Protein 3VHX (pdb70)

CATH classification: 3.40.50.300

B-factor: mean 55.8, std 19.76, range [16.66, 143.52]

Foldseek 3Di:
DEAEEEEAEAWPLCLVLLVCCQAVVARDDDDQDPAKDWDWGADPNYTYTYIGGGHYPVRLVVSVVRLARHQAYEYGGAQVCPPCLLVRLVSVVVNCPDPSNVNHAYEYEQEPPVDPPGDDQVVSCVSSVVPPDDSHHYDYFYYYSNNCPRSVVRVVVVVVPD/DDPDDDFWDDPAFPPDPDFAEEAAEAPPDDDDPDPDDDDDPNYDYDNDDDFVRLVVGFKYWHWDWDQDPVRWIKIKIFIFTWIATPVRGIDTDTDDMDIDTDDDPD/DEAEEEEAEAWPLCQVLLVCCQVPVARDDDDQDPAWDWDFGADPNYTYTYIGGGHYPVRLVVSVVVLAPHAAYEYGGAQVDPVCLLVRLVSVVVNCPDPSNVNYAYEYEQEPPVDPPGDDQVRSCVSSVPVPDDSHHYDYFYYYSNNGPRSVVRVVVSVVPD/DDPDDDWWDDDADDPDPDFEEEAAEAPPDDDDPDPDDDDGPNYDYDNDDDFVRLVPGFKYWYWDWDQDPVRWIKIKIFIFTWIATPVRTIDTDTDDMDIDTDDDPD/DEAEEEEAEAWPLCQVLLVCCQAVVARDDDDQDPAWDWDWGDDPRYTYTYIGGGHYPVRLVVSVVRLAPHAAYEYGGAQVCPVCLLVRLVSVVVNCPDPSNVRHAYEYEQEPPVDPPGDDQVRSCVSSPVVPDDVHHYDYFYYYSNNGPRSVVRVVVSVVVD/DDWWDPPAFPPDPDFAEEAAEAPPDDDDPDPDDDDDPNYDYDNDDDFVRLVVGFKYWHWDWDQDPVRWIKIKIWIFTWIATPVRGIDTDTDDMDIDTDDDPD/DEAEEEEAEAWPLCLVLLVCCQAVVARDDDDQDPAWDWDWHADPRYTYTYIGGGHYPVRLVVSVVRLAPHQEYEYGGAQVPPVCLLVRLVSVVVNCPDPSNVNHAYEYEQEPPVDPPGDDQVSSCVSSVPVVDDSHHYDYFYYYSNNGGRSSVRVVVVVVPD/DAEEAQEAPPDDDDPDPDDDDDPNYDYDNDDDFVSLVVGFKYWDWDWDQDPVRWIKIKIFMFTWDADPVRGIDTDTDDMDIDTDDDPD

Solvent-accessible surface area: 49009 Å² total; per-residue (Å²): 137,118,5,42,1,2,0,0,0,13,37,72,2,14,11,20,21,0,0,3,40,13,66,37,56,53,15,12,97,54,100,97,24,25,0,0,3,0,1,29,6,96,58,116,135,6,96,0,29,3,2,0,2,1,4,46,94,118,4,25,65,12,5,100,15,4,14,54,47,12,86,0,0,2,0,1,5,26,0,35,37,100,144,64,12,70,64,5,64,68,19,0,33,158,2,8,109,47,175,88,1,111,139,2,16,0,0,0,0,0,3,54,37,93,71,116,117,10,1,126,34,118,60,0,30,88,87,0,2,0,60,153,35,213,129,41,72,53,92,13,14,52,2,10,4,69,68,17,95,6,0,84,97,0,1,43,34,0,39,88,42,96,119,120,157,29,73,104,7,29,110,81,162,155,43,72,207,49,110,59,49,104,24,1,13,0,83,14,100,80,36,122,157,22,174,18,12,4,42,63,138,34,72,134,39,47,86,25,67,49,0,63,40,147,6,1,42,95,7,43,47,0,1,0,10,5,31,76,133,18,133,77,43,58,65,33,7,56,0,2,16,0,13,5,1,100,11,99,15,61,2,10,0,2,50,18,58,25,22,1,19,5,60,35,59,55,33,148,116,114,2,42,0,2,0,0,0,10,32,72,2,14,10,17,20,0,0,3,40,11,70,38,52,58,14,10,88,56,98,92,22,41,0,0,2,0,0,30,5,97,60,124,138,5,97,0,32,1,3,1,2,2,3,65,95,156,10,13,58,12,0,88,16,7,3,54,48,11,56,0,0,1,0,1,6,24,0,38,38,101,146,64,11,66,63,4,78,103,24,0,38,107,0,6,115,45,183,92,1,141,140,3,17,0,0,0,0,0,3,50,42,92,70,118,114,10,1,131,37,119,62,0,33,97,89,0,22,0,56,222,38,205,131,41,66,58,89,15,12,53,3,11,5,68,64,13,96,7,0,84,100,0,0,45,30,0,33,87,50,117,125,117,159,28,68,101,4,33,120,85,190,137,38,89,153,43,107,56,54,104,28,0,17,0,88,13,101,80,37,118,147,22,171,16,13,5,39,64,133,33,70,131,42,59,85,24,69,49,1,65,37,142,8,1,41,107,8,8,28,0,1,0,10,7,29,74,135,23,130,76,51,59,58,33,6,56,0,2,18,0,3,4,4,111,11,97,14,60,1,9,0,2,52,16,49,25,24,0,19,4,55,36,61,70,13,124,117,119,2,47,0,1,1,0,0,12,31,74,2,14,11,16,20,0,1,2,41,10,62,32,54,68,60,32,127,58,109,95,23,26,0,0,5,0,1,30,6,93,58,123,139,5,98,0,31,2,2,1,1,2,3,51,94,116,6,12,49,12,0,100,24,4,5,54,48,10,64,0,0,1,0,1,4,29,0,38,37,104,145,65,11,73,60,3,62,104,23,0,29,95,0,7,115,44,188,92,0,145,137,2,19,0,0,0,0,0,2,50,41,94,72,114,110,11,0,136,32,127,59,0,39,90,89,0,4,0,59,165,34,208,130,42,62,53,90,16,12,54,2,11,4,84,67,14,101,6,0,86,101,0,0,45,29,0,34,86,54,114,110,99,11,42,84,131,168,188,33,95,170,62,111,58,56,104,24,0,16,2,82,14,99,93,39,120,154,24,171,14,13,7,38,62,80,32,77,139,44,45,82,26,68,53,2,63,40,144,7,2,44,96,9,40,52,0,2,0,10,8,45,77,140,20,130,79,49,57,70,35,8,58,0,3,18,0,15,5,1,104,10,98,20,64,1,8,2,1,60,15,62,29,20,0,18,7,56,39,52,66,13,120,145,126,14,42,0,2,2,0,0,11,36,71,2,16,12,18,20,0,0,34,41,14,64,64,46,102,61,59,141,57,145,94,26,23,0,1,12,0,1,32,10,90,61,124,134,5,100,0,30,5,2,1,2,2,4,47,98,104,4,14,48,11,0,102,24,5,4,54,48,11,79,0,1,2,0,1,5,22,0,38,35,100,144,60,14,69,63,3,69,104,27,0,29,100,0,8,117,42,185,86,1,148,123,4,6,0,0,0,0,0,2,54,40,90,68,119,115,8,1,118,36,116,54,0,30,87,94,0,3,0,68,149,37,219,128,43,69,54,91,13,14,48,2,10,5,85,68,20,91,6,1,84,95,0,2,47,38,1,36,96,26,197,114,100,25,1,12,1,83,14,100,96,41,121,148,26,166,17,13,4,37,61,79,33,75,134,48,48,76,29,65,55,5,62,43,144,9,2,47,98,5,84,50,2,2,0,11,8,46,80,133,21,132,80,48,51,66,40,6,53,0,3,19,0,34,18,108,144,34,195,20,63,1,12,13,1,102,16,57,26,16,1,18,5,56,41,54,66,11,128

Secondary structure (DSSP, 8-state):
-EEEEEEE-STTSSHHHHHHHHHHS--------SEEEEEEEEETTEEEEEEEE--STTTGGGGGGG-TT-SEEEEEEETT--TTHHHHHHHHHHHHTSGGGSS-EEEEEEE-TTSTTPPPHHHHHHHTT-SS--SS-EEEEE-BTTTTBTHHHHHHHHHHT-/---PPPSS--S----SSS--EEEE--TT----S-SEEE--TTEEEESS--HHHHHH-SEEEEEEEEE-TTS-EEEEEEEEEEEE-TTS-EEEEEEEEEEEEEE---/-EEEEEEE-STTSSHHHHHHHHHHS--------SEEEEEEEEETTEEEEEEEE--STTTGGGGGGG-TT--EEEEEEETT--TTHHHHHHHHHHHHTSGGGSS-EEEEEEE-TTSTTPPPHHHHHHHTT-TT--SS-EEEEE-BTTTTBTHHHHHHHHHHT-/--SPPPSS--S---SSSS--EEEE--TT----S-SEEE--TTEEEESS--HHHHHH-SEEEEEEEEE-TTS-EEEEEEEEEEEE-TTS-EEEEEEEEEEEEEE---/-EEEEEEEESTTSSHHHHHHHHHHS--------SEEEEEEEEETTEEEEEEEE--STTTGGGGGGGTTT--EEEEEEETT--TTHHHHHHHHHHHHTSGGGTT-EEEEEEE-TTSTTPPPHHHHHHHTT-TT--SS-EEEEE--TTT-TTHHHHHHHHHHT-/--SB--S----SSS--EEEE--TT----S-SEEE--TTEEEESS--HHHHHH-SEEEEEEEEE-TTS-EEEEEEEEEEEEBTTS-EEEEEEEEEEEEEE---/-EEEEEEE-STTS-HHHHHHHHHHS--------SEEEEEEEEETTEEEEEEEE--STTTGGGGGGG-TT-SEEEEEEETT--TTHHHHHHHHHHHHTSGGGSS-EEEEEEE-TTSTTPPPHHHHHHHTT-TT--SS-EEEEEEBTTTTBTHHHHHHHHHH--/--EEEE--TT-----SSEEE--TTEEEESS--HHHHHH-SEEEEEEEEE-TTS-EEEEEEEEEEEE-TTS-EEEEEEEEEEEEEE---

Organism: Mus musculus (NCBI:txid10090)

GO terms:
  GO:0051549 positive regulation of keratinocyte migration (P, IMP)
  GO:0120183 positive regulation of focal adhesion disassembly (P, IMP)
  GO:2000009 negative regulation of protein localization to cell surface (P, IDA)
  GO:0031901 early endosome membrane (C, EXP)
  GO:0005886 plasma membrane (C, EXP)
  GO:0036010 protein localization to endosome (P, IMP)
  GO:0060998 regulation of dendritic spine development (P, IMP)
  GO:0005737 cytoplasm (C, IDA)
  GO:0005886 plasma membrane (C, IDA)
  GO:0005525 GTP binding (F, TAS)
  GO:0005768 endosome (C, TAS)
  GO:0015031 protein transport (P, TAS)
  GO:0001889 liver development (P, IMP)
  GO:0033028 myeloid cell apoptotic process (P, IMP)
  GO:0097284 hepatocyte apoptotic process (P, IMP)
  GO:0090162 establishment of epithelial cell polarity (P, IMP)
 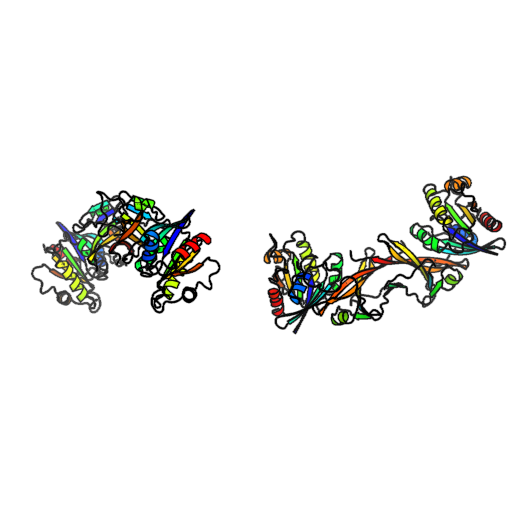 GO:0005515 protein binding (F, IPI)
  GO:0010975 regulation of neuron projection development (P, IMP)
  GO:0034394 protein localization to cell surface (P, IDA)
  GO:0005768 endosome (C, IDA)

InterPro domains:
  IPR005225 Small GTP-binding domain [TIGR00231] (12-139)
  IPR006689 Small GTPase superfamily, ARF/SAR type [PF00025] (2-172)
  IPR006689 Small GTPase superfamily, ARF/SAR type [PR00328] (15-38)
  IPR006689 Small GTPase superfamily, ARF/SAR type [PR00328] (43-67)
  IPR006689 Small GTPase superfamily, ARF/SAR type [PR00328] (70-95)
  IPR006689 Small GTPase superfamily, ARF/SAR type [PR00328] (115-136)
  IPR006689 Small GTPase superfamily, ARF/SAR type [SM00178] (1-174)
  IPR024156 Small GTPase superfamily, ARF type [PTHR11711] (3-170)
  IPR027417 P-loop containing nucleoside triphosphate hydrolase [G3DSA:3.40.50.300] (3-175)
  IPR027417 P-loop containing nucleoside triphosphate hydrolase [SSF52540] (10-172)
  IPR041838 ADP-ribosylation factor 6 [cd04149] (5-172)

Radius of gyration: 60.27 Å; Cα contacts (8 Å, |Δi|>4): 2278; chains: 8; bounding box: 71×175×121 Å

Structure (mmCIF, N/CA/C/O backbone):
data_3VHX
#
_entry.id   3VHX
#
_cell.length_a   45.743
_cell.length_b   174.573
_cell.length_c   76.814
_cell.angle_alpha   90.000
_cell.angle_beta   98.740
_cell.angle_gamma   90.000
#
_symmetry.space_group_name_H-M   'P 1 21 1'
#
loop_
_entity.id
_entity.type
_entity.pdbx_description
1 polymer 'ADP-ribosylation factor 6'
2 polymer 'Kinesin-like protein KIF23'
3 non-polymer "GUANOSINE-5'-TRIPHOSPHATE"
4 non-polymer 'MAGNESIUM ION'
5 non-polymer GLYCEROL
6 water water
#
loop_
_atom_site.group_PDB
_atom_site.id
_atom_site.type_symbol
_atom_site.label_atom_id
_atom_site.label_alt_id
_atom_site.label_comp_id
_atom_site.label_asym_id
_atom_site.label_entity_id
_atom_site.label_seq_id
_atom_site.pdbx_PDB_ins_code
_atom_site.Cartn_x
_atom_site.Cartn_y
_atom_site.Cartn_z
_atom_site.occupancy
_atom_site.B_iso_or_equiv
_atom_site.auth_seq_id
_atom_site.auth_comp_id
_atom_site.auth_asym_id
_atom_site.auth_atom_id
_atom_site.pdbx_PDB_model_num
ATOM 1 N N . MET A 1 1 ? -35.809 -32.500 -1.498 1.00 88.12 12 MET A N 1
ATOM 2 C CA . MET A 1 1 ? -35.133 -31.689 -0.443 1.00 86.17 12 MET A CA 1
ATOM 3 C C . MET A 1 1 ? -34.420 -30.455 -1.007 1.00 80.69 12 MET A C 1
ATOM 4 O O . MET A 1 1 ? -34.565 -30.107 -2.186 1.00 78.79 12 MET A O 1
ATOM 9 N N . GLU A 1 2 ? -33.660 -29.794 -0.139 1.00 78.40 13 GLU A N 1
ATOM 10 C CA . GLU A 1 2 ? -32.904 -28.606 -0.494 1.00 73.55 13 GLU A CA 1
ATOM 11 C C . GLU A 1 2 ? -31.484 -28.752 -0.013 1.00 70.41 13 GLU A C 1
ATOM 12 O O . GLU A 1 2 ? -31.217 -29.385 1.010 1.00 72.37 13 GLU A O 1
ATOM 18 N N . MET A 1 3 ? -30.564 -28.139 -0.734 1.00 65.77 14 MET A N 1
ATOM 19 C CA . MET A 1 3 ? -29.182 -28.240 -0.354 1.00 62.91 14 MET A CA 1
ATOM 20 C C . MET A 1 3 ? -28.454 -26.931 -0.562 1.00 59.20 14 MET A C 1
ATOM 21 O O . MET A 1 3 ? -28.606 -26.278 -1.592 1.00 57.20 14 MET A O 1
ATOM 26 N N . ARG A 1 4 ? -27.676 -26.547 0.442 1.00 58.41 15 ARG A N 1
ATOM 27 C CA . ARG A 1 4 ? -26.918 -25.315 0.383 1.00 55.35 15 ARG A CA 1
ATOM 28 C C . ARG A 1 4 ? -25.471 -25.621 0.031 1.00 52.64 15 ARG A C 1
ATOM 29 O O . ARG A 1 4 ? -24.783 -26.366 0.738 1.00 53.27 15 ARG A O 1
ATOM 37 N N . ILE A 1 5 ? -25.027 -25.038 -1.078 1.00 49.53 16 ILE A N 1
ATOM 38 C CA . ILE A 1 5 ? -23.705 -25.307 -1.623 1.00 47.19 16 ILE A CA 1
ATOM 39 C C . ILE A 1 5 ? -22.882 -24.044 -1.756 1.00 44.88 16 ILE A C 1
ATOM 40 O O . ILE A 1 5 ? -23.377 -23.016 -2.200 1.00 44.15 16 ILE A O 1
ATOM 45 N N . LEU A 1 6 ? -21.623 -24.136 -1.348 1.00 43.99 17 LEU A N 1
ATOM 46 C CA . LEU A 1 6 ? -20.667 -23.064 -1.560 1.00 42.20 17 LEU A CA 1
ATOM 47 C C . LEU A 1 6 ? -19.705 -23.467 -2.667 1.00 40.65 17 LEU A C 1
ATOM 48 O O . LEU A 1 6 ? -19.116 -24.545 -2.620 1.00 41.27 17 LEU A O 1
ATOM 53 N N . MET A 1 7 ? -19.562 -22.607 -3.667 1.00 39.20 18 MET A N 1
ATOM 54 C CA . MET A 1 7 ? -18.640 -22.868 -4.772 1.00 38.29 18 MET A CA 1
ATOM 55 C C . MET A 1 7 ? -17.428 -21.936 -4.765 1.00 37.97 18 MET A C 1
ATOM 56 O O . MET A 1 7 ? -17.543 -20.730 -5.005 1.00 37.58 18 MET A O 1
ATOM 61 N N . LEU A 1 8 ? -16.264 -22.516 -4.497 1.00 38.33 19 LEU A N 1
ATOM 62 C CA . LEU A 1 8 ? -15.040 -21.752 -4.354 1.00 38.67 19 LEU A CA 1
ATOM 63 C C . LEU A 1 8 ? -13.960 -22.303 -5.265 1.00 39.04 19 LEU A C 1
ATOM 64 O O . LEU A 1 8 ? -14.124 -23.362 -5.861 1.00 38.98 19 LEU A O 1
ATOM 69 N N . GLY A 1 9 ? -12.860 -21.566 -5.368 1.00 40.05 20 GLY A N 1
ATOM 70 C CA . GLY A 1 9 ? -11.747 -21.904 -6.244 1.00 40.94 20 GLY A CA 1
ATOM 71 C C . GLY A 1 9 ? -11.032 -20.627 -6.627 1.00 42.16 20 GLY A C 1
ATOM 72 O O . GLY A 1 9 ? -11.594 -19.535 -6.499 1.00 41.86 20 GLY A O 1
ATOM 73 N N . LEU A 1 10 ? -9.790 -20.748 -7.087 1.00 43.90 21 LEU A N 1
ATOM 74 C CA . LEU A 1 10 ? -9.031 -19.577 -7.518 1.00 45.62 21 LEU A CA 1
ATOM 75 C C . LEU A 1 10 ? -9.784 -18.837 -8.615 1.00 45.23 21 LEU A C 1
ATOM 76 O O . LEU A 1 10 ? -10.668 -19.400 -9.264 1.00 44.08 21 LEU A O 1
ATOM 81 N N . ASP A 1 11 ? -9.442 -17.568 -8.808 1.00 46.85 22 ASP A N 1
ATOM 82 C CA . ASP A 1 11 ? -9.970 -16.796 -9.920 1.00 47.17 22 ASP A CA 1
ATOM 83 C C . ASP A 1 11 ? -9.716 -17.526 -11.239 1.00 47.66 22 ASP A C 1
ATOM 84 O O . ASP A 1 11 ? -8.665 -18.152 -11.421 1.00 49.15 22 ASP A O 1
ATOM 89 N N . ALA A 1 12 ? -10.697 -17.452 -12.139 1.00 46.81 23 ALA A N 1
ATOM 90 C CA . ALA A 1 12 ? -10.600 -17.992 -13.504 1.00 47.47 23 ALA A CA 1
ATOM 91 C C . ALA A 1 12 ? -10.632 -19.520 -13.573 1.00 46.47 23 ALA A C 1
ATOM 92 O O . ALA A 1 12 ? -10.223 -20.113 -14.573 1.00 47.58 23 ALA A O 1
ATOM 94 N N . ALA A 1 13 ? -11.129 -20.149 -12.509 1.00 44.67 24 ALA A N 1
ATOM 95 C CA . ALA A 1 13 ? -11.289 -21.601 -12.481 1.00 43.81 24 ALA A CA 1
ATOM 96 C C . ALA A 1 13 ? -12.485 -22.045 -13.324 1.00 42.93 24 ALA A C 1
ATOM 97 O O . ALA A 1 13 ? -12.486 -23.138 -13.890 1.00 43.33 24 ALA A O 1
ATOM 99 N N . GLY A 1 14 ? -13.504 -21.197 -13.401 1.00 42.11 25 GLY A N 1
ATOM 100 C CA . GLY A 1 14 ? -14.703 -21.510 -14.177 1.00 41.67 25 GLY A CA 1
ATOM 101 C C . GLY A 1 14 ? -15.975 -21.627 -13.352 1.00 40.09 25 GLY A C 1
ATOM 102 O O . GLY A 1 14 ? -16.974 -22.197 -13.816 1.00 39.87 25 GLY A O 1
ATOM 103 N N . LYS A 1 15 ? -15.939 -21.070 -12.139 1.00 39.01 26 LYS A N 1
ATOM 104 C CA . LYS A 1 15 ? -17.078 -21.099 -11.217 1.00 37.96 26 LYS A CA 1
ATOM 105 C C . LYS A 1 15 ? -18.341 -20.443 -11.795 1.00 38.10 26 LYS A C 1
ATOM 106 O O . LYS A 1 15 ? -19.419 -21.045 -11.781 1.00 37.84 26 LYS A O 1
ATOM 112 N N . THR A 1 16 ? -18.206 -19.224 -12.309 1.00 38.69 27 THR A N 1
ATOM 113 C CA . THR A 1 16 ? -19.367 -18.507 -12.826 1.00 39.57 27 THR A CA 1
ATOM 114 C C . THR A 1 16 ? -19.897 -19.153 -14.109 1.00 40.73 27 THR A C 1
ATOM 115 O O . THR A 1 16 ? -21.118 -19.195 -14.334 1.00 40.87 27 THR A O 1
ATOM 119 N N . THR A 1 17 ? -18.984 -19.659 -14.940 1.00 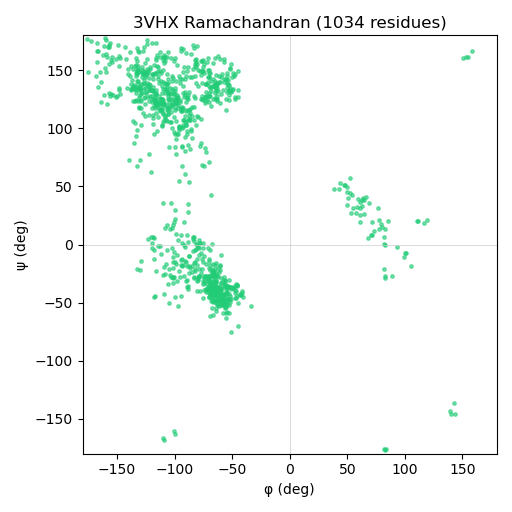41.61 28 THR A N 1
ATOM 120 C CA . THR A 1 17 ? -19.380 -20.414 -16.120 1.00 43.09 28 THR A CA 1
ATOM 121 C C . THR A 1 17 ? -20.214 -21.627 -15.706 1.00 42.74 28 THR A C 1
ATOM 122 O O . THR A 1 17 ? -21.262 -21.887 -16.296 1.00 43.82 28 THR A O 1
ATOM 126 N N . ILE A 1 18 ? -19.761 -22.347 -14.680 1.00 41.72 29 ILE A N 1
ATOM 127 C CA . ILE A 1 18 ? -20.481 -23.519 -14.193 1.00 41.68 29 ILE A CA 1
ATOM 128 C C . ILE A 1 18 ? -21.868 -23.130 -13.703 1.00 41.85 29 ILE A C 1
ATOM 129 O O . ILE A 1 18 ? -22.874 -23.691 -14.145 1.00 43.11 29 ILE A O 1
ATOM 134 N N . LEU A 1 19 ? -21.917 -22.150 -12.809 1.00 41.10 30 LEU A N 1
ATOM 135 C CA . LEU A 1 19 ? -23.175 -21.728 -12.203 1.00 41.47 30 LEU A CA 1
ATOM 136 C C . LEU A 1 19 ? -24.241 -21.339 -13.231 1.00 42.78 30 LEU A C 1
ATOM 137 O O . LEU A 1 19 ? -25.406 -21.717 -13.094 1.00 43.93 30 LEU A O 1
ATOM 142 N N . TYR A 1 20 ? -23.839 -20.589 -14.256 1.00 43.05 31 TYR A N 1
ATOM 143 C CA . TYR A 1 20 ? -24.783 -20.112 -15.256 1.00 44.35 31 TYR A CA 1
ATOM 144 C C . TYR A 1 20 ? -25.056 -21.118 -16.373 1.00 45.62 31 TYR A C 1
ATOM 145 O O . TYR A 1 20 ? -26.113 -21.067 -17.005 1.00 47.49 31 TYR A O 1
ATOM 154 N N . LYS A 1 21 ? -24.123 -22.035 -16.608 1.00 44.93 32 LYS A N 1
ATOM 155 C CA . LYS A 1 21 ? -24.381 -23.135 -17.538 1.00 46.50 32 LYS A CA 1
ATOM 156 C C . LYS A 1 21 ? -25.428 -24.072 -16.945 1.00 46.98 32 LYS A C 1
ATOM 157 O O . LYS A 1 21 ? -26.335 -24.514 -17.642 1.00 48.82 32 LYS A O 1
ATOM 163 N N . LEU A 1 22 ? -25.295 -24.353 -15.651 1.00 45.65 33 LEU A N 1
ATOM 164 C CA . LEU A 1 22 ? -26.240 -25.200 -14.925 1.00 46.68 33 LEU A CA 1
ATOM 165 C C . LEU A 1 22 ? -27.650 -24.614 -14.821 1.00 48.38 33 LEU A C 1
ATOM 166 O O . LEU A 1 22 ? -28.636 -25.356 -14.789 1.00 50.67 33 LEU A O 1
ATOM 171 N N . LYS A 1 23 ? -27.741 -23.289 -14.756 1.00 47.75 34 LYS A N 1
ATOM 172 C CA . LYS A 1 23 ? -28.990 -22.627 -14.413 1.00 49.03 34 LYS A CA 1
ATOM 173 C C . LYS A 1 23 ? -29.711 -22.063 -15.634 1.00 51.06 34 LYS A C 1
ATOM 174 O O . LYS A 1 23 ? -30.935 -21.951 -15.638 1.00 53.04 34 LYS A O 1
ATOM 180 N N . LEU A 1 24 ? -28.951 -21.707 -16.662 1.00 50.99 35 LEU A N 1
ATOM 181 C CA . LEU A 1 24 ? -29.521 -21.090 -17.855 1.00 53.58 35 LEU A CA 1
ATOM 182 C C . LEU A 1 24 ? -29.264 -21.903 -19.122 1.00 55.45 35 LEU A C 1
ATOM 183 O O . LEU A 1 24 ? -29.725 -21.536 -20.199 1.00 58.04 35 LEU A O 1
ATOM 188 N N . GLY A 1 25 ? -28.527 -23.003 -18.989 1.00 54.85 36 GLY A N 1
ATOM 189 C CA . GLY A 1 25 ? -28.163 -23.850 -20.120 1.00 56.90 36 GLY A CA 1
ATOM 190 C C . GLY A 1 25 ? -27.469 -23.089 -21.224 1.00 58.18 36 GLY A C 1
ATOM 191 O O . GLY A 1 25 ? -27.605 -23.429 -22.394 1.00 60.85 36 GLY A O 1
ATOM 192 N N . GLN A 1 26 ? -26.730 -22.050 -20.852 1.00 56.92 37 GLN A N 1
ATOM 193 C CA . GLN A 1 26 ? -26.062 -21.202 -21.828 1.00 58.70 37 GLN A CA 1
ATOM 194 C C . GLN A 1 26 ? -24.616 -20.963 -21.443 1.00 56.85 37 GLN A C 1
ATOM 195 O O . GLN A 1 26 ? -24.297 -20.800 -20.260 1.00 54.69 37 GLN A O 1
ATOM 201 N N . SER A 1 27 ? -23.744 -20.956 -22.447 1.00 58.47 38 SER A N 1
ATOM 202 C CA . SER A 1 27 ? -22.344 -20.608 -22.243 1.00 57.48 38 SER A CA 1
ATOM 203 C C . SER A 1 27 ? -22.187 -19.107 -22.406 1.00 58.08 38 SER A C 1
ATOM 204 O O . SER A 1 27 ? -22.041 -18.596 -23.515 1.00 60.98 38 SER A O 1
ATOM 207 N N . VAL A 1 28 ? -22.236 -18.409 -21.281 1.00 55.93 39 VAL A N 1
ATOM 208 C CA . VAL A 1 28 ? -22.249 -16.954 -21.267 1.00 56.47 39 VAL A CA 1
ATOM 209 C C . VAL A 1 28 ? -20.857 -16.377 -21.010 1.00 55.84 39 VAL A C 1
ATOM 210 O O . VAL A 1 28 ? -19.993 -17.036 -20.419 1.00 54.07 39 VAL A O 1
ATOM 214 N N . THR A 1 29 ? -20.647 -15.149 -21.476 1.00 57.56 40 THR A N 1
ATOM 215 C CA . THR A 1 29 ? -19.396 -14.438 -21.256 1.00 57.52 40 THR A CA 1
ATOM 216 C C . THR A 1 29 ? -19.372 -13.930 -19.824 1.00 54.96 40 THR A C 1
ATOM 217 O O . THR A 1 29 ? -20.315 -13.270 -19.376 1.00 54.94 40 THR A O 1
ATOM 221 N N . THR A 1 30 ? -18.296 -14.238 -19.107 1.00 53.04 41 THR A N 1
ATOM 222 C CA . THR A 1 30 ? -18.196 -13.869 -17.701 1.00 50.64 41 THR A CA 1
ATOM 223 C C . THR A 1 30 ? -17.167 -12.778 -17.422 1.00 51.94 41 THR A C 1
ATOM 224 O O . THR A 1 30 ? -16.157 -12.650 -18.133 1.00 53.96 41 THR A O 1
ATOM 228 N N . ILE A 1 31 ? -17.448 -11.996 -16.377 1.00 50.92 42 ILE A N 1
ATOM 229 C CA . ILE A 1 31 ? -16.536 -10.980 -15.852 1.00 51.81 42 ILE A CA 1
ATOM 230 C C . ILE A 1 31 ? -15.962 -11.517 -14.549 1.00 49.37 42 ILE A C 1
ATOM 231 O O . ILE A 1 31 ? -16.678 -12.177 -13.802 1.00 47.33 42 ILE A O 1
ATOM 236 N N . PRO A 1 32 ? -14.666 -11.258 -14.274 1.00 50.13 43 PRO A N 1
ATOM 237 C CA . PRO A 1 32 ? -14.140 -11.690 -12.983 1.00 48.36 43 PRO A CA 1
ATOM 238 C C . PRO A 1 32 ? -15.075 -11.217 -11.887 1.00 46.92 43 PRO A C 1
ATOM 239 O O . PRO A 1 32 ? -15.517 -10.069 -11.911 1.00 48.28 43 PRO A O 1
ATOM 243 N N . THR A 1 33 ? -15.403 -12.114 -10.965 1.00 44.49 44 THR A N 1
ATOM 244 C CA . THR A 1 33 ? -16.427 -11.842 -9.971 1.00 43.26 44 THR A CA 1
ATOM 245 C C . THR A 1 33 ? -15.828 -11.157 -8.751 1.00 44.00 44 THR A C 1
ATOM 246 O O . THR A 1 33 ? -15.091 -11.776 -7.979 1.00 43.71 44 THR A O 1
ATOM 250 N N . VAL A 1 34 ? -16.129 -9.870 -8.598 1.00 45.34 45 VAL A N 1
ATOM 251 C CA . VAL A 1 34 ? -15.728 -9.135 -7.403 1.00 46.44 45 VAL A CA 1
ATOM 252 C C . VAL A 1 34 ? -16.972 -8.957 -6.529 1.00 45.88 45 VAL A C 1
ATOM 253 O O . VAL A 1 34 ? -17.651 -7.928 -6.573 1.00 47.32 45 VAL A O 1
ATOM 257 N N . GLY A 1 35 ? -17.250 -9.986 -5.739 1.00 44.11 46 GLY A N 1
ATOM 258 C CA . GLY A 1 35 ? -18.524 -10.149 -5.060 1.00 43.66 46 GLY A CA 1
ATOM 259 C C . GLY A 1 35 ? -18.909 -11.617 -5.117 1.00 41.88 46 GLY A C 1
ATOM 260 O O . GLY A 1 35 ? -18.043 -12.494 -5.068 1.00 41.22 46 GLY A O 1
ATOM 261 N N . PHE A 1 36 ? -20.203 -11.900 -5.227 1.00 41.48 47 PHE A N 1
ATOM 262 C CA . PHE A 1 36 ? -20.660 -13.287 -5.317 1.00 40.06 47 PHE A CA 1
ATOM 263 C C . PHE A 1 36 ? -21.994 -13.381 -6.037 1.00 40.13 47 PHE A C 1
ATOM 264 O O . PHE A 1 36 ? -22.708 -12.385 -6.148 1.00 41.33 47 PHE A O 1
ATOM 272 N N . ASN A 1 37 ? -22.314 -14.582 -6.518 1.00 39.25 48 ASN A N 1
ATOM 273 C CA . ASN A 1 37 ? -23.577 -14.864 -7.200 1.00 39.63 48 ASN A CA 1
ATOM 274 C C . ASN A 1 37 ? -24.347 -15.997 -6.517 1.00 39.66 48 ASN A C 1
ATOM 275 O O . ASN A 1 37 ? -23.745 -16.904 -5.951 1.00 38.81 48 ASN A O 1
ATOM 280 N N . VAL A 1 38 ? -25.676 -15.928 -6.563 1.00 41.12 49 VAL A N 1
ATOM 281 C CA . VAL A 1 38 ? -26.538 -16.951 -5.963 1.00 42.22 49 VAL A CA 1
ATOM 282 C C . VAL A 1 38 ? -27.580 -17.397 -6.975 1.00 43.34 49 VAL A C 1
ATOM 283 O O . VAL A 1 38 ? -28.324 -16.578 -7.515 1.00 44.83 49 VAL A O 1
ATOM 287 N N . GLU A 1 39 ? -27.639 -18.693 -7.235 1.00 43.32 50 GLU A N 1
ATOM 288 C CA . GLU A 1 39 ? -28.718 -19.237 -8.043 1.00 44.94 50 GLU A CA 1
ATOM 289 C C . GLU A 1 39 ? -29.273 -20.479 -7.356 1.00 46.14 50 GLU A C 1
ATOM 290 O O . GLU A 1 39 ? -28.578 -21.130 -6.573 1.00 45.41 50 GLU A O 1
ATOM 296 N N . THR A 1 40 ? -30.532 -20.790 -7.630 1.00 48.32 51 THR A N 1
ATOM 297 C CA . THR A 1 40 ? -31.096 -22.040 -7.165 1.00 50.08 51 THR A CA 1
ATOM 298 C C . THR A 1 40 ? -31.312 -22.945 -8.369 1.00 50.81 51 THR A C 1
ATOM 299 O O . THR A 1 40 ? -32.067 -22.603 -9.279 1.00 52.19 51 THR A O 1
ATOM 303 N N . VAL A 1 41 ? -30.630 -24.088 -8.376 1.00 50.34 52 VAL A N 1
ATOM 304 C CA . VAL A 1 41 ? -30.672 -25.026 -9.499 1.00 51.23 52 VAL A CA 1
ATOM 305 C C . VAL A 1 41 ? -31.366 -26.325 -9.096 1.00 53.98 52 VAL A C 1
ATOM 306 O O . VAL A 1 41 ? -30.965 -26.970 -8.127 1.00 53.96 52 VAL A O 1
ATOM 310 N N . THR A 1 42 ? -32.402 -26.704 -9.847 1.00 56.93 53 THR A N 1
ATOM 311 C CA . THR A 1 42 ? -33.186 -27.909 -9.551 1.00 60.30 53 THR A CA 1
ATOM 312 C C . THR A 1 42 ? -32.830 -29.051 -10.493 1.00 61.07 53 THR A C 1
ATOM 313 O O . THR A 1 42 ? -33.007 -28.934 -11.705 1.00 61.62 53 THR A O 1
ATOM 317 N N . TYR A 1 43 ? -32.328 -30.147 -9.924 1.00 61.75 54 TYR A N 1
ATOM 318 C CA . TYR A 1 43 ? -31.947 -31.334 -10.698 1.00 63.18 54 TYR A CA 1
ATOM 319 C C . TYR A 1 43 ? -32.150 -32.625 -9.901 1.00 66.05 54 TYR A C 1
ATOM 320 O O . TYR A 1 43 ? -31.726 -32.719 -8.744 1.00 65.70 54 TYR A O 1
ATOM 329 N N . LYS A 1 44 ? -32.782 -33.619 -10.531 1.00 69.51 55 LYS A N 1
ATOM 330 C CA . LYS A 1 44 ? -33.136 -34.886 -9.868 1.00 73.01 55 LYS A CA 1
ATOM 331 C C . LYS A 1 44 ? -33.911 -34.618 -8.573 1.00 74.82 55 LYS A C 1
ATOM 332 O O . LYS A 1 44 ? -33.637 -35.229 -7.537 1.00 75.95 55 LYS A O 1
ATOM 338 N N . ASN A 1 45 ? -34.870 -33.693 -8.649 1.00 75.52 56 ASN A N 1
ATOM 339 C CA . ASN A 1 45 ? -35.643 -33.217 -7.491 1.00 77.19 56 ASN A CA 1
ATOM 340 C C . ASN A 1 45 ? -34.828 -32.717 -6.289 1.00 74.56 56 ASN A C 1
ATOM 341 O O . ASN A 1 45 ? -35.295 -32.773 -5.148 1.00 76.91 56 ASN A O 1
ATOM 346 N N . VAL A 1 46 ? -33.618 -32.231 -6.545 1.00 70.03 57 VAL A N 1
ATOM 347 C CA . VAL A 1 46 ? -32.854 -31.554 -5.508 1.00 67.53 57 VAL A CA 1
ATOM 348 C C . VAL A 1 46 ? -32.758 -30.069 -5.833 1.00 64.64 57 VAL A C 1
ATOM 349 O O . VAL A 1 46 ? -32.485 -29.680 -6.974 1.00 62.76 57 VAL A O 1
ATOM 353 N N . LYS A 1 47 ? -33.011 -29.255 -4.813 1.00 64.67 58 LYS A N 1
ATOM 354 C CA . LYS A 1 47 ? -32.983 -27.812 -4.925 1.00 62.38 58 LYS A CA 1
ATOM 355 C C . LYS A 1 47 ? -31.622 -27.328 -4.429 1.00 58.60 58 LYS A C 1
ATOM 356 O O . LYS A 1 47 ? -31.418 -27.151 -3.224 1.00 58.98 58 LYS A O 1
ATOM 362 N N . PHE A 1 48 ? -30.690 -27.138 -5.361 1.00 55.18 59 PHE A N 1
ATOM 363 C CA . PHE A 1 48 ? -29.327 -26.734 -5.024 1.00 51.92 59 PHE A CA 1
ATOM 364 C C . PHE A 1 48 ? -29.207 -25.225 -4.917 1.00 50.26 59 PHE A C 1
ATOM 365 O O . PHE A 1 48 ? -29.343 -24.510 -5.910 1.00 49.31 59 PHE A O 1
ATOM 373 N N . ASN A 1 49 ? -28.951 -24.745 -3.705 1.00 50.31 60 ASN A N 1
ATOM 374 C CA . ASN A 1 49 ? -28.733 -23.327 -3.468 1.00 48.98 60 ASN A CA 1
ATOM 375 C C . ASN A 1 49 ? -27.238 -23.038 -3.470 1.00 46.41 60 ASN A C 1
ATOM 376 O O . ASN A 1 49 ? -26.547 -23.239 -2.467 1.00 46.51 60 ASN A O 1
ATOM 381 N N . VAL A 1 50 ? -26.763 -22.558 -4.616 1.00 44.51 61 VAL A N 1
ATOM 382 C CA . VAL A 1 50 ? -25.341 -22.461 -4.932 1.00 42.34 61 VAL A CA 1
ATOM 383 C C . VAL A 1 50 ? -24.829 -21.034 -4.776 1.00 41.31 61 VAL A C 1
ATOM 384 O O . VAL A 1 50 ? -25.456 -20.090 -5.244 1.00 41.56 61 VAL A O 1
ATOM 388 N N . TRP A 1 51 ? -23.685 -20.893 -4.114 1.00 40.68 62 TRP A N 1
ATOM 389 C CA . TRP A 1 51 ? -23.072 -19.591 -3.886 1.00 40.21 62 TRP A CA 1
ATOM 390 C C . TRP A 1 51 ? -21.701 -19.538 -4.537 1.00 39.10 62 TRP A C 1
ATOM 391 O O . TRP A 1 51 ? -20.763 -20.197 -4.091 1.00 39.21 62 TRP A O 1
ATOM 402 N N . ASP A 1 52 ? -21.610 -18.759 -5.612 1.00 38.70 63 ASP A N 1
ATOM 403 C CA . ASP A 1 52 ? -20.379 -18.576 -6.374 1.00 38.12 63 ASP A CA 1
ATOM 404 C C . ASP A 1 52 ? -19.670 -17.328 -5.878 1.00 38.89 63 ASP A C 1
ATOM 405 O O . ASP A 1 52 ? -20.056 -16.215 -6.228 1.00 39.59 63 ASP A O 1
ATOM 410 N N . VAL A 1 53 ? -18.638 -17.514 -5.059 1.00 39.46 64 VAL A N 1
ATOM 411 C CA . VAL A 1 53 ? -17.910 -16.388 -4.469 1.00 40.46 64 VAL A CA 1
ATOM 412 C C . VAL A 1 53 ? -16.615 -16.140 -5.230 1.00 40.99 64 VAL A C 1
ATOM 413 O O . VAL A 1 53 ? -15.841 -17.069 -5.466 1.00 40.92 64 VAL A O 1
ATOM 417 N N . GLY A 1 54 ? -16.392 -14.885 -5.613 1.00 42.06 65 GLY A N 1
ATOM 418 C CA . GLY A 1 54 ? -15.190 -14.491 -6.336 1.00 43.40 65 GLY A CA 1
ATOM 419 C C . GLY A 1 54 ? -13.909 -15.080 -5.772 1.00 44.36 65 GLY A C 1
ATOM 420 O O . GLY A 1 54 ? -13.796 -15.312 -4.568 1.00 44.85 65 GLY A O 1
ATOM 421 N N . GLY A 1 55 ? -12.940 -15.307 -6.650 1.00 45.30 66 GLY A N 1
ATOM 422 C CA . GLY A 1 55 ? -11.705 -15.991 -6.289 1.00 46.83 66 GLY A CA 1
ATOM 423 C C . GLY A 1 55 ? -10.443 -15.158 -6.371 1.00 49.62 66 GLY A C 1
ATOM 424 O O . GLY A 1 55 ? -9.359 -15.658 -6.071 1.00 50.96 66 GLY A O 1
ATOM 425 N N . LEU A 1 56 ? -10.569 -13.897 -6.780 1.00 51.15 67 LEU A N 1
ATOM 426 C CA . LEU A 1 56 ? -9.436 -12.979 -6.737 1.00 54.54 67 LEU A CA 1
ATOM 427 C C . LEU A 1 56 ? -8.881 -12.946 -5.321 1.00 55.93 67 LEU A C 1
ATOM 428 O O . LEU A 1 56 ? -9.635 -12.939 -4.352 1.00 55.02 67 LEU A O 1
ATOM 433 N N . ASP A 1 57 ? -7.555 -12.943 -5.224 1.00 58.81 68 ASP A N 1
ATOM 434 C CA . ASP A 1 57 ? -6.828 -13.100 -3.955 1.00 60.75 68 ASP A CA 1
ATOM 435 C C . ASP A 1 57 ? -7.313 -12.226 -2.792 1.00 61.52 68 ASP A C 1
ATOM 436 O O . ASP A 1 57 ? -7.309 -12.664 -1.639 1.00 61.72 68 ASP A O 1
ATOM 441 N N . LYS A 1 58 ? -7.734 -11.000 -3.095 1.00 62.27 69 LYS A N 1
ATOM 442 C CA . LYS A 1 58 ? -8.184 -10.080 -2.050 1.00 63.61 69 LYS A CA 1
ATOM 443 C C . LYS A 1 58 ? -9.634 -10.307 -1.600 1.00 60.79 69 LYS A C 1
ATOM 444 O O . LYS A 1 58 ? -10.127 -9.614 -0.713 1.00 62.11 69 LYS A O 1
ATOM 450 N N . ILE A 1 59 ? -10.297 -11.292 -2.198 1.00 57.38 70 ILE A N 1
ATOM 451 C CA . ILE A 1 59 ? -11.643 -11.695 -1.801 1.00 54.80 70 ILE A CA 1
ATOM 452 C C . ILE A 1 59 ? -11.611 -12.968 -0.946 1.00 53.77 70 ILE A C 1
ATOM 453 O O . ILE A 1 59 ? -12.555 -13.262 -0.210 1.00 53.23 70 ILE A O 1
ATOM 458 N N . ARG A 1 60 ? -10.519 -13.716 -1.036 1.00 53.79 71 ARG A N 1
ATOM 459 C CA . ARG A 1 60 ? -10.443 -15.020 -0.386 1.00 52.99 71 ARG A CA 1
ATOM 460 C C . ARG A 1 60 ? -10.517 -14.983 1.139 1.00 54.25 71 ARG A C 1
ATOM 461 O O . ARG A 1 60 ? -11.140 -15.855 1.734 1.00 53.81 71 ARG A O 1
ATOM 469 N N . PRO A 1 61 ? -9.889 -13.979 1.782 1.00 56.45 72 PRO A N 1
ATOM 470 C CA . PRO A 1 61 ? -10.033 -13.861 3.235 1.00 58.07 72 PRO A CA 1
ATOM 471 C C . PRO A 1 61 ? -11.486 -13.672 3.686 1.00 56.80 72 PRO A C 1
ATOM 472 O O . PRO A 1 61 ? -11.767 -13.723 4.887 1.00 58.65 72 PRO A O 1
ATOM 476 N N . LEU A 1 62 ? -12.390 -13.456 2.730 1.00 53.95 73 LEU A N 1
ATOM 477 C CA . LEU A 1 62 ? -13.803 -13.239 3.027 1.00 52.95 73 LEU A CA 1
ATOM 478 C C . LEU A 1 62 ? -14.640 -14.490 2.785 1.00 50.74 73 LEU A C 1
ATOM 479 O O . LEU A 1 62 ? -15.810 -14.549 3.166 1.00 50.64 73 LEU A O 1
ATOM 484 N N . TRP A 1 63 ? -14.039 -15.489 2.149 1.00 49.31 74 TRP A N 1
ATOM 485 C CA . TRP A 1 63 ? -14.700 -16.770 1.923 1.00 47.56 74 TRP A CA 1
ATOM 486 C C . TRP A 1 63 ? -15.341 -17.339 3.185 1.00 48.83 74 TRP A C 1
ATOM 487 O O . TRP A 1 63 ? -16.434 -17.908 3.123 1.00 47.95 74 TRP A O 1
ATOM 498 N N . ARG A 1 64 ? -14.670 -17.159 4.325 1.00 51.19 75 ARG A N 1
ATOM 499 C CA . ARG A 1 64 ? -15.116 -17.754 5.584 1.00 53.17 75 ARG A CA 1
ATOM 500 C C . ARG A 1 64 ? -16.487 -17.272 6.049 1.00 53.46 75 ARG A C 1
ATOM 501 O O . ARG A 1 64 ? -17.163 -17.945 6.837 1.00 54.90 75 ARG A O 1
ATOM 509 N N . HIS A 1 65 ? -16.905 -16.120 5.539 1.00 52.27 76 HIS A N 1
ATOM 510 C CA . HIS A 1 65 ? -18.176 -15.539 5.942 1.00 52.87 76 HIS A CA 1
ATOM 511 C C . HIS A 1 65 ? -19.379 -16.176 5.245 1.00 50.91 76 HIS A C 1
ATOM 512 O O . HIS A 1 65 ? -20.528 -15.828 5.531 1.00 51.82 76 HIS A O 1
ATOM 519 N N . TYR A 1 66 ? -19.104 -17.121 4.348 1.00 48.65 77 TYR A N 1
ATOM 520 C CA . TYR A 1 66 ? -20.150 -17.868 3.641 1.00 47.23 77 TYR A CA 1
ATOM 521 C C . TYR A 1 66 ? -20.065 -19.368 3.941 1.00 47.44 77 TYR A C 1
ATOM 522 O O . TYR A 1 66 ? -20.787 -20.171 3.354 1.00 46.86 77 TYR A O 1
ATOM 531 N N . TYR A 1 67 ? -19.182 -19.731 4.868 1.00 48.76 78 TYR A N 1
ATOM 532 C CA . TYR A 1 67 ? -19.051 -21.111 5.322 1.00 49.60 78 TYR A CA 1
ATOM 533 C C . TYR A 1 67 ? -20.311 -21.641 6.013 1.00 51.66 78 TYR A C 1
ATOM 534 O O . TYR A 1 67 ? -20.764 -22.736 5.707 1.00 51.68 78 TYR A O 1
ATOM 543 N N . THR A 1 68 ? -20.863 -20.861 6.939 1.00 53.96 79 THR A N 1
ATOM 544 C CA . THR A 1 68 ? -21.905 -21.338 7.854 1.00 57.16 79 THR A CA 1
ATOM 545 C C . THR A 1 68 ? -23.166 -21.814 7.151 1.00 56.51 79 THR A C 1
ATOM 546 O O . THR A 1 68 ? -23.805 -21.061 6.417 1.00 55.15 79 THR A O 1
ATOM 550 N N . GLY A 1 69 ? -23.514 -23.076 7.390 1.00 58.14 80 GLY A N 1
ATOM 551 C CA . GLY A 1 69 ? -24.705 -23.682 6.799 1.00 58.24 80 GLY A CA 1
ATOM 552 C C . GLY A 1 69 ? -24.481 -24.422 5.488 1.00 55.32 80 GLY A C 1
ATOM 553 O O . GLY A 1 69 ? -25.425 -24.992 4.935 1.00 55.77 80 GLY A O 1
ATOM 554 N N . THR A 1 70 ? -23.243 -24.406 4.991 1.00 52.68 81 THR A N 1
ATOM 555 C CA . THR A 1 70 ? -22.862 -25.133 3.783 1.00 50.16 81 THR A CA 1
ATOM 556 C C . THR A 1 70 ? -22.986 -26.637 4.005 1.00 52.16 81 THR A C 1
ATOM 557 O O . THR A 1 70 ? -22.489 -27.176 4.993 1.00 54.39 81 THR A O 1
ATOM 561 N N . GLN A 1 71 ? -23.661 -27.309 3.081 1.00 51.79 82 GLN A N 1
ATOM 562 C CA . GLN A 1 71 ? -23.789 -28.762 3.127 1.00 53.67 82 GLN A CA 1
ATOM 563 C C . GLN A 1 71 ? -22.891 -29.390 2.072 1.00 51.61 82 GLN A C 1
ATOM 564 O O . GLN A 1 71 ? -22.343 -30.466 2.276 1.00 52.94 82 GLN A O 1
ATOM 570 N N . GLY A 1 72 ? -22.745 -28.700 0.947 1.00 49.01 83 GLY A N 1
ATOM 571 C CA . GLY A 1 72 ? -21.865 -29.140 -0.126 1.00 47.42 83 GLY A CA 1
ATOM 572 C C . GLY A 1 72 ? -20.860 -28.078 -0.525 1.00 45.22 83 GLY A C 1
ATOM 573 O O . GLY A 1 72 ? -21.224 -26.932 -0.810 1.00 43.60 83 GLY A O 1
ATOM 574 N N . LEU A 1 73 ? -19.586 -28.461 -0.529 1.00 45.36 84 LEU A N 1
ATOM 575 C CA . LEU A 1 73 ? -18.526 -27.605 -1.046 1.00 43.82 84 LEU A CA 1
ATOM 576 C C . LEU A 1 73 ? -18.174 -28.031 -2.462 1.00 42.80 84 LEU A C 1
ATOM 577 O O . LEU A 1 73 ? -17.797 -29.181 -2.695 1.00 43.72 84 LEU A O 1
ATOM 582 N N . ILE A 1 74 ? -18.307 -27.106 -3.405 1.00 41.35 85 ILE A N 1
ATOM 583 C CA . ILE A 1 74 ? -17.805 -27.332 -4.752 1.00 40.69 85 ILE A CA 1
ATOM 584 C C . ILE A 1 74 ? -16.544 -26.505 -4.931 1.00 40.32 85 ILE A C 1
ATOM 585 O O . ILE A 1 74 ? -16.583 -25.276 -4.841 1.00 39.41 85 ILE A O 1
ATOM 590 N N . PHE A 1 75 ? -15.425 -27.189 -5.160 1.00 41.38 86 PHE A N 1
ATOM 591 C CA . PHE A 1 75 ? -14.159 -26.511 -5.420 1.00 41.59 86 PHE A CA 1
ATOM 592 C C . PHE A 1 75 ? -13.753 -26.709 -6.878 1.00 41.47 86 PHE A C 1
ATOM 593 O O . PHE A 1 75 ? -13.597 -27.836 -7.339 1.00 42.76 86 PHE A O 1
ATOM 601 N N . VAL A 1 76 ? -13.581 -25.609 -7.597 1.00 40.90 87 VAL A N 1
ATOM 602 C CA . VAL A 1 76 ? -13.380 -25.656 -9.043 1.00 41.27 87 VAL A CA 1
ATOM 603 C C . VAL A 1 76 ? -11.935 -25.325 -9.403 1.00 42.75 87 VAL A C 1
ATOM 604 O O . VAL A 1 76 ? -11.363 -24.364 -8.894 1.00 42.89 87 VAL A O 1
ATOM 608 N N . VAL A 1 77 ? -11.348 -26.130 -10.283 1.00 44.26 88 VAL A N 1
ATOM 609 C CA . VAL A 1 77 ? -9.917 -26.044 -10.563 1.00 46.32 88 VAL A CA 1
ATOM 610 C C . VAL A 1 77 ? -9.661 -25.927 -12.055 1.00 47.48 88 VAL A C 1
ATOM 611 O O . VAL A 1 77 ? -10.190 -26.713 -12.845 1.00 47.77 88 VAL A O 1
ATOM 615 N N . ASP A 1 78 ? -8.844 -24.949 -12.435 1.00 48.73 89 ASP A N 1
ATOM 616 C CA . ASP A 1 78 ? -8.364 -24.868 -13.801 1.00 50.77 89 ASP A CA 1
ATOM 617 C C . ASP A 1 78 ? -7.265 -25.904 -13.968 1.00 53.16 89 ASP A C 1
ATOM 618 O O . ASP A 1 78 ? -6.158 -25.734 -13.448 1.00 54.88 89 ASP A O 1
ATOM 623 N N . CYS A 1 79 ? -7.570 -26.971 -14.698 1.00 53.83 90 CYS A N 1
ATOM 624 C CA . CYS A 1 79 ? -6.628 -28.085 -14.851 1.00 56.37 90 CYS A CA 1
ATOM 625 C C . CYS A 1 79 ? -5.466 -27.800 -15.799 1.00 59.52 90 CYS A C 1
ATOM 626 O O . CYS A 1 79 ? -4.475 -28.534 -15.804 1.00 62.02 90 CYS A O 1
ATOM 629 N N . ALA A 1 80 ? -5.586 -26.742 -16.599 1.00 59.91 91 ALA A N 1
ATOM 630 C CA . ALA A 1 80 ? -4.488 -26.328 -17.474 1.00 63.33 91 ALA A CA 1
ATOM 631 C C . ALA A 1 80 ? -3.511 -25.376 -16.762 1.00 64.45 91 ALA A C 1
ATOM 632 O O . ALA A 1 80 ? -2.427 -25.081 -17.281 1.00 67.78 91 ALA A O 1
ATOM 634 N N . ASP A 1 81 ? -3.902 -24.914 -15.574 1.00 61.98 92 ASP A N 1
ATOM 635 C CA . ASP A 1 81 ? -3.116 -23.952 -14.805 1.00 62.95 92 ASP A CA 1
ATOM 636 C C . ASP A 1 81 ? -2.148 -24.661 -13.851 1.00 64.32 92 ASP A C 1
ATOM 637 O O . ASP A 1 81 ? -2.412 -24.793 -12.652 1.00 62.64 92 ASP A O 1
ATOM 642 N N . ARG A 1 82 ? -1.021 -25.109 -14.396 1.00 67.76 93 ARG A N 1
ATOM 643 C CA . ARG A 1 82 ? -0.040 -25.855 -13.614 1.00 69.78 93 ARG A CA 1
ATOM 644 C C . ARG A 1 82 ? 0.695 -24.993 -12.590 1.00 71.22 93 ARG A C 1
ATOM 645 O O . ARG A 1 82 ? 1.048 -25.478 -11.513 1.00 71.62 93 ARG A O 1
ATOM 653 N N . ASP A 1 83 ? 0.908 -23.720 -12.921 1.00 72.32 94 ASP A N 1
ATOM 654 C CA . ASP A 1 83 ? 1.617 -22.805 -12.030 1.00 74.27 94 ASP A CA 1
ATOM 655 C C . ASP A 1 83 ? 0.940 -22.689 -10.670 1.00 71.40 94 ASP A C 1
ATOM 656 O O . ASP A 1 83 ? 1.607 -22.721 -9.642 1.00 73.14 94 ASP A O 1
ATOM 661 N N . ARG A 1 84 ? -0.385 -22.579 -10.672 1.00 67.54 95 ARG A N 1
ATOM 662 C CA . ARG A 1 84 ? -1.133 -22.229 -9.467 1.00 65.14 95 ARG A CA 1
ATOM 663 C C . ARG A 1 84 ? -1.849 -23.406 -8.800 1.00 62.90 95 ARG A C 1
ATOM 664 O O . ARG A 1 84 ? -2.690 -23.203 -7.923 1.00 60.79 95 ARG A O 1
ATOM 672 N N . ILE A 1 85 ? -1.507 -24.628 -9.201 1.00 63.91 96 ILE A N 1
ATOM 673 C CA . ILE A 1 85 ? -2.171 -25.822 -8.663 1.00 62.45 96 ILE A CA 1
ATOM 674 C C . ILE A 1 85 ? -1.849 -26.096 -7.188 1.00 63.58 96 ILE A C 1
ATOM 675 O O . ILE A 1 85 ? -2.714 -26.544 -6.434 1.00 61.84 96 ILE A O 1
ATOM 680 N N . ASP A 1 86 ? -0.612 -25.821 -6.786 1.00 67.04 97 ASP A N 1
ATOM 681 C CA . ASP A 1 86 ? -0.212 -25.967 -5.393 1.00 68.81 97 ASP A CA 1
ATOM 682 C C . ASP A 1 86 ? -0.926 -24.919 -4.520 1.00 67.03 97 ASP A C 1
ATOM 683 O O . ASP A 1 86 ? -1.422 -25.230 -3.432 1.00 66.52 97 ASP A O 1
ATOM 688 N N . GLU A 1 87 ? -0.986 -23.684 -5.018 1.00 66.33 98 GLU A N 1
ATOM 689 C CA . GLU A 1 87 ? -1.740 -22.615 -4.379 1.00 64.50 98 GLU A CA 1
ATOM 690 C C . GLU A 1 87 ? -3.185 -23.051 -4.176 1.00 60.86 98 GLU A C 1
ATOM 691 O O . GLU A 1 87 ? -3.775 -22.785 -3.129 1.00 60.37 98 GLU A O 1
ATOM 697 N N . ALA A 1 88 ? -3.738 -23.725 -5.182 1.00 58.72 99 ALA A N 1
ATOM 698 C CA . ALA A 1 88 ? -5.118 -24.190 -5.145 1.00 55.75 99 ALA A CA 1
ATOM 699 C C . ALA A 1 88 ? -5.356 -25.246 -4.061 1.00 56.16 99 ALA A C 1
ATOM 700 O O . ALA A 1 88 ? -6.408 -25.245 -3.411 1.00 54.70 99 ALA A O 1
ATOM 702 N N . ARG A 1 89 ? -4.383 -26.136 -3.865 1.00 58.43 100 ARG A N 1
ATOM 703 C CA . ARG A 1 89 ? -4.437 -27.110 -2.776 1.00 59.64 100 ARG A CA 1
ATOM 704 C C . ARG A 1 89 ? -4.452 -26.394 -1.418 1.00 60.54 100 ARG A C 1
ATOM 705 O O . ARG A 1 89 ? -5.191 -26.786 -0.508 1.00 60.23 100 ARG A O 1
ATOM 713 N N . GLN A 1 90 ? -3.641 -25.343 -1.297 1.00 61.88 101 GLN A N 1
ATOM 714 C CA . GLN A 1 90 ? -3.500 -24.609 -0.042 1.00 63.46 101 GLN A CA 1
ATOM 715 C C . GLN A 1 90 ? -4.811 -23.931 0.357 1.00 61.09 101 GLN A C 1
ATOM 716 O O . GLN A 1 90 ? -5.189 -23.919 1.537 1.00 62.02 101 GLN A O 1
ATOM 722 N N . GLU A 1 91 ? -5.508 -23.381 -0.632 1.00 58.20 102 GLU A N 1
ATOM 723 C CA . GLU A 1 91 ? -6.797 -22.769 -0.382 1.00 56.03 102 GLU A CA 1
ATOM 724 C C . GLU A 1 91 ? -7.820 -23.827 0.029 1.00 55.00 102 GLU A C 1
ATOM 725 O O . GLU A 1 91 ? -8.504 -23.665 1.037 1.00 55.39 102 GLU A O 1
ATOM 731 N N . LEU A 1 92 ? -7.901 -24.915 -0.737 1.00 54.22 103 LEU A N 1
ATOM 732 C CA . LEU A 1 92 ? -8.838 -26.010 -0.460 1.00 53.57 103 LEU A CA 1
ATOM 733 C C . LEU A 1 92 ? -8.715 -26.550 0.961 1.00 56.05 103 LEU A C 1
ATOM 734 O O . LEU A 1 92 ? -9.723 -26.741 1.649 1.00 56.06 103 LEU A O 1
ATOM 739 N N . HIS A 1 93 ? -7.483 -26.802 1.393 1.00 58.58 104 HIS A N 1
ATOM 740 C CA . HIS A 1 93 ? -7.248 -27.308 2.741 1.00 61.45 104 HIS A CA 1
ATOM 741 C C . HIS A 1 93 ? -7.590 -26.277 3.811 1.00 62.36 104 HIS A C 1
ATOM 742 O O . HIS A 1 93 ? -8.074 -26.640 4.882 1.00 63.91 104 HIS A O 1
ATOM 749 N N . ARG A 1 94 ? -7.369 -24.996 3.506 1.00 61.79 105 ARG A N 1
ATOM 750 C CA . ARG A 1 94 ? -7.764 -23.907 4.409 1.00 62.93 105 ARG A CA 1
ATOM 751 C C . ARG A 1 94 ? -9.276 -23.903 4.627 1.00 60.93 105 ARG A C 1
ATOM 752 O O . ARG A 1 94 ? -9.747 -23.682 5.743 1.00 62.57 105 ARG A O 1
ATOM 760 N N . ILE A 1 95 ? -10.021 -24.174 3.558 1.00 57.78 106 ILE A N 1
ATOM 761 C CA . ILE A 1 95 ? -11.477 -24.243 3.619 1.00 56.22 106 ILE A CA 1
ATOM 762 C C . ILE A 1 95 ? -11.976 -25.432 4.451 1.00 58.25 106 ILE A C 1
ATOM 763 O O . ILE A 1 95 ? -12.750 -25.252 5.395 1.00 59.51 106 ILE A O 1
ATOM 768 N N . ILE A 1 96 ? -11.521 -26.639 4.110 1.00 58.91 107 ILE A N 1
ATOM 769 C CA . ILE A 1 96 ? -12.087 -27.864 4.694 1.00 60.76 107 ILE A CA 1
ATOM 770 C C . ILE A 1 96 ? -11.666 -28.141 6.145 1.00 64.70 107 ILE A C 1
ATOM 771 O O . ILE A 1 96 ? -12.230 -29.017 6.811 1.00 66.71 107 ILE A O 1
ATOM 776 N N . ASN A 1 97 ? -10.693 -27.375 6.633 1.00 66.21 108 ASN A N 1
ATOM 777 C CA . ASN A 1 97 ? -10.250 -27.482 8.019 1.00 70.34 108 ASN A CA 1
ATOM 778 C C . ASN A 1 97 ? -10.993 -26.557 8.994 1.00 71.60 108 ASN A C 1
ATOM 779 O O . ASN A 1 97 ? -10.903 -26.741 10.207 1.00 75.38 108 ASN A O 1
ATOM 784 N N . ASP A 1 98 ? -11.721 -25.569 8.472 1.00 68.99 109 ASP A N 1
ATOM 785 C CA . ASP A 1 98 ? -12.490 -24.648 9.319 1.00 70.24 109 ASP A CA 1
ATOM 786 C C . ASP A 1 98 ? -13.653 -25.377 9.991 1.00 71.92 109 ASP A C 1
ATOM 787 O O . ASP A 1 98 ? -14.304 -26.222 9.370 1.00 70.48 109 ASP A O 1
ATOM 792 N N . ARG A 1 99 ? -13.906 -25.037 11.255 1.00 75.37 110 ARG A N 1
ATOM 793 C CA . ARG A 1 99 ? -14.965 -25.658 12.063 1.00 78.12 110 ARG A CA 1
ATOM 794 C C . ARG A 1 99 ? -16.341 -25.717 11.375 1.00 75.70 110 ARG A C 1
ATOM 795 O O . ARG A 1 99 ? -17.073 -26.698 11.528 1.00 76.98 110 ARG A O 1
ATOM 803 N N . GLU A 1 100 ? -16.681 -24.667 10.626 1.00 72.56 111 GLU A N 1
ATOM 804 C CA . GLU A 1 100 ? -18.000 -24.540 10.006 1.00 70.74 111 GLU A CA 1
ATOM 805 C C . GLU A 1 100 ? -18.130 -25.433 8.777 1.00 67.87 111 GLU A C 1
ATOM 806 O O . GLU A 1 100 ? -19.239 -25.764 8.353 1.00 67.33 111 GLU A O 1
ATOM 812 N N . MET A 1 101 ? -16.988 -25.814 8.215 1.00 66.37 112 MET A N 1
ATOM 813 C CA . MET A 1 101 ? -16.935 -26.607 6.996 1.00 63.59 112 MET A CA 1
ATOM 814 C C . MET A 1 101 ? -16.437 -28.024 7.265 1.00 65.83 112 MET A C 1
ATOM 815 O O . MET A 1 101 ? -15.725 -28.596 6.442 1.00 64.55 112 MET A O 1
ATOM 820 N N . ARG A 1 102 ? -16.807 -28.589 8.410 1.00 69.52 113 ARG A N 1
ATOM 821 C CA . ARG A 1 102 ? -16.305 -29.910 8.795 1.00 72.46 113 ARG A CA 1
ATOM 822 C C . ARG A 1 102 ? -17.220 -31.033 8.337 1.00 72.52 113 ARG A C 1
ATOM 823 O O . ARG A 1 102 ? -16.778 -32.169 8.145 1.00 73.41 113 ARG A O 1
ATOM 831 N N . ASP A 1 103 ? -18.500 -30.710 8.194 1.00 71.74 114 ASP A N 1
ATOM 832 C CA . ASP A 1 103 ? -19.502 -31.703 7.840 1.00 72.58 114 ASP A CA 1
ATOM 833 C C . ASP A 1 103 ? -19.841 -31.673 6.354 1.00 68.45 114 ASP A C 1
ATOM 834 O O . ASP A 1 103 ? -20.412 -32.625 5.828 1.00 69.10 114 ASP A O 1
ATOM 839 N N . ALA A 1 104 ? -19.476 -30.584 5.681 1.00 64.52 115 ALA A N 1
ATOM 840 C CA . ALA A 1 104 ? -19.714 -30.447 4.243 1.00 60.68 115 ALA A CA 1
ATOM 841 C C . ALA A 1 104 ? -18.934 -31.486 3.455 1.00 59.82 115 ALA A C 1
ATOM 842 O O . ALA A 1 104 ? -17.739 -31.687 3.689 1.00 60.31 115 ALA A O 1
ATOM 844 N N . ILE A 1 105 ? -19.611 -32.154 2.528 1.00 58.84 116 ILE A N 1
ATOM 845 C CA . ILE A 1 105 ? -18.916 -33.057 1.620 1.00 57.91 116 ILE A CA 1
ATOM 846 C C . ILE A 1 105 ? -18.302 -32.245 0.478 1.00 54.23 116 ILE A C 1
ATOM 847 O O . ILE A 1 105 ? -18.747 -31.133 0.181 1.00 52.22 116 ILE A O 1
ATOM 852 N N . ILE A 1 106 ? -17.275 -32.804 -0.148 1.00 53.66 117 ILE A N 1
ATOM 853 C CA . ILE A 1 106 ? -16.429 -32.046 -1.060 1.00 50.81 117 ILE A CA 1
ATOM 854 C C . ILE A 1 106 ? -16.524 -32.591 -2.478 1.00 49.89 117 ILE A C 1
ATOM 855 O O . ILE A 1 106 ? -16.316 -33.782 -2.713 1.00 51.71 117 ILE A O 1
ATOM 860 N N . LEU A 1 107 ? -16.851 -31.711 -3.417 1.00 47.49 118 LEU A N 1
ATOM 861 C CA . LEU A 1 107 ? -16.798 -32.034 -4.835 1.00 46.52 118 LEU A CA 1
ATOM 862 C C . LEU A 1 107 ? -15.771 -31.155 -5.529 1.00 45.04 118 LEU A C 1
ATOM 863 O O . LEU A 1 107 ? -15.852 -29.917 -5.491 1.00 43.54 118 LEU A O 1
ATOM 868 N N . ILE A 1 108 ? -14.799 -31.800 -6.158 1.00 45.62 119 ILE A N 1
ATOM 869 C CA . ILE A 1 108 ? -13.835 -31.084 -6.965 1.00 44.63 119 ILE A CA 1
ATOM 870 C C . ILE A 1 108 ? -14.248 -31.157 -8.428 1.00 44.29 119 ILE A C 1
ATOM 871 O O . ILE A 1 108 ? -14.456 -32.247 -8.976 1.00 45.50 119 ILE A O 1
ATOM 876 N N . PHE A 1 109 ? -14.392 -29.994 -9.055 1.00 42.85 120 PHE A N 1
ATOM 877 C CA . PHE A 1 109 ? -14.525 -29.955 -10.494 1.00 42.93 120 PHE A CA 1
ATOM 878 C C . PHE A 1 109 ? -13.141 -29.772 -11.071 1.00 43.79 120 PHE A C 1
ATOM 879 O O . PHE A 1 109 ? -12.547 -28.695 -10.951 1.00 43.67 120 PHE A O 1
ATOM 887 N N . ALA A 1 110 ? -12.618 -30.844 -11.658 1.00 45.29 121 ALA A N 1
ATOM 888 C CA . ALA A 1 110 ? -11.409 -30.771 -12.458 1.00 46.60 121 ALA A CA 1
ATOM 889 C C . ALA A 1 110 ? -11.803 -30.192 -13.814 1.00 46.54 121 ALA A C 1
ATOM 890 O O . ALA A 1 110 ? -12.077 -30.927 -14.770 1.00 47.74 121 ALA A O 1
ATOM 892 N N . ASN A 1 111 ? -11.847 -28.864 -13.876 1.00 45.37 122 ASN A N 1
ATOM 893 C CA . ASN A 1 111 ? -12.429 -28.152 -15.011 1.00 45.26 122 ASN A CA 1
ATOM 894 C C . ASN A 1 111 ? -11.430 -27.837 -16.126 1.00 47.23 122 ASN A C 1
ATOM 895 O O . ASN A 1 111 ? -10.213 -27.908 -15.928 1.00 48.33 122 ASN A O 1
ATOM 900 N N . LYS A 1 112 ? -11.967 -27.476 -17.291 1.00 48.04 123 LYS A N 1
ATOM 901 C CA . LYS A 1 112 ? -11.186 -27.162 -18.493 1.00 50.63 123 LYS A CA 1
ATOM 902 C C . LYS A 1 112 ? -10.450 -28.394 -19.045 1.00 53.12 123 LYS A C 1
ATOM 903 O O . LYS A 1 112 ? -9.296 -28.307 -19.477 1.00 55.49 123 LYS A O 1
ATOM 909 N N . GLN A 1 113 ? -11.133 -29.538 -19.039 1.00 53.16 124 GLN A N 1
ATOM 910 C CA . GLN A 1 113 ? -10.573 -30.790 -19.563 1.00 55.48 124 GLN A CA 1
ATOM 911 C C . GLN A 1 113 ? -10.441 -30.766 -21.081 1.00 58.42 124 GLN A C 1
ATOM 912 O O . GLN A 1 113 ? -9.684 -31.544 -21.658 1.00 61.21 124 GLN A O 1
ATOM 918 N N . ASP A 1 114 ? -11.192 -29.872 -21.716 1.00 58.32 125 ASP A N 1
ATOM 919 C CA . ASP A 1 114 ? -11.109 -29.649 -23.155 1.00 61.40 125 ASP A CA 1
ATOM 920 C C . ASP A 1 114 ? -9.767 -29.041 -23.569 1.00 63.77 125 ASP A C 1
ATOM 921 O O . ASP A 1 114 ? -9.339 -29.204 -24.714 1.00 67.26 125 ASP A O 1
ATOM 926 N N . LEU A 1 115 ? -9.109 -28.349 -22.638 1.00 62.44 126 LEU A N 1
ATOM 927 C CA . LEU A 1 115 ? -7.884 -27.609 -22.945 1.00 65.10 126 LEU A CA 1
ATOM 928 C C . LEU A 1 115 ? -6.679 -28.508 -23.211 1.00 68.49 126 LEU A C 1
ATOM 929 O O . LEU A 1 115 ? -6.490 -29.518 -22.526 1.00 67.86 126 LEU A O 1
ATOM 934 N N . PRO A 1 116 ? -5.855 -28.133 -24.211 1.00 72.52 127 PRO A N 1
ATOM 935 C CA . PRO A 1 116 ? -4.600 -28.813 -24.501 1.00 76.12 127 PRO A CA 1
ATOM 936 C C . PRO A 1 116 ? -3.826 -29.094 -23.221 1.00 74.90 127 PRO A C 1
ATOM 937 O O . PRO A 1 116 ? -3.693 -28.203 -22.364 1.00 73.00 127 PRO A O 1
ATOM 941 N N . ASP A 1 117 ? -3.347 -30.332 -23.097 1.00 76.16 128 ASP A N 1
ATOM 942 C CA . ASP A 1 117 ? -2.495 -30.760 -21.981 1.00 75.69 128 ASP A CA 1
ATOM 943 C C . ASP A 1 117 ? -3.016 -30.354 -20.594 1.00 70.86 128 ASP A C 1
ATOM 944 O O . ASP A 1 117 ? -2.286 -29.771 -19.792 1.00 70.63 128 ASP A O 1
ATOM 949 N N . ALA A 1 118 ? -4.282 -30.660 -20.326 1.00 67.10 129 ALA A N 1
ATOM 950 C CA . ALA A 1 118 ? -4.850 -30.440 -19.005 1.00 63.04 129 ALA A CA 1
ATOM 951 C C . ALA A 1 118 ? -4.535 -31.637 -18.122 1.00 62.95 129 ALA A C 1
ATOM 952 O O . ALA A 1 118 ? -4.508 -32.777 -18.596 1.00 64.72 129 ALA A O 1
ATOM 954 N N . MET A 1 119 ? -4.282 -31.370 -16.843 1.00 61.13 130 MET A N 1
ATOM 955 C CA . MET A 1 119 ? -4.073 -32.424 -15.853 1.00 61.12 130 MET A CA 1
ATOM 956 C C . MET A 1 119 ? -5.338 -33.261 -15.672 1.00 58.99 130 MET A C 1
ATOM 957 O O . MET A 1 119 ? -6.446 -32.722 -15.622 1.00 56.29 130 MET A O 1
ATOM 962 N N . LYS A 1 120 ? -5.161 -34.576 -15.562 1.00 60.35 131 LYS A N 1
ATOM 963 C CA . LYS A 1 120 ? -6.282 -35.507 -15.456 1.00 59.09 131 LYS A CA 1
ATOM 964 C C . LYS A 1 120 ? -6.810 -35.615 -14.026 1.00 57.03 131 LYS A C 1
ATOM 965 O O . LYS A 1 120 ? -6.091 -35.294 -13.080 1.00 56.91 131 LYS A O 1
ATOM 971 N N . PRO A 1 121 ? -8.073 -36.065 -13.868 1.00 55.67 132 PRO A N 1
ATOM 972 C CA . PRO A 1 121 ? -8.739 -36.133 -12.564 1.00 54.06 132 PRO A CA 1
ATOM 973 C C . PRO A 1 121 ? -7.912 -36.762 -11.449 1.00 55.73 132 PRO A C 1
ATOM 974 O O . PRO A 1 121 ? -7.920 -36.247 -10.327 1.00 54.64 132 PRO A O 1
ATOM 978 N N . HIS A 1 122 ? -7.205 -37.851 -11.745 1.00 58.57 133 HIS A N 1
ATOM 979 C CA . HIS A 1 122 ? -6.373 -38.491 -10.737 1.00 60.61 133 HIS A CA 1
ATOM 980 C C . HIS A 1 122 ? -5.170 -37.639 -10.338 1.00 61.26 133 HIS A C 1
ATOM 981 O O . HIS A 1 122 ? -4.820 -37.579 -9.158 1.00 61.74 133 HIS A O 1
ATOM 988 N N . GLU A 1 123 ? -4.544 -36.982 -11.312 1.00 61.76 134 GLU A N 1
ATOM 989 C CA . GLU A 1 123 ? -3.426 -36.087 -11.023 1.00 62.99 134 GLU A CA 1
ATOM 990 C C . GLU A 1 123 ? -3.888 -34.914 -10.149 1.00 60.54 134 GLU A C 1
ATOM 991 O O . GLU A 1 123 ? -3.187 -34.497 -9.225 1.00 61.34 134 GLU A O 1
ATOM 997 N N . ILE A 1 124 ? -5.073 -34.391 -10.448 1.00 58.06 135 ILE A N 1
ATOM 998 C CA . ILE A 1 124 ? -5.673 -33.345 -9.641 1.00 56.04 135 ILE A CA 1
ATOM 999 C C . ILE A 1 124 ? -5.839 -33.847 -8.207 1.00 57.00 135 ILE A C 1
ATOM 1000 O O . ILE A 1 124 ? -5.375 -33.203 -7.258 1.00 57.26 135 ILE A O 1
ATOM 1005 N N . GLN A 1 125 ? -6.472 -35.012 -8.065 1.00 58.04 136 GLN A N 1
ATOM 1006 C CA . GLN A 1 125 ? -6.628 -35.671 -6.769 1.00 59.49 136 GLN A CA 1
ATOM 1007 C C . GLN A 1 125 ? -5.308 -35.705 -6.004 1.00 62.35 136 GLN A C 1
ATOM 1008 O O . GLN A 1 125 ? -5.270 -35.406 -4.810 1.00 62.76 136 GLN A O 1
ATOM 1014 N N . GLU A 1 126 ? -4.235 -36.075 -6.702 1.00 64.96 137 GLU A N 1
ATOM 1015 C CA . GLU A 1 126 ? -2.905 -36.134 -6.113 1.00 68.32 137 GLU A CA 1
ATOM 1016 C C . GLU A 1 126 ? -2.439 -34.749 -5.691 1.00 67.41 137 GLU A C 1
ATOM 1017 O O . GLU A 1 126 ? -2.147 -34.524 -4.516 1.00 68.58 137 GLU A O 1
ATOM 1023 N N . LYS A 1 127 ? -2.401 -33.822 -6.645 1.00 65.77 138 LYS A N 1
ATOM 1024 C CA . LYS A 1 127 ? -1.823 -32.499 -6.417 1.00 65.69 138 LYS A CA 1
ATOM 1025 C C . LYS A 1 127 ? -2.655 -31.610 -5.493 1.00 63.37 138 LYS A C 1
ATOM 1026 O O . LYS A 1 127 ? -2.159 -30.594 -5.001 1.00 63.83 138 LYS A O 1
ATOM 1032 N N . LEU A 1 128 ? -3.908 -32.000 -5.253 1.00 61.39 139 LEU A N 1
ATOM 1033 C CA . LEU A 1 128 ? -4.755 -31.323 -4.269 1.00 59.60 139 LEU A CA 1
ATOM 1034 C C . LEU A 1 128 ? -4.691 -32.001 -2.905 1.00 61.80 139 LEU A C 1
ATOM 1035 O O . LEU A 1 128 ? -5.366 -31.571 -1.969 1.00 61.19 139 LEU A O 1
ATOM 1040 N N . GLY A 1 129 ? -3.884 -33.055 -2.803 1.00 64.90 140 GLY A N 1
ATOM 1041 C CA . GLY A 1 129 ? -3.658 -33.755 -1.538 1.00 68.13 140 GLY A CA 1
ATOM 1042 C C . GLY A 1 129 ? -4.894 -34.377 -0.914 1.00 67.82 140 GLY A C 1
ATOM 1043 O O . GLY A 1 129 ? -5.044 -34.386 0.312 1.00 69.10 140 GLY A O 1
ATOM 1044 N N . LEU A 1 130 ? -5.772 -34.905 -1.766 1.00 66.55 141 LEU A N 1
ATOM 1045 C CA . LEU A 1 130 ? -7.026 -35.517 -1.330 1.00 66.61 141 LEU A CA 1
ATOM 1046 C C . LEU A 1 130 ? -6.888 -37.000 -1.020 1.00 70.35 141 LEU A C 1
ATOM 1047 O O . LEU A 1 130 ? -7.614 -37.524 -0.175 1.00 71.43 141 LEU A O 1
ATOM 1052 N N . THR A 1 131 ? -5.963 -37.664 -1.718 1.00 72.90 142 THR A N 1
ATOM 1053 C CA . THR A 1 131 ? -5.758 -39.114 -1.606 1.00 77.11 142 THR A CA 1
ATOM 1054 C C . THR A 1 131 ? -5.745 -39.575 -0.155 1.00 80.72 142 THR A C 1
ATOM 1055 O O . THR A 1 131 ? -6.455 -40.516 0.209 1.00 82.56 142 THR A O 1
ATOM 1059 N N . ARG A 1 132 ? -4.944 -38.890 0.659 1.00 82.58 143 ARG A N 1
ATOM 1060 C CA . ARG A 1 132 ? -4.759 -39.225 2.073 1.00 86.84 143 ARG A CA 1
ATOM 1061 C C . ARG A 1 132 ? -6.037 -39.111 2.921 1.00 86.40 143 ARG A C 1
ATOM 1062 O O . ARG A 1 132 ? -6.299 -39.976 3.764 1.00 89.74 143 ARG A O 1
ATOM 1070 N N . ILE A 1 133 ? -6.819 -38.054 2.686 1.00 82.79 144 ILE A N 1
ATOM 1071 C CA . ILE A 1 133 ? -8.055 -37.777 3.438 1.00 82.31 144 ILE A CA 1
ATOM 1072 C C . ILE A 1 133 ? -9.053 -38.952 3.424 1.00 83.87 144 ILE A C 1
ATOM 1073 O O . ILE A 1 133 ? -9.572 -39.330 2.369 1.00 82.11 144 ILE A O 1
ATOM 1078 N N . ARG A 1 134 ? -9.310 -39.519 4.604 1.00 87.70 145 ARG A N 1
ATOM 1079 C CA . ARG A 1 134 ? -10.250 -40.641 4.754 1.00 90.22 145 ARG A CA 1
ATOM 1080 C C . ARG A 1 134 ? -11.460 -40.328 5.649 1.00 90.56 145 ARG A C 1
ATOM 1081 O O . ARG A 1 134 ? -12.432 -41.088 5.672 1.00 92.12 145 ARG A O 1
ATOM 1089 N N . ASP A 1 135 ? -11.394 -39.217 6.380 1.00 89.51 146 ASP A N 1
ATOM 1090 C CA . ASP A 1 135 ? -12.474 -38.811 7.285 1.00 90.14 146 ASP A CA 1
ATOM 1091 C C . ASP A 1 135 ? -13.525 -37.881 6.644 1.00 85.69 146 ASP A C 1
ATOM 1092 O O . ASP A 1 135 ? -14.489 -37.479 7.301 1.00 86.36 146 ASP A O 1
ATOM 1097 N N . ARG A 1 136 ? -13.335 -37.545 5.367 1.00 81.33 147 ARG A N 1
ATOM 1098 C CA . ARG A 1 136 ? -14.254 -36.660 4.644 1.00 76.86 147 ARG A CA 1
ATOM 1099 C C . ARG A 1 136 ? -14.725 -37.321 3.357 1.00 74.85 147 ARG A C 1
ATOM 1100 O O . ARG A 1 136 ? -13.984 -38.086 2.742 1.00 75.53 147 ARG A O 1
ATOM 1108 N N . ASN A 1 137 ? -15.957 -37.019 2.954 1.00 72.52 148 ASN A N 1
ATOM 1109 C CA . ASN A 1 137 ? -16.556 -37.598 1.754 1.00 70.76 148 ASN A CA 1
ATOM 1110 C C . ASN A 1 137 ? -16.277 -36.710 0.537 1.00 66.04 148 ASN A C 1
ATOM 1111 O O . ASN A 1 137 ? -16.801 -35.594 0.444 1.00 63.51 148 ASN A O 1
ATOM 1116 N N . TRP A 1 138 ? -15.441 -37.195 -0.383 1.00 64.78 149 TRP A N 1
ATOM 1117 C CA . TRP A 1 138 ? -15.000 -36.386 -1.530 1.00 60.78 149 TRP A CA 1
ATOM 1118 C C . TRP A 1 138 ? -14.952 -37.132 -2.861 1.00 60.37 149 TRP A C 1
ATOM 1119 O O . TRP A 1 138 ? -15.001 -38.359 -2.896 1.00 62.97 149 TRP A O 1
ATOM 1130 N N . TYR A 1 139 ? -14.841 -36.371 -3.950 1.00 57.46 150 TYR A N 1
ATOM 1131 C CA . TYR A 1 139 ? -14.799 -36.916 -5.308 1.00 57.07 150 TYR A CA 1
ATOM 1132 C C . TYR A 1 139 ? -14.279 -35.864 -6.279 1.00 54.49 150 TYR A C 1
ATOM 1133 O O . TYR A 1 139 ? -14.630 -34.686 -6.173 1.00 52.46 150 TYR A O 1
ATOM 1142 N N . VAL A 1 140 ? -13.441 -36.299 -7.220 1.00 54.91 151 VAL A N 1
ATOM 1143 C CA . VAL A 1 140 ? -12.942 -35.434 -8.287 1.00 52.96 151 VAL A CA 1
ATOM 1144 C C . VAL A 1 140 ? -13.717 -35.742 -9.566 1.00 53.04 151 VAL A C 1
ATOM 1145 O O . VAL A 1 140 ? -13.699 -36.874 -10.054 1.00 55.27 151 VAL A O 1
ATOM 1149 N N . GLN A 1 141 ? -14.396 -34.728 -10.099 1.00 51.00 152 GLN A N 1
ATOM 1150 C CA . GLN A 1 141 ? -15.238 -34.880 -11.288 1.00 50.91 152 GLN A CA 1
ATOM 1151 C C . GLN A 1 141 ? -14.655 -34.112 -12.475 1.00 50.12 152 GLN A C 1
ATOM 1152 O O . GLN A 1 141 ? -14.574 -32.887 -12.443 1.00 48.67 152 GLN A O 1
ATOM 1158 N N . PRO A 1 142 ? -14.234 -34.834 -13.524 1.00 51.79 153 PRO A N 1
ATOM 1159 C CA . PRO A 1 142 ? -13.748 -34.156 -14.726 1.00 51.71 153 PRO A CA 1
ATOM 1160 C C . PRO A 1 142 ? -14.861 -33.342 -15.366 1.00 50.44 153 PRO A C 1
ATOM 1161 O O . PRO A 1 142 ? -16.005 -33.805 -15.443 1.00 50.82 153 PRO A O 1
ATOM 1165 N N . SER A 1 143 ? -14.542 -32.137 -15.814 1.00 49.31 154 SER A N 1
ATOM 1166 C CA . SER A 1 143 ? -15.567 -31.313 -16.443 1.00 48.58 154 SER A CA 1
ATOM 1167 C C . SER A 1 143 ? -15.044 -30.388 -17.526 1.00 49.27 154 SER A C 1
ATOM 1168 O O . SER A 1 143 ? -13.845 -30.128 -17.627 1.00 49.69 154 SER A O 1
ATOM 1171 N N . CYS A 1 144 ? -15.976 -29.922 -18.349 1.00 49.80 155 CYS A N 1
ATOM 1172 C CA . CYS A 1 144 ? -15.748 -28.822 -19.258 1.00 50.56 155 CYS A CA 1
ATOM 1173 C C . CYS A 1 144 ? -16.961 -27.917 -19.132 1.00 49.50 155 CYS A C 1
ATOM 1174 O O . CYS A 1 144 ? -18.037 -28.239 -19.643 1.00 50.56 155 CYS A O 1
ATOM 1177 N N . ALA A 1 145 ? -16.788 -26.796 -18.437 1.00 47.87 156 ALA A N 1
ATOM 1178 C CA . ALA A 1 145 ? -17.906 -25.903 -18.122 1.00 47.01 156 ALA A CA 1
ATOM 1179 C C . ALA A 1 145 ? -18.545 -25.238 -19.351 1.00 48.77 156 ALA A C 1
ATOM 1180 O O . ALA A 1 145 ? -19.703 -24.821 -19.302 1.00 48.82 156 ALA A O 1
ATOM 1182 N N . THR A 1 146 ? -17.802 -25.136 -20.445 1.00 50.79 157 THR A N 1
ATOM 1183 C CA . THR A 1 146 ? -18.315 -24.443 -21.619 1.00 53.27 157 THR A CA 1
ATOM 1184 C C . THR A 1 146 ? -19.197 -25.346 -22.480 1.00 55.31 157 THR A C 1
ATOM 1185 O O . THR A 1 146 ? -20.096 -24.864 -23.170 1.00 56.87 157 THR A O 1
ATOM 1189 N N . SER A 1 147 ? -18.949 -26.652 -22.434 1.00 55.76 158 SER A N 1
ATOM 1190 C CA . SER A 1 147 ? -19.796 -27.611 -23.146 1.00 57.79 158 SER A CA 1
ATOM 1191 C C . SER A 1 147 ? -20.868 -28.217 -22.232 1.00 56.71 158 SER A C 1
ATOM 1192 O O . SER A 1 147 ? -21.900 -28.692 -22.711 1.00 58.49 158 SER A O 1
ATOM 1195 N N . GLY A 1 148 ? -20.617 -28.193 -20.921 1.00 54.11 159 GLY A N 1
ATOM 1196 C CA . GLY A 1 148 ? -21.532 -28.773 -19.938 1.00 53.40 159 GLY A CA 1
ATOM 1197 C C . GLY A 1 148 ? -21.123 -30.156 -19.451 1.00 53.96 159 GLY A C 1
ATOM 1198 O O . GLY A 1 148 ? -21.737 -30.690 -18.523 1.00 53.42 159 GLY A O 1
ATOM 1199 N N . ASP A 1 149 ? -20.091 -30.732 -20.078 1.00 55.29 160 ASP A N 1
ATOM 1200 C CA . ASP A 1 149 ? -19.591 -32.065 -19.725 1.00 56.24 160 ASP A CA 1
ATOM 1201 C C . ASP A 1 149 ? -19.246 -32.182 -18.248 1.00 53.94 160 ASP A C 1
ATOM 1202 O O . ASP A 1 149 ? -18.620 -31.294 -17.682 1.00 51.74 160 ASP A O 1
ATOM 1207 N N . GLY A 1 150 ? -19.674 -33.281 -17.632 1.00 54.84 161 GLY A N 1
ATOM 1208 C CA . GLY A 1 150 ? -19.307 -33.599 -16.255 1.00 53.47 161 GLY A CA 1
ATOM 1209 C C . GLY A 1 150 ? -20.153 -32.908 -15.211 1.00 51.73 161 GLY A C 1
ATOM 1210 O O . GLY A 1 150 ? -20.319 -33.423 -14.100 1.00 51.86 161 GLY A O 1
ATOM 1211 N N . LEU A 1 151 ? -20.694 -31.747 -15.571 1.00 50.48 162 LEU A N 1
ATOM 1212 C CA . LEU A 1 151 ? -21.423 -30.904 -14.628 1.00 48.88 162 LEU A CA 1
ATOM 1213 C C . LEU A 1 151 ? -22.549 -31.649 -13.921 1.00 49.98 162 LEU A C 1
ATOM 1214 O O . LEU A 1 151 ? -22.546 -31.745 -12.696 1.00 49.65 162 LEU A O 1
ATOM 1219 N N . TYR A 1 152 ? -23.485 -32.200 -14.687 1.00 51.83 163 TYR A N 1
ATOM 1220 C CA . TYR A 1 152 ? -24.607 -32.925 -14.097 1.00 53.60 163 TYR A CA 1
ATOM 1221 C C . TYR A 1 152 ? -24.198 -34.249 -13.437 1.00 54.97 163 TYR A C 1
ATOM 1222 O O . TYR A 1 152 ? -24.906 -34.757 -12.561 1.00 56.41 163 TYR A O 1
ATOM 1231 N N . GLU A 1 153 ? -23.053 -34.792 -13.848 1.00 54.81 164 GLU A N 1
ATOM 1232 C CA . GLU A 1 153 ? -22.492 -35.973 -13.206 1.00 56.10 164 GLU A CA 1
ATOM 1233 C C . GLU A 1 153 ? -22.030 -35.585 -11.805 1.00 54.48 164 GLU A C 1
ATOM 1234 O O . GLU A 1 153 ? -22.137 -36.371 -10.859 1.00 55.80 164 GLU A O 1
ATOM 1240 N N . GLY A 1 154 ? -21.526 -34.357 -11.689 1.00 51.87 165 GLY A N 1
ATOM 1241 C CA . GLY A 1 154 ? -21.121 -33.789 -10.409 1.00 50.60 165 GLY A CA 1
ATOM 1242 C C . GLY A 1 154 ? -22.297 -33.557 -9.481 1.00 51.19 165 GLY A C 1
ATOM 1243 O O . GLY A 1 154 ? -22.256 -33.946 -8.310 1.00 52.19 165 GLY A O 1
ATOM 1244 N N . LEU A 1 155 ? -23.349 -32.928 -10.006 1.00 50.98 166 LEU A N 1
ATOM 1245 C CA . LEU A 1 155 ? -24.585 -32.746 -9.257 1.00 52.03 166 LEU A CA 1
ATOM 1246 C C . LEU A 1 155 ? -25.214 -34.073 -8.839 1.00 55.20 166 LEU A C 1
ATOM 1247 O O . LEU A 1 155 ? -25.885 -34.144 -7.812 1.00 56.51 166 LEU A O 1
ATOM 1252 N N . THR A 1 156 ? -24.979 -35.120 -9.628 1.00 56.94 167 THR A N 1
ATOM 1253 C CA . THR A 1 156 ? -25.484 -36.452 -9.305 1.00 60.73 167 THR A CA 1
ATOM 1254 C C . THR A 1 156 ? -24.716 -37.062 -8.138 1.00 61.52 167 THR A C 1
ATOM 1255 O O . THR A 1 156 ? -25.319 -37.687 -7.258 1.00 64.27 167 THR A O 1
ATOM 1259 N N . TRP A 1 157 ? -23.394 -36.879 -8.128 1.00 59.71 168 TRP A N 1
ATOM 1260 C CA . TRP A 1 157 ? -22.579 -37.377 -7.023 1.00 60.61 168 TRP A CA 1
ATOM 1261 C C . TRP A 1 157 ? -23.036 -36.772 -5.706 1.00 60.92 168 TRP A C 1
ATOM 1262 O O . TRP A 1 157 ? -23.166 -37.485 -4.705 1.00 63.47 168 TRP A O 1
ATOM 1273 N N . LEU A 1 158 ? -23.276 -35.462 -5.716 1.00 58.72 169 LEU A N 1
ATOM 1274 C CA . LEU A 1 158 ? -23.832 -34.789 -4.556 1.00 59.39 169 LEU A CA 1
ATOM 1275 C C . LEU A 1 158 ? -25.146 -35.470 -4.134 1.00 63.32 169 LEU A C 1
ATOM 1276 O O . LEU A 1 158 ? -25.222 -36.050 -3.042 1.00 65.84 169 LEU A O 1
ATOM 1281 N N . THR A 1 159 ? -26.155 -35.447 -5.006 1.00 64.54 170 THR A N 1
ATOM 1282 C CA . THR A 1 159 ? -27.437 -36.125 -4.737 1.00 68.94 170 THR A CA 1
ATOM 1283 C C . THR A 1 159 ? -27.273 -37.417 -3.920 1.00 72.82 170 THR A C 1
ATOM 1284 O O . THR A 1 159 ? -27.904 -37.584 -2.872 1.00 75.55 170 THR A O 1
ATOM 1288 N N . SER A 1 160 ? -26.403 -38.302 -4.403 1.00 73.68 171 SER A N 1
ATOM 1289 C CA . SER A 1 160 ? -26.160 -39.602 -3.785 1.00 77.93 171 SER A CA 1
ATOM 1290 C C . SER A 1 160 ? -25.521 -39.518 -2.395 1.00 79.03 171 SER A C 1
ATOM 1291 O O . SER A 1 160 ? -25.787 -40.367 -1.546 1.00 82.99 171 SER A O 1
ATOM 1294 N N . ASN A 1 161 ? -24.691 -38.499 -2.160 1.00 76.35 172 ASN A N 1
ATOM 1295 C CA . ASN A 1 161 ? -23.871 -38.456 -0.945 1.00 77.80 172 ASN A CA 1
ATOM 1296 C C . ASN A 1 161 ? -24.330 -37.527 0.187 1.00 78.64 172 ASN A C 1
ATOM 1297 O O . ASN A 1 161 ? -23.489 -36.951 0.887 1.00 77.44 172 ASN A O 1
ATOM 1302 N N . TYR A 1 162 ? -25.646 -37.398 0.391 1.00 81.55 173 TYR A N 1
ATOM 1303 C CA . TYR A 1 162 ? -26.157 -36.553 1.481 1.00 83.45 173 TYR A CA 1
ATOM 1304 C C . TYR A 1 162 ? -27.214 -37.215 2.355 1.00 88.58 173 TYR A C 1
ATOM 1305 O O . TYR A 1 162 ? -27.068 -37.273 3.582 1.00 91.10 173 TYR A O 1
ATOM 1314 N N . ASP B 2 8 ? -18.954 -16.675 -24.783 1.00 106.85 695 ASP B N 1
ATOM 1315 C CA . ASP B 2 8 ? -18.704 -16.984 -26.228 1.00 113.73 695 ASP B CA 1
ATOM 1316 C C . ASP B 2 8 ? -20.008 -17.085 -27.037 1.00 113.68 695 ASP B C 1
ATOM 1317 O O . ASP B 2 8 ? -20.340 -18.147 -27.586 1.00 115.27 695 ASP B O 1
ATOM 1322 N N . GLN B 2 9 ? -20.733 -15.964 -27.107 1.00 112.30 696 GLN B N 1
ATOM 1323 C CA . GLN B 2 9 ? -22.026 -15.890 -27.798 1.00 112.28 696 GLN B CA 1
ATOM 1324 C C . GLN B 2 9 ? -22.608 -14.462 -27.822 1.00 111.96 696 GLN B C 1
ATOM 1325 O O . GLN B 2 9 ? -22.022 -13.523 -27.270 1.00 111.19 696 GLN B O 1
ATOM 1331 N N . ASN B 2 10 ? -23.756 -14.318 -28.486 1.00 112.87 697 ASN B N 1
ATOM 1332 C CA . ASN B 2 10 ? -24.559 -13.094 -28.468 1.00 112.46 697 ASN B CA 1
ATOM 1333 C C . ASN B 2 10 ? -25.737 -13.219 -27.493 1.00 105.92 697 ASN B C 1
ATOM 1334 O O . ASN B 2 10 ? -26.805 -12.605 -27.690 1.00 106.48 697 ASN B O 1
ATOM 1339 N N . ALA B 2 11 ? -25.528 -14.019 -26.439 1.00 100.29 698 ALA B N 1
ATOM 1340 C CA . ALA B 2 11 ? -26.582 -14.341 -25.479 1.00 94.76 698 ALA B CA 1
ATOM 1341 C C . ALA B 2 11 ? -27.019 -13.119 -24.663 1.00 92.25 698 ALA B C 1
ATOM 1342 O O . ALA B 2 11 ? -26.257 -12.163 -24.524 1.00 93.25 698 ALA B O 1
ATOM 1344 N N . PRO B 2 12 ? -28.256 -13.140 -24.130 1.00 89.53 699 PRO B N 1
ATOM 1345 C CA . PRO B 2 12 ? -28.738 -12.030 -23.312 1.00 87.72 699 PRO B CA 1
ATOM 1346 C C . PRO B 2 12 ? -27.892 -11.836 -22.058 1.00 83.70 699 PRO B C 1
ATOM 1347 O O . PRO B 2 12 ? -27.399 -12.818 -21.496 1.00 80.95 699 PRO B O 1
ATOM 1351 N N . PRO B 2 13 ? -27.717 -10.574 -21.624 1.00 83.99 700 PRO B N 1
ATOM 1352 C CA . PRO B 2 13 ? -27.007 -10.262 -20.381 1.00 80.35 700 PRO B CA 1
ATOM 1353 C C . PRO B 2 13 ? -27.676 -10.917 -19.180 1.00 75.93 700 PRO B C 1
ATOM 1354 O O . PRO B 2 13 ? -28.895 -11.055 -19.161 1.00 75.79 700 PRO B O 1
ATOM 1358 N N . ILE B 2 14 ? -26.879 -11.312 -18.190 1.00 73.25 701 ILE B N 1
ATOM 1359 C CA . ILE B 2 14 ? -27.389 -12.009 -17.008 1.00 70.00 701 ILE B CA 1
ATOM 1360 C C . ILE B 2 14 ? -28.197 -11.062 -16.143 1.00 69.20 701 ILE B C 1
ATOM 1361 O O . ILE B 2 14 ? -29.202 -11.455 -15.542 1.00 67.88 701 ILE B O 1
ATOM 1366 N N . ARG B 2 15 ? -27.738 -9.813 -16.099 1.00 71.08 702 ARG B N 1
ATOM 1367 C CA . ARG B 2 15 ? -28.250 -8.795 -15.193 1.00 71.04 702 ARG B CA 1
ATOM 1368 C C . ARG B 2 15 ? -27.726 -7.421 -15.609 1.00 74.60 702 ARG B C 1
ATOM 1369 O O . ARG B 2 15 ? -26.875 -7.317 -16.498 1.00 77.10 702 ARG B O 1
ATOM 1377 N N . LEU B 2 16 ? -28.226 -6.375 -14.953 1.00 75.83 703 LEU B N 1
ATOM 1378 C CA . LEU B 2 16 ? -27.674 -5.024 -15.095 1.00 79.54 703 LEU B CA 1
ATOM 1379 C C . LEU B 2 16 ? -26.288 -4.931 -14.446 1.00 78.36 703 LEU B C 1
ATOM 1380 O O . LEU B 2 16 ? -25.994 -5.641 -13.478 1.00 74.56 703 LEU B O 1
ATOM 1385 N N . ARG B 2 17 ? -25.440 -4.053 -14.980 1.00 82.77 704 ARG B N 1
ATOM 1386 C CA . ARG B 2 17 ? -24.068 -3.901 -14.473 1.00 82.96 704 ARG B CA 1
ATOM 1387 C C . ARG B 2 17 ? -23.792 -2.502 -13.913 1.00 84.68 704 ARG B C 1
ATOM 1388 O O . ARG B 2 17 ? -23.205 -2.371 -12.838 1.00 81.80 704 ARG B O 1
ATOM 1396 N N . HIS B 2 18 ? -24.219 -1.475 -14.657 1.00 90.09 705 HIS B N 1
ATOM 1397 C CA . HIS B 2 18 ? -23.969 -0.064 -14.332 1.00 93.30 705 HIS B CA 1
ATOM 1398 C C . HIS B 2 18 ? -24.228 0.247 -12.853 1.00 89.69 705 HIS B C 1
ATOM 1399 O O . HIS B 2 18 ? -23.279 0.489 -12.105 1.00 88.43 705 HIS B O 1
ATOM 1406 N N . ARG B 2 19 ? -25.497 0.227 -12.436 1.00 88.93 706 ARG B N 1
ATOM 1407 C CA . ARG B 2 19 ? -25.882 0.519 -11.037 1.00 86.09 706 ARG B CA 1
ATOM 1408 C C . ARG B 2 19 ? -27.263 -0.044 -10.701 1.00 85.02 706 ARG B C 1
ATOM 1409 O O . ARG B 2 19 ? -28.041 -0.384 -11.600 1.00 87.49 706 ARG B O 1
ATOM 1417 N N . ARG B 2 20 ? -27.577 -0.140 -9.414 0.00 20.00 707 ARG B N 1
ATOM 1418 C CA . ARG B 2 20 ? -28.844 -0.736 -9.008 0.00 20.00 707 ARG B CA 1
ATOM 1419 C C . ARG B 2 20 ? -29.629 0.120 -8.020 0.00 20.00 707 ARG B C 1
ATOM 1420 O O . ARG B 2 20 ? -29.733 -0.215 -6.840 0.00 20.00 707 ARG B O 1
ATOM 1428 N N . SER B 2 21 ? -30.191 1.219 -8.512 0.00 20.00 708 SER B N 1
ATOM 1429 C CA . SER B 2 21 ? -31.097 2.033 -7.715 0.00 20.00 708 SER B CA 1
ATOM 1430 C C . SER B 2 21 ? -32.351 2.359 -8.519 0.00 20.00 708 SER B C 1
ATOM 1431 O O . SER B 2 21 ? -32.592 3.512 -8.875 0.00 20.00 708 SER B O 1
ATOM 1434 N N . ARG B 2 22 ? -33.147 1.332 -8.798 0.00 20.00 709 ARG B N 1
ATOM 1435 C CA . ARG B 2 22 ? -34.404 1.500 -9.520 0.00 20.00 709 ARG B CA 1
ATOM 1436 C C . ARG B 2 22 ? -35.395 2.341 -8.724 0.00 20.00 709 ARG B C 1
ATOM 1437 O O . ARG B 2 22 ? -36.109 3.176 -9.278 0.00 20.00 709 ARG B O 1
ATOM 1445 N N . SER B 2 23 ? -35.432 2.100 -7.418 0.00 20.00 710 SER B N 1
ATOM 1446 C CA . SER B 2 23 ? -36.403 2.738 -6.528 0.00 20.00 710 SER B CA 1
ATOM 1447 C C . SER B 2 23 ? -35.810 3.781 -5.577 0.00 20.00 710 SER B C 1
ATOM 1448 O O . SER B 2 23 ? -34.606 3.795 -5.319 0.00 20.00 710 SER B O 1
ATOM 1451 N N . ALA B 2 24 ? -36.677 4.647 -5.056 0.00 20.00 711 ALA B N 1
ATOM 1452 C CA . ALA B 2 24 ? -36.302 5.637 -4.048 0.00 20.00 711 ALA B CA 1
ATOM 1453 C C . ALA B 2 24 ? -36.021 4.984 -2.694 0.00 20.00 711 ALA B C 1
ATOM 1454 O O . ALA B 2 24 ? -36.592 3.943 -2.369 0.00 20.00 711 ALA B O 1
ATOM 1456 N N . GLY B 2 25 ? -35.138 5.597 -1.909 0.00 20.00 712 GLY B N 1
ATOM 1457 C CA . GLY B 2 25 ? -34.752 5.050 -0.619 0.00 20.00 712 GLY B CA 1
ATOM 1458 C C . GLY B 2 25 ? -33.681 4.004 -0.835 0.00 20.00 712 GLY B C 1
ATOM 1459 O O . GLY B 2 25 ? -33.254 3.797 -1.971 0.00 20.00 712 GLY B O 1
ATOM 1460 N N . ASP B 2 26 ? -33.235 3.332 0.224 1.00 76.91 713 ASP B N 1
ATOM 1461 C CA . ASP B 2 26 ? -32.229 2.286 0.009 1.00 71.63 713 ASP B CA 1
ATOM 1462 C C . ASP B 2 26 ? -32.178 1.278 1.152 1.00 68.69 713 ASP B C 1
ATOM 1463 O O . ASP B 2 26 ? -31.913 1.638 2.307 1.00 68.79 713 ASP B O 1
ATOM 1468 N N . ARG B 2 27 ? -32.422 0.015 0.805 1.00 66.38 714 ARG B N 1
ATOM 1469 C CA . ARG B 2 27 ? -32.528 -1.066 1.775 1.00 64.42 714 ARG B CA 1
ATOM 1470 C C . ARG B 2 27 ? -31.293 -1.965 1.731 1.00 59.17 714 ARG B C 1
ATOM 1471 O O . ARG B 2 27 ? -30.818 -2.341 0.658 1.00 57.25 714 ARG B O 1
ATOM 1479 N N . TRP B 2 28 ? -30.783 -2.309 2.910 1.00 57.02 715 TRP B N 1
ATOM 1480 C CA . TRP B 2 28 ? -29.490 -2.979 3.031 1.00 52.64 715 TRP B CA 1
ATOM 1481 C C . TRP B 2 28 ? -29.589 -4.355 3.669 1.00 51.82 715 TRP B C 1
ATOM 1482 O O . TRP B 2 28 ? -30.428 -4.588 4.543 1.00 54.10 715 TRP B O 1
ATOM 1493 N N . VAL B 2 29 ? -28.719 -5.258 3.229 1.00 48.83 716 VAL B N 1
ATOM 1494 C CA . VAL B 2 29 ? -28.436 -6.470 3.983 1.00 47.96 716 VAL B CA 1
ATOM 1495 C C . VAL B 2 29 ? -27.220 -6.157 4.850 1.00 46.47 716 VAL B C 1
ATOM 1496 O O . VAL B 2 29 ? -26.153 -5.812 4.340 1.00 44.49 716 VAL B O 1
ATOM 1500 N N . ASP B 2 30 ? -27.399 -6.231 6.162 1.00 47.79 717 ASP B N 1
ATOM 1501 C CA . ASP B 2 30 ? -26.306 -6.007 7.093 1.00 47.23 717 ASP B CA 1
ATOM 1502 C C . ASP B 2 30 ? -25.787 -7.366 7.537 1.00 47.54 717 ASP B C 1
ATOM 1503 O O . ASP B 2 30 ? -26.331 -7.978 8.453 1.00 50.22 717 ASP B O 1
ATOM 1508 N N . HIS B 2 31 ? -24.747 -7.837 6.860 1.00 45.82 718 HIS B N 1
ATOM 1509 C CA . HIS B 2 31 ? -24.172 -9.149 7.115 1.00 46.67 718 HIS B CA 1
ATOM 1510 C C . HIS B 2 31 ? -23.089 -9.015 8.176 1.00 47.84 718 HIS B C 1
ATOM 1511 O O . HIS B 2 31 ? -21.945 -8.640 7.891 1.00 46.72 718 HIS B O 1
ATOM 1518 N N . LYS B 2 32 ? -23.491 -9.315 9.407 1.00 50.69 719 LYS B N 1
ATOM 1519 C CA . LYS B 2 32 ? -22.653 -9.191 10.586 1.00 52.71 719 LYS B CA 1
ATOM 1520 C C . LYS B 2 32 ? -22.417 -10.581 11.191 1.00 55.93 719 LYS B C 1
ATOM 1521 O O . LYS B 2 32 ? -23.265 -11.089 11.930 1.00 58.80 719 LYS B O 1
ATOM 1527 N N . PRO B 2 33 ? -21.266 -11.202 10.869 1.00 56.21 720 PRO B N 1
ATOM 1528 C CA . PRO B 2 33 ? -20.832 -12.507 11.388 1.00 60.02 720 PRO B CA 1
ATOM 1529 C C . PRO B 2 33 ? -20.885 -12.628 12.919 1.00 64.35 720 PRO B C 1
ATOM 1530 O O . PRO B 2 33 ? -20.810 -11.624 13.631 1.00 64.18 720 PRO B O 1
ATOM 1534 N N . ALA B 2 34 ? -21.000 -13.856 13.417 1.00 68.99 721 ALA B N 1
ATOM 1535 C CA . ALA B 2 34 ? -21.039 -14.099 14.858 1.00 74.32 721 ALA B CA 1
ATOM 1536 C C . ALA B 2 34 ? -19.722 -13.673 15.502 1.00 75.76 721 ALA B C 1
ATOM 1537 O O . ALA B 2 34 ? -19.710 -13.094 16.592 1.00 77.57 721 ALA B O 1
ATOM 1539 N N . SER B 2 35 ? -18.623 -13.945 14.797 1.00 75.41 722 SER B N 1
ATOM 1540 C CA . SER B 2 35 ? -17.271 -13.602 15.244 1.00 77.16 722 SER B CA 1
ATOM 1541 C C . SER B 2 35 ? -17.026 -12.098 15.370 1.00 74.07 722 SER B C 1
ATOM 1542 O O . SER B 2 35 ? -16.160 -11.681 16.145 1.00 76.19 722 SER B O 1
ATOM 1545 N N . ASN B 2 36 ? -17.770 -11.294 14.609 1.00 69.77 723 ASN B N 1
ATOM 1546 C CA . ASN B 2 36 ? -17.708 -9.834 14.730 1.00 67.34 723 ASN B CA 1
ATOM 1547 C C . ASN B 2 36 ? -17.927 -9.354 16.174 1.00 69.92 723 ASN B C 1
ATOM 1548 O O . ASN B 2 36 ? -18.887 -9.748 16.837 1.00 72.35 723 ASN B O 1
ATOM 1553 N N . MET B 2 37 ? -17.022 -8.516 16.663 1.00 69.95 724 MET B N 1
ATOM 1554 C CA . MET B 2 37 ? -17.244 -7.848 17.942 1.00 72.15 724 MET B CA 1
ATOM 1555 C C . MET B 2 37 ? -17.213 -6.332 17.802 1.00 68.88 724 MET B C 1
ATOM 1556 O O . MET B 2 37 ? -16.545 -5.794 16.916 1.00 65.94 724 MET B O 1
ATOM 1561 N N . GLN B 2 38 ? -17.949 -5.653 18.676 1.00 69.83 725 GLN B N 1
ATOM 1562 C CA . GLN B 2 38 ? -18.044 -4.203 18.626 1.00 67.65 725 GLN B CA 1
ATOM 1563 C C . GLN B 2 38 ? -16.741 -3.550 19.096 1.00 67.73 725 GLN B C 1
ATOM 1564 O O . GLN B 2 38 ? -16.276 -3.816 20.201 1.00 71.23 725 GLN B O 1
ATOM 1570 N N . THR B 2 39 ? -16.154 -2.710 18.245 1.00 64.24 726 THR B N 1
ATOM 1571 C CA . THR B 2 39 ? -14.925 -1.993 18.597 1.00 64.42 726 THR B CA 1
ATOM 1572 C C . THR B 2 39 ? -15.253 -0.849 19.548 1.00 64.99 726 THR B C 1
ATOM 1573 O O . THR B 2 39 ? -16.352 -0.294 19.498 1.00 63.98 726 THR B O 1
ATOM 1577 N N . GLU B 2 40 ? -14.311 -0.509 20.422 1.00 66.78 727 GLU B N 1
ATOM 1578 C CA . GLU B 2 40 ? -14.485 0.632 21.315 1.00 67.75 727 GLU B CA 1
ATOM 1579 C C . GLU B 2 40 ? -13.997 1.915 20.631 1.00 64.77 727 GLU B C 1
ATOM 1580 O O . GLU B 2 40 ? -13.164 2.646 21.171 1.00 66.43 727 GLU B O 1
ATOM 1586 N N . THR B 2 41 ? -14.534 2.174 19.440 1.00 60.73 728 THR B N 1
ATOM 1587 C CA . THR B 2 41 ? -14.125 3.305 18.605 1.00 58.03 728 THR B CA 1
ATOM 1588 C C . THR B 2 41 ? -15.201 4.387 18.539 1.00 57.11 728 THR B C 1
ATOM 1589 O O . THR B 2 41 ? -16.363 4.144 18.865 1.00 57.35 728 THR B O 1
ATOM 1593 N N . VAL B 2 42 ? -14.801 5.581 18.110 1.00 56.34 729 VAL B N 1
ATOM 1594 C CA . VAL B 2 42 ? -15.735 6.677 17.873 1.00 55.93 729 VAL B CA 1
ATOM 1595 C C . VAL B 2 42 ? -16.505 6.439 16.576 1.00 53.60 729 VAL B C 1
ATOM 1596 O O . VAL B 2 42 ? -17.726 6.601 16.532 1.00 53.74 729 VAL B O 1
ATOM 1600 N N . MET B 2 43 ? -15.782 6.054 15.528 1.00 51.81 730 MET B N 1
ATOM 1601 C CA . MET B 2 43 ? -16.403 5.647 14.275 1.00 49.93 730 MET B CA 1
ATOM 1602 C C . MET B 2 43 ? -17.230 4.393 14.510 1.00 49.64 730 MET B C 1
ATOM 1603 O O . MET B 2 43 ? -16.726 3.400 15.032 1.00 49.94 730 MET B O 1
ATOM 1608 N N . GLN B 2 44 ? -18.503 4.451 14.138 1.00 50.00 731 GLN B N 1
ATOM 1609 C CA . GLN B 2 44 ? -19.397 3.308 14.254 1.00 50.11 731 GLN B CA 1
ATOM 1610 C C . GLN B 2 44 ? -20.269 3.216 13.010 1.00 49.46 731 GLN B C 1
ATOM 1611 O O . GLN B 2 44 ? -20.642 4.248 12.441 1.00 49.98 731 GLN B O 1
ATOM 1617 N N . PRO B 2 45 ? -20.591 1.981 12.576 1.00 48.84 732 PRO B N 1
ATOM 1618 C CA . PRO B 2 45 ? -21.420 1.811 11.387 1.00 48.31 732 PRO B CA 1
ATOM 1619 C C . PRO B 2 45 ? -22.886 2.173 11.630 1.00 50.81 732 PRO B C 1
ATOM 1620 O O . PRO B 2 45 ? -23.467 1.823 12.657 1.00 52.35 732 PRO B O 1
ATOM 1624 N N . HIS B 2 46 ? -23.454 2.869 10.653 1.00 52.06 733 HIS B N 1
ATOM 1625 C CA . HIS B 2 46 ? -24.769 3.481 10.730 1.00 55.78 733 HIS B CA 1
ATOM 1626 C C . HIS B 2 46 ? -25.479 3.167 9.418 1.00 55.48 733 HIS B C 1
ATOM 1627 O O . HIS B 2 46 ? -25.400 3.945 8.460 1.00 55.91 733 HIS B O 1
ATOM 1634 N N . VAL B 2 47 ? -26.146 2.016 9.366 1.00 55.43 734 VAL B N 1
ATOM 1635 C CA . VAL B 2 47 ? -26.852 1.585 8.155 1.00 55.38 734 VAL B CA 1
ATOM 1636 C C . VAL B 2 47 ? -28.380 1.738 8.275 1.00 58.90 734 VAL B C 1
ATOM 1637 O O . VAL B 2 47 ? -28.976 1.266 9.252 1.00 60.62 734 VAL B O 1
ATOM 1641 N N . PRO B 2 48 ? -29.015 2.389 7.271 1.00 60.56 735 PRO B N 1
ATOM 1642 C CA . PRO B 2 48 ? -30.464 2.616 7.290 1.00 64.68 735 PRO B CA 1
ATOM 1643 C C . PRO B 2 48 ? -31.251 1.452 6.664 1.00 64.43 735 PRO B C 1
ATOM 1644 O O . PRO B 2 48 ? -30.727 0.747 5.794 1.00 61.15 735 PRO B O 1
ATOM 1648 N N . HIS B 2 49 ? -32.496 1.266 7.108 1.00 68.17 736 HIS B N 1
ATOM 1649 C CA . HIS B 2 49 ? -33.364 0.168 6.641 1.00 68.77 736 HIS B CA 1
ATOM 1650 C C . HIS B 2 49 ? -32.584 -1.126 6.445 1.00 64.18 736 HIS B C 1
ATOM 1651 O O . HIS B 2 49 ? -32.709 -1.777 5.400 1.00 62.87 736 HIS B O 1
ATOM 1658 N N . ALA B 2 50 ? -31.773 -1.484 7.440 1.00 62.05 737 ALA B N 1
ATOM 1659 C CA . ALA B 2 50 ? -30.949 -2.693 7.365 1.00 58.36 737 ALA B CA 1
ATOM 1660 C C . ALA B 2 50 ? -31.664 -3.911 7.931 1.00 60.17 737 ALA B C 1
ATOM 1661 O O . ALA B 2 50 ? -32.237 -3.857 9.021 1.00 63.65 737 ALA B O 1
ATOM 1663 N N . ILE B 2 51 ? -31.644 -4.997 7.164 1.00 58.26 738 ILE B N 1
ATOM 1664 C CA . ILE B 2 51 ? -31.948 -6.319 7.684 1.00 59.46 738 ILE B CA 1
ATOM 1665 C C . ILE B 2 51 ? -30.625 -6.878 8.199 1.00 56.95 738 ILE B C 1
ATOM 1666 O O . ILE B 2 51 ? -29.634 -6.912 7.468 1.00 53.56 738 ILE B O 1
ATOM 1671 N N . THR B 2 52 ? -30.595 -7.283 9.464 1.00 59.22 739 THR B N 1
ATOM 1672 C CA . THR B 2 52 ? -29.354 -7.767 10.056 1.00 57.63 739 THR B CA 1
ATOM 1673 C C . THR B 2 52 ? -29.313 -9.286 10.041 1.00 58.44 739 THR B C 1
ATOM 1674 O O . THR B 2 52 ? -30.241 -9.952 10.507 1.00 61.89 739 THR B O 1
ATOM 1678 N N . VAL B 2 53 ? -28.231 -9.821 9.483 1.00 55.52 740 VAL B N 1
ATOM 1679 C CA . VAL B 2 53 ? -28.030 -11.263 9.409 1.00 56.64 740 VAL B CA 1
ATOM 1680 C C . VAL B 2 53 ? -26.625 -11.638 9.871 1.00 56.14 740 VAL B C 1
ATOM 1681 O O . VAL B 2 53 ? -25.683 -10.876 9.684 1.00 53.40 740 VAL B O 1
ATOM 1685 N N . SER B 2 54 ? -26.504 -12.809 10.489 1.00 59.52 741 SER B N 1
ATOM 1686 C CA . SER B 2 54 ? -25.209 -13.373 10.855 1.00 60.32 741 SER B CA 1
ATOM 1687 C C . SER B 2 54 ? -24.708 -14.303 9.749 1.00 59.20 741 SER B C 1
ATOM 1688 O O . SER B 2 54 ? -23.516 -14.614 9.675 1.00 59.22 741 SER B O 1
ATOM 1691 N N . VAL B 2 55 ? -25.639 -14.736 8.898 1.00 58.78 742 VAL B N 1
ATOM 1692 C CA . VAL B 2 55 ? -25.363 -15.641 7.787 1.00 57.94 742 VAL B CA 1
ATOM 1693 C C . VAL B 2 55 ? -25.969 -15.054 6.518 1.00 54.72 742 VAL B C 1
ATOM 1694 O O . VAL B 2 55 ? -27.096 -14.567 6.541 1.00 54.88 742 VAL B O 1
ATOM 1698 N N . ALA B 2 56 ? -25.226 -15.080 5.416 1.00 52.60 743 ALA B N 1
ATOM 1699 C CA . ALA B 2 56 ? -25.772 -14.592 4.143 1.00 50.36 743 ALA B CA 1
ATOM 1700 C C . ALA B 2 56 ? -26.952 -15.470 3.711 1.00 51.95 743 ALA B C 1
ATOM 1701 O O . ALA B 2 56 ? -26.962 -16.685 3.941 1.00 54.27 743 ALA B O 1
ATOM 1703 N N . ASN B 2 57 ? -27.931 -14.841 3.069 1.00 51.12 744 ASN B N 1
ATOM 1704 C CA . ASN B 2 57 ? -29.261 -15.409 2.918 1.00 53.42 744 ASN B CA 1
ATOM 1705 C C . ASN B 2 57 ? -29.995 -14.817 1.710 1.00 52.16 744 ASN B C 1
ATOM 1706 O O . ASN B 2 57 ? -30.094 -13.594 1.584 1.00 50.84 744 ASN B O 1
ATOM 1711 N N . GLU B 2 58 ? -30.516 -15.678 0.834 1.00 53.13 745 GLU B N 1
ATOM 1712 C CA . GLU B 2 58 ? -31.057 -15.229 -0.466 1.00 52.13 745 GLU B CA 1
ATOM 1713 C C . GLU B 2 58 ? -32.331 -14.388 -0.359 1.00 53.61 745 GLU B C 1
ATOM 1714 O O . GLU B 2 58 ? -32.505 -13.408 -1.085 1.00 52.57 745 GLU B O 1
ATOM 1720 N N . LYS B 2 59 ? -33.220 -14.786 0.542 1.00 56.76 746 LYS B N 1
ATOM 1721 C CA . LYS B 2 59 ? -34.449 -14.044 0.797 1.00 59.51 746 LYS B CA 1
ATOM 1722 C C . LYS B 2 59 ? -34.140 -12.614 1.250 1.00 57.97 746 LYS B C 1
ATOM 1723 O O . LYS B 2 59 ? -34.883 -11.684 0.935 1.00 59.16 746 LYS B O 1
ATOM 1729 N N . ALA B 2 60 ? -33.034 -12.450 1.975 1.00 55.73 747 ALA B N 1
ATOM 1730 C CA . ALA B 2 60 ? -32.587 -11.136 2.414 1.00 54.40 747 ALA B CA 1
ATOM 1731 C C . ALA B 2 60 ? -32.145 -10.280 1.234 1.00 51.88 747 ALA B C 1
ATOM 1732 O O . ALA B 2 60 ? -32.542 -9.124 1.123 1.00 52.75 747 ALA B O 1
ATOM 1734 N N . LEU B 2 61 ? -31.333 -10.855 0.350 1.00 49.69 748 LEU B N 1
ATOM 1735 C CA . LEU B 2 61 ? -30.854 -10.155 -0.841 1.00 47.82 748 LEU B CA 1
ATOM 1736 C C . LEU B 2 61 ? -32.008 -9.804 -1.772 1.00 49.91 748 LEU B C 1
ATOM 1737 O O . LEU B 2 61 ? -31.961 -8.800 -2.479 1.00 49.95 748 LEU B O 1
ATOM 1742 N N . ALA B 2 62 ? -33.037 -10.646 -1.765 1.00 52.29 749 ALA B N 1
ATOM 1743 C CA . ALA B 2 62 ? -34.218 -10.461 -2.599 1.00 55.01 749 ALA B CA 1
ATOM 1744 C C . ALA B 2 62 ? -34.935 -9.159 -2.274 1.00 57.51 749 ALA B C 1
ATOM 1745 O O . ALA B 2 62 ? -35.392 -8.456 -3.173 1.00 59.32 749 ALA B O 1
ATOM 1747 N N . LYS B 2 63 ? -35.016 -8.834 -0.987 1.00 58.53 750 LYS B N 1
ATOM 1748 C CA . LYS B 2 63 ? -35.743 -7.647 -0.519 1.00 61.55 750 LYS B CA 1
ATOM 1749 C C . LYS B 2 63 ? -34.924 -6.354 -0.593 1.00 59.93 750 LYS B C 1
ATOM 1750 O O . LYS B 2 63 ? -35.484 -5.260 -0.504 1.00 62.85 750 LYS B O 1
ATOM 1756 N N . CYS B 2 64 ? -33.607 -6.481 -0.746 1.00 55.96 751 CYS B N 1
ATOM 1757 C CA . CYS B 2 64 ? -32.705 -5.338 -0.603 1.00 54.57 751 CYS B CA 1
ATOM 1758 C C . CYS B 2 64 ? -31.996 -4.884 -1.884 1.00 53.39 751 CYS B C 1
ATOM 1759 O O . CYS B 2 64 ? -31.906 -5.628 -2.858 1.00 52.85 751 CYS B O 1
ATOM 1762 N N . GLU B 2 65 ? -31.497 -3.650 -1.860 1.00 53.61 752 GLU B N 1
ATOM 1763 C CA . GLU B 2 65 ? -30.831 -3.040 -3.011 1.00 53.49 752 GLU B CA 1
ATOM 1764 C C . GLU B 2 65 ? -29.315 -2.933 -2.812 1.00 50.37 752 GLU B C 1
ATOM 1765 O O . GLU B 2 65 ? -28.571 -2.735 -3.772 1.00 50.07 752 GLU B O 1
ATOM 1771 N N . LYS B 2 66 ? -28.873 -3.057 -1.559 1.00 48.67 753 LYS B N 1
ATOM 1772 C CA . LYS B 2 66 ? -27.468 -2.888 -1.176 1.00 46.35 753 LYS B CA 1
ATOM 1773 C C . LYS B 2 66 ? -27.029 -3.950 -0.162 1.00 44.05 753 LYS B C 1
ATOM 1774 O O . LYS B 2 66 ? -27.839 -4.472 0.604 1.00 44.43 753 LYS B O 1
ATOM 1780 N N . TYR B 2 67 ? -25.737 -4.254 -0.158 1.00 42.28 754 TYR B N 1
ATOM 1781 C CA . TYR B 2 67 ? -25.178 -5.298 0.701 1.00 40.75 754 TYR B CA 1
ATOM 1782 C C . TYR B 2 67 ? -23.901 -4.821 1.382 1.00 40.41 754 TYR B C 1
ATOM 1783 O O . TYR B 2 67 ? -23.024 -4.223 0.744 1.00 40.31 754 TYR B O 1
ATOM 1792 N N . MET B 2 68 ? -23.797 -5.117 2.675 1.00 40.64 755 MET B N 1
ATOM 1793 C CA . MET B 2 68 ? -22.600 -4.821 3.440 1.00 40.73 755 MET B CA 1
ATOM 1794 C C . MET B 2 68 ? -22.142 -6.046 4.217 1.00 41.03 755 MET B C 1
ATOM 1795 O O . MET B 2 68 ? -22.949 -6.714 4.864 1.00 41.75 755 MET B O 1
ATOM 1800 N N . LEU B 2 69 ? -20.844 -6.332 4.154 1.00 41.17 756 LEU B N 1
ATOM 1801 C CA . LEU B 2 69 ? -20.237 -7.340 5.018 1.00 42.44 756 LEU B CA 1
ATOM 1802 C C . LEU B 2 69 ? -19.204 -6.704 5.960 1.00 43.63 756 LEU B C 1
ATOM 1803 O O . LEU B 2 69 ? -18.331 -5.944 5.516 1.00 43.47 756 LEU B O 1
ATOM 1808 N N . THR B 2 70 ? -19.313 -7.016 7.253 1.00 45.29 757 THR B N 1
ATOM 1809 C CA . THR B 2 70 ? -18.344 -6.559 8.253 1.00 46.92 757 THR B CA 1
ATOM 1810 C C . THR B 2 70 ? -17.304 -7.634 8.533 1.00 49.50 757 THR B C 1
ATOM 1811 O O . THR B 2 70 ? -17.620 -8.717 9.035 1.00 51.15 757 THR B O 1
ATOM 1815 N N . HIS B 2 71 ? -16.057 -7.313 8.230 1.00 50.77 758 HIS B N 1
ATOM 1816 C CA . HIS B 2 71 ? -14.971 -8.258 8.378 1.00 54.34 758 HIS B CA 1
ATOM 1817 C C . HIS B 2 71 ? -13.884 -7.677 9.280 1.00 56.66 758 HIS B C 1
ATOM 1818 O O . HIS B 2 71 ? -13.542 -6.498 9.168 1.00 55.62 758 HIS B O 1
ATOM 1825 N N . GLN B 2 72 ? -13.360 -8.508 10.182 1.00 60.43 759 GLN B N 1
ATOM 1826 C CA . GLN B 2 72 ? -12.314 -8.089 11.118 1.00 63.51 759 GLN B CA 1
ATOM 1827 C C . GLN B 2 72 ? -11.096 -9.007 11.102 1.00 68.35 759 GLN B C 1
ATOM 1828 O O . GLN B 2 72 ? -11.232 -10.229 11.040 1.00 70.42 759 GLN B O 1
ATOM 1834 N N . GLU B 2 73 ? -9.913 -8.395 11.147 1.00 70.89 760 GLU B N 1
ATOM 1835 C CA . GLU B 2 73 ? -8.643 -9.108 11.271 1.00 76.68 760 GLU B CA 1
ATOM 1836 C C . GLU B 2 73 ? -7.818 -8.432 12.344 1.00 79.53 760 GLU B C 1
ATOM 1837 O O . GLU B 2 73 ? -8.157 -7.329 12.789 1.00 77.16 760 GLU B O 1
ATOM 1843 N N . LEU B 2 74 ? -6.730 -9.087 12.750 1.00 85.38 761 LEU B N 1
ATOM 1844 C CA . LEU B 2 74 ? -5.734 -8.453 13.610 1.00 89.02 761 LEU B CA 1
ATOM 1845 C C . LEU B 2 74 ? -4.615 -7.881 12.738 1.00 90.91 761 LEU B C 1
ATOM 1846 O O . LEU B 2 74 ? -4.014 -8.601 11.930 1.00 93.90 761 LEU B O 1
ATOM 1851 N N . ALA B 2 75 ? -4.355 -6.583 12.896 1.00 89.75 762 ALA B N 1
ATOM 1852 C CA . ALA B 2 75 ? -3.347 -5.882 12.099 1.00 91.94 762 ALA B CA 1
ATOM 1853 C C . ALA B 2 75 ? -1.935 -6.112 12.635 1.00 99.04 762 ALA B C 1
ATOM 1854 O O . ALA B 2 75 ? -1.761 -6.673 13.723 1.00 102.23 762 ALA B O 1
ATOM 1856 N N . SER B 2 76 ? -0.936 -5.669 11.869 1.00 102.34 763 SER B N 1
ATOM 1857 C CA . SER B 2 76 ? 0.486 -5.853 12.216 1.00 109.92 763 SER B CA 1
ATOM 1858 C C . SER B 2 76 ? 0.845 -5.398 13.629 1.00 111.97 763 SER B C 1
ATOM 1859 O O . SER B 2 76 ? 1.654 -6.039 14.304 1.00 118.05 763 SER B O 1
ATOM 1862 N N . ASP B 2 77 ? 0.240 -4.293 14.067 1.00 107.43 764 ASP B N 1
ATOM 1863 C CA . ASP B 2 77 ? 0.498 -3.731 15.400 1.00 109.07 764 ASP B CA 1
ATOM 1864 C C . ASP B 2 77 ? -0.323 -4.408 16.508 1.00 107.82 764 ASP B C 1
ATOM 1865 O O . ASP B 2 77 ? -0.301 -3.973 17.668 1.00 108.78 764 ASP B O 1
ATOM 1870 N N . GLY B 2 78 ? -1.031 -5.478 16.136 1.00 106.07 765 GLY B N 1
ATOM 1871 C CA . GLY B 2 78 ? -1.865 -6.242 17.062 1.00 105.34 765 GLY B CA 1
ATOM 1872 C C . GLY B 2 78 ? -3.190 -5.566 17.364 1.00 98.90 765 GLY B C 1
ATOM 1873 O O . GLY B 2 78 ? -3.888 -5.953 18.303 1.00 99.19 765 GLY B O 1
ATOM 1874 N N . GLU B 2 79 ? -3.527 -4.550 16.570 1.00 93.84 766 GLU B N 1
ATOM 1875 C CA . GLU B 2 79 ? -4.766 -3.794 16.735 1.00 87.89 766 GLU B CA 1
ATOM 1876 C C . GLU B 2 79 ? -5.846 -4.397 15.852 1.00 83.44 766 GLU B C 1
ATOM 1877 O O . GLU B 2 79 ? -5.545 -4.939 14.784 1.00 83.70 766 GLU B O 1
ATOM 1883 N N . ILE B 2 80 ? -7.099 -4.310 16.299 1.00 79.70 767 ILE B N 1
ATOM 1884 C CA . ILE B 2 80 ? -8.243 -4.734 15.482 1.00 75.26 767 ILE B CA 1
ATOM 1885 C C . ILE B 2 80 ? -8.418 -3.794 14.287 1.00 70.97 767 ILE B C 1
ATOM 1886 O O . ILE B 2 80 ? -8.392 -2.566 14.442 1.00 69.89 767 ILE B O 1
ATOM 1891 N N . GLU B 2 81 ? -8.579 -4.376 13.102 1.00 68.68 768 GLU B N 1
ATOM 1892 C CA . GLU B 2 81 ? -8.867 -3.609 11.897 1.00 64.82 768 GLU B CA 1
ATOM 1893 C C . GLU B 2 81 ? -10.223 -4.040 11.351 1.00 60.61 768 GLU B C 1
ATOM 1894 O O . GLU B 2 81 ? -10.454 -5.228 11.097 1.00 61.03 768 GLU B O 1
ATOM 1900 N N . THR B 2 82 ? -11.120 -3.075 11.180 1.00 56.61 769 THR B N 1
ATOM 1901 C CA . THR B 2 82 ? -12.466 -3.374 10.706 1.00 52.78 769 THR B CA 1
ATOM 1902 C C . THR B 2 82 ? -12.641 -2.923 9.265 1.00 50.68 769 THR B C 1
ATOM 1903 O O . THR B 2 82 ? -12.270 -1.800 8.910 1.00 50.71 769 THR B O 1
ATOM 1907 N N . LYS B 2 83 ? -13.188 -3.821 8.443 1.00 49.07 770 LYS B N 1
ATOM 1908 C CA . LYS B 2 83 ? -13.419 -3.562 7.027 1.00 47.38 770 LYS B CA 1
ATOM 1909 C C . LYS B 2 83 ? -14.889 -3.742 6.659 1.00 44.93 770 LYS B C 1
ATOM 1910 O O . LYS B 2 83 ? -15.496 -4.779 6.937 1.00 44.72 770 LYS B O 1
ATOM 1916 N N . LEU B 2 84 ? -15.453 -2.712 6.039 1.00 43.62 771 LEU B N 1
ATOM 1917 C CA . LEU B 2 84 ? -16.832 -2.730 5.598 1.00 41.75 771 LEU B CA 1
ATOM 1918 C C . LEU B 2 84 ? -16.867 -2.878 4.088 1.00 41.65 771 LEU B C 1
ATOM 1919 O O . LEU B 2 84 ? -16.543 -1.948 3.348 1.00 42.51 771 LEU B O 1
ATOM 1924 N N . ILE B 2 85 ? -17.239 -4.070 3.639 1.00 41.25 772 ILE B N 1
ATOM 1925 C CA . ILE B 2 85 ? -17.295 -4.377 2.216 1.00 41.37 772 ILE B CA 1
ATOM 1926 C C . ILE B 2 85 ? -18.718 -4.128 1.724 1.00 40.21 772 ILE B C 1
ATOM 1927 O O . ILE B 2 85 ? -19.659 -4.798 2.158 1.00 39.62 772 ILE B O 1
ATOM 1932 N N . LYS B 2 86 ? -18.867 -3.147 0.838 1.00 40.76 773 LYS B N 1
ATOM 1933 C CA . LYS B 2 86 ? -20.185 -2.682 0.392 1.00 40.72 773 LYS B CA 1
ATOM 1934 C C . LYS B 2 86 ? -20.399 -2.976 -1.091 1.00 41.66 773 LYS B C 1
ATOM 1935 O O . LYS B 2 86 ? -19.433 -2.998 -1.866 1.00 43.09 773 LYS B O 1
ATOM 1941 N N . GLY B 2 87 ? -21.654 -3.204 -1.485 1.00 41.32 774 GLY B N 1
ATOM 1942 C CA . GLY B 2 87 ? -21.964 -3.533 -2.877 1.00 42.22 774 GLY B CA 1
ATOM 1943 C C . GLY B 2 87 ? -23.427 -3.481 -3.270 1.00 42.68 774 GLY B C 1
ATOM 1944 O O . GLY B 2 87 ? -24.306 -3.418 -2.409 1.00 42.24 774 GLY B O 1
ATOM 1945 N N . ASP B 2 88 ? -23.686 -3.498 -4.577 1.00 44.23 775 ASP B N 1
ATOM 1946 C CA . ASP B 2 88 ? -25.054 -3.498 -5.098 1.00 45.49 775 ASP B CA 1
ATOM 1947 C C . ASP B 2 88 ? -25.578 -4.920 -5.286 1.00 44.42 775 ASP B C 1
ATOM 1948 O O . ASP B 2 88 ? -24.823 -5.834 -5.641 1.00 43.36 775 ASP B O 1
ATOM 1953 N N . ILE B 2 89 ? -26.876 -5.087 -5.046 1.00 44.94 776 ILE B N 1
ATOM 1954 C CA . ILE B 2 89 ? -27.553 -6.352 -5.267 1.00 44.88 776 ILE B CA 1
ATOM 1955 C C . ILE B 2 89 ? -28.390 -6.252 -6.535 1.00 47.54 776 ILE B C 1
ATOM 1956 O O . ILE B 2 89 ? -29.321 -5.444 -6.607 1.00 49.78 776 ILE B O 1
ATOM 1961 N N . TYR B 2 90 ? -28.052 -7.075 -7.526 1.00 47.98 777 TYR B N 1
ATOM 1962 C CA . TYR B 2 90 ? -28.799 -7.142 -8.774 1.00 50.52 777 TYR B CA 1
ATOM 1963 C C . TYR B 2 90 ? -29.520 -8.470 -8.888 1.00 50.43 777 TYR B C 1
ATOM 1964 O O . TYR B 2 90 ? -28.973 -9.516 -8.528 1.00 48.75 777 TYR B O 1
ATOM 1973 N N . LYS B 2 91 ? -30.739 -8.421 -9.415 1.00 52.94 778 LYS B N 1
ATOM 1974 C CA . LYS B 2 91 ? -31.513 -9.621 -9.723 1.00 53.71 778 LYS B CA 1
ATOM 1975 C C . LYS B 2 91 ? -31.083 -10.190 -11.073 1.00 54.52 778 LYS B C 1
ATOM 1976 O O . LYS B 2 91 ? -30.746 -9.431 -11.981 1.00 56.46 778 LYS B O 1
ATOM 1982 N N . THR B 2 92 ? -31.098 -11.516 -11.204 1.00 53.79 779 THR B N 1
ATOM 1983 C CA . THR B 2 92 ? -30.674 -12.176 -12.447 1.00 54.88 779 THR B CA 1
ATOM 1984 C C . THR B 2 92 ? -31.825 -12.815 -13.219 1.00 57.02 779 THR B C 1
ATOM 1985 O O . THR B 2 92 ? -32.889 -13.079 -12.650 1.00 57.36 779 THR B O 1
ATOM 1989 N N . ARG B 2 93 ? -31.584 -13.075 -14.512 1.00 58.75 780 ARG B N 1
ATOM 1990 C CA . ARG B 2 93 ? -32.526 -13.794 -15.386 1.00 60.78 780 ARG B CA 1
ATOM 1991 C C . ARG B 2 93 ? -32.957 -15.130 -14.789 1.00 59.70 780 ARG B C 1
ATOM 1992 O O . ARG B 2 93 ? -34.111 -15.534 -14.934 1.00 61.66 780 ARG B O 1
ATOM 2000 N N . GLY B 2 94 ? -32.024 -15.806 -14.120 1.00 57.25 781 GLY B N 1
ATOM 2001 C CA . GLY B 2 94 ? -32.312 -17.068 -13.442 1.00 56.56 781 GLY B CA 1
ATOM 2002 C C . GLY B 2 94 ? -33.164 -16.926 -12.190 1.00 55.82 781 GLY B C 1
ATOM 2003 O O . GLY B 2 94 ? -33.525 -17.920 -11.566 1.00 56.26 781 GLY B O 1
ATOM 2004 N N . GLY B 2 95 ? -33.486 -15.691 -11.820 1.00 55.40 782 GLY B N 1
ATOM 2005 C CA . GLY B 2 95 ? -34.301 -15.431 -10.642 1.00 55.41 782 GLY B CA 1
ATOM 2006 C C . GLY B 2 95 ? -33.488 -15.505 -9.371 1.00 52.96 782 GLY B C 1
ATOM 2007 O O . GLY B 2 95 ? -34.045 -15.602 -8.284 1.00 53.54 782 GLY B O 1
ATOM 2008 N N . GLY B 2 96 ? -32.166 -15.476 -9.517 1.00 50.99 783 GLY B N 1
ATOM 2009 C CA . GLY B 2 96 ? -31.253 -15.445 -8.384 1.00 48.87 783 GLY B CA 1
ATOM 2010 C C . GLY B 2 96 ? -30.752 -14.038 -8.126 1.00 47.59 783 GLY B C 1
ATOM 2011 O O . GLY B 2 96 ? -31.338 -13.062 -8.599 1.00 48.58 783 GLY B O 1
ATOM 2012 N N . GLN B 2 97 ? -29.667 -13.931 -7.365 1.00 45.88 784 GLN B N 1
ATOM 2013 C CA . GLN B 2 97 ? -29.101 -12.631 -7.029 1.00 44.62 784 GLN B CA 1
ATOM 2014 C C . GLN B 2 97 ? -27.619 -12.578 -7.337 1.00 43.89 784 GLN B C 1
ATOM 2015 O O . GLN B 2 97 ? -26.927 -13.599 -7.330 1.00 44.14 784 GLN B O 1
ATOM 2021 N N . SER B 2 98 ? -27.138 -11.375 -7.609 1.00 43.85 785 SER B N 1
ATOM 2022 C CA . SER B 2 98 ? -25.711 -11.126 -7.706 1.00 43.50 785 SER B CA 1
ATOM 2023 C C . SER B 2 98 ? -25.359 -9.895 -6.890 1.00 42.63 785 SER B C 1
ATOM 2024 O O . SER B 2 98 ? -26.113 -8.919 -6.871 1.00 42.88 785 SER B O 1
ATOM 2027 N N . VAL B 2 99 ? -24.219 -9.967 -6.205 1.00 41.88 786 VAL B N 1
ATOM 2028 C CA . VAL B 2 99 ? -23.699 -8.866 -5.411 1.00 41.18 786 VAL B CA 1
ATOM 2029 C C . VAL B 2 99 ? -22.365 -8.417 -5.997 1.00 42.57 786 VAL B C 1
ATOM 2030 O O . VAL B 2 99 ? -21.436 -9.225 -6.142 1.00 43.40 786 VAL B O 1
ATOM 2034 N N . GLN B 2 100 ? -22.287 -7.133 -6.346 1.00 43.48 787 GLN B N 1
ATOM 2035 C CA . GLN B 2 100 ? -21.051 -6.525 -6.838 1.00 45.24 787 GLN B CA 1
ATOM 2036 C C . GLN B 2 100 ? -20.497 -5.514 -5.851 1.00 44.70 787 GLN B C 1
ATOM 2037 O O . GLN B 2 100 ? -21.123 -4.490 -5.575 1.00 44.53 787 GLN B O 1
ATOM 2043 N N . PHE B 2 101 ? -19.307 -5.807 -5.339 1.00 44.84 788 PHE B N 1
ATOM 2044 C CA . PHE B 2 101 ? -18.644 -4.939 -4.383 1.00 44.45 788 PHE B CA 1
ATOM 2045 C C . PHE B 2 101 ? -18.250 -3.619 -5.045 1.00 47.10 788 PHE B C 1
ATOM 2046 O O . PHE B 2 101 ? -17.583 -3.614 -6.084 1.00 49.88 788 PHE B O 1
ATOM 2054 N N . THR B 2 102 ? -18.683 -2.507 -4.456 1.00 46.81 789 THR B N 1
ATOM 2055 C CA . THR B 2 102 ? -18.405 -1.184 -5.018 1.00 49.83 789 THR B CA 1
ATOM 2056 C C . THR B 2 102 ? -17.195 -0.534 -4.364 1.00 51.13 789 THR B C 1
ATOM 2057 O O . THR B 2 102 ? -16.280 -0.089 -5.060 1.00 54.36 789 THR B O 1
ATOM 2061 N N . ASP B 2 103 ? -17.202 -0.462 -3.032 1.00 49.21 790 ASP B N 1
ATOM 2062 C CA . ASP B 2 103 ? -16.045 0.036 -2.290 1.00 50.35 790 ASP B CA 1
ATOM 2063 C C . ASP B 2 103 ? -15.874 -0.600 -0.907 1.00 47.83 790 ASP B C 1
ATOM 2064 O O . ASP B 2 103 ? -16.732 -1.352 -0.445 1.00 45.34 790 ASP B O 1
ATOM 2069 N N . ILE B 2 104 ? -14.738 -0.303 -0.276 1.00 49.20 791 ILE B N 1
ATOM 2070 C CA . ILE B 2 104 ? -14.376 -0.852 1.028 1.00 47.94 791 ILE B CA 1
ATOM 2071 C C . ILE B 2 104 ? -13.926 0.250 1.989 1.00 48.68 791 ILE B C 1
ATOM 2072 O O . ILE B 2 104 ? -12.933 0.944 1.741 1.00 51.22 791 ILE B O 1
ATOM 2077 N N . GLU B 2 105 ? -14.669 0.405 3.081 1.00 46.80 792 GLU B N 1
ATOM 2078 C CA . GLU B 2 105 ? -14.250 1.276 4.165 1.00 47.48 792 GLU B CA 1
ATOM 2079 C C . GLU B 2 105 ? -13.375 0.489 5.130 1.00 48.09 792 GLU B C 1
ATOM 2080 O O . GLU B 2 105 ? -13.726 -0.616 5.531 1.00 47.00 792 GLU B O 1
ATOM 2086 N N . THR B 2 106 ? -12.229 1.055 5.491 1.00 50.61 793 THR B N 1
ATOM 2087 C CA . THR B 2 106 ? -11.333 0.421 6.453 1.00 52.10 793 THR B CA 1
ATOM 2088 C C . THR B 2 106 ? -11.164 1.326 7.664 1.00 52.60 793 THR B C 1
ATOM 2089 O O . THR B 2 106 ? -10.915 2.521 7.512 1.00 53.75 793 THR B O 1
ATOM 2093 N N . LEU B 2 107 ? -11.306 0.749 8.856 1.00 52.35 794 LEU B N 1
ATOM 2094 C CA . LEU B 2 107 ? -11.151 1.483 10.112 1.00 53.23 794 LEU B CA 1
ATOM 2095 C C . LEU B 2 107 ? -10.061 0.864 10.993 1.00 55.84 794 LEU B C 1
ATOM 2096 O O . LEU B 2 107 ? -10.219 -0.244 11.521 1.00 56.03 794 LEU B O 1
ATOM 2101 N N . LYS B 2 108 ? -8.963 1.595 11.154 1.00 58.52 795 LYS B N 1
ATOM 2102 C CA . LYS B 2 108 ? -7.819 1.122 11.929 1.00 62.02 795 LYS B CA 1
ATOM 2103 C C . LYS B 2 108 ? -7.438 2.108 13.029 1.00 63.49 795 LYS B C 1
ATOM 2104 O O . LYS B 2 108 ? -7.561 3.323 12.853 1.00 63.15 795 LYS B O 1
ATOM 2110 N N . GLN B 2 109 ? -6.970 1.572 14.155 1.00 65.71 796 GLN B N 1
ATOM 2111 C CA . GLN B 2 109 ? -6.455 2.380 15.260 1.00 67.92 796 GLN B CA 1
ATOM 2112 C C . GLN B 2 109 ? -4.934 2.347 15.372 1.00 72.48 796 GLN B C 1
ATOM 2113 O O . GLN B 2 109 ? -4.277 1.494 14.777 1.00 74.63 796 GLN B O 1
ATOM 2119 N N . GLU B 2 110 ? -4.383 3.279 16.145 1.00 74.78 797 GLU B N 1
ATOM 2120 C CA . GLU B 2 110 ? -2.945 3.323 16.438 1.00 79.88 797 GLU B CA 1
ATOM 2121 C C . GLU B 2 110 ? -2.636 4.428 17.430 1.00 81.31 797 GLU B C 1
ATOM 2122 O O . GLU B 2 110 ? -3.310 5.448 17.438 1.00 78.81 797 GLU B O 1
ATOM 2128 N N . SER B 2 111 ? -1.619 4.224 18.261 1.00 85.89 798 SER B N 1
ATOM 2129 C CA . SER B 2 111 ? -1.116 5.296 19.113 1.00 88.48 798 SER B CA 1
ATOM 2130 C C . SER B 2 111 ? -0.304 6.280 18.254 1.00 90.39 798 SER B C 1
ATOM 2131 O O . SER B 2 111 ? 0.327 5.861 17.283 1.00 92.12 798 SER B O 1
ATOM 2134 N N . PRO B 2 112 ? -0.329 7.559 18.616 1.00 90.56 799 PRO B N 1
ATOM 2135 C CA . PRO B 2 112 ? 0.406 8.585 17.870 1.00 93.11 799 PRO B CA 1
ATOM 2136 C C . PRO B 2 112 ? 1.915 8.422 18.019 1.00 99.58 799 PRO B C 1
ATOM 2137 O O . PRO B 2 112 ? 2.627 9.411 18.197 1.00 102.63 799 PRO B O 1
ATOM 2141 N N . ASN B 2 113 ? 2.391 7.184 17.947 1.00 30.00 800 ASN B N 1
ATOM 2142 C CA . ASN B 2 113 ? 3.816 6.902 18.075 1.00 30.00 800 ASN B CA 1
ATOM 2143 C C . ASN B 2 113 ? 4.468 6.607 16.728 1.00 30.00 800 ASN B C 1
ATOM 2144 O O . ASN B 2 113 ? 5.605 7.007 16.477 1.00 30.00 800 ASN B O 1
ATOM 2149 N N . MET C 1 1 ? -6.515 44.557 26.950 1.00 73.16 12 MET C N 1
ATOM 2150 C CA . MET C 1 1 ? -7.155 43.801 25.836 1.00 71.13 12 MET C CA 1
ATOM 2151 C C . MET C 1 1 ? -6.830 42.307 25.916 1.00 66.04 12 MET C C 1
ATOM 2152 O O . MET C 1 1 ? -6.286 41.838 26.914 1.00 65.05 12 MET C O 1
ATOM 2157 N N . GLU C 1 2 ? -7.175 41.570 24.864 1.00 63.16 13 GLU C N 1
ATOM 2158 C CA . GLU C 1 2 ? -6.923 40.132 24.783 1.00 58.42 13 GLU C CA 1
ATOM 2159 C C . GLU C 1 2 ? -6.279 39.785 23.457 1.00 54.70 13 GLU C C 1
ATOM 2160 O O . GLU C 1 2 ? -6.687 40.281 22.409 1.00 55.90 13 GLU C O 1
ATOM 2166 N N . MET C 1 3 ? -5.285 38.912 23.502 1.00 50.22 14 MET C N 1
ATOM 2167 C CA . MET C 1 3 ? -4.596 38.503 22.295 1.00 46.76 14 MET C CA 1
ATOM 2168 C C . MET C 1 3 ? -4.427 36.992 22.226 1.00 43.27 14 MET C C 1
ATOM 2169 O O . MET C 1 3 ? -4.016 36.362 23.206 1.00 42.12 14 MET C O 1
ATOM 2174 N N . ARG C 1 4 ? -4.755 36.421 21.069 1.00 41.56 15 ARG C N 1
ATOM 2175 C CA . ARG C 1 4 ? -4.607 34.995 20.858 1.00 38.55 15 ARG C CA 1
ATOM 2176 C C . ARG C 1 4 ? -3.311 34.702 20.128 1.00 36.19 15 ARG C C 1
ATOM 2177 O O . ARG C 1 4 ? -3.042 35.237 19.052 1.00 36.53 15 ARG C O 1
ATOM 2185 N N . ILE C 1 5 ? -2.518 33.832 20.734 1.00 33.67 16 ILE C N 1
ATOM 2186 C CA . ILE C 1 5 ? -1.190 33.561 20.272 1.00 31.58 16 ILE C CA 1
ATOM 2187 C C . ILE C 1 5 ? -1.077 32.100 19.948 1.00 30.04 16 ILE C C 1
ATOM 2188 O O . ILE C 1 5 ? -1.504 31.257 20.726 1.00 29.95 16 ILE C O 1
ATOM 2193 N N . LEU C 1 6 ? -0.502 31.813 18.788 1.00 29.24 17 LEU C N 1
ATOM 2194 C CA . LEU C 1 6 ? -0.217 30.460 18.385 1.00 27.85 17 LEU C CA 1
ATOM 2195 C C . LEU C 1 6 ? 1.292 30.303 18.411 1.00 26.73 17 LEU C C 1
ATOM 2196 O O . LEU C 1 6 ? 2.005 31.079 17.801 1.00 26.99 17 LEU C O 1
ATOM 2201 N N . MET C 1 7 ? 1.778 29.307 19.134 1.00 25.95 18 MET C N 1
ATOM 2202 C CA . MET C 1 7 ? 3.215 29.130 19.290 1.00 25.73 18 MET C CA 1
ATOM 2203 C C . MET C 1 7 ? 3.671 27.829 18.638 1.00 25.65 18 MET C C 1
ATOM 2204 O O . MET C 1 7 ? 3.366 26.737 19.117 1.00 25.73 18 MET C O 1
ATOM 2209 N N . LEU C 1 8 ? 4.405 27.954 17.536 1.00 26.26 19 LEU C N 1
ATOM 2210 C CA . LEU C 1 8 ? 4.912 26.793 16.817 1.00 26.37 19 LEU C CA 1
ATOM 2211 C C . LEU C 1 8 ? 6.427 26.865 16.676 1.00 26.62 19 LEU C C 1
ATOM 2212 O O . LEU C 1 8 ? 7.059 27.833 17.098 1.00 26.21 19 LEU C O 1
ATOM 2217 N N . GLY C 1 9 ? 6.998 25.812 16.104 1.00 27.65 20 GLY C N 1
ATOM 2218 C CA . GLY C 1 9 ? 8.437 25.619 16.018 1.00 27.76 20 GLY C CA 1
ATOM 2219 C C . GLY C 1 9 ? 8.681 24.131 16.024 1.00 28.51 20 GLY C C 1
ATOM 2220 O O . GLY C 1 9 ? 7.816 23.360 16.441 1.00 28.35 20 GLY C O 1
ATOM 2221 N N . LEU C 1 10 ? 9.855 23.715 15.567 1.00 29.78 21 LEU C N 1
ATOM 2222 C CA . LEU C 1 10 ? 10.193 22.292 15.540 1.00 30.97 21 LEU C CA 1
ATOM 2223 C C . LEU C 1 10 ? 10.199 21.733 16.943 1.00 30.14 21 LEU C C 1
ATOM 2224 O O . LEU C 1 10 ? 10.267 22.484 17.913 1.00 28.91 21 LEU C O 1
ATOM 2229 N N . ASP C 1 11 ? 10.122 20.413 17.057 1.00 31.39 22 ASP C N 1
ATOM 2230 C CA . ASP C 1 11 ? 10.255 19.773 18.364 1.00 31.65 22 ASP C CA 1
ATOM 2231 C C . ASP C 1 11 ? 11.560 20.192 19.033 1.00 31.64 22 ASP C C 1
ATOM 2232 O O . ASP C 1 11 ? 12.586 20.339 18.371 1.00 32.78 22 ASP C O 1
ATOM 2237 N N . ALA C 1 12 ? 11.495 20.392 20.347 1.00 30.81 23 ALA C N 1
ATOM 2238 C CA . ALA C 1 12 ? 12.656 20.699 21.188 1.00 31.18 23 ALA C CA 1
ATOM 2239 C C . ALA C 1 12 ? 13.203 22.114 21.013 1.00 30.26 23 ALA C C 1
ATOM 2240 O O . ALA C 1 12 ? 14.282 22.428 21.511 1.00 31.29 23 ALA C O 1
ATOM 2242 N N . ALA C 1 13 ? 12.448 22.973 20.330 1.00 28.87 24 ALA C N 1
ATOM 2243 C CA . ALA C 1 13 ? 12.810 24.387 20.194 1.00 28.09 24 ALA C CA 1
ATOM 2244 C C . ALA C 1 13 ? 12.679 25.115 21.530 1.00 27.43 24 ALA C C 1
ATOM 2245 O O . ALA C 1 13 ? 13.428 26.052 21.805 1.00 27.76 24 ALA C O 1
ATOM 2247 N N . GLY C 1 14 ? 11.723 24.684 22.351 1.00 26.90 25 GLY C N 1
ATOM 2248 C CA . GLY C 1 14 ? 11.597 25.204 23.710 1.00 27.31 25 GLY C CA 1
ATOM 2249 C C . GLY C 1 14 ? 10.284 25.888 24.000 1.00 26.39 25 GLY C C 1
ATOM 2250 O O . GLY C 1 14 ? 10.184 26.680 24.946 1.00 26.77 25 GLY C O 1
ATOM 2251 N N . LYS C 1 15 ? 9.279 25.560 23.191 1.00 25.48 26 LYS C N 1
ATOM 2252 C CA . LYS C 1 15 ? 7.962 26.186 23.267 1.00 24.63 26 LYS C CA 1
ATOM 2253 C C . LYS C 1 15 ? 7.253 25.955 24.593 1.00 25.33 26 LYS C C 1
ATOM 2254 O O . LYS C 1 15 ? 6.699 26.894 25.157 1.00 25.97 26 LYS C O 1
ATOM 2260 N N . THR C 1 16 ? 7.249 24.723 25.087 1.00 25.76 27 THR C N 1
ATOM 2261 C CA . THR C 1 16 ? 6.583 24.455 26.353 1.00 26.81 27 THR C CA 1
ATOM 2262 C C . THR C 1 16 ? 7.341 25.116 27.503 1.00 28.31 27 THR C C 1
ATOM 2263 O O . THR C 1 16 ? 6.708 25.643 28.428 1.00 29.67 27 THR C O 1
ATOM 2267 N N . THR C 1 17 ? 8.677 25.098 27.450 1.00 28.42 28 THR C N 1
ATOM 2268 C CA . THR C 1 17 ? 9.479 25.762 28.476 1.00 29.60 28 THR C CA 1
ATOM 2269 C C . THR C 1 17 ? 9.045 27.223 28.566 1.00 29.67 28 THR C C 1
ATOM 2270 O O . THR C 1 17 ? 8.750 27.735 29.658 1.00 31.44 28 THR C O 1
ATOM 2274 N N . ILE C 1 18 ? 8.977 27.878 27.412 1.00 28.16 29 ILE C N 1
ATOM 2275 C CA . ILE C 1 18 ? 8.569 29.275 27.347 1.00 28.09 29 ILE C CA 1
ATOM 2276 C C . ILE C 1 18 ? 7.215 29.469 28.019 1.00 28.42 29 ILE C C 1
ATOM 2277 O O . ILE C 1 18 ? 7.067 30.320 28.898 1.00 30.12 29 ILE C O 1
ATOM 2282 N N . LEU C 1 19 ? 6.243 28.655 27.618 1.00 27.36 30 LEU C N 1
ATOM 2283 C CA . LEU C 1 19 ? 4.866 28.790 28.095 1.00 27.63 30 LEU C CA 1
ATOM 2284 C C . LEU C 1 19 ? 4.775 28.736 29.613 1.00 29.80 30 LEU C C 1
ATOM 2285 O O . LEU C 1 19 ? 4.061 29.519 30.221 1.00 31.16 30 LEU C O 1
ATOM 2290 N N . TYR C 1 20 ? 5.513 27.816 30.223 1.00 30.55 31 TYR C N 1
ATOM 2291 C CA . TYR C 1 20 ? 5.427 27.627 31.658 1.00 32.80 31 TYR C CA 1
ATOM 2292 C C . TYR C 1 20 ? 6.377 28.537 32.417 1.00 34.14 31 TYR C C 1
ATOM 2293 O O . TYR C 1 20 ? 6.133 28.850 33.581 1.00 36.83 31 TYR C O 1
ATOM 2302 N N . LYS C 1 21 ? 7.455 28.969 31.776 1.00 32.72 32 LYS C N 1
ATOM 2303 C CA . LYS C 1 21 ? 8.287 29.975 32.403 1.00 34.16 32 LYS C CA 1
ATOM 2304 C C . LYS C 1 21 ? 7.474 31.256 32.518 1.00 34.69 32 LYS C C 1
ATOM 2305 O O . LYS C 1 21 ? 7.478 31.909 33.561 1.00 37.15 32 LYS C O 1
ATOM 2311 N N . LEU C 1 22 ? 6.750 31.585 31.449 1.00 32.61 33 LEU C N 1
ATOM 2312 C CA . LEU C 1 22 ? 5.931 32.796 31.412 1.00 33.26 33 LEU C CA 1
ATOM 2313 C C . LEU C 1 22 ? 4.751 32.749 32.360 1.00 35.43 33 LEU C C 1
ATOM 2314 O O . LEU C 1 22 ? 4.405 33.766 32.961 1.00 38.12 33 LEU C O 1
ATOM 2319 N N . LYS C 1 23 ? 4.135 31.576 32.487 1.00 35.03 34 LYS C N 1
ATOM 2320 C CA . LYS C 1 23 ? 2.929 31.419 33.290 1.00 37.17 34 LYS C CA 1
ATOM 2321 C C . LYS C 1 23 ? 3.213 31.093 34.752 1.00 40.55 34 LYS C C 1
ATOM 2322 O O . LYS C 1 23 ? 2.487 31.530 35.648 1.00 43.19 34 LYS C O 1
ATOM 2328 N N . LEU C 1 24 ? 4.266 30.319 34.989 1.00 40.85 35 LEU C N 1
ATOM 2329 C CA . LEU C 1 24 ? 4.567 29.842 36.329 1.00 44.52 35 LEU C CA 1
ATOM 2330 C C . LEU C 1 24 ? 5.838 30.439 36.925 1.00 47.06 35 LEU C C 1
ATOM 2331 O O . LEU C 1 24 ? 6.129 30.226 38.103 1.00 50.43 35 LEU C O 1
ATOM 2336 N N . GLY C 1 25 ? 6.599 31.173 36.117 1.00 46.20 36 GLY C N 1
ATOM 2337 C CA . GLY C 1 25 ? 7.905 31.659 36.541 1.00 48.81 36 GLY C CA 1
ATOM 2338 C C . GLY C 1 25 ? 8.731 30.530 37.111 1.00 50.76 36 GLY C C 1
ATOM 2339 O O . GLY C 1 25 ? 9.415 30.697 38.125 1.00 54.32 36 GLY C O 1
ATOM 2340 N N . GLN C 1 26 ? 8.635 29.368 36.472 1.00 49.28 37 GLN C N 1
ATOM 2341 C CA . GLN C 1 26 ? 9.401 28.196 36.869 1.00 51.26 37 GLN C CA 1
ATOM 2342 C C . GLN C 1 26 ? 9.984 27.485 35.658 1.00 48.54 37 GLN C C 1
ATOM 2343 O O . GLN C 1 26 ? 9.325 27.324 34.628 1.00 45.89 37 GLN C O 1
ATOM 2349 N N . SER C 1 27 ? 11.243 27.090 35.786 1.00 50.01 38 SER C N 1
ATOM 2350 C CA . SER C 1 27 ? 11.869 26.223 34.809 1.00 48.63 38 SER C CA 1
ATOM 2351 C C . SER C 1 27 ? 11.528 24.794 35.189 1.00 49.55 38 SER C C 1
ATOM 2352 O O . SER C 1 27 ? 12.131 24.208 36.095 1.00 52.48 38 SER C O 1
ATOM 2355 N N . VAL C 1 28 ? 10.532 24.252 34.502 1.00 47.31 39 VAL C N 1
ATOM 2356 C CA . VAL C 1 28 ? 10.056 22.910 34.793 1.00 48.10 39 VAL C CA 1
ATOM 2357 C C . VAL C 1 28 ? 10.620 21.917 33.790 1.00 46.69 39 VAL C C 1
ATOM 2358 O O . VAL C 1 28 ? 11.033 22.300 32.697 1.00 44.59 39 VAL C O 1
ATOM 2362 N N . THR C 1 29 ? 10.644 20.651 34.190 1.00 48.33 40 THR C N 1
ATOM 2363 C CA . THR C 1 29 ? 10.963 19.535 33.311 1.00 47.60 40 THR C CA 1
ATOM 2364 C C . THR C 1 29 ? 9.826 19.347 32.308 1.00 44.69 40 THR C C 1
ATOM 2365 O O . THR C 1 29 ? 8.654 19.237 32.692 1.00 44.99 40 THR C O 1
ATOM 2369 N N . THR C 1 30 ? 10.165 19.306 31.026 1.00 42.03 41 THR C N 1
ATOM 2370 C CA . THR C 1 30 ? 9.150 19.101 30.001 1.00 39.41 41 THR C CA 1
ATOM 2371 C C . THR C 1 30 ? 9.257 17.720 29.359 1.00 40.20 41 THR C C 1
ATOM 2372 O O . THR C 1 30 ? 10.309 17.085 29.396 1.00 41.92 41 THR C O 1
ATOM 2376 N N . ILE C 1 31 ? 8.142 17.258 28.799 1.00 39.27 42 ILE C N 1
ATOM 2377 C CA . ILE C 1 31 ? 8.103 16.071 27.948 1.00 39.69 42 ILE C CA 1
ATOM 2378 C C . ILE C 1 31 ? 7.770 16.553 26.529 1.00 36.68 42 ILE C C 1
ATOM 2379 O O . ILE C 1 31 ? 7.078 17.557 26.369 1.00 34.68 42 ILE C O 1
ATOM 2384 N N . PRO C 1 32 ? 8.290 15.871 25.489 1.00 36.61 43 PRO C N 1
ATOM 2385 C CA . PRO C 1 32 ? 7.893 16.276 24.148 1.00 34.27 43 PRO C CA 1
ATOM 2386 C C . PRO C 1 32 ? 6.372 16.319 24.061 1.00 33.03 43 PRO C C 1
ATOM 2387 O O . PRO C 1 32 ? 5.702 15.433 24.589 1.00 34.85 43 PRO C O 1
ATOM 2391 N N . THR C 1 33 ? 5.822 17.350 23.432 1.00 30.23 44 THR C N 1
ATOM 2392 C CA . THR C 1 33 ? 4.378 17.520 23.444 1.00 29.34 44 THR C CA 1
ATOM 2393 C C . THR C 1 33 ? 3.669 16.781 22.314 1.00 29.80 44 THR C C 1
ATOM 2394 O O . THR C 1 33 ? 3.729 17.168 21.142 1.00 28.84 44 THR C O 1
ATOM 2398 N N . VAL C 1 34 ? 2.994 15.703 22.687 1.00 31.34 45 VAL C N 1
ATOM 2399 C CA . VAL C 1 34 ? 2.177 14.961 21.742 1.00 32.26 45 VAL C CA 1
ATOM 2400 C C . VAL C 1 34 ? 0.721 15.398 21.937 1.00 31.77 45 VAL C C 1
ATOM 2401 O O . VAL C 1 34 ? -0.081 14.704 22.564 1.00 33.50 45 VAL C O 1
ATOM 2405 N N . GLY C 1 35 ? 0.413 16.576 21.395 1.00 29.91 46 GLY C N 1
ATOM 2406 C CA . GLY C 1 35 ? -0.832 17.294 21.650 1.00 29.30 46 GLY C CA 1
ATOM 2407 C C . GLY C 1 35 ? -0.523 18.774 21.706 1.00 27.63 46 GLY C C 1
ATOM 2408 O O . GLY C 1 35 ? 0.245 19.276 20.900 1.00 26.67 46 GLY C O 1
ATOM 2409 N N . PHE C 1 36 ? -1.092 19.478 22.677 1.00 27.85 47 PHE C N 1
ATOM 2410 C CA . PHE C 1 36 ? -0.887 20.919 22.810 1.00 26.94 47 PHE C CA 1
ATOM 2411 C C . PHE C 1 36 ? -1.260 21.401 24.203 1.00 27.65 47 PHE C C 1
ATOM 2412 O O . PHE C 1 36 ? -1.973 20.706 24.931 1.00 29.71 47 PHE C O 1
ATOM 2420 N N . ASN C 1 37 ? -0.798 22.595 24.565 1.00 27.03 48 ASN C N 1
ATOM 2421 C CA . ASN C 1 37 ? -1.138 23.196 25.854 1.00 28.27 48 ASN C CA 1
ATOM 2422 C C . ASN C 1 37 ? -1.740 24.588 25.688 1.00 28.33 48 ASN C C 1
ATOM 2423 O O . ASN C 1 37 ? -1.516 25.247 24.669 1.00 27.68 48 ASN C O 1
ATOM 2428 N N . VAL C 1 38 ? -2.508 25.027 26.682 1.00 29.75 49 VAL C N 1
ATOM 2429 C CA . VAL C 1 38 ? -3.090 26.369 26.679 1.00 30.46 49 VAL C CA 1
ATOM 2430 C C . VAL C 1 38 ? -2.886 27.006 28.029 1.00 31.71 49 VAL C C 1
ATOM 2431 O O . VAL C 1 38 ? -3.291 26.455 29.045 1.00 33.14 49 VAL C O 1
ATOM 2435 N N . GLU C 1 39 ? -2.265 28.171 28.037 1.00 31.67 50 GLU C N 1
ATOM 2436 C CA . GLU C 1 39 ? -2.223 28.987 29.233 1.00 33.92 50 GLU C CA 1
ATOM 2437 C C . GLU C 1 39 ? -2.562 30.414 28.843 1.00 34.84 50 GLU C C 1
ATOM 2438 O O . GLU C 1 39 ? -2.224 30.865 27.743 1.00 33.45 50 GLU C O 1
ATOM 2444 N N . THR C 1 40 ? -3.250 31.111 29.738 1.00 37.54 51 THR C N 1
ATOM 2445 C CA . THR C 1 40 ? -3.485 32.519 29.568 1.00 39.13 51 THR C CA 1
ATOM 2446 C C . THR C 1 40 ? -2.452 33.229 30.427 1.00 40.57 51 THR C C 1
ATOM 2447 O O . THR C 1 40 ? -2.371 32.986 31.632 1.00 42.60 51 THR C O 1
ATOM 2451 N N . VAL C 1 41 ? -1.645 34.082 29.801 1.00 40.11 52 VAL C N 1
ATOM 2452 C CA . VAL C 1 41 ? -0.611 34.837 30.506 1.00 41.42 52 VAL C CA 1
ATOM 2453 C C . VAL C 1 41 ? -0.895 36.330 30.429 1.00 43.97 52 VAL C C 1
ATOM 2454 O O . VAL C 1 41 ? -1.017 36.890 29.339 1.00 43.00 52 VAL C O 1
ATOM 2458 N N . THR C 1 42 ? -1.004 36.963 31.596 1.00 47.81 53 THR C N 1
ATOM 2459 C CA . THR C 1 42 ? -1.266 38.398 31.684 1.00 51.30 53 THR C CA 1
ATOM 2460 C C . THR C 1 42 ? 0.007 39.194 31.956 1.00 52.38 53 THR C C 1
ATOM 2461 O O . THR C 1 42 ? 0.686 38.947 32.950 1.00 53.27 53 THR C O 1
ATOM 2465 N N . TYR C 1 43 ? 0.318 40.134 31.059 1.00 52.72 54 TYR C N 1
ATOM 2466 C CA . TYR C 1 43 ? 1.485 41.018 31.191 1.00 54.37 54 TYR C CA 1
ATOM 2467 C C . TYR C 1 43 ? 1.224 42.400 30.571 1.00 57.11 54 TYR C C 1
ATOM 2468 O O . TYR C 1 43 ? 0.702 42.495 29.454 1.00 56.13 54 TYR C O 1
ATOM 2477 N N . LYS C 1 44 ? 1.599 43.455 31.300 1.00 61.14 55 LYS C N 1
ATOM 2478 C CA . LYS C 1 44 ? 1.346 44.849 30.902 1.00 64.70 55 LYS C CA 1
ATOM 2479 C C . LYS C 1 44 ? -0.120 45.058 30.514 1.00 66.34 55 LYS C C 1
ATOM 2480 O O . LYS C 1 44 ? -0.419 45.689 29.490 1.00 67.04 55 LYS C O 1
ATOM 2486 N N . ASN C 1 45 ? -1.023 44.514 31.330 1.00 67.39 56 ASN C N 1
ATOM 2487 C CA . ASN C 1 45 ? -2.471 44.614 31.101 1.00 69.18 56 ASN C CA 1
ATOM 2488 C C . ASN C 1 45 ? -2.982 43.992 29.779 1.00 65.67 56 ASN C C 1
ATOM 2489 O O . ASN C 1 45 ? -4.081 44.317 29.306 1.00 67.67 56 ASN C O 1
ATOM 2494 N N . VAL C 1 46 ? -2.184 43.108 29.186 1.00 60.73 57 VAL C N 1
ATOM 2495 C CA . VAL C 1 46 ? -2.659 42.277 28.085 1.00 57.07 57 VAL C CA 1
ATOM 2496 C C . VAL C 1 46 ? -2.854 40.864 28.612 1.00 54.35 57 VAL C C 1
ATOM 2497 O O . VAL C 1 46 ? -2.056 40.363 29.402 1.00 53.52 57 VAL C O 1
ATOM 2501 N N . LYS C 1 47 ? -3.941 40.248 28.172 1.00 53.29 58 LYS C N 1
ATOM 2502 C CA . LYS C 1 47 ? -4.291 38.887 28.509 1.00 50.89 58 LYS C CA 1
ATOM 2503 C C . LYS C 1 47 ? -3.906 38.048 27.274 1.00 46.73 58 LYS C C 1
ATOM 2504 O O . LYS C 1 47 ? -4.623 38.053 26.265 1.00 46.83 58 LYS C O 1
ATOM 2510 N N . PHE C 1 48 ? -2.756 37.373 27.329 1.00 43.43 59 PHE C N 1
ATOM 2511 C CA . PHE C 1 48 ? -2.282 36.555 26.201 1.00 39.75 59 PHE C CA 1
ATOM 2512 C C . PHE C 1 48 ? -2.792 35.131 26.288 1.00 37.88 59 PHE C C 1
ATOM 2513 O O . PHE C 1 48 ? -2.431 34.412 27.205 1.00 37.35 59 PHE C O 1
ATOM 2521 N N . ASN C 1 49 ? -3.611 34.720 25.325 1.00 37.27 60 ASN C N 1
ATOM 2522 C CA . ASN C 1 49 ? -4.033 33.322 25.216 1.00 35.85 60 ASN C CA 1
ATOM 2523 C C . ASN C 1 49 ? -3.062 32.550 24.325 1.00 33.06 60 ASN C C 1
ATOM 2524 O O . ASN C 1 49 ? -3.109 32.686 23.101 1.00 33.04 60 ASN C O 1
ATOM 2529 N N . VAL C 1 50 ? -2.181 31.755 24.934 1.00 31.07 61 VAL C N 1
ATOM 2530 C CA . VAL C 1 50 ? -1.085 31.111 24.207 1.00 28.43 61 VAL C CA 1
ATOM 2531 C C . VAL C 1 50 ? -1.347 29.616 23.985 1.00 27.20 61 VAL C C 1
ATOM 2532 O O . VAL C 1 50 ? -1.547 28.856 24.944 1.00 27.88 61 VAL C O 1
ATOM 2536 N N . TRP C 1 51 ? -1.346 29.202 22.721 1.00 25.70 62 TRP C N 1
ATOM 2537 C CA . TRP C 1 51 ? -1.501 27.792 22.356 1.00 24.53 62 TRP C CA 1
ATOM 2538 C C . TRP C 1 51 ? -0.171 27.219 21.914 1.00 23.35 62 TRP C C 1
ATOM 2539 O O . TRP C 1 51 ? 0.397 27.654 20.914 1.00 23.18 62 TRP C O 1
ATOM 2550 N N . ASP C 1 52 ? 0.327 26.259 22.678 1.00 23.28 63 ASP C N 1
ATOM 2551 C CA . ASP C 1 52 ? 1.614 25.635 22.403 1.00 23.20 63 ASP C CA 1
ATOM 2552 C C . ASP C 1 52 ? 1.325 24.272 21.791 1.00 23.55 63 ASP C C 1
ATOM 2553 O O . ASP C 1 52 ? 0.908 23.356 22.491 1.00 24.48 63 ASP C O 1
ATOM 2558 N N . VAL C 1 53 ? 1.522 24.147 20.484 1.00 23.35 64 VAL C N 1
ATOM 2559 C CA . VAL C 1 53 ? 1.240 22.889 19.802 1.00 24.01 64 VAL C CA 1
ATOM 2560 C C . VAL C 1 53 ? 2.535 22.150 19.508 1.00 24.35 64 VAL C C 1
ATOM 2561 O O . VAL C 1 53 ? 3.458 22.727 18.936 1.00 23.88 64 VAL C O 1
ATOM 2565 N N . GLY C 1 54 ? 2.582 20.869 19.890 1.00 25.39 65 GLY C N 1
ATOM 2566 C CA . GLY C 1 54 ? 3.771 20.032 19.738 1.00 25.92 65 GLY C CA 1
ATOM 2567 C C . GLY C 1 54 ? 4.354 20.118 18.349 1.00 26.41 65 GLY C C 1
ATOM 2568 O O . GLY C 1 54 ? 3.614 20.246 17.383 1.00 26.48 65 GLY C O 1
ATOM 2569 N N . GLY C 1 55 ? 5.682 20.047 18.262 1.00 27.04 66 GLY C N 1
ATOM 2570 C CA . GLY C 1 55 ? 6.396 20.178 16.997 1.00 28.65 66 GLY C CA 1
ATOM 2571 C C . GLY C 1 55 ? 6.915 18.902 16.341 1.00 31.72 66 GLY C C 1
ATOM 2572 O O . GLY C 1 55 ? 7.472 18.967 15.244 1.00 32.80 66 GLY C O 1
ATOM 2573 N N . LEU C 1 56 ? 6.747 17.746 16.992 1.00 33.52 67 LEU C N 1
ATOM 2574 C CA . LEU C 1 56 ? 7.185 16.481 16.406 1.00 37.04 67 LEU C CA 1
ATOM 2575 C C . LEU C 1 56 ? 6.530 16.325 15.040 1.00 39.01 67 LEU C C 1
ATOM 2576 O O . LEU C 1 56 ? 5.376 16.720 14.854 1.00 38.42 67 LEU C O 1
ATOM 2581 N N . ASP C 1 57 ? 7.281 15.774 14.089 1.00 42.12 68 ASP C N 1
ATOM 2582 C CA . ASP C 1 57 ? 6.921 15.830 12.671 1.00 44.50 68 ASP C CA 1
ATOM 2583 C C . ASP C 1 57 ? 5.542 15.267 12.332 1.00 45.50 68 ASP C C 1
ATOM 2584 O O . ASP C 1 57 ? 4.889 15.748 11.407 1.00 45.93 68 ASP C O 1
ATOM 2589 N N . LYS C 1 58 ? 5.094 14.267 13.086 1.00 46.32 69 LYS C N 1
ATOM 2590 C CA . LYS C 1 58 ? 3.779 13.663 12.853 1.00 48.04 69 LYS C CA 1
ATOM 2591 C C . LYS C 1 58 ? 2.615 14.502 13.401 1.00 45.52 69 LYS C C 1
ATOM 2592 O O . LYS C 1 58 ? 1.454 14.103 13.293 1.00 46.75 69 LYS C O 1
ATOM 2598 N N . ILE C 1 59 ? 2.926 15.656 13.984 1.00 42.46 70 ILE C N 1
ATOM 2599 C CA . ILE C 1 59 ? 1.907 16.559 14.524 1.00 40.34 70 ILE C CA 1
ATOM 2600 C C . ILE C 1 59 ? 1.749 17.818 13.669 1.00 39.15 70 ILE C C 1
ATOM 2601 O O . ILE C 1 59 ? 0.692 18.451 13.669 1.00 38.74 70 ILE C O 1
ATOM 2606 N N . ARG C 1 60 ? 2.803 18.175 12.943 1.00 38.65 71 ARG C N 1
ATOM 2607 C CA . ARG C 1 60 ? 2.808 19.390 12.134 1.00 37.64 71 ARG C CA 1
ATOM 2608 C C . ARG C 1 60 ? 1.672 19.481 11.104 1.00 38.80 71 ARG C C 1
ATOM 2609 O O . ARG C 1 60 ? 1.154 20.574 10.858 1.00 38.44 71 ARG C O 1
ATOM 2617 N N . PRO C 1 61 ? 1.278 18.345 10.493 1.00 40.56 72 PRO C N 1
ATOM 2618 C CA . PRO C 1 61 ? 0.142 18.467 9.576 1.00 41.96 72 PRO C CA 1
ATOM 2619 C C . PRO C 1 61 ? -1.134 18.967 10.267 1.00 40.08 72 PRO C C 1
ATOM 2620 O O . PRO C 1 61 ? -2.049 19.447 9.594 1.00 41.50 72 PRO C O 1
ATOM 2624 N N . LEU C 1 62 ? -1.177 18.871 11.594 1.00 37.17 73 LEU C N 1
ATOM 2625 C CA . LEU C 1 62 ? -2.353 19.271 12.361 1.00 35.49 73 LEU C CA 1
ATOM 2626 C C . LEU C 1 62 ? -2.336 20.755 12.718 1.00 33.42 73 LEU C C 1
ATOM 2627 O O . LEU C 1 62 ? -3.377 21.330 13.040 1.00 33.40 73 LEU C O 1
ATOM 2632 N N . TRP C 1 63 ? -1.156 21.369 12.646 1.00 31.82 74 TRP C N 1
ATOM 2633 C CA . TRP C 1 63 ? -0.981 22.779 12.987 1.00 29.81 74 TRP C CA 1
ATOM 2634 C C . TRP C 1 63 ? -2.073 23.672 12.434 1.00 30.45 74 TRP C C 1
ATOM 2635 O O . TRP C 1 63 ? -2.572 24.536 13.134 1.00 29.73 74 TRP C O 1
ATOM 2646 N N . ARG C 1 64 ? -2.447 23.449 11.183 1.00 32.60 75 ARG C N 1
ATOM 2647 C CA . ARG C 1 64 ? -3.401 24.314 10.497 1.00 33.94 75 ARG C CA 1
ATOM 2648 C C . ARG C 1 64 ? -4.746 24.408 11.204 1.00 34.12 75 ARG C C 1
ATOM 2649 O O . ARG C 1 64 ? -5.396 25.439 11.158 1.00 35.21 75 ARG C O 1
ATOM 2657 N N . HIS C 1 65 ? -5.156 23.345 11.882 1.00 33.80 76 HIS C N 1
ATOM 2658 C CA . HIS C 1 65 ? -6.415 23.368 12.617 1.00 34.17 76 HIS C CA 1
ATOM 2659 C C . HIS C 1 65 ? -6.416 24.313 13.834 1.00 32.63 76 HIS C C 1
ATOM 2660 O O . HIS C 1 65 ? -7.428 24.426 14.530 1.00 33.51 76 HIS C O 1
ATOM 2667 N N . TYR C 1 66 ? -5.297 24.995 14.079 1.00 30.84 77 TYR C N 1
ATOM 2668 C CA . TYR C 1 66 ? -5.192 25.951 15.185 1.00 29.80 77 TYR C CA 1
ATOM 2669 C C . TYR C 1 66 ? -4.856 27.362 14.682 1.00 29.91 77 TYR C C 1
ATOM 2670 O O . TYR C 1 66 ? -4.627 28.284 15.472 1.00 28.89 77 TYR C O 1
ATOM 2679 N N . TYR C 1 67 ? -4.851 27.519 13.360 1.00 31.25 78 TYR C N 1
ATOM 2680 C CA . TYR C 1 67 ? -4.537 28.805 12.747 1.00 32.25 78 TYR C CA 1
ATOM 2681 C C . TYR C 1 67 ? -5.622 29.838 12.997 1.00 33.83 78 TYR C C 1
ATOM 2682 O O . TYR C 1 67 ? -5.317 30.975 13.316 1.00 33.75 78 TYR C O 1
ATOM 2691 N N . THR C 1 68 ? -6.878 29.423 12.864 1.00 35.73 79 THR C N 1
ATOM 2692 C CA . THR C 1 68 ? -8.033 30.326 12.850 1.00 38.53 79 THR C CA 1
ATOM 2693 C C . THR C 1 68 ? -8.134 31.241 14.063 1.00 38.22 79 THR C C 1
ATOM 2694 O O . THR C 1 68 ? -8.145 30.772 15.205 1.00 37.06 79 THR C O 1
ATOM 2698 N N . GLY C 1 69 ? -8.224 32.543 13.799 1.00 40.01 80 GLY C N 1
ATOM 2699 C CA . GLY C 1 69 ? -8.384 33.545 14.847 1.00 40.65 80 GLY C CA 1
ATOM 2700 C C . GLY C 1 69 ? -7.101 33.963 15.543 1.00 38.87 80 GLY C C 1
ATOM 2701 O O . GLY C 1 69 ? -7.130 34.801 16.447 1.00 39.55 80 GLY C O 1
ATOM 2702 N N . THR C 1 70 ? -5.975 33.383 15.126 1.00 37.07 81 THR C N 1
ATOM 2703 C CA . THR C 1 70 ? -4.669 33.713 15.682 1.00 35.24 81 THR C CA 1
ATOM 2704 C C . THR C 1 70 ? -4.316 35.145 15.356 1.00 36.81 81 THR C C 1
ATOM 2705 O O . THR C 1 70 ? -4.343 35.551 14.202 1.00 38.46 81 THR C O 1
ATOM 2709 N N . GLN C 1 71 ? -3.989 35.905 16.390 1.00 36.92 82 GLN C N 1
ATOM 2710 C CA . GLN C 1 71 ? -3.615 37.300 16.223 1.00 38.80 82 GLN C CA 1
ATOM 2711 C C . GLN C 1 71 ? -2.105 37.479 16.213 1.00 37.36 82 GLN C C 1
ATOM 2712 O O . GLN C 1 71 ? -1.589 38.374 15.542 1.00 39.13 82 GLN C O 1
ATOM 2718 N N . GLY C 1 72 ? -1.405 36.622 16.952 1.00 34.70 83 GLY C N 1
ATOM 2719 C CA . GLY C 1 72 ? 0.047 36.639 16.989 1.00 33.05 83 GLY C CA 1
ATOM 2720 C C . GLY C 1 72 ? 0.634 35.248 16.850 1.00 30.85 83 GLY C C 1
ATOM 2721 O O . GLY C 1 72 ? 0.233 34.306 17.540 1.00 29.47 83 GLY C O 1
ATOM 2722 N N . LEU C 1 73 ? 1.588 35.117 15.941 1.00 30.62 84 LEU C N 1
ATOM 2723 C CA . LEU C 1 73 ? 2.347 33.896 15.821 1.00 28.96 84 LEU C CA 1
ATOM 2724 C C . LEU C 1 73 ? 3.681 34.023 16.548 1.00 28.14 84 LEU C C 1
ATOM 2725 O O . LEU C 1 73 ? 4.450 34.952 16.292 1.00 29.45 84 LEU C O 1
ATOM 2730 N N . ILE C 1 74 ? 3.948 33.096 17.459 1.00 26.46 85 ILE C N 1
ATOM 2731 C CA . ILE C 1 74 ? 5.273 32.986 18.051 1.00 25.94 85 ILE C CA 1
ATOM 2732 C C . ILE C 1 74 ? 5.972 31.749 17.468 1.00 25.27 85 ILE C C 1
ATOM 2733 O O . ILE C 1 74 ? 5.526 30.616 17.670 1.00 24.68 85 ILE C O 1
ATOM 2738 N N . PHE C 1 75 ? 7.057 31.963 16.739 1.00 25.65 86 PHE C N 1
ATOM 2739 C CA . PHE C 1 75 ? 7.802 30.847 16.207 1.00 25.55 86 PHE C CA 1
ATOM 2740 C C . PHE C 1 75 ? 9.127 30.714 16.930 1.00 25.49 86 PHE C C 1
ATOM 2741 O O . PHE C 1 75 ? 9.940 31.637 16.940 1.00 26.43 86 PHE C O 1
ATOM 2749 N N . VAL C 1 76 ? 9.327 29.553 17.543 1.00 24.86 87 VAL C N 1
ATOM 2750 C CA . VAL C 1 76 ? 10.449 29.333 18.441 1.00 24.81 87 VAL C CA 1
ATOM 2751 C C . VAL C 1 76 ? 11.511 28.482 17.761 1.00 25.99 87 VAL C C 1
ATOM 2752 O O . VAL C 1 76 ? 11.202 27.429 17.207 1.00 25.93 87 VAL C O 1
ATOM 2756 N N . VAL C 1 77 ? 12.763 28.943 17.815 1.00 27.20 88 VAL C N 1
ATOM 2757 C CA . VAL C 1 77 ? 13.872 28.283 17.132 1.00 28.76 88 VAL C CA 1
ATOM 2758 C C . VAL C 1 77 ? 14.982 27.881 18.099 1.00 29.54 88 VAL C C 1
ATOM 2759 O O . VAL C 1 77 ? 15.399 28.683 18.929 1.00 29.99 88 VAL C O 1
ATOM 2763 N N . ASP C 1 78 ? 15.467 26.646 17.982 1.00 30.67 89 ASP C N 1
ATOM 2764 C CA . ASP C 1 78 ? 16.671 26.227 18.698 1.00 31.92 89 ASP C CA 1
ATOM 2765 C C . ASP C 1 78 ? 17.882 26.743 17.944 1.00 33.85 89 ASP C C 1
ATOM 2766 O O . ASP C 1 78 ? 18.187 26.259 16.865 1.00 35.64 89 ASP C O 1
ATOM 2771 N N . CYS C 1 79 ? 18.573 27.720 18.516 1.00 34.44 90 CYS C N 1
ATOM 2772 C CA . CYS C 1 79 ? 19.675 28.391 17.828 1.00 36.52 90 CYS C CA 1
ATOM 2773 C C . CYS C 1 79 ? 20.997 27.633 17.891 1.00 39.10 90 CYS C C 1
ATOM 2774 O O . CYS C 1 79 ? 21.998 28.055 17.291 1.00 41.16 90 CYS C O 1
ATOM 2777 N N . ALA C 1 80 ? 21.009 26.522 18.622 1.00 39.22 91 ALA C N 1
ATOM 2778 C CA . ALA C 1 80 ? 22.179 25.647 18.658 1.00 42.02 91 ALA C CA 1
ATOM 2779 C C . ALA C 1 80 ? 22.062 24.550 17.607 1.00 43.30 91 ALA C C 1
ATOM 2780 O O . ALA C 1 80 ? 23.052 23.912 17.249 1.00 46.22 91 ALA C O 1
ATOM 2782 N N . ASP C 1 81 ? 20.844 24.339 17.114 1.00 41.70 92 ASP C N 1
ATOM 2783 C CA . ASP C 1 81 ? 20.564 23.243 16.204 1.00 43.07 92 ASP C CA 1
ATOM 2784 C C . ASP C 1 81 ? 20.671 23.697 14.750 1.00 44.09 92 ASP C C 1
ATOM 2785 O O . ASP C 1 81 ? 19.670 24.034 14.120 1.00 42.95 92 ASP C O 1
ATOM 2790 N N . ARG C 1 82 ? 21.895 23.691 14.226 1.00 46.80 93 ARG C N 1
ATOM 2791 C CA . ARG C 1 82 ? 22.166 24.125 12.853 1.00 48.40 93 ARG C CA 1
ATOM 2792 C C . ARG C 1 82 ? 21.641 23.167 11.790 1.00 50.01 93 ARG C C 1
ATOM 2793 O O . ARG C 1 82 ? 21.187 23.606 10.731 1.00 50.82 93 ARG C O 1
ATOM 2801 N N . ASP C 1 83 ? 21.712 21.864 12.063 1.00 50.95 94 ASP C N 1
ATOM 2802 C CA . ASP C 1 83 ? 21.235 20.855 11.117 1.00 52.52 94 ASP C CA 1
ATOM 2803 C C . ASP C 1 83 ? 19.802 21.146 10.651 1.00 50.15 94 ASP C C 1
ATOM 2804 O O . ASP C 1 83 ? 19.511 21.081 9.455 1.00 52.07 94 ASP C O 1
ATOM 2809 N N . ARG C 1 84 ? 18.930 21.508 11.591 1.00 46.21 95 ARG C N 1
ATOM 2810 C CA . ARG C 1 84 ? 17.501 21.660 11.317 1.00 44.09 95 ARG C CA 1
ATOM 2811 C C . ARG C 1 84 ? 17.007 23.094 11.160 1.00 42.10 95 ARG C C 1
ATOM 2812 O O . ARG C 1 84 ? 15.804 23.332 11.205 1.00 40.15 95 ARG C O 1
ATOM 2820 N N . ILE C 1 85 ? 17.910 24.049 10.985 1.00 43.15 96 ILE C N 1
ATOM 2821 C CA . ILE C 1 85 ? 17.484 25.442 10.871 1.00 42.16 96 ILE C CA 1
ATOM 2822 C C . ILE C 1 85 ? 16.759 25.711 9.557 1.00 44.02 96 ILE C C 1
ATOM 2823 O O . ILE C 1 85 ? 15.873 26.560 9.488 1.00 42.76 96 ILE C O 1
ATOM 2828 N N . ASP C 1 86 ? 17.135 24.981 8.517 1.00 47.91 97 ASP C N 1
ATOM 2829 C CA . ASP C 1 86 ? 16.529 25.177 7.222 1.00 50.62 97 ASP C CA 1
ATOM 2830 C C . ASP C 1 86 ? 15.146 24.576 7.251 1.00 49.10 97 ASP C C 1
ATOM 2831 O O . ASP C 1 86 ? 14.200 25.140 6.701 1.00 49.24 97 ASP C O 1
ATOM 2836 N N . GLU C 1 87 ? 15.044 23.431 7.912 1.00 48.32 98 GLU C N 1
ATOM 2837 C CA . GLU C 1 87 ? 13.778 22.771 8.138 1.00 47.08 98 GLU C CA 1
ATOM 2838 C C . GLU C 1 87 ? 12.816 23.741 8.817 1.00 43.50 98 GLU C C 1
ATOM 2839 O O . GLU C 1 87 ? 11.672 23.884 8.396 1.00 43.56 98 GLU C O 1
ATOM 2845 N N . ALA C 1 88 ? 13.293 24.420 9.852 1.00 40.99 99 ALA C N 1
ATOM 2846 C CA . ALA C 1 88 ? 12.509 25.448 10.524 1.00 38.17 99 ALA C CA 1
ATOM 2847 C C . ALA C 1 88 ? 12.037 26.524 9.548 1.00 39.01 99 ALA C C 1
ATOM 2848 O O . ALA C 1 88 ? 10.863 26.893 9.560 1.00 38.10 99 ALA C O 1
ATOM 2850 N N . ARG C 1 89 ? 12.941 27.010 8.696 1.00 40.95 100 ARG C N 1
ATOM 2851 C CA . ARG C 1 89 ? 12.581 28.021 7.704 1.00 42.43 100 ARG C CA 1
ATOM 2852 C C . ARG C 1 89 ? 11.398 27.547 6.861 1.00 43.38 100 ARG C C 1
ATOM 2853 O O . ARG C 1 89 ? 10.439 28.290 6.643 1.00 43.15 100 ARG C O 1
ATOM 2861 N N . GLN C 1 90 ? 11.478 26.304 6.395 1.00 44.71 101 GLN C N 1
ATOM 2862 C CA . GLN C 1 90 ? 10.443 25.739 5.547 1.00 46.33 101 GLN C CA 1
ATOM 2863 C C . GLN C 1 90 ? 9.109 25.741 6.288 1.00 43.69 101 GLN C C 1
ATOM 2864 O O . GLN C 1 90 ? 8.083 26.150 5.737 1.00 44.59 101 GLN C O 1
ATOM 2870 N N . GLU C 1 91 ? 9.140 25.311 7.546 1.00 40.71 102 GLU C N 1
ATOM 2871 C CA . GLU C 1 91 ? 7.935 25.217 8.344 1.00 38.48 102 GLU C CA 1
ATOM 2872 C C . GLU C 1 91 ? 7.355 26.595 8.590 1.00 37.33 102 GLU C C 1
ATOM 2873 O O . GLU C 1 91 ? 6.163 26.802 8.391 1.00 37.71 102 GLU C O 1
ATOM 2879 N N . LEU C 1 92 ? 8.203 27.534 8.999 1.00 36.51 103 LEU C N 1
ATOM 2880 C CA . LEU C 1 92 ? 7.777 28.912 9.226 1.00 35.85 103 LEU C CA 1
ATOM 2881 C C . LEU C 1 92 ? 7.058 29.489 8.010 1.00 38.24 103 LEU C C 1
ATOM 2882 O O . LEU C 1 92 ? 5.938 30.003 8.120 1.00 38.12 103 LEU C O 1
ATOM 2887 N N . HIS C 1 93 ? 7.692 29.393 6.848 1.00 40.80 104 HIS C N 1
ATOM 2888 C CA . HIS C 1 93 ? 7.082 29.914 5.638 1.00 43.80 104 HIS C CA 1
ATOM 2889 C C . HIS C 1 93 ? 5.789 29.185 5.257 1.00 44.27 104 HIS C C 1
ATOM 2890 O O . HIS C 1 93 ? 4.857 29.805 4.744 1.00 45.69 104 HIS C O 1
ATOM 2897 N N . ARG C 1 94 ? 5.724 27.883 5.542 1.00 43.38 105 ARG C N 1
ATOM 2898 C CA . ARG C 1 94 ? 4.500 27.105 5.323 1.00 44.26 105 ARG C CA 1
ATOM 2899 C C . ARG C 1 94 ? 3.348 27.664 6.167 1.00 41.88 105 ARG C C 1
ATOM 2900 O O . ARG C 1 94 ? 2.205 27.732 5.715 1.00 43.06 105 ARG C O 1
ATOM 2908 N N . ILE C 1 95 ? 3.671 28.082 7.387 1.00 38.75 106 ILE C N 1
ATOM 2909 C CA . ILE C 1 95 ? 2.691 28.641 8.294 1.00 37.03 106 ILE C CA 1
ATOM 2910 C C . ILE C 1 95 ? 2.221 29.996 7.789 1.00 39.01 106 ILE C C 1
ATOM 2911 O O . ILE C 1 95 ? 1.039 30.176 7.468 1.00 40.48 106 ILE C O 1
ATOM 2916 N N . ILE C 1 96 ? 3.145 30.946 7.688 1.00 39.29 107 ILE C N 1
ATOM 2917 C CA . ILE C 1 96 ? 2.745 32.327 7.451 1.00 40.91 107 ILE C CA 1
ATOM 2918 C C . ILE C 1 96 ? 2.067 32.573 6.105 1.00 44.79 107 ILE C C 1
ATOM 2919 O O . ILE C 1 96 ? 1.385 33.583 5.934 1.00 46.50 107 ILE C O 1
ATOM 2924 N N . ASN C 1 97 ? 2.228 31.637 5.172 1.00 46.74 108 ASN C N 1
ATOM 2925 C CA . ASN C 1 97 ? 1.581 31.738 3.861 1.00 51.08 108 ASN C CA 1
ATOM 2926 C C . ASN C 1 97 ? 0.123 31.277 3.823 1.00 51.94 108 ASN C C 1
ATOM 2927 O O . ASN C 1 97 ? -0.586 31.583 2.877 1.00 55.32 108 ASN C O 1
ATOM 2932 N N . ASP C 1 98 ? -0.323 30.560 4.851 1.00 49.52 109 ASP C N 1
ATOM 2933 C CA . ASP C 1 98 ? -1.719 30.150 4.935 1.00 50.77 109 ASP C CA 1
ATOM 2934 C C . ASP C 1 98 ? -2.644 31.368 4.978 1.00 52.84 109 ASP C C 1
ATOM 2935 O O . ASP C 1 98 ? -2.337 32.367 5.635 1.00 51.65 109 ASP C O 1
ATOM 2940 N N . ARG C 1 99 ? -3.770 31.273 4.267 1.00 56.49 110 ARG C N 1
ATOM 2941 C CA . ARG C 1 99 ? -4.790 32.328 4.250 1.00 59.33 110 ARG C CA 1
ATOM 2942 C C . ARG C 1 99 ? -5.229 32.739 5.663 1.00 56.93 110 ARG C C 1
ATOM 2943 O O . ARG C 1 99 ? -5.391 33.929 5.952 1.00 57.83 110 ARG C O 1
ATOM 2951 N N . GLU C 1 100 ? -5.412 31.740 6.530 1.00 54.42 111 GLU C N 1
ATOM 2952 C CA . GLU C 1 100 ? -5.873 31.957 7.896 1.00 52.38 111 GLU C CA 1
ATOM 2953 C C . GLU C 1 100 ? -4.865 32.757 8.725 1.00 49.96 111 GLU C C 1
ATOM 2954 O O . GLU C 1 100 ? -5.259 33.425 9.678 1.00 49.50 111 GLU C O 1
ATOM 2960 N N . MET C 1 101 ? -3.580 32.673 8.366 1.00 48.72 112 MET C N 1
ATOM 2961 C CA . MET C 1 101 ? -2.497 33.341 9.111 1.00 46.53 112 MET C CA 1
ATOM 2962 C C . MET C 1 101 ? -2.040 34.634 8.425 1.00 48.90 112 MET C C 1
ATOM 2963 O O . MET C 1 101 ? -0.975 35.170 8.724 1.00 47.64 112 MET C O 1
ATOM 2968 N N . ARG C 1 102 ? -2.870 35.125 7.511 1.00 52.57 113 ARG C N 1
ATOM 2969 C CA . ARG C 1 102 ? -2.550 36.282 6.676 1.00 56.03 113 ARG C CA 1
ATOM 2970 C C . ARG C 1 102 ? -2.318 37.567 7.468 1.00 55.82 113 ARG C C 1
ATOM 2971 O O . ARG C 1 102 ? -1.463 38.365 7.103 1.00 57.23 113 ARG C O 1
ATOM 2979 N N . ASP C 1 103 ? -3.077 37.761 8.548 1.00 54.50 114 ASP C N 1
ATOM 2980 C CA . ASP C 1 103 ? -3.047 39.017 9.299 1.00 54.81 114 ASP C CA 1
ATOM 2981 C C . ASP C 1 103 ? -2.210 38.966 10.570 1.00 51.04 114 ASP C C 1
ATOM 2982 O O . ASP C 1 103 ? -2.010 39.986 11.221 1.00 51.90 114 ASP C O 1
ATOM 2987 N N . ALA C 1 104 ? -1.720 37.784 10.919 1.00 47.31 115 ALA C N 1
ATOM 2988 C CA . ALA C 1 104 ? -0.954 37.595 12.151 1.00 44.10 115 ALA C CA 1
ATOM 2989 C C . ALA C 1 104 ? 0.433 38.246 12.097 1.00 43.78 115 ALA C C 1
ATOM 2990 O O . ALA C 1 104 ? 1.176 38.050 11.135 1.00 44.88 115 ALA C O 1
ATOM 2992 N N . ILE C 1 105 ? 0.779 39.020 13.123 1.00 42.73 116 ILE C N 1
ATOM 2993 C CA . ILE C 1 105 ? 2.144 39.524 13.271 1.00 41.76 116 ILE C CA 1
ATOM 2994 C C . ILE C 1 105 ? 3.043 38.386 13.752 1.00 38.55 116 ILE C C 1
ATOM 2995 O O . ILE C 1 105 ? 2.572 37.461 14.408 1.00 36.99 116 ILE C O 1
ATOM 3000 N N . ILE C 1 106 ? 4.328 38.449 13.427 1.00 38.16 117 ILE C N 1
ATOM 3001 C CA . ILE C 1 106 ? 5.227 37.313 13.625 1.00 35.51 117 ILE C CA 1
ATOM 3002 C C . ILE C 1 106 ? 6.360 37.615 14.611 1.00 34.74 117 ILE C C 1
ATOM 3003 O O . ILE C 1 106 ? 7.163 38.518 14.388 1.00 36.24 117 ILE C O 1
ATOM 3008 N N . LEU C 1 107 ? 6.415 36.855 15.701 1.00 32.64 118 LEU C N 1
ATOM 3009 C CA . LEU C 1 107 ? 7.502 36.981 16.669 1.00 32.02 118 LEU C CA 1
ATOM 3010 C C . LEU C 1 107 ? 8.374 35.734 16.667 1.00 30.83 118 LEU C C 1
ATOM 3011 O O . LEU C 1 107 ? 7.896 34.631 16.933 1.00 29.74 118 LEU C O 1
ATOM 3016 N N . ILE C 1 108 ? 9.655 35.911 16.378 1.00 31.57 119 ILE C N 1
ATOM 3017 C CA . ILE C 1 108 ? 10.581 34.795 16.425 1.00 30.75 119 ILE C CA 1
ATOM 3018 C C . ILE C 1 108 ? 11.300 34.799 17.772 1.00 30.40 119 ILE C C 1
ATOM 3019 O O . ILE C 1 108 ? 11.855 35.810 18.183 1.00 31.71 119 ILE C O 1
ATOM 3024 N N . PHE C 1 109 ? 11.268 33.675 18.469 1.00 29.08 120 PHE C N 1
ATOM 3025 C CA . PHE C 1 109 ? 12.151 33.493 19.605 1.00 29.05 120 PHE C CA 1
ATOM 3026 C C . PHE C 1 109 ? 13.383 32.726 19.131 1.00 29.73 120 PHE C C 1
ATOM 3027 O O . PHE C 1 109 ? 13.340 31.500 18.930 1.00 29.26 120 PHE C O 1
ATOM 3035 N N . ALA C 1 110 ? 14.471 33.463 18.920 1.00 31.16 121 ALA C N 1
ATOM 3036 C CA . ALA C 1 110 ? 15.764 32.856 18.680 1.00 31.92 121 ALA C CA 1
ATOM 3037 C C . ALA C 1 110 ? 16.203 32.318 20.032 1.00 31.56 121 ALA C C 1
ATOM 3038 O O . ALA C 1 110 ? 16.949 32.963 20.769 1.00 32.85 121 ALA C O 1
ATOM 3040 N N . ASN C 1 111 ? 15.709 31.131 20.354 1.00 30.10 122 ASN C N 1
ATOM 3041 C CA . ASN C 1 111 ? 15.872 30.558 21.677 1.00 29.98 122 ASN C CA 1
ATOM 3042 C C . ASN C 1 111 ? 17.212 29.844 21.890 1.00 31.38 122 ASN C C 1
ATOM 3043 O O . ASN C 1 111 ? 17.963 29.607 20.943 1.00 32.35 122 ASN C O 1
ATOM 3048 N N . LYS C 1 112 ? 17.495 29.509 23.144 1.00 31.62 123 LYS C N 1
ATOM 3049 C CA . LYS C 1 112 ? 18.705 28.783 23.525 1.00 33.21 123 LYS C CA 1
ATOM 3050 C C . LYS C 1 112 ? 19.982 29.580 23.236 1.00 34.74 123 LYS C C 1
ATOM 3051 O O . LYS C 1 112 ? 20.994 29.033 22.812 1.00 36.47 123 LYS C O 1
ATOM 3057 N N . GLN C 1 113 ? 19.921 30.882 23.497 1.00 34.73 124 GLN C N 1
ATOM 3058 C CA . GLN C 1 113 ? 21.068 31.774 23.337 1.00 36.31 124 GLN C CA 1
ATOM 3059 C C . GLN C 1 113 ? 22.184 31.500 24.344 1.00 38.46 124 GLN C C 1
ATOM 3060 O O . GLN C 1 113 ? 23.323 31.882 24.117 1.00 40.66 124 GLN C O 1
ATOM 3066 N N . ASP C 1 114 ? 21.841 30.847 25.454 1.00 38.50 125 ASP C N 1
ATOM 3067 C CA . ASP C 1 114 ? 22.797 30.469 26.506 1.00 40.83 125 ASP C CA 1
ATOM 3068 C C . ASP C 1 114 ? 23.743 29.353 26.061 1.00 42.34 125 ASP C C 1
ATOM 3069 O O . ASP C 1 114 ? 24.879 29.274 26.538 1.00 45.48 125 ASP C O 1
ATOM 3074 N N . LEU C 1 115 ? 23.268 28.500 25.151 1.00 40.67 126 LEU C N 1
ATOM 3075 C CA . LEU C 1 115 ? 24.035 27.362 24.651 1.00 42.16 126 LEU C CA 1
ATOM 3076 C C . LEU C 1 115 ? 25.265 27.796 23.864 1.00 44.15 126 LEU C C 1
ATOM 3077 O O . LEU C 1 115 ? 25.196 28.739 23.079 1.00 43.58 126 LEU C O 1
ATOM 3082 N N . PRO C 1 116 ? 26.402 27.116 24.087 1.00 47.02 127 PRO C N 1
ATOM 3083 C CA . PRO C 1 116 ? 27.657 27.451 23.415 1.00 49.58 127 PRO C CA 1
ATOM 3084 C C . PRO C 1 116 ? 27.490 27.527 21.894 1.00 48.89 127 PRO C C 1
ATOM 3085 O O . PRO C 1 116 ? 26.832 26.665 21.304 1.00 47.84 127 PRO C O 1
ATOM 3089 N N . ASP C 1 117 ? 28.055 28.574 21.287 1.00 49.87 128 ASP C N 1
ATOM 3090 C CA . ASP C 1 117 ? 28.078 28.764 19.823 1.00 49.98 128 ASP C CA 1
ATOM 3091 C C . ASP C 1 117 ? 26.699 28.958 19.177 1.00 46.85 128 ASP C C 1
ATOM 3092 O O . ASP C 1 117 ? 26.510 28.662 17.987 1.00 47.17 128 ASP C O 1
ATOM 3097 N N . ALA C 1 118 ? 25.743 29.466 19.955 1.00 44.27 129 ALA C N 1
ATOM 3098 C CA . ALA C 1 118 ? 24.385 29.664 19.465 1.00 41.45 129 ALA C CA 1
ATOM 3099 C C . ALA C 1 118 ? 24.333 30.710 18.358 1.00 42.03 129 ALA C C 1
ATOM 3100 O O . ALA C 1 118 ? 25.027 31.722 18.412 1.00 43.55 129 ALA C O 1
ATOM 3102 N N . MET C 1 119 ? 23.512 30.445 17.347 1.00 41.60 130 MET C N 1
ATOM 3103 C CA . MET C 1 119 ? 23.291 31.390 16.258 1.00 42.74 130 MET C CA 1
ATOM 3104 C C . MET C 1 119 ? 22.640 32.660 16.795 1.00 41.90 130 MET C C 1
ATOM 3105 O O . MET C 1 119 ? 21.736 32.610 17.624 1.00 39.52 130 MET C O 1
ATOM 3110 N N . LYS C 1 120 ? 23.127 33.803 16.331 1.00 44.49 131 LYS C N 1
ATOM 3111 C CA . LYS C 1 120 ? 22.657 35.094 16.826 1.00 44.72 131 LYS C CA 1
ATOM 3112 C C . LYS C 1 120 ? 21.361 35.488 16.132 1.00 43.16 131 LYS C C 1
ATOM 3113 O O . LYS C 1 120 ? 21.048 34.959 15.068 1.00 43.34 131 LYS C O 1
ATOM 3119 N N . PRO C 1 121 ? 20.587 36.397 16.746 1.00 42.25 132 PRO C N 1
ATOM 3120 C CA . PRO C 1 121 ? 19.380 36.954 16.136 1.00 41.42 132 PRO C CA 1
ATOM 3121 C C . PRO C 1 121 ? 19.506 37.336 14.655 1.00 43.50 132 PRO C C 1
ATOM 3122 O O . PRO C 1 121 ? 18.597 37.053 13.886 1.00 42.68 132 PRO C O 1
ATOM 3126 N N . HIS C 1 122 ? 20.609 37.960 14.252 1.00 46.48 133 HIS C N 1
ATOM 3127 C CA . HIS C 1 122 ? 20.740 38.394 12.863 1.00 49.29 133 HIS C CA 1
ATOM 3128 C C . HIS C 1 122 ? 20.990 37.243 11.894 1.00 49.51 133 HIS C C 1
ATOM 3129 O O . HIS C 1 122 ? 20.575 37.301 10.731 1.00 50.69 133 HIS C O 1
ATOM 3136 N N . GLU C 1 123 ? 21.676 36.206 12.373 1.00 48.66 134 GLU C N 1
ATOM 3137 C CA . GLU C 1 123 ? 21.903 35.003 11.583 1.00 48.93 134 GLU C CA 1
ATOM 3138 C C . GLU C 1 123 ? 20.586 34.249 11.432 1.00 46.29 134 GLU C C 1
ATOM 3139 O O . GLU C 1 123 ? 20.265 33.760 10.348 1.00 47.72 134 GLU C O 1
ATOM 3145 N N . ILE C 1 124 ? 19.814 34.177 12.508 1.00 42.86 135 ILE C N 1
ATOM 3146 C CA . ILE C 1 124 ? 18.509 33.540 12.448 1.00 40.52 135 ILE C CA 1
ATOM 3147 C C . ILE C 1 124 ? 17.651 34.238 11.392 1.00 41.68 135 ILE C C 1
ATOM 3148 O O . ILE C 1 124 ? 16.966 33.584 10.597 1.00 41.82 135 ILE C O 1
ATOM 3153 N N . GLN C 1 125 ? 17.718 35.563 11.381 1.00 42.97 136 GLN C N 1
ATOM 3154 C CA . GLN C 1 125 ? 16.934 36.374 10.472 1.00 44.55 136 GLN C CA 1
ATOM 3155 C C . GLN C 1 125 ? 17.209 36.018 9.017 1.00 47.42 136 GLN C C 1
ATOM 3156 O O . GLN C 1 125 ? 16.276 35.847 8.231 1.00 47.68 136 GLN C O 1
ATOM 3162 N N . GLU C 1 126 ? 18.488 35.893 8.668 1.00 50.03 137 GLU C N 1
ATOM 3163 C CA . GLU C 1 126 ? 18.886 35.505 7.314 1.00 53.71 137 GLU C CA 1
ATOM 3164 C C . GLU C 1 126 ? 18.447 34.073 6.991 1.00 52.71 137 GLU C C 1
ATOM 3165 O O . GLU C 1 126 ? 17.849 33.821 5.944 1.00 54.40 137 GLU C O 1
ATOM 3171 N N . LYS C 1 127 ? 18.730 33.146 7.901 1.00 50.47 138 LYS C N 1
ATOM 3172 C CA . LYS C 1 127 ? 18.493 31.727 7.654 1.00 50.23 138 LYS C CA 1
ATOM 3173 C C . LYS C 1 127 ? 17.023 31.284 7.673 1.00 48.00 138 LYS C C 1
ATOM 3174 O O . LYS C 1 127 ? 16.710 30.195 7.188 1.00 48.54 138 LYS C O 1
ATOM 3180 N N . LEU C 1 128 ? 16.137 32.113 8.236 1.00 45.97 139 LEU C N 1
ATOM 3181 C CA . LEU C 1 128 ? 14.687 31.863 8.191 1.00 44.30 139 LEU C CA 1
ATOM 3182 C C . LEU C 1 128 ? 14.021 32.590 7.013 1.00 46.79 139 LEU C C 1
ATOM 3183 O O . LEU C 1 128 ? 12.790 32.611 6.900 1.00 46.16 139 LEU C O 1
ATOM 3188 N N . GLY C 1 129 ? 14.845 33.167 6.136 1.00 49.73 140 GLY C N 1
ATOM 3189 C CA . GLY C 1 129 ? 14.367 33.916 4.982 1.00 52.81 140 GLY C CA 1
ATOM 3190 C C . GLY C 1 129 ? 13.470 35.091 5.329 1.00 52.25 140 GLY C C 1
ATOM 3191 O O . GLY C 1 129 ? 12.562 35.423 4.571 1.00 53.88 140 GLY C O 1
ATOM 3192 N N . LEU C 1 130 ? 13.724 35.721 6.473 1.00 50.37 141 LEU C N 1
ATOM 3193 C CA . LEU C 1 130 ? 12.887 36.824 6.936 1.00 50.07 141 LEU C CA 1
ATOM 3194 C C . LEU C 1 130 ? 13.222 38.160 6.275 1.00 53.76 141 LEU C C 1
ATOM 3195 O O . LEU C 1 130 ? 12.337 38.996 6.072 1.00 55.04 141 LEU C O 1
ATOM 3200 N N . THR C 1 131 ? 14.491 38.352 5.929 1.00 55.96 142 THR C N 1
ATOM 3201 C CA . THR C 1 131 ? 14.972 39.639 5.428 1.00 59.85 142 THR C CA 1
ATOM 3202 C C . THR C 1 131 ? 14.192 40.130 4.207 1.00 63.67 142 THR C C 1
ATOM 3203 O O . THR C 1 131 ? 13.974 41.335 4.042 1.00 66.20 142 THR C O 1
ATOM 3207 N N . ARG C 1 132 ? 13.764 39.188 3.369 1.00 64.65 143 ARG C N 1
ATOM 3208 C CA . ARG C 1 132 ? 13.058 39.512 2.130 1.00 68.70 143 ARG C CA 1
ATOM 3209 C C . ARG C 1 132 ? 11.590 39.860 2.362 1.00 67.49 143 ARG C C 1
ATOM 3210 O O . ARG C 1 132 ? 11.004 40.616 1.582 1.00 70.90 143 ARG C O 1
ATOM 3218 N N . ILE C 1 133 ? 11.008 39.318 3.432 1.00 62.96 144 ILE C N 1
ATOM 3219 C CA . ILE C 1 133 ? 9.604 39.580 3.770 1.00 61.80 144 ILE C CA 1
ATOM 3220 C C . ILE C 1 133 ? 9.440 40.994 4.308 1.00 62.77 144 ILE C C 1
ATOM 3221 O O . ILE C 1 133 ? 10.127 41.394 5.252 1.00 61.21 144 ILE C O 1
ATOM 3226 N N . ARG C 1 134 ? 8.525 41.743 3.705 1.00 65.70 145 ARG C N 1
ATOM 3227 C CA . ARG C 1 134 ? 8.299 43.129 4.083 1.00 67.61 145 ARG C CA 1
ATOM 3228 C C . ARG C 1 134 ? 6.819 43.433 4.266 1.00 67.73 145 ARG C C 1
ATOM 3229 O O . ARG C 1 134 ? 6.457 44.395 4.942 1.00 68.37 145 ARG C O 1
ATOM 3237 N N . ASP C 1 135 ? 5.970 42.599 3.671 1.00 67.45 146 ASP C N 1
ATOM 3238 C CA . ASP C 1 135 ? 4.522 42.777 3.741 1.00 67.94 146 ASP C CA 1
ATOM 3239 C C . ASP C 1 135 ? 3.928 42.172 5.022 1.00 63.10 146 ASP C C 1
ATOM 3240 O O . ASP C 1 135 ? 2.710 42.158 5.210 1.00 63.33 146 ASP C O 1
ATOM 3245 N N . ARG C 1 136 ? 4.806 41.686 5.898 1.00 59.03 147 ARG C N 1
ATOM 3246 C CA . ARG C 1 136 ? 4.422 41.128 7.193 1.00 54.36 147 ARG C CA 1
ATOM 3247 C C . ARG C 1 136 ? 5.216 41.789 8.311 1.00 52.63 147 ARG C C 1
ATOM 3248 O O . ARG C 1 136 ? 6.364 42.181 8.111 1.00 53.67 147 ARG C O 1
ATOM 3256 N N . ASN C 1 137 ? 4.599 41.915 9.482 1.00 50.41 148 ASN C N 1
ATOM 3257 C CA . ASN C 1 137 ? 5.243 42.517 10.643 1.00 49.08 148 ASN C CA 1
ATOM 3258 C C . ASN C 1 137 ? 5.932 41.456 11.491 1.00 45.41 148 ASN C C 1
ATOM 3259 O O . ASN C 1 137 ? 5.277 40.673 12.175 1.00 42.70 148 ASN C O 1
ATOM 3264 N N . TRP C 1 138 ? 7.262 41.435 11.442 1.00 45.44 149 TRP C N 1
ATOM 3265 C CA . TRP C 1 138 ? 8.028 40.427 12.170 1.00 42.43 149 TRP C CA 1
ATOM 3266 C C . TRP C 1 138 ? 9.169 41.000 13.013 1.00 42.56 149 TRP C C 1
ATOM 3267 O O . TRP C 1 138 ? 9.568 42.162 12.858 1.00 45.17 149 TRP C O 1
ATOM 3278 N N . TYR C 1 139 ? 9.682 40.165 13.913 1.00 40.13 150 TYR C N 1
ATOM 3279 C CA . TYR C 1 139 ? 10.707 40.570 14.861 1.00 40.43 150 TYR C CA 1
ATOM 3280 C C . TYR C 1 139 ? 11.413 39.346 15.431 1.00 37.92 150 TYR C C 1
ATOM 3281 O O . TYR C 1 139 ? 10.762 38.401 15.901 1.00 35.91 150 TYR C O 1
ATOM 3290 N N . VAL C 1 140 ? 12.744 39.366 15.379 1.00 38.38 151 VAL C N 1
ATOM 3291 C CA . VAL C 1 140 ? 13.556 38.309 15.980 1.00 36.42 151 VAL C CA 1
ATOM 3292 C C . VAL C 1 140 ? 13.983 38.715 17.395 1.00 36.21 151 VAL C C 1
ATOM 3293 O O . VAL C 1 140 ? 14.682 39.710 17.595 1.00 38.38 151 VAL C O 1
ATOM 3297 N N . GLN C 1 141 ? 13.541 37.938 18.370 1.00 33.94 152 GLN C N 1
ATOM 3298 C CA . GLN C 1 141 ? 13.808 38.208 19.767 1.00 34.00 152 GLN C CA 1
ATOM 3299 C C . GLN C 1 141 ? 14.751 37.135 20.326 1.00 33.10 152 GLN C C 1
ATOM 3300 O O . GLN C 1 141 ? 14.396 35.956 20.379 1.00 31.41 152 GLN C O 1
ATOM 3306 N N . PRO C 1 142 ? 15.964 37.538 20.733 1.00 34.52 153 PRO C N 1
ATOM 3307 C CA . PRO C 1 142 ? 16.861 36.596 21.397 1.00 34.26 153 PRO C CA 1
ATOM 3308 C C . PRO C 1 142 ? 16.288 36.191 22.739 1.00 33.30 153 PRO C C 1
ATOM 3309 O O . PRO C 1 142 ? 15.686 37.015 23.419 1.00 34.37 153 PRO C O 1
ATOM 3313 N N . SER C 1 143 ? 16.446 34.930 23.112 1.00 32.06 154 SER C N 1
ATOM 3314 C CA . SER C 1 143 ? 15.863 34.470 24.354 1.00 31.73 154 SER C CA 1
ATOM 3315 C C . SER C 1 143 ? 16.540 33.237 24.921 1.00 32.35 154 SER C C 1
ATOM 3316 O O . SER C 1 143 ? 17.163 32.457 24.198 1.00 32.21 154 SER C O 1
ATOM 3319 N N . CYS C 1 144 ? 16.409 33.080 26.230 1.00 33.46 155 CYS C N 1
ATOM 3320 C CA . CYS C 1 144 ? 16.819 31.877 26.913 1.00 34.69 155 CYS C CA 1
ATOM 3321 C C . CYS C 1 144 ? 15.678 31.465 27.846 1.00 34.12 155 CYS C C 1
ATOM 3322 O O . CYS C 1 144 ? 15.517 32.006 28.943 1.00 35.56 155 CYS C O 1
ATOM 3325 N N . ALA C 1 145 ? 14.876 30.513 27.374 1.00 32.45 156 ALA C N 1
ATOM 3326 C CA . ALA C 1 145 ? 13.669 30.063 28.057 1.00 32.03 156 ALA C CA 1
ATOM 3327 C C . ALA C 1 145 ? 13.856 29.568 29.497 1.00 34.11 156 ALA C C 1
ATOM 3328 O O . ALA C 1 145 ? 12.948 29.679 30.317 1.00 34.90 156 ALA C O 1
ATOM 3330 N N . THR C 1 146 ? 15.016 28.999 29.799 1.00 35.66 157 THR C N 1
ATOM 3331 C CA . THR C 1 146 ? 15.255 28.442 31.122 1.00 37.88 157 THR C CA 1
ATOM 3332 C C . THR C 1 146 ? 15.592 29.540 32.132 1.00 40.24 157 THR C C 1
ATOM 3333 O O . THR C 1 146 ? 15.334 29.384 33.328 1.00 42.52 157 THR C O 1
ATOM 3337 N N . SER C 1 147 ? 16.160 30.649 31.653 1.00 40.04 158 SER C N 1
ATOM 3338 C CA . SER C 1 147 ? 16.434 31.799 32.512 1.00 42.35 158 SER C CA 1
ATOM 3339 C C . SER C 1 147 ? 15.315 32.853 32.453 1.00 41.97 158 SER C C 1
ATOM 3340 O O . SER C 1 147 ? 15.093 33.588 33.415 1.00 44.36 158 SER C O 1
ATOM 3343 N N . GLY C 1 148 ? 14.611 32.913 31.326 1.00 39.45 159 GLY C N 1
ATOM 3344 C CA . GLY C 1 148 ? 13.541 33.880 31.131 1.00 39.25 159 GLY C CA 1
ATOM 3345 C C . GLY C 1 148 ? 13.964 35.096 30.324 1.00 39.75 159 GLY C C 1
ATOM 3346 O O . GLY C 1 148 ? 13.114 35.900 29.926 1.00 39.73 159 GLY C O 1
ATOM 3347 N N . ASP C 1 149 ? 15.270 35.245 30.085 1.00 40.47 160 ASP C N 1
ATOM 3348 C CA . ASP C 1 149 ? 15.781 36.378 29.304 1.00 41.02 160 ASP C CA 1
ATOM 3349 C C . ASP C 1 149 ? 15.048 36.514 27.968 1.00 38.20 160 ASP C C 1
ATOM 3350 O O . ASP C 1 149 ? 14.871 35.528 27.252 1.00 35.79 160 ASP C O 1
ATOM 3355 N N . GLY C 1 150 ? 14.614 37.736 27.654 1.00 38.70 161 GLY C N 1
ATOM 3356 C CA . GLY C 1 150 ? 14.017 38.043 26.357 1.00 37.17 161 GLY C CA 1
ATOM 3357 C C . GLY C 1 150 ? 12.540 37.695 26.211 1.00 35.56 161 GLY C C 1
ATOM 3358 O O . GLY C 1 150 ? 11.843 38.240 25.355 1.00 35.00 161 GLY C O 1
ATOM 3359 N N . LEU C 1 151 ? 12.056 36.787 27.046 1.00 34.93 162 LEU C N 1
ATOM 3360 C CA . LEU C 1 151 ? 10.674 36.358 26.971 1.00 33.93 162 LEU C CA 1
ATOM 3361 C C . LEU C 1 151 ? 9.698 37.537 27.066 1.00 35.96 162 LEU C C 1
ATOM 3362 O O . LEU C 1 151 ? 8.921 37.777 26.138 1.00 35.62 162 LEU C O 1
ATOM 3367 N N . TYR C 1 152 ? 9.760 38.284 28.167 1.00 38.55 163 TYR C N 1
ATOM 3368 C CA . TYR C 1 152 ? 8.897 39.434 28.353 1.00 40.59 163 TYR C CA 1
ATOM 3369 C C . TYR C 1 152 ? 9.195 40.553 27.357 1.00 41.35 163 TYR C C 1
ATOM 3370 O O . TYR C 1 152 ? 8.306 41.321 27.002 1.00 42.63 163 TYR C O 1
ATOM 3379 N N . GLU C 1 153 ? 10.437 40.642 26.895 1.00 40.92 164 GLU C N 1
ATOM 3380 C CA . GLU C 1 153 ? 10.775 41.571 25.819 1.00 41.65 164 GLU C CA 1
ATOM 3381 C C . GLU C 1 153 ? 9.983 41.203 24.565 1.00 39.50 164 GLU C C 1
ATOM 3382 O O . GLU C 1 153 ? 9.526 42.078 23.822 1.00 40.85 164 GLU C O 1
ATOM 3388 N N . GLY C 1 154 ? 9.810 39.898 24.357 1.00 36.44 165 GLY C N 1
ATOM 3389 C CA . GLY C 1 154 ? 9.018 39.377 23.254 1.00 33.98 165 GLY C CA 1
ATOM 3390 C C . GLY C 1 154 ? 7.551 39.734 23.382 1.00 34.17 165 GLY C C 1
ATOM 3391 O O . GLY C 1 154 ? 6.924 40.138 22.406 1.00 34.91 165 GLY C O 1
ATOM 3392 N N . LEU C 1 155 ? 6.998 39.591 24.583 1.00 34.06 166 LEU C N 1
ATOM 3393 C CA . LEU C 1 155 ? 5.596 39.929 24.803 1.00 34.61 166 LEU C CA 1
ATOM 3394 C C . LEU C 1 155 ? 5.371 41.431 24.658 1.00 37.62 166 LEU C C 1
ATOM 3395 O O . LEU C 1 155 ? 4.320 41.865 24.203 1.00 38.70 166 LEU C O 1
ATOM 3400 N N . THR C 1 156 ? 6.370 42.220 25.033 1.00 39.28 167 THR C N 1
ATOM 3401 C CA . THR C 1 156 ? 6.293 43.660 24.866 1.00 42.62 167 THR C CA 1
ATOM 3402 C C . THR C 1 156 ? 6.150 44.003 23.388 1.00 42.81 167 THR C C 1
ATOM 3403 O O . THR C 1 156 ? 5.365 44.887 23.026 1.00 45.44 167 THR C O 1
ATOM 3407 N N . TRP C 1 157 ? 6.902 43.302 22.539 1.00 40.46 168 TRP C N 1
ATOM 3408 C CA . TRP C 1 157 ? 6.888 43.593 21.120 1.00 40.90 168 TRP C CA 1
ATOM 3409 C C . TRP C 1 157 ? 5.531 43.302 20.501 1.00 40.92 168 TRP C C 1
ATOM 3410 O O . TRP C 1 157 ? 5.065 44.057 19.653 1.00 42.86 168 TRP C O 1
ATOM 3421 N N . LEU C 1 158 ? 4.913 42.198 20.912 1.00 39.10 169 LEU C N 1
ATOM 3422 C CA . LEU C 1 158 ? 3.585 41.841 20.432 1.00 39.50 169 LEU C CA 1
ATOM 3423 C C . LEU C 1 158 ? 2.565 42.891 20.863 1.00 43.04 169 LEU C C 1
ATOM 3424 O O . LEU C 1 158 ? 1.724 43.304 20.069 1.00 44.82 169 LEU C O 1
ATOM 3429 N N . THR C 1 159 ? 2.657 43.323 22.119 1.00 44.95 170 THR C N 1
ATOM 3430 C CA . THR C 1 159 ? 1.801 44.381 22.661 1.00 49.33 170 THR C CA 1
ATOM 3431 C C . THR C 1 159 ? 1.864 45.663 21.824 1.00 52.78 170 THR C C 1
ATOM 3432 O O . THR C 1 159 ? 0.836 46.183 21.389 1.00 54.99 170 THR C O 1
ATOM 3436 N N . SER C 1 160 ? 3.079 46.153 21.602 1.00 53.73 171 SER C N 1
ATOM 3437 C CA . SER C 1 160 ? 3.299 47.382 20.849 1.00 57.71 171 SER C CA 1
ATOM 3438 C C . SER C 1 160 ? 2.753 47.297 19.424 1.00 58.22 171 SER C C 1
ATOM 3439 O O . SER C 1 160 ? 2.191 48.267 18.915 1.00 61.89 171 SER C O 1
ATOM 3442 N N . ASN C 1 161 ? 2.910 46.131 18.795 1.00 55.27 172 ASN C N 1
ATOM 3443 C CA . ASN C 1 161 ? 2.650 45.979 17.365 1.00 56.03 172 ASN C CA 1
ATOM 3444 C C . ASN C 1 161 ? 1.300 45.365 17.008 1.00 56.40 172 ASN C C 1
ATOM 3445 O O . ASN C 1 161 ? 1.132 44.830 15.912 1.00 56.14 172 ASN C O 1
ATOM 3450 N N . TYR C 1 162 ? 0.338 45.438 17.918 1.00 57.86 173 TYR C N 1
ATOM 3451 C CA . TYR C 1 162 ? -0.993 44.929 17.625 1.00 58.62 173 TYR C CA 1
ATOM 3452 C C . TYR C 1 162 ? -2.073 45.984 17.876 1.00 62.71 173 TYR C C 1
ATOM 3453 O O . TYR C 1 162 ? -3.005 46.129 17.080 1.00 64.84 173 TYR C O 1
ATOM 3462 N N . ASP D 2 8 ? 14.480 21.059 34.568 1.00 88.26 695 ASP D N 1
ATOM 3463 C CA . ASP D 2 8 ? 15.765 20.812 35.310 1.00 95.74 695 ASP D CA 1
ATOM 3464 C C . ASP D 2 8 ? 15.682 21.159 36.810 1.00 95.66 695 ASP D C 1
ATOM 3465 O O . ASP D 2 8 ? 16.470 21.987 37.324 1.00 98.66 695 ASP D O 1
ATOM 3470 N N . GLN D 2 9 ? 14.740 20.511 37.511 1.00 92.80 696 GLN D N 1
ATOM 3471 C CA . GLN D 2 9 ? 14.510 20.813 38.928 1.00 92.32 696 GLN D CA 1
ATOM 3472 C C . GLN D 2 9 ? 13.836 19.687 39.747 1.00 92.66 696 GLN D C 1
ATOM 3473 O O . GLN D 2 9 ? 13.426 18.654 39.205 1.00 92.41 696 GLN D O 1
ATOM 3479 N N . ASN D 2 10 ? 13.778 19.898 41.066 1.00 93.60 697 ASN D N 1
ATOM 3480 C CA . ASN D 2 10 ? 12.873 19.184 41.962 1.00 92.90 697 ASN D CA 1
ATOM 3481 C C . ASN D 2 10 ? 11.547 19.945 42.022 1.00 85.80 697 ASN D C 1
ATOM 3482 O O . ASN D 2 10 ? 10.897 19.999 43.074 1.00 85.89 697 ASN D O 1
ATOM 3487 N N . ALA D 2 11 ? 11.156 20.541 40.892 1.00 80.08 698 ALA D N 1
ATOM 3488 C CA . ALA D 2 11 ? 9.951 21.363 40.821 1.00 73.75 698 ALA D CA 1
ATOM 3489 C C . ALA D 2 11 ? 8.696 20.497 40.820 1.00 71.39 698 ALA D C 1
ATOM 3490 O O . ALA D 2 11 ? 8.761 19.311 40.496 1.00 73.41 698 ALA D O 1
ATOM 3492 N N . PRO D 2 12 ? 7.549 21.080 41.200 1.00 67.80 699 PRO D N 1
ATOM 3493 C CA . PRO D 2 12 ? 6.324 20.304 41.185 1.00 66.53 699 PRO D CA 1
ATOM 3494 C C . PRO D 2 12 ? 5.895 20.006 39.749 1.00 63.03 699 PRO D C 1
ATOM 3495 O O . PRO D 2 12 ? 6.088 20.845 38.869 1.00 59.96 699 PRO D O 1
ATOM 3499 N N . PRO D 2 13 ? 5.324 18.813 39.511 1.00 63.97 700 PRO D N 1
ATOM 3500 C CA . PRO D 2 13 ? 4.778 18.467 38.209 1.00 61.10 700 PRO D CA 1
ATOM 3501 C C . PRO D 2 13 ? 3.714 19.468 37.756 1.00 56.86 700 PRO D C 1
ATOM 3502 O O . PRO D 2 13 ? 3.121 20.151 38.582 1.00 56.35 700 PRO D O 1
ATOM 3506 N N . ILE D 2 14 ? 3.487 19.553 36.451 1.00 54.78 701 ILE D N 1
ATOM 3507 C CA . ILE D 2 14 ? 2.581 20.554 35.889 1.00 52.04 701 ILE D CA 1
ATOM 3508 C C . ILE D 2 14 ? 1.120 20.124 35.950 1.00 51.73 701 ILE D C 1
ATOM 3509 O O . ILE D 2 14 ? 0.211 20.957 36.038 1.00 49.88 701 ILE D O 1
ATOM 3514 N N . ARG D 2 15 ? 0.917 18.812 35.908 1.00 54.76 702 ARG D N 1
ATOM 3515 C CA . ARG D 2 15 ? -0.397 18.212 35.784 1.00 55.36 702 ARG D CA 1
ATOM 3516 C C . ARG D 2 15 ? -0.232 16.717 35.946 1.00 59.51 702 ARG D C 1
ATOM 3517 O O . ARG D 2 15 ? 0.898 16.230 36.041 1.00 62.12 702 ARG D O 1
ATOM 3525 N N . LEU D 2 16 ? -1.348 15.989 35.968 1.00 61.29 703 LEU D N 1
ATOM 3526 C CA . LEU D 2 16 ? -1.298 14.529 36.010 1.00 66.08 703 LEU D CA 1
ATOM 3527 C C . LEU D 2 16 ? -0.844 13.970 34.658 1.00 65.78 703 LEU D C 1
ATOM 3528 O O . LEU D 2 16 ? -0.968 14.624 33.620 1.00 61.67 703 LEU D O 1
ATOM 3533 N N . ARG D 2 17 ? -0.306 12.758 34.688 1.00 71.40 704 ARG D N 1
ATOM 3534 C CA . ARG D 2 17 ? 0.253 12.128 33.496 1.00 72.90 704 ARG D CA 1
ATOM 3535 C C . ARG D 2 17 ? -0.514 10.864 33.132 1.00 75.50 704 ARG D C 1
ATOM 3536 O O . ARG D 2 17 ? -0.831 10.645 31.965 1.00 73.47 704 ARG D O 1
ATOM 3544 N N . HIS D 2 18 ? -0.815 10.053 34.145 1.00 80.90 705 HIS D N 1
ATOM 3545 C CA . HIS D 2 18 ? -1.401 8.731 33.951 1.00 85.24 705 HIS D CA 1
ATOM 3546 C C . HIS D 2 18 ? -2.641 8.764 33.044 1.00 81.97 705 HIS D C 1
ATOM 3547 O O . HIS D 2 18 ? -2.550 8.398 31.870 1.00 80.82 705 HIS D O 1
ATOM 3554 N N . ARG D 2 19 ? -3.765 9.226 33.552 1.00 81.49 706 ARG D N 1
ATOM 3555 C CA . ARG D 2 19 ? -4.945 9.413 32.719 1.00 79.02 706 ARG D CA 1
ATOM 3556 C C . ARG D 2 19 ? -5.889 10.426 33.320 1.00 76.32 706 ARG D C 1
ATOM 3557 O O . ARG D 2 19 ? -5.731 10.853 34.464 1.00 77.84 706 ARG D O 1
ATOM 3565 N N . ARG D 2 20 ? -6.879 10.824 32.546 0.00 20.00 707 ARG D N 1
ATOM 3566 C CA . ARG D 2 20 ? -7.937 11.600 33.134 0.00 20.00 707 ARG D CA 1
ATOM 3567 C C . ARG D 2 20 ? -9.187 10.755 33.352 0.00 20.00 707 ARG D C 1
ATOM 3568 O O . ARG D 2 20 ? -9.915 10.418 32.408 0.00 20.00 707 ARG D O 1
ATOM 3576 N N . SER D 2 21 ? -9.408 10.418 34.622 0.00 20.00 708 SER D N 1
ATOM 3577 C CA . SER D 2 21 ? -10.673 9.958 35.144 0.00 20.00 708 SER D CA 1
ATOM 3578 C C . SER D 2 21 ? -10.945 10.577 36.521 0.00 20.00 708 SER D C 1
ATOM 3579 O O . SER D 2 21 ? -10.852 9.877 37.527 0.00 20.00 708 SER D O 1
ATOM 3582 N N . ARG D 2 22 ? -11.266 11.873 36.578 0.00 20.00 709 ARG D N 1
ATOM 3583 C CA . ARG D 2 22 ? -11.783 12.481 37.803 0.00 20.00 709 ARG D CA 1
ATOM 3584 C C . ARG D 2 22 ? -13.140 11.919 38.231 0.00 20.00 709 ARG D C 1
ATOM 3585 O O . ARG D 2 22 ? -13.415 11.737 39.418 0.00 20.00 709 ARG D O 1
ATOM 3593 N N . SER D 2 23 ? -13.982 11.669 37.236 0.00 20.00 710 SER D N 1
ATOM 3594 C CA . SER D 2 23 ? -15.427 11.498 37.388 0.00 20.00 710 SER D CA 1
ATOM 3595 C C . SER D 2 23 ? -16.014 10.416 36.478 0.00 20.00 710 SER D C 1
ATOM 3596 O O . SER D 2 23 ? -15.415 10.047 35.468 0.00 20.00 710 SER D O 1
ATOM 3599 N N . ALA D 2 24 ? -17.193 9.920 36.846 0.00 20.00 711 ALA D N 1
ATOM 3600 C CA . ALA D 2 24 ? -17.922 8.942 36.041 0.00 20.00 711 ALA D CA 1
ATOM 3601 C C . ALA D 2 24 ? -18.476 9.555 34.754 0.00 20.00 711 ALA D C 1
ATOM 3602 O O . ALA D 2 24 ? -18.838 10.731 34.727 0.00 20.00 711 ALA D O 1
ATOM 3604 N N . GLY D 2 25 ? -18.538 8.755 33.693 0.00 20.00 712 GLY D N 1
ATOM 3605 C CA . GLY D 2 25 ? -19.026 9.227 32.407 0.00 20.00 712 GLY D CA 1
ATOM 3606 C C . GLY D 2 25 ? -17.908 9.952 31.687 0.00 20.00 712 GLY D C 1
ATOM 3607 O O . GLY D 2 25 ? -16.788 10.001 32.195 0.00 20.00 712 GLY D O 1
ATOM 3608 N N . ASP D 2 26 ? -18.185 10.526 30.519 1.00 72.04 713 ASP D N 1
ATOM 3609 C CA . ASP D 2 26 ? -17.129 11.296 29.851 1.00 65.68 713 ASP D CA 1
ATOM 3610 C C . ASP D 2 26 ? -17.690 12.348 28.897 1.00 62.56 713 ASP D C 1
ATOM 3611 O O . ASP D 2 26 ? -18.544 12.040 28.054 1.00 63.74 713 ASP D O 1
ATOM 3616 N N . ARG D 2 27 ? -17.206 13.585 29.037 1.00 59.05 714 ARG D N 1
ATOM 3617 C CA . ARG D 2 27 ? -17.622 14.687 28.167 1.00 56.16 714 ARG D CA 1
ATOM 3618 C C . ARG D 2 27 ? -16.510 15.055 27.189 1.00 50.24 714 ARG D C 1
ATOM 3619 O O . ARG D 2 27 ? -15.333 15.101 27.548 1.00 48.13 714 ARG D O 1
ATOM 3627 N N . TRP D 2 28 ? -16.895 15.303 25.945 1.00 48.09 715 TRP D N 1
ATOM 3628 C CA . TRP D 2 28 ? -15.944 15.420 24.850 1.00 43.17 715 TRP D CA 1
ATOM 3629 C C . TRP D 2 28 ? -15.977 16.782 24.197 1.00 41.48 715 TRP D C 1
ATOM 3630 O O . TRP D 2 28 ? -17.055 17.305 23.910 1.00 43.67 715 TRP D O 1
ATOM 3641 N N . VAL D 2 29 ? -14.805 17.350 23.938 1.00 38.07 716 VAL D N 1
ATOM 3642 C CA . VAL D 2 29 ? -14.739 18.461 23.009 1.00 36.68 716 VAL D CA 1
ATOM 3643 C C . VAL D 2 29 ? -14.646 17.843 21.618 1.00 35.43 716 VAL D C 1
ATOM 3644 O O . VAL D 2 29 ? -13.708 17.100 21.319 1.00 33.83 716 VAL D O 1
ATOM 3648 N N . ASP D 2 30 ? -15.640 18.130 20.787 1.00 36.72 717 ASP D N 1
ATOM 3649 C CA . ASP D 2 30 ? -15.641 17.677 19.396 1.00 36.17 717 ASP D CA 1
ATOM 3650 C C . ASP D 2 30 ? -15.212 18.824 18.491 1.00 35.31 717 ASP D C 1
ATOM 3651 O O . ASP D 2 30 ? -16.026 19.687 18.136 1.00 37.16 717 ASP D O 1
ATOM 3656 N N . HIS D 2 31 ? -13.926 18.830 18.137 1.00 33.11 718 HIS D N 1
ATOM 3657 C CA . HIS D 2 31 ? -13.316 19.918 17.381 1.00 32.83 718 HIS D CA 1
ATOM 3658 C C . HIS D 2 31 ? -13.379 19.595 15.901 1.00 33.75 718 HIS D C 1
ATOM 3659 O O . HIS D 2 31 ? -12.587 18.806 15.384 1.00 33.27 718 HIS D O 1
ATOM 3666 N N . LYS D 2 32 ? -14.341 20.211 15.230 1.00 35.94 719 LYS D N 1
ATOM 3667 C CA . LYS D 2 32 ? -14.642 19.901 13.848 1.00 37.87 719 LYS D CA 1
ATOM 3668 C C . LYS D 2 32 ? -14.406 21.136 12.968 1.00 39.94 719 LYS D C 1
ATOM 3669 O O . LYS D 2 32 ? -15.285 21.987 12.848 1.00 42.35 719 LYS D O 1
ATOM 3675 N N . PRO D 2 33 ? -13.211 21.234 12.352 1.00 39.85 720 PRO D N 1
ATOM 3676 C CA . PRO D 2 33 ? -12.805 22.362 11.504 1.00 42.65 720 PRO D CA 1
ATOM 3677 C C . PRO D 2 33 ? -13.821 22.688 10.418 1.00 46.30 720 PRO D C 1
ATOM 3678 O O . PRO D 2 33 ? -14.543 21.804 9.974 1.00 46.45 720 PRO D O 1
ATOM 3682 N N . ALA D 2 34 ? -13.867 23.948 9.990 1.00 50.08 721 ALA D N 1
ATOM 3683 C CA . ALA D 2 34 ? -14.766 24.374 8.919 1.00 54.84 721 ALA D CA 1
ATOM 3684 C C . ALA D 2 34 ? -14.457 23.671 7.591 1.00 56.69 721 ALA D C 1
ATOM 3685 O O . ALA D 2 34 ? -15.345 23.488 6.760 1.00 59.44 721 ALA D O 1
ATOM 3687 N N . SER D 2 35 ? -13.198 23.267 7.416 1.00 56.02 722 SER D N 1
ATOM 3688 C CA . SER D 2 35 ? -12.739 22.549 6.222 1.00 58.35 722 SER D CA 1
ATOM 3689 C C . SER D 2 35 ? -13.259 21.115 6.110 1.00 57.19 722 SER D C 1
ATOM 3690 O O . SER D 2 35 ? -13.370 20.579 5.011 1.00 59.64 722 SER D O 1
ATOM 3693 N N . ASN D 2 36 ? -13.564 20.497 7.247 1.00 54.47 723 ASN D N 1
ATOM 3694 C CA . ASN D 2 36 ? -14.154 19.164 7.292 1.00 53.94 723 ASN D CA 1
ATOM 3695 C C . ASN D 2 36 ? -15.446 19.047 6.448 1.00 57.06 723 ASN D C 1
ATOM 3696 O O . ASN D 2 36 ? -16.336 19.903 6.521 1.00 59.38 723 ASN D O 1
ATOM 3701 N N . MET D 2 37 ? -15.528 18.005 5.622 1.00 58.18 724 MET D N 1
ATOM 3702 C CA . MET D 2 37 ? -16.781 17.667 4.936 1.00 60.97 724 MET D CA 1
ATOM 3703 C C . MET D 2 37 ? -17.248 16.276 5.327 1.00 58.99 724 MET D C 1
ATOM 3704 O O . MET D 2 37 ? -16.424 15.398 5.600 1.00 57.02 724 MET D O 1
ATOM 3709 N N . GLN D 2 38 ? -18.563 16.077 5.378 1.00 60.18 725 GLN D N 1
ATOM 3710 C CA . GLN D 2 38 ? -19.083 14.783 5.777 1.00 59.13 725 GLN D CA 1
ATOM 3711 C C . GLN D 2 38 ? -18.873 13.806 4.635 1.00 59.97 725 GLN D C 1
ATOM 3712 O O . GLN D 2 38 ? -19.331 14.041 3.523 1.00 63.03 725 GLN D O 1
ATOM 3718 N N . THR D 2 39 ? -18.159 12.723 4.916 1.00 57.52 726 THR D N 1
ATOM 3719 C CA . THR D 2 39 ? -17.930 11.681 3.923 1.00 58.75 726 THR D CA 1
ATOM 3720 C C . THR D 2 39 ? -19.228 10.911 3.664 1.00 60.29 726 THR D C 1
ATOM 3721 O O . THR D 2 39 ? -20.154 10.958 4.470 1.00 60.08 726 THR D O 1
ATOM 3725 N N . GLU D 2 40 ? -19.307 10.220 2.536 1.00 62.27 727 GLU D N 1
ATOM 3726 C CA . GLU D 2 40 ? -20.487 9.414 2.255 1.00 64.22 727 GLU D CA 1
ATOM 3727 C C . GLU D 2 40 ? -20.237 7.964 2.661 1.00 62.98 727 GLU D C 1
ATOM 3728 O O . GLU D 2 40 ? -20.399 7.033 1.861 1.00 65.55 727 GLU D O 1
ATOM 3734 N N . THR D 2 41 ? -19.847 7.793 3.923 1.00 59.40 728 THR D N 1
ATOM 3735 C CA . THR D 2 41 ? -19.455 6.496 4.462 1.00 58.30 728 THR D CA 1
ATOM 3736 C C . THR D 2 41 ? -20.496 5.934 5.425 1.00 58.57 728 THR D C 1
ATOM 3737 O O . THR D 2 41 ? -21.347 6.669 5.935 1.00 58.43 728 THR D O 1
ATOM 3741 N N . VAL D 2 42 ? -20.419 4.627 5.661 1.00 59.34 729 VAL D N 1
ATOM 3742 C CA . VAL D 2 42 ? -21.239 3.970 6.664 1.00 60.15 729 VAL D CA 1
ATOM 3743 C C . VAL D 2 42 ? -20.656 4.249 8.045 1.00 57.81 729 VAL D C 1
ATOM 3744 O O . VAL D 2 42 ? -21.394 4.472 9.010 1.00 58.15 729 VAL D O 1
ATOM 3748 N N . MET D 2 43 ? -19.328 4.226 8.134 1.00 55.82 730 MET D N 1
ATOM 3749 C CA . MET D 2 43 ? -18.651 4.615 9.356 1.00 53.67 730 MET D CA 1
ATOM 3750 C C . MET D 2 43 ? -18.854 6.110 9.543 1.00 51.42 730 MET D C 1
ATOM 3751 O O . MET D 2 43 ? -18.482 6.916 8.695 1.00 50.03 730 MET D O 1
ATOM 3756 N N . GLN D 2 44 ? -19.484 6.464 10.652 1.00 51.76 731 GLN D N 1
ATOM 3757 C CA . GLN D 2 44 ? -19.682 7.851 11.025 1.00 50.34 731 GLN D CA 1
ATOM 3758 C C . GLN D 2 44 ? -19.301 7.994 12.495 1.00 49.54 731 GLN D C 1
ATOM 3759 O O . GLN D 2 44 ? -19.462 7.046 13.265 1.00 51.19 731 GLN D O 1
ATOM 3765 N N . PRO D 2 45 ? -18.775 9.169 12.885 1.00 47.72 732 PRO D N 1
ATOM 3766 C CA . PRO D 2 45 ? -18.353 9.419 14.266 1.00 47.31 732 PRO D CA 1
ATOM 3767 C C . PRO D 2 45 ? -19.521 9.580 15.237 1.00 50.31 732 PRO D C 1
ATOM 3768 O O . PRO D 2 45 ? -20.513 10.234 14.915 1.00 51.86 732 PRO D O 1
ATOM 3772 N N . HIS D 2 46 ? -19.387 8.984 16.417 1.00 52.23 733 HIS D N 1
ATOM 3773 C CA . HIS D 2 46 ? -20.458 8.952 17.402 1.00 56.70 733 HIS D CA 1
ATOM 3774 C C . HIS D 2 46 ? -19.906 9.327 18.779 1.00 56.35 733 HIS D C 1
ATOM 3775 O O . HIS D 2 46 ? -19.399 8.478 19.515 1.00 57.26 733 HIS D O 1
ATOM 3782 N N . VAL D 2 47 ? -20.001 10.610 19.114 1.00 55.68 734 VAL D N 1
ATOM 3783 C CA . VAL D 2 47 ? -19.428 11.140 20.349 1.00 55.38 734 VAL D CA 1
ATOM 3784 C C . VAL D 2 47 ? -20.504 11.595 21.350 1.00 59.13 734 VAL D C 1
ATOM 3785 O O . VAL D 2 47 ? -21.367 12.416 21.008 1.00 60.65 734 VAL D O 1
ATOM 3789 N N . PRO D 2 48 ? -20.452 11.062 22.595 1.00 61.51 735 PRO D N 1
ATOM 3790 C CA . PRO D 2 48 ? -21.476 11.339 23.614 1.00 65.81 735 PRO D CA 1
ATOM 3791 C C . PRO D 2 48 ? -21.114 12.536 24.495 1.00 64.29 735 PRO D C 1
ATOM 3792 O O . PRO D 2 48 ? -19.926 12.842 24.670 1.00 60.25 735 PRO D O 1
ATOM 3796 N N . HIS D 2 49 ? -22.138 13.202 25.030 1.00 67.72 736 HIS D N 1
ATOM 3797 C CA . HIS D 2 49 ? -21.972 14.416 25.852 1.00 67.29 736 HIS D CA 1
ATOM 3798 C C . HIS D 2 49 ? -20.940 15.386 25.263 1.00 60.92 736 HIS D C 1
ATOM 3799 O O . HIS D 2 49 ? -20.065 15.889 25.971 1.00 58.95 736 HIS D O 1
ATOM 3806 N N . ALA D 2 50 ? -21.064 15.645 23.965 1.00 58.08 737 ALA D N 1
ATOM 3807 C CA . ALA D 2 50 ? -20.062 16.380 23.212 1.00 52.45 737 ALA D CA 1
ATOM 3808 C C . ALA D 2 50 ? -20.388 17.856 23.104 1.00 52.79 737 ALA D C 1
ATOM 3809 O O . ALA D 2 50 ? -21.540 18.231 22.905 1.00 56.65 737 ALA D O 1
ATOM 3811 N N . ILE D 2 51 ? -19.359 18.686 23.249 1.00 49.18 738 ILE D N 1
ATOM 3812 C CA . ILE D 2 51 ? -19.427 20.090 22.875 1.00 49.10 738 ILE D CA 1
ATOM 3813 C C . ILE D 2 51 ? -18.768 20.210 21.503 1.00 45.59 738 ILE D C 1
ATOM 3814 O O . ILE D 2 51 ? -17.575 19.934 21.368 1.00 42.06 738 ILE D O 1
ATOM 3819 N N . THR D 2 52 ? -19.540 20.600 20.489 1.00 46.99 739 THR D N 1
ATOM 3820 C CA . THR D 2 52 ? -18.993 20.763 19.149 1.00 44.65 739 THR D CA 1
ATOM 3821 C C . THR D 2 52 ? -18.500 22.178 18.928 1.00 44.44 739 THR D C 1
ATOM 3822 O O . THR D 2 52 ? -19.229 23.144 19.170 1.00 47.92 739 THR D O 1
ATOM 3826 N N . VAL D 2 53 ? -17.252 22.274 18.469 1.00 40.96 740 VAL D N 1
ATOM 3827 C CA . VAL D 2 53 ? -16.599 23.544 18.160 1.00 40.91 740 VAL D CA 1
ATOM 3828 C C . VAL D 2 53 ? -15.905 23.474 16.795 1.00 40.29 740 VAL D C 1
ATOM 3829 O O . VAL D 2 53 ? -15.451 22.402 16.380 1.00 38.04 740 VAL D O 1
ATOM 3833 N N . SER D 2 54 ? -15.836 24.610 16.103 1.00 42.85 741 SER D N 1
ATOM 3834 C CA . SER D 2 54 ? -15.088 24.716 14.855 1.00 43.34 741 SER D CA 1
ATOM 3835 C C . SER D 2 54 ? -13.670 25.244 15.106 1.00 42.30 741 SER D C 1
ATOM 3836 O O . SER D 2 54 ? -12.805 25.183 14.229 1.00 42.76 741 SER D O 1
ATOM 3839 N N . VAL D 2 55 ? -13.441 25.768 16.304 1.00 41.68 742 VAL D N 1
ATOM 3840 C CA . VAL D 2 55 ? -12.150 26.332 16.669 1.00 41.31 742 VAL D CA 1
ATOM 3841 C C . VAL D 2 55 ? -11.794 25.872 18.084 1.00 38.86 742 VAL D C 1
ATOM 3842 O O . VAL D 2 55 ? -12.645 25.903 18.975 1.00 39.75 742 VAL D O 1
ATOM 3846 N N . ALA D 2 56 ? -10.552 25.441 18.296 1.00 36.82 743 ALA D N 1
ATOM 3847 C CA . ALA D 2 56 ? -10.096 25.059 19.638 1.00 34.91 743 ALA D CA 1
ATOM 3848 C C . ALA D 2 56 ? -10.368 26.203 20.610 1.00 36.39 743 ALA D C 1
ATOM 3849 O O . ALA D 2 56 ? -10.154 27.378 20.277 1.00 38.51 743 ALA D O 1
ATOM 3851 N N . ASN D 2 57 ? -10.851 25.847 21.801 1.00 35.82 744 ASN D N 1
ATOM 3852 C CA . ASN D 2 57 ? -11.383 26.802 22.771 1.00 37.82 744 ASN D CA 1
ATOM 3853 C C . ASN D 2 57 ? -11.114 26.326 24.204 1.00 36.70 744 ASN D C 1
ATOM 3854 O O . ASN D 2 57 ? -11.414 25.180 24.539 1.00 35.58 744 ASN D O 1
ATOM 3859 N N . GLU D 2 58 ? -10.551 27.205 25.040 1.00 37.38 745 GLU D N 1
ATOM 3860 C CA . GLU D 2 58 ? -10.088 26.823 26.385 1.00 36.54 745 GLU D CA 1
ATOM 3861 C C . GLU D 2 58 ? -11.236 26.534 27.339 1.00 38.51 745 GLU D C 1
ATOM 3862 O O . GLU D 2 58 ? -11.171 25.597 28.131 1.00 37.84 745 GLU D O 1
ATOM 3868 N N . LYS D 2 59 ? -12.283 27.349 27.254 1.00 41.88 746 LYS D N 1
ATOM 3869 C CA . LYS D 2 59 ? -13.505 27.144 28.028 1.00 45.04 746 LYS D CA 1
ATOM 3870 C C . LYS D 2 59 ? -14.078 25.749 27.748 1.00 44.07 746 LYS D C 1
ATOM 3871 O O . LYS D 2 59 ? -14.481 25.045 28.668 1.00 45.46 746 LYS D O 1
ATOM 3877 N N . ALA D 2 60 ? -14.074 25.335 26.484 1.00 42.28 747 ALA D N 1
ATOM 3878 C CA . ALA D 2 60 ? -14.551 24.005 26.107 1.00 41.71 747 ALA D CA 1
ATOM 3879 C C . ALA D 2 60 ? -13.700 22.877 26.694 1.00 39.63 747 ALA D C 1
ATOM 3880 O O . ALA D 2 60 ? -14.238 21.886 27.167 1.00 40.94 747 ALA D O 1
ATOM 3882 N N . LEU D 2 61 ? -12.378 23.029 26.656 1.00 37.31 748 LEU D N 1
ATOM 3883 C CA . LEU D 2 61 ? -11.474 22.058 27.274 1.00 36.20 748 LEU D CA 1
ATOM 3884 C C . LEU D 2 61 ? -11.619 22.048 28.786 1.00 38.45 748 LEU D C 1
ATOM 3885 O O . LEU D 2 61 ? -11.472 20.999 29.425 1.00 38.99 748 LEU D O 1
ATOM 3890 N N . ALA D 2 62 ? -11.889 23.225 29.354 1.00 40.16 749 ALA D N 1
ATOM 3891 C CA . ALA D 2 62 ? -12.065 23.363 30.795 1.00 42.91 749 ALA D CA 1
ATOM 3892 C C . ALA D 2 62 ? -13.230 22.499 31.294 1.00 46.44 749 ALA D C 1
ATOM 3893 O O . ALA D 2 62 ? -13.160 21.904 32.375 1.00 48.14 749 ALA D O 1
ATOM 3895 N N . LYS D 2 63 ? -14.285 22.422 30.483 1.00 47.97 750 LYS D N 1
ATOM 3896 C CA . LYS D 2 63 ? -15.516 21.725 30.851 1.00 52.30 750 LYS D CA 1
ATOM 3897 C C . LYS D 2 63 ? -15.423 20.223 30.620 1.00 51.46 750 LYS D C 1
ATOM 3898 O O . LYS D 2 63 ? -16.192 19.461 31.202 1.00 55.40 750 LYS D O 1
ATOM 3904 N N . CYS D 2 64 ? -14.496 19.797 29.771 1.00 47.25 751 CYS D N 1
ATOM 3905 C CA . CYS D 2 64 ? -14.494 18.409 29.302 1.00 46.99 751 CYS D CA 1
ATOM 3906 C C . CYS D 2 64 ? -13.319 17.547 29.768 1.00 45.87 751 CYS D C 1
ATOM 3907 O O . CYS D 2 64 ? -12.299 18.060 30.259 1.00 44.42 751 CYS D O 1
ATOM 3910 N N . GLU D 2 65 ? -13.489 16.235 29.594 1.00 46.78 752 GLU D N 1
ATOM 3911 C CA . GLU D 2 65 ? -12.500 15.240 29.993 1.00 47.09 752 GLU D CA 1
ATOM 3912 C C . GLU D 2 65 ? -11.679 14.722 28.804 1.00 43.76 752 GLU D C 1
ATOM 3913 O O . GLU D 2 65 ? -10.529 14.306 28.964 1.00 43.26 752 GLU D O 1
ATOM 3919 N N . LYS D 2 66 ? -12.281 14.758 27.617 1.00 42.02 753 LYS D N 1
ATOM 3920 C CA . LYS D 2 66 ? -11.715 14.152 26.410 1.00 39.63 753 LYS D CA 1
ATOM 3921 C C . LYS D 2 66 ? -11.748 15.098 25.213 1.00 36.53 753 LYS D C 1
ATOM 3922 O O . LYS D 2 66 ? -12.634 15.946 25.103 1.00 36.83 753 LYS D O 1
ATOM 3928 N N . TYR D 2 67 ? -10.790 14.935 24.309 1.00 34.30 754 TYR D N 1
ATOM 3929 C CA . TYR D 2 67 ? -10.674 15.806 23.145 1.00 32.17 754 TYR D CA 1
ATOM 3930 C C . TYR D 2 67 ? -10.532 15.035 21.841 1.00 32.18 754 TYR D C 1
ATOM 3931 O O . TYR D 2 67 ? -9.745 14.083 21.739 1.00 32.75 754 TYR D O 1
ATOM 3940 N N . MET D 2 68 ? -11.286 15.462 20.836 1.00 31.98 755 MET D N 1
ATOM 3941 C CA . MET D 2 68 ? -11.195 14.848 19.523 1.00 32.21 755 MET D CA 1
ATOM 3942 C C . MET D 2 68 ? -11.059 15.880 18.416 1.00 31.55 755 MET D C 1
ATOM 3943 O O . MET D 2 68 ? -11.789 16.870 18.386 1.00 31.84 755 MET D O 1
ATOM 3948 N N . LEU D 2 69 ? -10.121 15.639 17.507 1.00 31.48 756 LEU D N 1
ATOM 3949 C CA . LEU D 2 69 ? -9.958 16.480 16.331 1.00 31.71 756 LEU D CA 1
ATOM 3950 C C . LEU D 2 69 ? -10.224 15.661 15.074 1.00 32.98 756 LEU D C 1
ATOM 3951 O O . LEU D 2 69 ? -9.637 14.595 14.885 1.00 33.70 756 LEU D O 1
ATOM 3956 N N . THR D 2 70 ? -11.122 16.152 14.227 1.00 33.80 757 THR D N 1
ATOM 3957 C CA . THR D 2 70 ? -11.403 15.501 12.949 1.00 35.40 757 THR D CA 1
ATOM 3958 C C . THR D 2 70 ? -10.525 16.127 11.883 1.00 36.81 757 THR D C 1
ATOM 3959 O O . THR D 2 70 ? -10.623 17.324 11.596 1.00 37.33 757 THR D O 1
ATOM 3963 N N . HIS D 2 71 ? -9.660 15.303 11.304 1.00 38.17 758 HIS D N 1
ATOM 3964 C CA . HIS D 2 71 ? -8.683 15.770 10.340 1.00 40.56 758 HIS D CA 1
ATOM 3965 C C . HIS D 2 71 ? -8.806 14.953 9.070 1.00 43.33 758 HIS D C 1
ATOM 3966 O O . HIS D 2 71 ? -8.904 13.732 9.128 1.00 43.17 758 HIS D O 1
ATOM 3973 N N . GLN D 2 72 ? -8.806 15.642 7.931 1.00 46.56 759 GLN D N 1
ATOM 3974 C CA . GLN D 2 72 ? -8.961 15.006 6.628 1.00 50.24 759 GLN D CA 1
ATOM 3975 C C . GLN D 2 72 ? -7.839 15.387 5.676 1.00 54.87 759 GLN D C 1
ATOM 3976 O O . GLN D 2 72 ? -7.407 16.544 5.633 1.00 56.22 759 GLN D O 1
ATOM 3982 N N . GLU D 2 73 ? -7.374 14.390 4.924 1.00 58.53 760 GLU D N 1
ATOM 3983 C CA . GLU D 2 73 ? -6.411 14.566 3.841 1.00 64.27 760 GLU D CA 1
ATOM 3984 C C . GLU D 2 73 ? -6.882 13.803 2.625 1.00 67.76 760 GLU D C 1
ATOM 3985 O O . GLU D 2 73 ? -7.700 12.883 2.734 1.00 66.05 760 GLU D O 1
ATOM 3991 N N . LEU D 2 74 ? -6.346 14.181 1.468 1.00 73.49 761 LEU D N 1
ATOM 3992 C CA . LEU D 2 74 ? -6.522 13.413 0.245 1.00 77.96 761 LEU D CA 1
ATOM 3993 C C . LEU D 2 74 ? -5.381 12.393 0.161 1.00 81.21 761 LEU D C 1
ATOM 3994 O O . LEU D 2 74 ? -4.210 12.761 0.265 1.00 83.96 761 LEU D O 1
ATOM 3999 N N . ALA D 2 75 ? -5.726 11.116 -0.001 1.00 81.75 762 ALA D N 1
ATOM 4000 C CA . ALA D 2 75 ? -4.735 10.026 -0.086 1.00 85.59 762 ALA D CA 1
ATOM 4001 C C . ALA D 2 75 ? -4.352 9.658 -1.534 1.00 92.69 762 ALA D C 1
ATOM 4002 O O . ALA D 2 75 ? -5.000 10.104 -2.486 1.00 94.29 762 ALA D O 1
ATOM 4004 N N . SER D 2 76 ? -3.307 8.836 -1.677 1.00 97.51 763 SER D N 1
ATOM 4005 C CA . SER D 2 76 ? -2.709 8.473 -2.980 1.00 105.74 763 SER D CA 1
ATOM 4006 C C . SER D 2 76 ? -3.700 8.205 -4.111 1.00 107.47 763 SER D C 1
ATOM 4007 O O . SER D 2 76 ? -3.513 8.682 -5.233 1.00 112.81 763 SER D O 1
ATOM 4010 N N . ASP D 2 77 ? -4.745 7.440 -3.802 1.00 103.53 764 ASP D N 1
ATOM 4011 C CA . ASP D 2 77 ? -5.749 7.023 -4.783 1.00 105.18 764 ASP D CA 1
ATOM 4012 C C . ASP D 2 77 ? -6.915 8.012 -4.951 1.00 101.80 764 ASP D C 1
ATOM 4013 O O . ASP D 2 77 ? -8.032 7.618 -5.307 1.00 100.72 764 ASP D O 1
ATOM 4018 N N . GLY D 2 78 ? -6.647 9.293 -4.695 1.00 100.85 765 GLY D N 1
ATOM 4019 C CA . GLY D 2 78 ? -7.654 10.353 -4.817 1.00 98.57 765 GLY D CA 1
ATOM 4020 C C . GLY D 2 78 ? -8.790 10.319 -3.798 1.00 91.63 765 GLY D C 1
ATOM 4021 O O . GLY D 2 78 ? -9.736 11.112 -3.881 1.00 90.18 765 GLY D O 1
ATOM 4022 N N . GLU D 2 79 ? -8.703 9.408 -2.832 1.00 87.97 766 GLU D N 1
ATOM 4023 C CA . GLU D 2 79 ? -9.776 9.230 -1.858 1.00 82.14 766 GLU D CA 1
ATOM 4024 C C . GLU D 2 79 ? -9.502 10.032 -0.586 1.00 77.32 766 GLU D C 1
ATOM 4025 O O . GLU D 2 79 ? -8.353 10.140 -0.138 1.00 77.63 766 GLU D O 1
ATOM 4031 N N . ILE D 2 80 ? -10.570 10.595 -0.020 1.00 73.09 767 ILE D N 1
ATOM 4032 C CA . ILE D 2 80 ? -10.512 11.280 1.266 1.00 68.21 767 ILE D CA 1
ATOM 4033 C C . ILE D 2 80 ? -10.139 10.284 2.357 1.00 65.06 767 ILE D C 1
ATOM 4034 O O . ILE D 2 80 ? -10.682 9.173 2.406 1.00 65.06 767 ILE D O 1
ATOM 4039 N N . GLU D 2 81 ? -9.193 10.680 3.205 1.00 62.69 768 GLU D N 1
ATOM 4040 C CA . GLU D 2 81 ? -8.811 9.895 4.373 1.00 59.82 768 GLU D CA 1
ATOM 4041 C C . GLU D 2 81 ? -9.111 10.675 5.655 1.00 54.87 768 GLU D C 1
ATOM 4042 O O . GLU D 2 81 ? -8.554 11.752 5.890 1.00 54.26 768 GLU D O 1
ATOM 4048 N N . THR D 2 82 ? -9.997 10.132 6.479 1.00 51.50 769 THR D N 1
ATOM 4049 C CA . THR D 2 82 ? -10.423 10.822 7.685 1.00 47.27 769 THR D CA 1
ATOM 4050 C C . THR D 2 82 ? -9.688 10.245 8.883 1.00 45.88 769 THR D C 1
ATOM 4051 O O . THR D 2 82 ? -9.641 9.026 9.055 1.00 47.29 769 THR D O 1
ATOM 4055 N N . LYS D 2 83 ? -9.092 11.127 9.685 1.00 43.50 770 LYS D N 1
ATOM 4056 C CA . LYS D 2 83 ? -8.424 10.741 10.926 1.00 42.12 770 LYS D CA 1
ATOM 4057 C C . LYS D 2 83 ? -9.074 11.425 12.115 1.00 38.77 770 LYS D C 1
ATOM 4058 O O . LYS D 2 83 ? -9.331 12.633 12.090 1.00 37.79 770 LYS D O 1
ATOM 4064 N N . LEU D 2 84 ? -9.348 10.649 13.152 1.00 37.62 771 LEU D N 1
ATOM 4065 C CA . LEU D 2 84 ? -9.858 11.202 14.386 1.00 34.94 771 LEU D CA 1
ATOM 4066 C C . LEU D 2 84 ? -8.749 11.120 15.418 1.00 34.83 771 LEU D C 1
ATOM 4067 O O . LEU D 2 84 ? -8.361 10.032 15.841 1.00 37.13 771 LEU D O 1
ATOM 4072 N N . ILE D 2 85 ? -8.210 12.271 15.796 1.00 32.94 772 ILE D N 1
ATOM 4073 C CA . ILE D 2 85 ? -7.134 12.316 16.764 1.00 32.68 772 ILE D CA 1
ATOM 4074 C C . ILE D 2 85 ? -7.741 12.541 18.137 1.00 31.20 772 ILE D C 1
ATOM 4075 O O . ILE D 2 85 ? -8.349 13.574 18.389 1.00 29.62 772 ILE D O 1
ATOM 4080 N N . LYS D 2 86 ? -7.576 11.561 19.016 1.00 32.62 773 LYS D N 1
ATOM 4081 C CA . LYS D 2 86 ? -8.210 11.583 20.330 1.00 32.64 773 LYS D CA 1
ATOM 4082 C C . LYS D 2 86 ? -7.190 11.723 21.456 1.00 33.42 773 LYS D C 1
ATOM 4083 O O . LYS D 2 86 ? -6.058 11.264 21.325 1.00 34.76 773 LYS D O 1
ATOM 4089 N N . GLY D 2 87 ? -7.595 12.355 22.559 1.00 33.09 774 GLY D N 1
ATOM 4090 C CA . GLY D 2 87 ? -6.722 12.500 23.731 1.00 34.32 774 GLY D CA 1
ATOM 4091 C C . GLY D 2 87 ? -7.400 12.961 25.012 1.00 34.61 774 GLY D C 1
ATOM 4092 O O . GLY D 2 87 ? -8.546 13.414 24.978 1.00 34.08 774 GLY D O 1
ATOM 4093 N N . ASP D 2 88 ? -6.693 12.840 26.140 1.00 36.11 775 ASP D N 1
ATOM 4094 C CA . ASP D 2 88 ? -7.201 13.292 27.445 1.00 36.95 775 ASP D CA 1
ATOM 4095 C C . ASP D 2 88 ? -6.908 14.776 27.703 1.00 34.77 775 ASP D C 1
ATOM 4096 O O . ASP D 2 88 ? -5.849 15.279 27.331 1.00 33.69 775 ASP D O 1
ATOM 4101 N N . ILE D 2 89 ? -7.838 15.462 28.361 1.00 34.83 776 ILE D N 1
ATOM 4102 C CA . ILE D 2 89 ? -7.610 16.838 28.794 1.00 33.75 776 ILE D CA 1
ATOM 4103 C C . ILE D 2 89 ? -7.195 16.865 30.265 1.00 36.27 776 ILE D C 1
ATOM 4104 O O . ILE D 2 89 ? -7.888 16.319 31.129 1.00 39.31 776 ILE D O 1
ATOM 4109 N N . TYR D 2 90 ? -6.061 17.499 30.547 1.00 35.86 777 TYR D N 1
ATOM 4110 C CA . TYR D 2 90 ? -5.608 17.684 31.922 1.00 37.89 777 TYR D CA 1
ATOM 4111 C C . TYR D 2 90 ? -5.610 19.167 32.288 1.00 36.89 777 TYR D C 1
ATOM 4112 O O . TYR D 2 90 ? -5.285 20.017 31.463 1.00 34.72 777 TYR D O 1
ATOM 4121 N N . LYS D 2 91 ? -5.987 19.473 33.525 1.00 39.30 778 LYS D N 1
ATOM 4122 C CA . LYS D 2 91 ? -5.846 20.826 34.065 1.00 39.21 778 LYS D CA 1
ATOM 4123 C C . LYS D 2 91 ? -4.439 20.967 34.595 1.00 39.31 778 LYS D C 1
ATOM 4124 O O . LYS D 2 91 ? -3.830 19.981 35.006 1.00 41.06 778 LYS D O 1
ATOM 4130 N N . THR D 2 92 ? -3.917 22.187 34.581 1.00 38.04 779 THR D N 1
ATOM 4131 C CA . THR D 2 92 ? -2.535 22.412 35.010 1.00 38.54 779 THR D CA 1
ATOM 4132 C C . THR D 2 92 ? -2.465 23.299 36.251 1.00 40.45 779 THR D C 1
ATOM 4133 O O . THR D 2 92 ? -3.416 24.030 36.549 1.00 40.95 779 THR D O 1
ATOM 4137 N N . ARG D 2 93 ? -1.339 23.243 36.964 1.00 42.06 780 ARG D N 1
ATOM 4138 C CA . ARG D 2 93 ? -1.104 24.106 38.131 1.00 43.89 780 ARG D CA 1
ATOM 4139 C C . ARG D 2 93 ? -1.332 25.576 37.786 1.00 42.57 780 ARG D C 1
ATOM 4140 O O . ARG D 2 93 ? -1.729 26.366 38.641 1.00 44.41 780 ARG D O 1
ATOM 4148 N N . GLY D 2 94 ? -1.076 25.933 36.529 1.00 40.10 781 GLY D N 1
ATOM 4149 C CA . GLY D 2 94 ? -1.243 27.302 36.061 1.00 39.38 781 G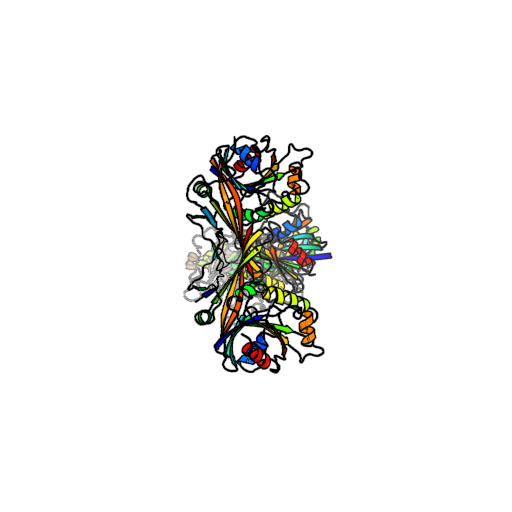LY D CA 1
ATOM 4150 C C . GLY D 2 94 ? -2.684 27.698 35.812 1.00 39.16 781 GLY D C 1
ATOM 4151 O O . GLY D 2 94 ? -2.970 28.864 35.547 1.00 39.60 781 GLY D O 1
ATOM 4152 N N . GLY D 2 95 ? -3.596 26.733 35.896 1.00 39.21 782 GLY D N 1
ATOM 4153 C CA . GLY D 2 95 ? -5.004 26.985 35.613 1.00 39.81 782 GLY D CA 1
ATOM 4154 C C . GLY D 2 95 ? -5.329 26.938 34.128 1.00 37.92 782 GLY D C 1
ATOM 4155 O O . GLY D 2 95 ? -6.397 27.369 33.707 1.00 38.80 782 GLY D O 1
ATOM 4156 N N . GLY D 2 96 ? -4.404 26.418 33.328 1.00 36.03 783 GLY D N 1
ATOM 4157 C CA . GLY D 2 96 ? -4.666 26.189 31.922 1.00 34.04 783 GLY D CA 1
ATOM 4158 C C . GLY D 2 96 ? -4.996 24.744 31.643 1.00 33.12 783 GLY D C 1
ATOM 4159 O O . GLY D 2 96 ? -5.358 23.991 32.550 1.00 34.40 783 GLY D O 1
ATOM 4160 N N . GLN D 2 97 ? -4.860 24.359 30.381 1.00 31.56 784 GLN D N 1
ATOM 4161 C CA . GLN D 2 97 ? -5.233 23.021 29.939 1.00 31.32 784 GLN D CA 1
ATOM 4162 C C . GLN D 2 97 ? -4.135 22.389 29.101 1.00 30.84 784 GLN D C 1
ATOM 4163 O O . GLN D 2 97 ? -3.404 23.078 28.393 1.00 30.80 784 GLN D O 1
ATOM 4169 N N . SER D 2 98 ? -4.033 21.070 29.193 1.00 31.69 785 SER D N 1
ATOM 4170 C CA . SER D 2 98 ? -3.138 20.288 28.354 1.00 32.22 785 SER D CA 1
ATOM 4171 C C . SER D 2 98 ? -3.931 19.159 27.731 1.00 32.36 785 SER D C 1
ATOM 4172 O O . SER D 2 98 ? -4.755 18.524 28.404 1.00 33.53 785 SER D O 1
ATOM 4175 N N . VAL D 2 99 ? -3.685 18.899 26.451 1.00 31.84 786 VAL D N 1
ATOM 4176 C CA . VAL D 2 99 ? -4.267 17.730 25.808 1.00 32.15 786 VAL D CA 1
ATOM 4177 C C . VAL D 2 99 ? -3.145 16.807 25.382 1.00 33.83 786 VAL D C 1
ATOM 4178 O O . VAL D 2 99 ? -2.228 17.232 24.692 1.00 34.32 786 VAL D O 1
ATOM 4182 N N . GLN D 2 100 ? -3.208 15.557 25.831 1.00 35.59 787 GLN D N 1
ATOM 4183 C CA . GLN D 2 100 ? -2.310 14.513 25.359 1.00 38.12 787 GLN D CA 1
ATOM 4184 C C . GLN D 2 100 ? -3.041 13.553 24.426 1.00 38.33 787 GLN D C 1
ATOM 4185 O O . GLN D 2 100 ? -4.067 12.974 24.795 1.00 38.41 787 GLN D O 1
ATOM 4191 N N . PHE D 2 101 ? -2.504 13.380 23.221 1.00 38.88 788 PHE D N 1
ATOM 4192 C CA . PHE D 2 101 ? -3.100 12.487 22.235 1.00 39.32 788 PHE D CA 1
ATOM 4193 C C . PHE D 2 101 ? -2.838 11.026 22.588 1.00 43.09 788 PHE D C 1
ATOM 4194 O O . PHE D 2 101 ? -1.693 10.617 22.761 1.00 45.95 788 PHE D O 1
ATOM 4202 N N . THR D 2 102 ? -3.917 10.252 22.691 1.00 43.73 789 THR D N 1
ATOM 4203 C CA . THR D 2 102 ? -3.855 8.865 23.153 1.00 47.72 789 THR D CA 1
ATOM 4204 C C . THR D 2 102 ? -3.883 7.878 22.005 1.00 49.79 789 THR D C 1
ATOM 4205 O O . THR D 2 102 ? -3.106 6.929 22.001 1.00 54.11 789 THR D O 1
ATOM 4209 N N . ASP D 2 103 ? -4.781 8.084 21.044 1.00 47.51 790 ASP D N 1
ATOM 4210 C CA . ASP D 2 103 ? -4.785 7.272 19.825 1.00 49.49 790 ASP D CA 1
ATOM 4211 C C . ASP D 2 103 ? -5.480 7.934 18.639 1.00 46.41 790 ASP D C 1
ATOM 4212 O O . ASP D 2 103 ? -6.143 8.965 18.785 1.00 43.15 790 ASP D O 1
ATOM 4217 N N . ILE D 2 104 ? -5.317 7.322 17.467 1.00 48.13 791 ILE D N 1
ATOM 4218 C CA . ILE D 2 104 ? -5.810 7.871 16.209 1.00 46.14 791 ILE D CA 1
ATOM 4219 C C . ILE D 2 104 ? -6.622 6.834 15.438 1.00 47.62 791 ILE D C 1
ATOM 4220 O O . ILE D 2 104 ? -6.137 5.743 15.146 1.00 51.12 791 ILE D O 1
ATOM 4225 N N . GLU D 2 105 ? -7.869 7.185 15.129 1.00 45.28 792 GLU D N 1
ATOM 4226 C CA . GLU D 2 105 ? -8.721 6.365 14.278 1.00 46.27 792 GLU D CA 1
ATOM 4227 C C . GLU D 2 105 ? -8.615 6.892 12.860 1.00 45.99 792 GLU D C 1
ATOM 4228 O O . GLU D 2 105 ? -8.882 8.065 12.614 1.00 43.65 792 GLU D O 1
ATOM 4234 N N . THR D 2 106 ? -8.216 6.020 11.937 1.00 48.99 793 THR D N 1
ATOM 4235 C CA . THR D 2 106 ? -8.126 6.345 10.513 1.00 49.65 793 THR D CA 1
ATOM 4236 C C . THR D 2 106 ? -9.240 5.620 9.767 1.00 50.40 793 THR D C 1
ATOM 4237 O O . THR D 2 106 ? -9.464 4.428 9.984 1.00 52.71 793 THR D O 1
ATOM 4241 N N . LEU D 2 107 ? -9.933 6.339 8.889 1.00 48.89 794 LEU D N 1
ATOM 4242 C CA . LEU D 2 107 ? -10.964 5.734 8.055 1.00 49.98 794 LEU D CA 1
ATOM 4243 C C . LEU D 2 107 ? -10.698 6.021 6.584 1.00 52.12 794 LEU D C 1
ATOM 4244 O O . LEU D 2 107 ? -10.818 7.159 6.131 1.00 51.15 794 LEU D O 1
ATOM 4249 N N . LYS D 2 108 ? -10.333 4.983 5.841 1.00 55.88 795 LYS D N 1
ATOM 4250 C CA . LYS D 2 108 ? -10.018 5.139 4.427 1.00 58.78 795 LYS D CA 1
ATOM 4251 C C . LYS D 2 108 ? -10.976 4.328 3.573 1.00 60.54 795 LYS D C 1
ATOM 4252 O O . LYS D 2 108 ? -11.545 3.344 4.035 1.00 60.78 795 LYS D O 1
ATOM 4258 N N . GLN D 2 109 ? -11.155 4.770 2.332 1.00 62.23 796 GLN D N 1
ATOM 4259 C CA . GLN D 2 109 ? -11.967 4.073 1.346 1.00 64.90 796 GLN D CA 1
ATOM 4260 C C . GLN D 2 109 ? -11.108 3.580 0.194 1.00 70.06 796 GLN D C 1
ATOM 4261 O O . GLN D 2 109 ? -10.062 4.160 -0.095 1.00 71.74 796 GLN D O 1
ATOM 4267 N N . GLU D 2 110 ? -11.554 2.517 -0.469 1.00 73.39 797 GLU D N 1
ATOM 4268 C CA . GLU D 2 110 ? -10.858 1.988 -1.644 1.00 79.08 797 GLU D CA 1
ATOM 4269 C C . GLU D 2 110 ? -11.755 1.035 -2.413 1.00 81.79 797 GLU D C 1
ATOM 4270 O O . GLU D 2 110 ? -12.590 0.362 -1.817 1.00 80.29 797 GLU D O 1
ATOM 4276 N N . SER D 2 111 ? -11.583 0.977 -3.732 1.00 86.41 798 SER D N 1
ATOM 4277 C CA . SER D 2 111 ? -12.283 -0.017 -4.547 1.00 90.09 798 SER D CA 1
ATOM 4278 C C . SER D 2 111 ? -11.542 -1.355 -4.470 1.00 94.37 798 SER D C 1
ATOM 4279 O O . SER D 2 111 ? -10.332 -1.377 -4.246 1.00 96.27 798 SER D O 1
ATOM 4282 N N . PRO D 2 112 ? -12.269 -2.453 -4.655 1.00 96.56 799 PRO D N 1
ATOM 4283 C CA . PRO D 2 112 ? -11.672 -3.790 -4.605 1.00 101.22 799 PRO D CA 1
ATOM 4284 C C . PRO D 2 112 ? -10.890 -4.109 -5.875 1.00 108.52 799 PRO D C 1
ATOM 4285 O O . PRO D 2 112 ? -11.304 -4.965 -6.655 1.00 113.22 799 PRO D O 1
ATOM 4289 N N . ASN D 2 113 ? -9.769 -3.422 -6.073 1.00 30.00 800 ASN D N 1
ATOM 4290 C CA . ASN D 2 113 ? -8.936 -3.639 -7.249 1.00 30.00 800 ASN D CA 1
ATOM 4291 C C . ASN D 2 113 ? -7.986 -2.474 -7.505 1.00 30.00 800 ASN D C 1
ATOM 4292 O O . ASN D 2 113 ? -6.770 -2.653 -7.570 1.00 30.00 800 ASN D O 1
ATOM 4297 N N . MET E 1 1 ? -8.145 -40.579 -63.507 1.00 72.87 12 MET E N 1
ATOM 4298 C CA . MET E 1 1 ? -7.539 -41.406 -62.420 1.00 70.56 12 MET E CA 1
ATOM 4299 C C . MET E 1 1 ? -7.960 -42.885 -62.491 1.00 65.94 12 MET E C 1
ATOM 4300 O O . MET E 1 1 ? -8.745 -43.288 -63.370 1.00 65.13 12 MET E O 1
ATOM 4305 N N . GLU E 1 2 ? -7.428 -43.689 -61.570 1.00 63.08 13 GLU E N 1
ATOM 4306 C CA . GLU E 1 2 ? -7.740 -45.113 -61.531 1.00 58.80 13 GLU E CA 1
ATOM 4307 C C . GLU E 1 2 ? -8.401 -45.478 -60.221 1.00 55.54 13 GLU E C 1
ATOM 4308 O O . GLU E 1 2 ? -8.046 -44.953 -59.165 1.00 56.70 13 GLU E O 1
ATOM 4314 N N . MET E 1 3 ? -9.364 -46.383 -60.290 1.00 51.48 14 MET E N 1
ATOM 4315 C CA . MET E 1 3 ? -10.060 -46.812 -59.105 1.00 48.31 14 MET E CA 1
ATOM 4316 C C . MET E 1 3 ? -10.187 -48.321 -59.093 1.00 45.09 14 MET E C 1
ATOM 4317 O O . MET E 1 3 ? -10.517 -48.932 -60.110 1.00 43.93 14 MET E O 1
ATOM 4322 N N . ARG E 1 4 ? -9.911 -48.920 -57.940 1.00 43.28 15 ARG E N 1
ATOM 4323 C CA . ARG E 1 4 ? -10.021 -50.357 -57.809 1.00 40.57 15 ARG E CA 1
ATOM 4324 C C . ARG E 1 4 ? -11.329 -50.730 -57.145 1.00 38.68 15 ARG E C 1
ATOM 4325 O O . ARG E 1 4 ? -11.636 -50.280 -56.037 1.00 38.87 15 ARG E O 1
ATOM 4333 N N . ILE E 1 5 ? -12.088 -51.565 -57.840 1.00 36.52 16 ILE E N 1
ATOM 4334 C CA . ILE E 1 5 ? -13.412 -51.924 -57.402 1.00 34.97 16 ILE E CA 1
ATOM 4335 C C . ILE E 1 5 ? -13.491 -53.402 -57.082 1.00 33.25 16 ILE E C 1
ATOM 4336 O O . ILE E 1 5 ? -13.041 -54.242 -57.857 1.00 32.79 16 ILE E O 1
ATOM 4341 N N . LEU E 1 6 ? -14.070 -53.716 -55.933 1.00 32.35 17 LEU E N 1
ATOM 4342 C CA . LEU E 1 6 ? -14.401 -55.087 -55.638 1.00 30.83 17 LEU E CA 1
ATOM 4343 C C . LEU E 1 6 ? -15.912 -55.210 -55.667 1.00 30.37 17 LEU E C 1
ATOM 4344 O O . LEU E 1 6 ? -16.617 -54.468 -54.993 1.00 30.89 17 LEU E O 1
ATOM 4349 N N . MET E 1 7 ? -16.402 -56.129 -56.488 1.00 29.67 18 MET E N 1
ATOM 4350 C CA . MET E 1 7 ? -17.839 -56.328 -56.646 1.00 30.01 18 MET E CA 1
ATOM 4351 C C . MET E 1 7 ? -18.294 -57.657 -56.037 1.00 29.72 18 MET E C 1
ATOM 4352 O O . MET E 1 7 ? -18.049 -58.722 -56.587 1.00 29.61 18 MET E O 1
ATOM 4357 N N . LEU E 1 8 ? -18.949 -57.587 -54.890 1.00 30.08 19 LEU E N 1
ATOM 4358 C CA . LEU E 1 8 ? -19.403 -58.791 -54.227 1.00 30.53 19 LEU E CA 1
ATOM 4359 C C . LEU E 1 8 ? -20.924 -58.818 -54.145 1.00 31.47 19 LEU E C 1
ATOM 4360 O O . LEU E 1 8 ? -21.593 -57.857 -54.520 1.00 31.84 19 LEU E O 1
ATOM 4365 N N . GLY E 1 9 ? -21.464 -59.937 -53.688 1.00 32.35 20 GLY E N 1
ATOM 4366 C CA . GLY E 1 9 ? -22.898 -60.114 -53.561 1.00 33.77 20 GLY E CA 1
ATOM 4367 C C . GLY E 1 9 ? -23.182 -61.597 -53.534 1.00 34.88 20 GLY E C 1
ATOM 4368 O O . GLY E 1 9 ? -22.309 -62.402 -53.856 1.00 34.69 20 GLY E O 1
ATOM 4369 N N . LEU E 1 10 ? -24.399 -61.971 -53.156 1.00 36.47 21 LEU E N 1
ATOM 4370 C CA . LEU E 1 10 ? -24.765 -63.369 -53.156 1.00 37.59 21 LEU E CA 1
ATOM 4371 C C . LEU E 1 10 ? -24.755 -63.878 -54.587 1.00 37.42 21 LEU E C 1
ATOM 4372 O O . LEU E 1 10 ? -24.805 -63.091 -55.532 1.00 36.62 21 LEU E O 1
ATOM 4377 N N . ASP E 1 11 ? -24.669 -65.191 -54.750 1.00 38.72 22 ASP E N 1
ATOM 4378 C CA . ASP E 1 11 ? -24.760 -65.786 -56.068 1.00 39.48 22 ASP E CA 1
ATOM 4379 C C . ASP E 1 11 ? -26.083 -65.375 -56.724 1.00 40.71 22 ASP E C 1
ATOM 4380 O O . ASP E 1 11 ? -27.115 -65.249 -56.045 1.00 42.02 22 ASP E O 1
ATOM 4385 N N . ALA E 1 12 ? -26.026 -65.138 -58.038 1.00 40.42 23 ALA E N 1
ATOM 4386 C CA . ALA E 1 12 ? -27.193 -64.777 -58.865 1.00 41.54 23 ALA E CA 1
ATOM 4387 C C . ALA E 1 12 ? -27.751 -63.355 -58.642 1.00 40.96 23 ALA E C 1
ATOM 4388 O O . ALA E 1 12 ? -28.795 -63.003 -59.194 1.00 42.36 23 ALA E O 1
ATOM 4390 N N . ALA E 1 13 ? -27.038 -62.538 -57.866 1.00 39.23 24 ALA E N 1
ATOM 4391 C CA . ALA E 1 13 ? -27.392 -61.128 -57.683 1.00 38.56 24 ALA E CA 1
ATOM 4392 C C . ALA E 1 13 ? -27.318 -60.329 -58.990 1.00 38.03 24 ALA E C 1
ATOM 4393 O O . ALA E 1 13 ? -28.026 -59.335 -59.151 1.00 38.37 24 ALA E O 1
ATOM 4395 N N . GLY E 1 14 ? -26.456 -60.768 -59.911 1.00 37.36 25 GLY E N 1
ATOM 4396 C CA . GLY E 1 14 ? -26.298 -60.113 -61.220 1.00 37.43 25 GLY E CA 1
ATOM 4397 C C . GLY E 1 14 ? -24.971 -59.396 -61.430 1.00 35.72 25 GLY E C 1
ATOM 4398 O O . GLY E 1 14 ? -24.853 -58.534 -62.308 1.00 35.89 25 GLY E O 1
ATOM 4399 N N . LYS E 1 15 ? -23.970 -59.765 -60.630 1.00 34.39 26 LYS E N 1
ATOM 4400 C CA . LYS E 1 15 ? -22.648 -59.127 -60.671 1.00 33.11 26 LYS E CA 1
ATOM 4401 C C . LYS E 1 15 ? -21.982 -59.208 -62.048 1.00 33.56 26 LYS E C 1
ATOM 4402 O O . LYS E 1 15 ? -21.558 -58.182 -62.589 1.00 33.96 26 LYS E O 1
ATOM 4408 N N . THR E 1 16 ? -21.910 -60.413 -62.615 1.00 33.83 27 THR E N 1
ATOM 4409 C CA . THR E 1 16 ? -21.299 -60.624 -63.931 1.00 34.34 27 THR E CA 1
ATOM 4410 C C . THR E 1 16 ? -22.048 -59.877 -65.052 1.00 36.10 27 THR E C 1
ATOM 4411 O O . THR E 1 16 ? -21.424 -59.312 -65.967 1.00 36.82 27 THR E O 1
ATOM 4415 N N . THR E 1 17 ? -23.378 -59.871 -64.974 1.00 36.88 28 THR E N 1
ATOM 4416 C CA . THR E 1 17 ? -24.190 -59.133 -65.922 1.00 38.54 28 THR E CA 1
ATOM 4417 C C . THR E 1 17 ? -23.811 -57.659 -65.858 1.00 38.13 28 THR E C 1
ATOM 4418 O O . THR E 1 17 ? -23.601 -57.023 -66.886 1.00 39.57 28 THR E O 1
ATOM 4422 N N . ILE E 1 18 ? -23.696 -57.115 -64.651 1.00 36.86 29 ILE E N 1
ATOM 4423 C CA . ILE E 1 18 ? -23.285 -55.715 -64.518 1.00 36.65 29 ILE E CA 1
ATOM 4424 C C . ILE E 1 18 ? -21.941 -55.503 -65.192 1.00 36.49 29 ILE E C 1
ATOM 4425 O O . ILE E 1 18 ? -21.793 -54.603 -66.014 1.00 38.22 29 ILE E O 1
ATOM 4430 N N . LEU E 1 19 ? -20.982 -56.360 -64.867 1.00 35.19 30 LEU E N 1
ATOM 4431 C CA . LEU E 1 19 ? -19.618 -56.216 -65.362 1.00 35.25 30 LEU E CA 1
ATOM 4432 C C . LEU E 1 19 ? -19.553 -56.170 -66.878 1.00 37.42 30 LEU E C 1
ATOM 4433 O O . LEU E 1 19 ? -18.907 -55.292 -67.445 1.00 38.69 30 LEU E O 1
ATOM 4438 N N . TYR E 1 20 ? -20.220 -57.111 -67.539 1.00 38.49 31 TYR E N 1
ATOM 4439 C CA . TYR E 1 20 ? -20.111 -57.182 -68.986 1.00 40.70 31 TYR E CA 1
ATOM 4440 C C . TYR E 1 20 ? -21.041 -56.204 -69.680 1.00 42.96 31 TYR E C 1
ATOM 4441 O O . TYR E 1 20 ? -20.781 -55.819 -70.820 1.00 45.51 31 TYR E O 1
ATOM 4450 N N . LYS E 1 21 ? -22.104 -55.789 -68.992 1.00 42.63 32 LYS E N 1
ATOM 4451 C CA . LYS E 1 21 ? -22.954 -54.723 -69.500 1.00 44.93 32 LYS E CA 1
ATOM 4452 C C . LYS E 1 21 ? -22.179 -53.405 -69.527 1.00 45.71 32 LYS E C 1
ATOM 4453 O O . LYS E 1 21 ? -22.194 -52.686 -70.532 1.00 48.26 32 LYS E O 1
ATOM 4459 N N . LEU E 1 22 ? -21.490 -53.102 -68.429 1.00 43.94 33 LEU E N 1
ATOM 4460 C CA . LEU E 1 22 ? -20.667 -51.897 -68.346 1.00 44.69 33 LEU E CA 1
ATOM 4461 C C . LEU E 1 22 ? -19.510 -51.880 -69.332 1.00 46.26 33 LEU E C 1
ATOM 4462 O O . LEU E 1 22 ? -19.169 -50.826 -69.878 1.00 48.49 33 LEU E O 1
ATOM 4467 N N . LYS E 1 23 ? -18.910 -53.047 -69.550 1.00 45.75 34 LYS E N 1
ATOM 4468 C CA . LYS E 1 23 ? -17.684 -53.152 -70.333 1.00 47.19 34 LYS E CA 1
ATOM 4469 C C . LYS E 1 23 ? -17.938 -53.360 -71.830 1.00 50.43 34 LYS E C 1
ATOM 4470 O O . LYS E 1 23 ? -17.208 -52.829 -72.677 1.00 52.79 34 LYS E O 1
ATOM 4476 N N . LEU E 1 24 ? -18.978 -54.124 -72.150 1.00 51.00 35 LEU E N 1
ATOM 4477 C CA . LEU E 1 24 ? -19.220 -54.544 -73.525 1.00 54.15 35 LEU E CA 1
ATOM 4478 C C . LEU E 1 24 ? -20.475 -53.928 -74.129 1.00 56.74 35 LEU E C 1
ATOM 4479 O O . LEU E 1 24 ? -20.797 -54.182 -75.289 1.00 59.86 35 LEU E O 1
ATOM 4484 N N . GLY E 1 25 ? -21.184 -53.128 -73.342 1.00 56.19 36 GLY E N 1
ATOM 4485 C CA . GLY E 1 25 ? -22.492 -52.627 -73.733 1.00 58.91 36 GLY E CA 1
ATOM 4486 C C . GLY E 1 25 ? -23.410 -53.733 -74.224 1.00 60.52 36 GLY E C 1
ATOM 4487 O O . GLY E 1 25 ? -24.214 -53.506 -75.121 1.00 63.49 36 GLY E O 1
ATOM 4488 N N . GLN E 1 26 ? -23.285 -54.929 -73.647 1.00 58.98 37 GLN E N 1
ATOM 4489 C CA . GLN E 1 26 ? -24.063 -56.096 -74.082 1.00 60.87 37 GLN E CA 1
ATOM 4490 C C . GLN E 1 26 ? -24.574 -56.915 -72.910 1.00 58.22 37 GLN E C 1
ATOM 4491 O O . GLN E 1 26 ? -23.859 -57.127 -71.940 1.00 55.70 37 GLN E O 1
ATOM 4497 N N . SER E 1 27 ? -25.819 -57.363 -73.003 1.00 59.80 38 SER E N 1
ATOM 4498 C CA . SER E 1 27 ? -26.367 -58.296 -72.033 1.00 58.66 38 SER E CA 1
ATOM 4499 C C . SER E 1 27 ? -26.043 -59.712 -72.488 1.00 59.67 38 SER E C 1
ATOM 4500 O O . SER E 1 27 ? -26.613 -60.205 -73.469 1.00 62.89 38 SER E O 1
ATOM 4503 N N . VAL E 1 28 ? -25.121 -60.357 -71.778 1.00 57.41 39 VAL E N 1
ATOM 4504 C CA . VAL E 1 28 ? -24.668 -61.702 -72.140 1.00 58.44 39 VAL E CA 1
ATOM 4505 C C . VAL E 1 28 ? -25.346 -62.776 -71.291 1.00 57.93 39 VAL E C 1
ATOM 4506 O O . VAL E 1 28 ? -25.888 -62.476 -70.219 1.00 56.45 39 VAL E O 1
ATOM 4510 N N . THR E 1 29 ? -25.324 -64.017 -71.784 1.00 59.69 40 THR E N 1
ATOM 4511 C CA . THR E 1 29 ? -25.728 -65.184 -70.996 1.00 59.29 40 THR E CA 1
ATOM 4512 C C . THR E 1 29 ? -24.605 -65.518 -70.025 1.00 56.51 40 THR E C 1
ATOM 4513 O O . THR E 1 29 ? -23.455 -65.707 -70.437 1.00 56.49 40 THR E O 1
ATOM 4517 N N . THR E 1 30 ? -24.933 -65.580 -68.737 1.00 54.36 41 THR E N 1
ATOM 4518 C CA . THR E 1 30 ? -23.923 -65.851 -67.712 1.00 51.68 41 THR E CA 1
ATOM 4519 C C . THR E 1 30 ? -24.021 -67.253 -67.130 1.00 52.23 41 THR E C 1
ATOM 4520 O O . THR E 1 30 ? -25.106 -67.817 -67.006 1.00 53.70 41 THR E O 1
ATOM 4524 N N . ILE E 1 31 ? -22.864 -67.794 -66.773 1.00 51.04 42 ILE E N 1
ATOM 4525 C CA . ILE E 1 31 ? -22.766 -69.007 -65.971 1.00 51.34 42 ILE E CA 1
ATOM 4526 C C . ILE E 1 31 ? -22.432 -68.546 -64.543 1.00 47.85 42 ILE E C 1
ATOM 4527 O O . ILE E 1 31 ? -21.740 -67.540 -64.377 1.00 45.66 42 ILE E O 1
ATOM 4532 N N . PRO E 1 32 ? -22.957 -69.241 -63.508 1.00 47.58 43 PRO E N 1
ATOM 4533 C CA . PRO E 1 32 ? -22.544 -68.898 -62.140 1.00 44.89 43 PRO E CA 1
ATOM 4534 C C . PRO E 1 32 ? -21.015 -68.905 -62.031 1.00 43.07 43 PRO E C 1
ATOM 4535 O O . PRO E 1 32 ? -20.366 -69.842 -62.502 1.00 44.55 43 PRO E O 1
ATOM 4539 N N . THR E 1 33 ? -20.443 -67.859 -61.445 1.00 39.95 44 THR E N 1
ATOM 4540 C CA . THR E 1 33 ? -18.991 -67.718 -61.423 1.00 38.31 44 THR E CA 1
ATOM 4541 C C . THR E 1 33 ? -18.311 -68.502 -60.302 1.00 38.40 44 THR E C 1
ATOM 4542 O O . THR E 1 33 ? -18.397 -68.155 -59.119 1.00 37.42 44 THR E O 1
ATOM 4546 N N . VAL E 1 34 ? -17.642 -69.574 -60.707 1.00 39.53 45 VAL E N 1
ATOM 4547 C CA . VAL E 1 34 ? -16.787 -70.351 -59.831 1.00 39.36 45 VAL E CA 1
ATOM 4548 C C . VAL E 1 34 ? -15.357 -69.876 -60.122 1.00 38.37 45 VAL E C 1
ATOM 4549 O O . VAL E 1 34 ? -14.630 -70.470 -60.932 1.00 39.66 45 VAL E O 1
ATOM 4553 N N . GLY E 1 35 ? -14.985 -68.775 -59.469 1.00 35.82 46 GLY E N 1
ATOM 4554 C CA . GLY E 1 35 ? -13.769 -68.034 -59.784 1.00 34.59 46 GLY E CA 1
ATOM 4555 C C . GLY E 1 35 ? -14.082 -66.555 -59.714 1.00 32.55 46 GLY E C 1
ATOM 4556 O O . GLY E 1 35 ? -14.866 -66.133 -58.873 1.00 31.74 46 GLY E O 1
ATOM 4557 N N . PHE E 1 36 ? -13.489 -65.766 -60.607 1.00 32.31 47 PHE E N 1
ATOM 4558 C CA . PHE E 1 36 ? -13.711 -64.321 -60.640 1.00 30.86 47 PHE E CA 1
ATOM 4559 C C . PHE E 1 36 ? -13.361 -63.777 -62.009 1.00 31.77 47 PHE E C 1
ATOM 4560 O O . PHE E 1 36 ? -12.633 -64.433 -62.757 1.00 33.45 47 PHE E O 1
ATOM 4568 N N . ASN E 1 37 ? -13.869 -62.580 -62.322 1.00 31.45 48 ASN E N 1
ATOM 4569 C CA . ASN E 1 37 ? -13.564 -61.881 -63.578 1.00 32.49 48 ASN E CA 1
ATOM 4570 C C . ASN E 1 37 ? -13.052 -60.472 -63.319 1.00 32.30 48 ASN E C 1
ATOM 4571 O O . ASN E 1 37 ? -13.428 -59.846 -62.320 1.00 31.73 48 ASN E O 1
ATOM 4576 N N . VAL E 1 38 ? -12.195 -59.980 -64.210 1.00 33.51 49 VAL E N 1
ATOM 4577 C CA . VAL E 1 38 ? -11.667 -58.623 -64.115 1.00 33.78 49 VAL E CA 1
ATOM 4578 C C . VAL E 1 38 ? -11.834 -57.943 -65.451 1.00 35.41 49 VAL E C 1
ATOM 4579 O O . VAL E 1 38 ? -11.441 -58.485 -66.480 1.00 36.66 49 VAL E O 1
ATOM 4583 N N . GLU E 1 39 ? -12.427 -56.757 -65.438 1.00 35.74 50 GLU E N 1
ATOM 4584 C CA . GLU E 1 39 ? -12.398 -55.883 -66.603 1.00 37.97 50 GLU E CA 1
ATOM 4585 C C . GLU E 1 39 ? -12.063 -54.480 -66.134 1.00 38.39 50 GLU E C 1
ATOM 4586 O O . GLU E 1 39 ? -12.309 -54.120 -64.978 1.00 37.01 50 GLU E O 1
ATOM 4592 N N . THR E 1 40 ? -11.482 -53.696 -67.029 1.00 40.61 51 THR E N 1
ATOM 4593 C CA . THR E 1 40 ? -11.250 -52.301 -66.741 1.00 41.43 51 THR E CA 1
ATOM 4594 C C . THR E 1 40 ? -12.249 -51.504 -67.560 1.00 42.88 51 THR E C 1
ATOM 4595 O O . THR E 1 40 ? -12.281 -51.610 -68.783 1.00 44.74 51 THR E O 1
ATOM 4599 N N . VAL E 1 41 ? -13.090 -50.740 -66.870 1.00 42.43 52 VAL E N 1
ATOM 4600 C CA . VAL E 1 41 ? -14.155 -49.968 -67.504 1.00 43.99 52 VAL E CA 1
ATOM 4601 C C . VAL E 1 41 ? -13.908 -48.483 -67.294 1.00 46.15 52 VAL E C 1
ATOM 4602 O O . VAL E 1 41 ? -13.865 -48.015 -66.151 1.00 45.21 52 VAL E O 1
ATOM 4606 N N . THR E 1 42 ? -13.757 -47.752 -68.398 1.00 49.31 53 THR E N 1
ATOM 4607 C CA . THR E 1 42 ? -13.512 -46.314 -68.355 1.00 52.22 53 THR E CA 1
ATOM 4608 C C . THR E 1 42 ? -14.799 -45.521 -68.602 1.00 53.80 53 THR E C 1
ATOM 4609 O O . THR E 1 42 ? -15.545 -45.817 -69.531 1.00 54.44 53 THR E O 1
ATOM 4613 N N . TYR E 1 43 ? -15.041 -44.524 -67.747 1.00 54.70 54 TYR E N 1
ATOM 4614 C CA . TYR E 1 43 ? -16.230 -43.663 -67.792 1.00 56.67 54 TYR E CA 1
ATOM 4615 C C . TYR E 1 43 ? -15.938 -42.324 -67.096 1.00 59.20 54 TYR E C 1
ATOM 4616 O O . TYR E 1 43 ? -15.438 -42.301 -65.964 1.00 58.06 54 TYR E O 1
ATOM 4625 N N . LYS E 1 44 ? -16.260 -41.219 -67.773 1.00 63.23 55 LYS E N 1
ATOM 4626 C CA . LYS E 1 44 ? -15.990 -39.859 -67.277 1.00 66.46 55 LYS E CA 1
ATOM 4627 C C . LYS E 1 44 ? -14.539 -39.718 -66.806 1.00 66.78 55 LYS E C 1
ATOM 4628 O O . LYS E 1 44 ? -14.269 -39.233 -65.697 1.00 66.99 55 LYS E O 1
ATOM 4634 N N . ASN E 1 45 ? -13.612 -40.156 -67.658 1.00 67.18 56 ASN E N 1
ATOM 4635 C CA . ASN E 1 45 ? -12.177 -40.040 -67.400 1.00 67.76 56 ASN E CA 1
ATOM 4636 C C . ASN E 1 45 ? -11.705 -40.709 -66.105 1.00 64.23 56 ASN E C 1
ATOM 4637 O O . ASN E 1 45 ? -10.700 -40.300 -65.518 1.00 65.49 56 ASN E O 1
ATOM 4642 N N . VAL E 1 46 ? -12.437 -41.734 -65.670 1.00 60.10 57 VAL E N 1
ATOM 4643 C CA . VAL E 1 46 ? -11.994 -42.592 -64.576 1.00 56.56 57 VAL E CA 1
ATOM 4644 C C . VAL E 1 46 ? -11.844 -44.014 -65.090 1.00 53.77 57 VAL E C 1
ATOM 4645 O O . VAL E 1 46 ? -12.729 -44.541 -65.771 1.00 52.77 57 VAL E O 1
ATOM 4649 N N . LYS E 1 47 ? -10.706 -44.614 -64.759 1.00 52.63 58 LYS E N 1
ATOM 4650 C CA . LYS E 1 47 ? -10.386 -45.974 -65.136 1.00 50.43 58 LYS E CA 1
ATOM 4651 C C . LYS E 1 47 ? -10.746 -46.915 -63.969 1.00 46.74 58 LYS E C 1
ATOM 4652 O O . LYS E 1 47 ? -9.984 -47.021 -63.000 1.00 46.22 58 LYS E O 1
ATOM 4658 N N . PHE E 1 48 ? -11.905 -47.579 -64.061 1.00 44.35 59 PHE E N 1
ATOM 4659 C CA . PHE E 1 48 ? -12.371 -48.506 -63.017 1.00 41.26 59 PHE E CA 1
ATOM 4660 C C . PHE E 1 48 ? -11.861 -49.923 -63.208 1.00 39.55 59 PHE E C 1
ATOM 4661 O O . PHE E 1 48 ? -12.224 -50.576 -64.180 1.00 39.78 59 PHE E O 1
ATOM 4669 N N . ASN E 1 49 ? -11.051 -50.409 -62.271 1.00 38.52 60 ASN E N 1
ATOM 4670 C CA . ASN E 1 49 ? -10.626 -51.808 -62.276 1.00 37.17 60 ASN E CA 1
ATOM 4671 C C . ASN E 1 49 ? -11.559 -52.656 -61.419 1.00 35.20 60 ASN E C 1
ATOM 4672 O O . ASN E 1 49 ? -11.483 -52.632 -60.189 1.00 34.92 60 ASN E O 1
ATOM 4677 N N . VAL E 1 50 ? -12.443 -53.401 -62.073 1.00 34.29 61 VAL E N 1
ATOM 4678 C CA . VAL E 1 50 ? -13.531 -54.086 -61.388 1.00 32.51 61 VAL E CA 1
ATOM 4679 C C . VAL E 1 50 ? -13.243 -55.570 -61.249 1.00 31.78 61 VAL E C 1
ATOM 4680 O O . VAL E 1 50 ? -12.984 -56.247 -62.248 1.00 32.92 61 VAL E O 1
ATOM 4684 N N . TRP E 1 51 ? -13.295 -56.068 -60.012 1.00 30.69 62 TRP E N 1
ATOM 4685 C CA . TRP E 1 51 ? -13.107 -57.492 -59.718 1.00 29.58 62 TRP E CA 1
ATOM 4686 C C . TRP E 1 51 ? -14.440 -58.102 -59.323 1.00 29.20 62 TRP E C 1
ATOM 4687 O O . TRP E 1 51 ? -14.981 -57.779 -58.260 1.00 29.21 62 TRP E O 1
ATOM 4698 N N . ASP E 1 52 ? -14.983 -58.954 -60.193 1.00 29.36 63 ASP E N 1
ATOM 4699 C CA . ASP E 1 52 ? -16.258 -59.623 -59.940 1.00 29.28 63 ASP E CA 1
ATOM 4700 C C . ASP E 1 52 ? -15.963 -61.019 -59.432 1.00 29.47 63 ASP E C 1
ATOM 4701 O O . ASP E 1 52 ? -15.538 -61.876 -60.200 1.00 30.23 63 ASP E O 1
ATOM 4706 N N . VAL E 1 53 ? -16.169 -61.239 -58.136 1.00 29.22 64 VAL E N 1
ATOM 4707 C CA . VAL E 1 53 ? -15.870 -62.533 -57.531 1.00 29.94 64 VAL E CA 1
ATOM 4708 C C . VAL E 1 53 ? -17.146 -63.297 -57.237 1.00 30.72 64 VAL E C 1
ATOM 4709 O O . VAL E 1 53 ? -18.076 -62.744 -56.645 1.00 30.81 64 VAL E O 1
ATOM 4713 N N . GLY E 1 54 ? -17.179 -64.568 -57.648 1.00 31.68 65 GLY E N 1
ATOM 4714 C CA . GLY E 1 54 ? -18.345 -65.431 -57.470 1.00 32.62 65 GLY E CA 1
ATOM 4715 C C . GLY E 1 54 ? -18.940 -65.409 -56.074 1.00 33.06 65 GLY E C 1
ATOM 4716 O O . GLY E 1 54 ? -18.228 -65.270 -55.083 1.00 32.98 65 GLY E O 1
ATOM 4717 N N . GLY E 1 55 ? -20.255 -65.563 -55.995 1.00 33.92 66 GLY E N 1
ATOM 4718 C CA . GLY E 1 55 ? -20.955 -65.474 -54.724 1.00 34.68 66 GLY E CA 1
ATOM 4719 C C . GLY E 1 55 ? -21.468 -66.775 -54.130 1.00 37.05 66 GLY E C 1
ATOM 4720 O O . GLY E 1 55 ? -22.009 -66.766 -53.015 1.00 37.52 66 GLY E O 1
ATOM 4721 N N . LEU E 1 56 ? -21.319 -67.887 -54.862 1.00 38.55 67 LEU E N 1
ATOM 4722 C CA . LEU E 1 56 ? -21.670 -69.210 -54.324 1.00 41.62 67 LEU E CA 1
ATOM 4723 C C . LEU E 1 56 ? -21.023 -69.366 -52.944 1.00 42.62 67 LEU E C 1
ATOM 4724 O O . LEU E 1 56 ? -19.850 -69.034 -52.754 1.00 41.38 67 LEU E O 1
ATOM 4729 N N . ASP E 1 57 ? -21.801 -69.853 -51.984 1.00 45.46 68 ASP E N 1
ATOM 4730 C CA . ASP E 1 57 ? -21.367 -69.965 -50.587 1.00 47.33 68 ASP E CA 1
ATOM 4731 C C . ASP E 1 57 ? -19.960 -70.548 -50.371 1.00 47.91 68 ASP E C 1
ATOM 4732 O O . ASP E 1 57 ? -19.249 -70.130 -49.451 1.00 47.91 68 ASP E O 1
ATOM 4737 N N . LYS E 1 58 ? -19.551 -71.499 -51.206 1.00 48.85 69 LYS E N 1
ATOM 4738 C CA . LYS E 1 58 ? -18.217 -72.085 -51.049 1.00 49.88 69 LYS E CA 1
ATOM 4739 C C . LYS E 1 58 ? -17.088 -71.210 -51.601 1.00 47.08 69 LYS E C 1
ATOM 4740 O O . LYS E 1 58 ? -15.922 -71.605 -51.580 1.00 48.21 69 LYS E O 1
ATOM 4746 N N . ILE E 1 59 ? -17.429 -70.017 -52.072 1.00 44.06 70 ILE E N 1
ATOM 4747 C CA . ILE E 1 59 ? -16.434 -69.078 -52.573 1.00 41.36 70 ILE E CA 1
ATOM 4748 C C . ILE E 1 59 ? -16.292 -67.885 -51.638 1.00 39.60 70 ILE E C 1
ATOM 4749 O O . ILE E 1 59 ? -15.241 -67.256 -51.577 1.00 38.77 70 ILE E O 1
ATOM 4754 N N . ARG E 1 60 ? -17.353 -67.589 -50.901 1.00 39.20 71 ARG E N 1
ATOM 4755 C CA . ARG E 1 60 ? -17.368 -66.455 -49.979 1.00 38.09 71 ARG E CA 1
ATOM 4756 C C . ARG E 1 60 ? -16.236 -66.408 -48.940 1.00 38.21 71 ARG E C 1
ATOM 4757 O O . ARG E 1 60 ? -15.762 -65.320 -48.613 1.00 37.58 71 ARG E O 1
ATOM 4765 N N . PRO E 1 61 ? -15.805 -67.570 -48.408 1.00 39.43 72 PRO E N 1
ATOM 4766 C CA . PRO E 1 61 ? -14.638 -67.536 -47.527 1.00 40.08 72 PRO E CA 1
ATOM 4767 C C . PRO E 1 61 ? -13.369 -67.018 -48.208 1.00 38.19 72 PRO E C 1
ATOM 4768 O O . PRO E 1 61 ? -12.437 -66.616 -47.524 1.00 38.57 72 PRO E O 1
ATOM 4772 N N . LEU E 1 62 ? -13.346 -67.023 -49.539 1.00 36.29 73 LEU E N 1
ATOM 4773 C CA . LEU E 1 62 ? -12.169 -66.595 -50.283 1.00 35.18 73 LEU E CA 1
ATOM 4774 C C . LEU E 1 62 ? -12.161 -65.098 -50.596 1.00 33.74 73 LEU E C 1
ATOM 4775 O O . LEU E 1 62 ? -11.109 -64.533 -50.893 1.00 33.64 73 LEU E O 1
ATOM 4780 N N . TRP E 1 63 ? -13.334 -64.468 -50.521 1.00 33.29 74 TRP E N 1
ATOM 4781 C CA . TRP E 1 63 ? -13.496 -63.031 -50.762 1.00 32.05 74 TRP E CA 1
ATOM 4782 C C . TRP E 1 63 ? -12.402 -62.159 -50.157 1.00 32.40 74 TRP E C 1
ATOM 4783 O O . TRP E 1 63 ? -11.962 -61.205 -50.794 1.00 31.60 74 TRP E O 1
ATOM 4794 N N . ARG E 1 64 ? -11.965 -62.491 -48.942 1.00 33.89 75 ARG E N 1
ATOM 4795 C CA . ARG E 1 64 ? -10.992 -61.673 -48.216 1.00 35.01 75 ARG E CA 1
ATOM 4796 C C . ARG E 1 64 ? -9.667 -61.540 -48.945 1.00 34.68 75 ARG E C 1
ATOM 4797 O O . ARG E 1 64 ? -8.909 -60.588 -48.710 1.00 35.35 75 ARG E O 1
ATOM 4805 N N . HIS E 1 65 ? -9.399 -62.486 -49.840 1.00 34.01 76 HIS E N 1
ATOM 4806 C CA . HIS E 1 65 ? -8.152 -62.501 -50.592 1.00 33.87 76 HIS E CA 1
ATOM 4807 C C . HIS E 1 65 ? -8.148 -61.513 -51.754 1.00 32.43 76 HIS E C 1
ATOM 4808 O O . HIS E 1 65 ? -7.161 -61.401 -52.479 1.00 32.89 76 HIS E O 1
ATOM 4815 N N . TYR E 1 66 ? -9.243 -60.774 -51.898 1.00 31.19 77 TYR E N 1
ATOM 4816 C CA . TYR E 1 66 ? -9.362 -59.729 -52.918 1.00 30.17 77 TYR E CA 1
ATOM 4817 C C . TYR E 1 66 ? -9.691 -58.375 -52.294 1.00 30.33 77 TYR E C 1
ATOM 4818 O O . TYR E 1 66 ? -9.896 -57.393 -53.007 1.00 29.84 77 TYR E O 1
ATOM 4827 N N . TYR E 1 67 ? -9.725 -58.331 -50.961 1.00 31.43 78 TYR E N 1
ATOM 4828 C CA . TYR E 1 67 ? -9.993 -57.095 -50.235 1.00 32.55 78 TYR E CA 1
ATOM 4829 C C . TYR E 1 67 ? -8.910 -56.037 -50.464 1.00 33.69 78 TYR E C 1
ATOM 4830 O O . TYR E 1 67 ? -9.218 -54.891 -50.801 1.00 33.75 78 TYR E O 1
ATOM 4839 N N . THR E 1 68 ? -7.651 -56.440 -50.290 1.00 34.86 79 THR E N 1
ATOM 4840 C CA . THR E 1 68 ? -6.505 -55.532 -50.276 1.00 36.63 79 THR E CA 1
ATOM 4841 C C . THR E 1 68 ? -6.439 -54.599 -51.469 1.00 36.24 79 THR E C 1
ATOM 4842 O O . THR E 1 68 ? -6.568 -55.033 -52.610 1.00 35.32 79 THR E O 1
ATOM 4846 N N . GLY E 1 69 ? -6.243 -53.314 -51.181 1.00 37.73 80 GLY E N 1
ATOM 4847 C CA . GLY E 1 69 ? -6.112 -52.275 -52.203 1.00 37.89 80 GLY E CA 1
ATOM 4848 C C . GLY E 1 69 ? -7.420 -51.731 -52.747 1.00 36.82 80 GLY E C 1
ATOM 4849 O O . GLY E 1 69 ? -7.414 -50.859 -53.608 1.00 37.68 80 GLY E O 1
ATOM 4850 N N . THR E 1 70 ? -8.544 -52.244 -52.251 1.00 35.45 81 THR E N 1
ATOM 4851 C CA . THR E 1 70 ? -9.860 -51.871 -52.763 1.00 34.43 81 THR E CA 1
ATOM 4852 C C . THR E 1 70 ? -10.246 -50.458 -52.342 1.00 36.15 81 THR E C 1
ATOM 4853 O O . THR E 1 70 ? -10.201 -50.120 -51.164 1.00 37.67 81 THR E O 1
ATOM 4857 N N . GLN E 1 71 ? -10.621 -49.637 -53.318 1.00 36.44 82 GLN E N 1
ATOM 4858 C CA . GLN E 1 71 ? -11.009 -48.250 -53.057 1.00 38.28 82 GLN E CA 1
ATOM 4859 C C . GLN E 1 71 ? -12.532 -48.073 -53.125 1.00 37.94 82 GLN E C 1
ATOM 4860 O O . GLN E 1 71 ? -13.101 -47.183 -52.485 1.00 39.45 82 GLN E O 1
ATOM 4866 N N . GLY E 1 72 ? -13.188 -48.936 -53.895 1.00 36.35 83 GLY E N 1
ATOM 4867 C CA . GLY E 1 72 ? -14.640 -48.896 -54.028 1.00 36.36 83 GLY E CA 1
ATOM 4868 C C . GLY E 1 72 ? -1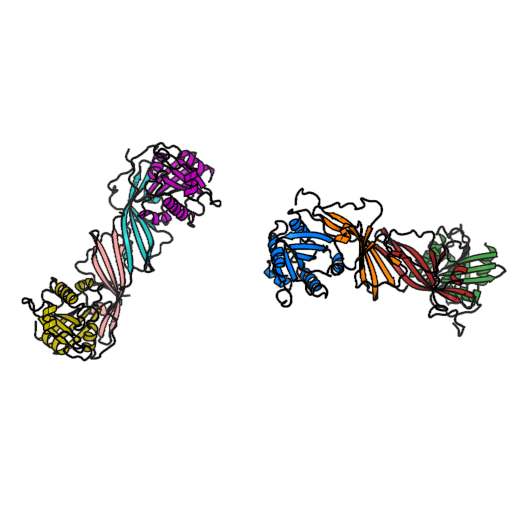5.258 -50.272 -53.915 1.00 34.73 83 GLY E C 1
ATOM 4869 O O . GLY E 1 72 ? -14.906 -51.192 -54.654 1.00 33.60 83 GLY E O 1
ATOM 4870 N N . LEU E 1 73 ? -16.181 -50.413 -52.979 1.00 35.42 84 LEU E N 1
ATOM 4871 C CA . LEU E 1 73 ? -16.928 -51.646 -52.843 1.00 34.96 84 LEU E CA 1
ATOM 4872 C C . LEU E 1 73 ? -18.293 -51.517 -53.502 1.00 35.36 84 LEU E C 1
ATOM 4873 O O . LEU E 1 73 ? -19.076 -50.634 -53.155 1.00 37.20 84 LEU E O 1
ATOM 4878 N N . ILE E 1 74 ? -18.565 -52.389 -54.466 1.00 34.50 85 ILE E N 1
ATOM 4879 C CA . ILE E 1 74 ? -19.894 -52.486 -55.047 1.00 34.90 85 ILE E CA 1
ATOM 4880 C C . ILE E 1 74 ? -20.505 -53.761 -54.505 1.00 34.77 85 ILE E C 1
ATOM 4881 O O . ILE E 1 74 ? -19.972 -54.849 -54.737 1.00 34.27 85 ILE E O 1
ATOM 4886 N N . PHE E 1 75 ? -21.606 -53.635 -53.771 1.00 35.87 86 PHE E N 1
ATOM 4887 C CA . PHE E 1 75 ? -22.302 -54.810 -53.266 1.00 35.81 86 PHE E CA 1
ATOM 4888 C C . PHE E 1 75 ? -23.654 -54.920 -53.949 1.00 36.43 86 PHE E C 1
ATOM 4889 O O . PHE E 1 75 ? -24.460 -53.996 -53.892 1.00 37.86 86 PHE E O 1
ATOM 4897 N N . VAL E 1 76 ? -23.879 -56.056 -54.606 1.00 35.86 87 VAL E N 1
ATOM 4898 C CA . VAL E 1 76 ? -25.001 -56.238 -55.534 1.00 36.48 87 VAL E CA 1
ATOM 4899 C C . VAL E 1 76 ? -26.051 -57.166 -54.938 1.00 37.46 87 VAL E C 1
ATOM 4900 O O . VAL E 1 76 ? -25.734 -58.250 -54.464 1.00 37.18 87 VAL E O 1
ATOM 4904 N N . VAL E 1 77 ? -27.303 -56.720 -54.983 1.00 39.29 88 VAL E N 1
ATOM 4905 C CA . VAL E 1 77 ? -28.425 -57.383 -54.322 1.00 40.99 88 VAL E CA 1
ATOM 4906 C C . VAL E 1 77 ? -29.547 -57.695 -55.314 1.00 42.30 88 VAL E C 1
ATOM 4907 O O . VAL E 1 77 ? -29.976 -56.818 -56.072 1.00 42.95 88 VAL E O 1
ATOM 4911 N N . ASP E 1 78 ? -30.019 -58.941 -55.305 1.00 43.07 89 ASP E N 1
ATOM 4912 C CA . ASP E 1 78 ? -31.226 -59.308 -56.039 1.00 45.07 89 ASP E CA 1
ATOM 4913 C C . ASP E 1 78 ? -32.439 -58.900 -55.193 1.00 47.67 89 ASP E C 1
ATOM 4914 O O . ASP E 1 78 ? -32.708 -59.490 -54.145 1.00 48.93 89 ASP E O 1
ATOM 4919 N N . CYS E 1 79 ? -33.162 -57.887 -55.664 1.00 48.96 90 CYS E N 1
ATOM 4920 C CA . CYS E 1 79 ? -34.272 -57.287 -54.916 1.00 51.77 90 CYS E CA 1
ATOM 4921 C C . CYS E 1 79 ? -35.595 -58.057 -54.984 1.00 54.77 90 CYS E C 1
ATOM 4922 O O . CYS E 1 79 ? -36.594 -57.637 -54.400 1.00 57.34 90 CYS E O 1
ATOM 4925 N N . ALA E 1 80 ? -35.603 -59.171 -55.705 1.00 54.97 91 ALA E N 1
ATOM 4926 C CA . ALA E 1 80 ? -36.777 -60.033 -55.762 1.00 58.27 91 ALA E CA 1
ATOM 4927 C C . ALA E 1 80 ? -36.574 -61.236 -54.853 1.00 59.02 91 ALA E C 1
ATOM 4928 O O . ALA E 1 80 ? -37.530 -61.950 -54.526 1.00 62.29 91 ALA E O 1
ATOM 4930 N N . ASP E 1 81 ? -35.325 -61.455 -54.449 1.00 56.65 92 ASP E N 1
ATOM 4931 C CA . ASP E 1 81 ? -34.997 -62.540 -53.538 1.00 57.45 92 ASP E CA 1
ATOM 4932 C C . ASP E 1 81 ? -35.122 -62.068 -52.093 1.00 58.50 92 ASP E C 1
ATOM 4933 O O . ASP E 1 81 ? -34.141 -61.647 -51.470 1.00 56.71 92 ASP E O 1
ATOM 4938 N N . ARG E 1 82 ? -36.341 -62.152 -51.571 1.00 61.83 93 ARG E N 1
ATOM 4939 C CA . ARG E 1 82 ? -36.633 -61.748 -50.204 1.00 63.55 93 ARG E CA 1
ATOM 4940 C C . ARG E 1 82 ? -36.129 -62.770 -49.194 1.00 64.30 93 ARG E C 1
ATOM 4941 O O . ARG E 1 82 ? -35.805 -62.417 -48.056 1.00 64.87 93 ARG E O 1
ATOM 4949 N N . ASP E 1 83 ? -36.054 -64.031 -49.616 1.00 64.61 94 ASP E N 1
ATOM 4950 C CA . ASP E 1 83 ? -35.613 -65.105 -48.730 1.00 65.70 94 ASP E CA 1
ATOM 4951 C C . ASP E 1 83 ? -34.175 -64.892 -48.259 1.00 62.59 94 ASP E C 1
ATOM 4952 O O . ASP E 1 83 ? -33.860 -65.139 -47.092 1.00 64.13 94 ASP E O 1
ATOM 4957 N N . ARG E 1 84 ? -33.321 -64.399 -49.151 1.00 58.45 95 ARG E N 1
ATOM 4958 C CA . ARG E 1 84 ? -31.892 -64.291 -48.853 1.00 55.48 95 ARG E CA 1
ATOM 4959 C C . ARG E 1 84 ? -31.390 -62.873 -48.587 1.00 53.63 95 ARG E C 1
ATOM 4960 O O . ARG E 1 84 ? -30.188 -62.636 -48.624 1.00 51.17 95 ARG E O 1
ATOM 4968 N N . ILE E 1 85 ? -32.287 -61.930 -48.315 1.00 55.13 96 ILE E N 1
ATOM 4969 C CA . ILE E 1 85 ? -31.851 -60.551 -48.067 1.00 53.86 96 ILE E CA 1
ATOM 4970 C C . ILE E 1 85 ? -31.139 -60.360 -46.727 1.00 54.60 96 ILE E C 1
ATOM 4971 O O . ILE E 1 85 ? -30.162 -59.625 -46.650 1.00 52.92 96 ILE E O 1
ATOM 4976 N N . ASP E 1 86 ? -31.620 -61.022 -45.682 1.00 57.78 97 ASP E N 1
ATOM 4977 C CA . ASP E 1 86 ? -30.968 -60.958 -44.377 1.00 59.30 97 ASP E CA 1
ATOM 4978 C C . ASP E 1 86 ? -29.574 -61.602 -44.424 1.00 56.87 97 ASP E C 1
ATOM 4979 O O . ASP E 1 86 ? -28.665 -61.179 -43.706 1.00 56.53 97 ASP E O 1
ATOM 4984 N N . GLU E 1 87 ? -29.425 -62.614 -45.281 1.00 55.40 98 GLU E N 1
ATOM 4985 C CA . GLU E 1 87 ? -28.145 -63.258 -45.555 1.00 53.15 98 GLU E CA 1
ATOM 4986 C C . GLU E 1 87 ? -27.213 -62.281 -46.261 1.00 49.63 98 GLU E C 1
ATOM 4987 O O . GLU E 1 87 ? -26.023 -62.210 -45.954 1.00 48.35 98 GLU E O 1
ATOM 4993 N N . ALA E 1 88 ? -27.762 -61.526 -47.207 1.00 48.31 99 ALA E N 1
ATOM 4994 C CA . ALA E 1 88 ? -26.994 -60.497 -47.899 1.00 45.71 99 ALA E CA 1
ATOM 4995 C C . ALA E 1 88 ? -26.489 -59.441 -46.917 1.00 46.20 99 ALA E C 1
ATOM 4996 O O . ALA E 1 88 ? -25.347 -58.988 -47.026 1.00 44.51 99 ALA E O 1
ATOM 4998 N N . ARG E 1 89 ? -27.330 -59.071 -45.955 1.00 48.72 100 ARG E N 1
ATOM 4999 C CA . ARG E 1 89 ? -26.932 -58.129 -44.916 1.00 50.24 100 ARG E CA 1
ATOM 5000 C C . ARG E 1 89 ? -25.742 -58.651 -44.112 1.00 50.32 100 ARG E C 1
ATOM 5001 O O . ARG E 1 89 ? -24.808 -57.903 -43.805 1.00 49.73 100 ARG E O 1
ATOM 5009 N N . GLN E 1 90 ? -25.788 -59.938 -43.780 1.00 51.48 101 GLN E N 1
ATOM 5010 C CA . GLN E 1 90 ? -24.748 -60.578 -42.985 1.00 52.43 101 GLN E CA 1
ATOM 5011 C C . GLN E 1 90 ? -23.420 -60.541 -43.725 1.00 49.56 101 GLN E C 1
ATOM 5012 O O . GLN E 1 90 ? -22.408 -60.099 -43.181 1.00 49.55 101 GLN E O 1
ATOM 5018 N N . GLU E 1 91 ? -23.440 -60.985 -44.978 1.00 47.60 102 GLU E N 1
ATOM 5019 C CA . GLU E 1 91 ? -22.261 -60.943 -45.824 1.00 45.18 102 GLU E CA 1
ATOM 5020 C C . GLU E 1 91 ? -21.727 -59.520 -45.908 1.00 44.53 102 GLU E C 1
ATOM 5021 O O . GLU E 1 91 ? -20.555 -59.286 -45.604 1.00 44.34 102 GLU E O 1
ATOM 5027 N N . LEU E 1 92 ? -22.591 -58.573 -46.282 1.00 44.84 103 LEU E N 1
ATOM 5028 C CA . LEU E 1 92 ? -22.186 -57.170 -46.446 1.00 44.60 103 LEU E CA 1
ATOM 5029 C C . LEU E 1 92 ? -21.437 -56.616 -45.237 1.00 46.55 103 LEU E C 1
ATOM 5030 O O . LEU E 1 92 ? -20.391 -55.975 -45.382 1.00 45.96 103 LEU E O 1
ATOM 5035 N N . HIS E 1 93 ? -21.969 -56.858 -44.047 1.00 49.25 104 HIS E N 1
ATOM 5036 C CA . HIS E 1 93 ? -21.325 -56.345 -42.854 1.00 51.75 104 HIS E CA 1
ATOM 5037 C C . HIS E 1 93 ? -20.048 -57.102 -42.493 1.00 51.59 104 HIS E C 1
ATOM 5038 O O . HIS E 1 93 ? -19.148 -56.530 -41.882 1.00 52.67 104 HIS E O 1
ATOM 5045 N N . ARG E 1 94 ? -19.959 -58.373 -42.885 1.00 50.63 105 ARG E N 1
ATOM 5046 C CA . ARG E 1 94 ? -18.735 -59.150 -42.666 1.00 50.81 105 ARG E CA 1
ATOM 5047 C C . ARG E 1 94 ? -17.588 -58.535 -43.476 1.00 48.37 105 ARG E C 1
ATOM 5048 O O . ARG E 1 94 ? -16.451 -58.459 -43.007 1.00 49.08 105 ARG E O 1
ATOM 5056 N N . ILE E 1 95 ? -17.917 -58.068 -44.679 1.00 45.86 106 ILE E N 1
ATOM 5057 C CA . ILE E 1 95 ? -16.963 -57.442 -45.588 1.00 43.68 106 ILE E CA 1
ATOM 5058 C C . ILE E 1 95 ? -16.431 -56.107 -45.064 1.00 44.91 106 ILE E C 1
ATOM 5059 O O . ILE E 1 95 ? -15.231 -55.946 -44.847 1.00 45.24 106 ILE E O 1
ATOM 5064 N N . ILE E 1 96 ? -17.333 -55.154 -44.853 1.00 45.88 107 ILE E N 1
ATOM 5065 C CA . ILE E 1 96 ? -16.942 -53.776 -44.550 1.00 46.96 107 ILE E CA 1
ATOM 5066 C C . ILE E 1 96 ? -16.314 -53.614 -43.173 1.00 49.59 107 ILE E C 1
ATOM 5067 O O . ILE E 1 96 ? -15.717 -52.584 -42.880 1.00 51.06 107 ILE E O 1
ATOM 5072 N N . ASN E 1 97 ? -16.437 -54.639 -42.337 1.00 50.63 108 ASN E N 1
ATOM 5073 C CA . ASN E 1 97 ? -15.827 -54.615 -41.011 1.00 53.53 108 ASN E CA 1
ATOM 5074 C C . ASN E 1 97 ? -14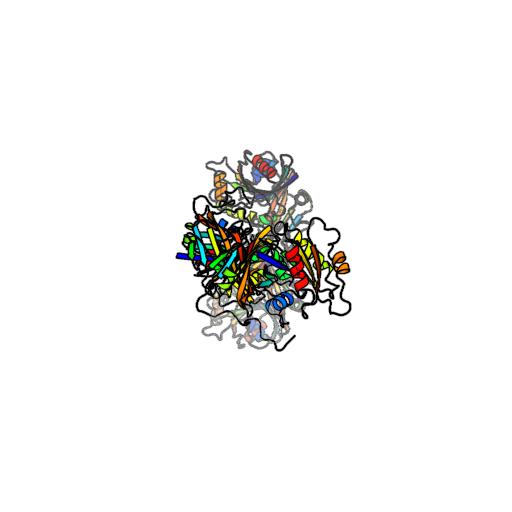.392 -55.118 -40.991 1.00 53.07 108 ASN E C 1
ATOM 5075 O O . ASN E 1 97 ? -13.699 -54.978 -39.988 1.00 55.56 108 ASN E O 1
ATOM 5080 N N . ASP E 1 98 ? -13.950 -55.699 -42.101 1.00 50.30 109 ASP E N 1
ATOM 5081 C CA . ASP E 1 98 ? -12.579 -56.179 -42.217 1.00 50.27 109 ASP E CA 1
ATOM 5082 C C . ASP E 1 98 ? -11.593 -55.010 -42.264 1.00 51.42 109 ASP E C 1
ATOM 5083 O O . ASP E 1 98 ? -11.825 -54.032 -42.985 1.00 50.45 109 ASP E O 1
ATOM 5088 N N . ARG E 1 99 ? -10.500 -55.121 -41.502 1.00 53.63 110 ARG E N 1
ATOM 5089 C CA . ARG E 1 99 ? -9.452 -54.095 -41.483 1.00 55.28 110 ARG E CA 1
ATOM 5090 C C . ARG E 1 99 ? -9.023 -53.620 -42.882 1.00 52.79 110 ARG E C 1
ATOM 5091 O O . ARG E 1 99 ? -8.795 -52.428 -43.096 1.00 53.73 110 ARG E O 1
ATOM 5099 N N . GLU E 1 100 ? -8.918 -54.552 -43.824 1.00 50.10 111 GLU E N 1
ATOM 5100 C CA . GLU E 1 100 ? -8.506 -54.233 -45.187 1.00 48.26 111 GLU E CA 1
ATOM 5101 C C . GLU E 1 100 ? -9.511 -53.359 -45.945 1.00 46.87 111 GLU E C 1
ATOM 5102 O O . GLU E 1 100 ? -9.127 -52.623 -46.851 1.00 46.53 111 GLU E O 1
ATOM 5108 N N . MET E 1 101 ? -10.790 -53.447 -45.586 1.00 46.41 112 MET E N 1
ATOM 5109 C CA . MET E 1 101 ? -11.844 -52.709 -46.294 1.00 45.24 112 MET E CA 1
ATOM 5110 C C . MET E 1 101 ? -12.252 -51.426 -45.573 1.00 47.57 112 MET E C 1
ATOM 5111 O O . MET E 1 101 ? -13.221 -50.774 -45.950 1.00 47.37 112 MET E O 1
ATOM 5116 N N . ARG E 1 102 ? -11.495 -51.070 -44.542 1.00 50.18 113 ARG E N 1
ATOM 5117 C CA . ARG E 1 102 ? -11.847 -49.983 -43.642 1.00 53.25 113 ARG E CA 1
ATOM 5118 C C . ARG E 1 102 ? -12.122 -48.693 -44.400 1.00 53.20 113 ARG E C 1
ATOM 5119 O O . ARG E 1 102 ? -13.008 -47.928 -44.025 1.00 54.90 113 ARG E O 1
ATOM 5127 N N . ASP E 1 103 ? -11.373 -48.475 -45.480 1.00 51.68 114 ASP E N 1
ATOM 5128 C CA . ASP E 1 103 ? -11.342 -47.179 -46.172 1.00 52.09 114 ASP E CA 1
ATOM 5129 C C . ASP E 1 103 ? -12.213 -47.100 -47.427 1.00 49.28 114 ASP E C 1
ATOM 5130 O O . ASP E 1 103 ? -12.496 -46.005 -47.923 1.00 50.52 114 ASP E O 1
ATOM 5135 N N . ALA E 1 104 ? -12.638 -48.256 -47.928 1.00 45.41 115 ALA E N 1
ATOM 5136 C CA . ALA E 1 104 ? -13.463 -48.316 -49.124 1.00 42.66 115 ALA E CA 1
ATOM 5137 C C . ALA E 1 104 ? -14.804 -47.632 -48.918 1.00 43.20 115 ALA E C 1
ATOM 5138 O O . ALA E 1 104 ? -15.419 -47.775 -47.862 1.00 44.21 115 ALA E O 1
ATOM 5140 N N . ILE E 1 105 ? -15.243 -46.881 -49.926 1.00 42.70 116 ILE E N 1
ATOM 5141 C CA . ILE E 1 105 ? -16.600 -46.330 -49.951 1.00 43.15 116 ILE E CA 1
ATOM 5142 C C . ILE E 1 105 ? -17.545 -47.409 -50.470 1.00 40.77 116 ILE E C 1
ATOM 5143 O O . ILE E 1 105 ? -17.120 -48.314 -51.188 1.00 38.66 116 ILE E O 1
ATOM 5148 N N . ILE E 1 106 ? -18.820 -47.326 -50.108 1.00 41.49 117 ILE E N 1
ATOM 5149 C CA . ILE E 1 106 ? -19.735 -48.431 -50.379 1.00 39.53 117 ILE E CA 1
ATOM 5150 C C . ILE E 1 106 ? -20.862 -48.061 -51.335 1.00 39.87 117 ILE E C 1
ATOM 5151 O O . ILE E 1 106 ? -21.657 -47.157 -51.064 1.00 41.91 117 ILE E O 1
ATOM 5156 N N . LEU E 1 107 ? -20.922 -48.771 -52.457 1.00 38.22 118 LEU E N 1
ATOM 5157 C CA . LEU E 1 107 ? -22.047 -48.649 -53.376 1.00 38.67 118 LEU E CA 1
ATOM 5158 C C . LEU E 1 107 ? -22.875 -49.928 -53.367 1.00 37.90 118 LEU E C 1
ATOM 5159 O O . LEU E 1 107 ? -22.343 -51.026 -53.594 1.00 36.17 118 LEU E O 1
ATOM 5164 N N . ILE E 1 108 ? -24.172 -49.781 -53.102 1.00 39.46 119 ILE E N 1
ATOM 5165 C CA . ILE E 1 108 ? -25.097 -50.902 -53.205 1.00 39.09 119 ILE E CA 1
ATOM 5166 C C . ILE E 1 108 ? -25.894 -50.801 -54.488 1.00 39.36 119 ILE E C 1
ATOM 5167 O O . ILE E 1 108 ? -26.575 -49.804 -54.715 1.00 41.42 119 ILE E O 1
ATOM 5172 N N . PHE E 1 109 ? -25.803 -51.822 -55.332 1.00 37.99 120 PHE E N 1
ATOM 5173 C CA . PHE E 1 109 ? -26.717 -51.921 -56.468 1.00 38.70 120 PHE E CA 1
ATOM 5174 C C . PHE E 1 109 ? -27.937 -52.724 -56.055 1.00 39.47 120 PHE E C 1
ATOM 5175 O O . PHE E 1 109 ? -27.861 -53.952 -55.889 1.00 38.46 120 PHE E O 1
ATOM 5183 N N . ALA E 1 110 ? -29.049 -52.013 -55.864 1.00 41.47 121 ALA E N 1
ATOM 5184 C CA . ALA E 1 110 ? -30.351 -52.635 -55.655 1.00 42.73 121 ALA E CA 1
ATOM 5185 C C . ALA E 1 110 ? -30.835 -53.107 -57.020 1.00 42.72 121 ALA E C 1
ATOM 5186 O O . ALA E 1 110 ? -31.526 -52.378 -57.728 1.00 44.58 121 ALA E O 1
ATOM 5188 N N . ASN E 1 111 ? -30.447 -54.327 -57.385 1.00 41.18 122 ASN E N 1
ATOM 5189 C CA . ASN E 1 111 ? -30.569 -54.820 -58.756 1.00 41.13 122 ASN E CA 1
ATOM 5190 C C . ASN E 1 111 ? -31.861 -55.582 -59.018 1.00 43.19 122 ASN E C 1
ATOM 5191 O O . ASN E 1 111 ? -32.586 -55.936 -58.086 1.00 44.53 122 ASN E O 1
ATOM 5196 N N . LYS E 1 112 ? -32.134 -55.834 -60.298 1.00 43.80 123 LYS E N 1
ATOM 5197 C CA . LYS E 1 112 ? -33.352 -56.516 -60.750 1.00 45.99 123 LYS E CA 1
ATOM 5198 C C . LYS E 1 112 ? -34.623 -55.736 -60.402 1.00 48.72 123 LYS E C 1
ATOM 5199 O O . LYS E 1 112 ? -35.648 -56.324 -60.053 1.00 50.80 123 LYS E O 1
ATOM 5205 N N . GLN E 1 113 ? -34.547 -54.411 -60.526 1.00 49.27 124 GLN E N 1
ATOM 5206 C CA . GLN E 1 113 ? -35.694 -53.525 -60.299 1.00 52.18 124 GLN E CA 1
ATOM 5207 C C . GLN E 1 113 ? -36.821 -53.730 -61.301 1.00 54.94 124 GLN E C 1
ATOM 5208 O O . GLN E 1 113 ? -37.961 -53.355 -61.032 1.00 58.05 124 GLN E O 1
ATOM 5214 N N . ASP E 1 114 ? -36.497 -54.318 -62.449 1.00 54.64 125 ASP E N 1
ATOM 5215 C CA . ASP E 1 114 ? -37.485 -54.635 -63.487 1.00 57.73 125 ASP E CA 1
ATOM 5216 C C . ASP E 1 114 ? -38.399 -55.774 -63.061 1.00 59.44 125 ASP E C 1
ATOM 5217 O O . ASP E 1 114 ? -39.556 -55.837 -63.476 1.00 62.86 125 ASP E O 1
ATOM 5222 N N . LEU E 1 115 ? -37.866 -56.681 -62.242 1.00 57.55 126 LEU E N 1
ATOM 5223 C CA . LEU E 1 115 ? -38.618 -57.838 -61.783 1.00 59.06 126 LEU E CA 1
ATOM 5224 C C . LEU E 1 115 ? -39.873 -57.416 -61.021 1.00 62.05 126 LEU E C 1
ATOM 5225 O O . LEU E 1 115 ? -39.866 -56.391 -60.325 1.00 61.88 126 LEU E O 1
ATOM 5230 N N . PRO E 1 116 ? -40.965 -58.188 -61.188 1.00 65.15 127 PRO E N 1
ATOM 5231 C CA . PRO E 1 116 ? -42.236 -57.943 -60.510 1.00 68.59 127 PRO E CA 1
ATOM 5232 C C . PRO E 1 116 ? -42.079 -57.937 -58.994 1.00 67.91 127 PRO E C 1
ATOM 5233 O O . PRO E 1 116 ? -41.429 -58.828 -58.442 1.00 66.27 127 PRO E O 1
ATOM 5237 N N . ASP E 1 117 ? -42.653 -56.923 -58.344 1.00 69.76 128 ASP E N 1
ATOM 5238 C CA . ASP E 1 117 ? -42.672 -56.804 -56.879 1.00 70.22 128 ASP E CA 1
ATOM 5239 C C . ASP E 1 117 ? -41.274 -56.766 -56.254 1.00 66.39 128 ASP E C 1
ATOM 5240 O O . ASP E 1 117 ? -41.036 -57.358 -55.199 1.00 66.22 128 ASP E O 1
ATOM 5245 N N . ALA E 1 118 ? -40.352 -56.068 -56.912 1.00 63.80 129 ALA E N 1
ATOM 5246 C CA . ALA E 1 118 ? -38.989 -55.939 -56.419 1.00 60.21 129 ALA E CA 1
ATOM 5247 C C . ALA E 1 118 ? -38.937 -54.946 -55.265 1.00 60.93 129 ALA E C 1
ATOM 5248 O O . ALA E 1 118 ? -39.600 -53.910 -55.302 1.00 63.21 129 ALA E O 1
ATOM 5250 N N . MET E 1 119 ? -38.164 -55.277 -54.237 1.00 59.65 130 MET E N 1
ATOM 5251 C CA . MET E 1 119 ? -37.914 -54.364 -53.123 1.00 60.58 130 MET E CA 1
ATOM 5252 C C . MET E 1 119 ? -37.264 -53.068 -53.618 1.00 59.69 130 MET E C 1
ATOM 5253 O O . MET E 1 119 ? -36.276 -53.105 -54.363 1.00 56.85 130 MET E O 1
ATOM 5258 N N . LYS E 1 120 ? -37.829 -51.930 -53.215 1.00 62.58 131 LYS E N 1
ATOM 5259 C CA . LYS E 1 120 ? -37.314 -50.621 -53.629 1.00 62.65 131 LYS E CA 1
ATOM 5260 C C . LYS E 1 120 ? -36.048 -50.279 -52.856 1.00 60.84 131 LYS E C 1
ATOM 5261 O O . LYS E 1 120 ? -35.825 -50.828 -51.777 1.00 60.75 131 LYS E O 1
ATOM 5267 N N . PRO E 1 121 ? -35.211 -49.376 -53.407 1.00 59.99 132 PRO E N 1
ATOM 5268 C CA . PRO E 1 121 ? -33.983 -48.900 -52.755 1.00 58.85 132 PRO E CA 1
ATOM 5269 C C . PRO E 1 121 ? -34.089 -48.599 -51.252 1.00 61.15 132 PRO E C 1
ATOM 5270 O O . PRO E 1 121 ? -33.186 -48.990 -50.498 1.00 59.50 132 PRO E O 1
ATOM 5274 N N . HIS E 1 122 ? -35.167 -47.932 -50.826 1.00 65.06 133 HIS E N 1
ATOM 5275 C CA . HIS E 1 122 ? -35.334 -47.559 -49.414 1.00 68.14 133 HIS E CA 1
ATOM 5276 C C . HIS E 1 122 ? -35.493 -48.764 -48.496 1.00 68.15 133 HIS E C 1
ATOM 5277 O O . HIS E 1 122 ? -34.961 -48.785 -47.387 1.00 68.69 133 HIS E O 1
ATOM 5284 N N . GLU E 1 123 ? -36.229 -49.762 -48.966 1.00 68.17 134 GLU E N 1
ATOM 5285 C CA . GLU E 1 123 ? -36.386 -51.023 -48.253 1.00 68.60 134 GLU E CA 1
ATOM 5286 C C . GLU E 1 123 ? -35.048 -51.776 -48.156 1.00 65.23 134 GLU E C 1
ATOM 5287 O O . GLU E 1 123 ? -34.692 -52.309 -47.100 1.00 65.56 134 GLU E O 1
ATOM 5293 N N . ILE E 1 124 ? -34.314 -51.809 -49.266 1.00 62.40 135 ILE E N 1
ATOM 5294 C CA . ILE E 1 124 ? -32.987 -52.413 -49.307 1.00 59.42 135 ILE E CA 1
ATOM 5295 C C . ILE E 1 124 ? -32.057 -51.709 -48.319 1.00 59.90 135 ILE E C 1
ATOM 5296 O O . ILE E 1 124 ? -31.306 -52.362 -47.592 1.00 59.21 135 ILE E O 1
ATOM 5301 N N . GLN E 1 125 ? -32.129 -50.382 -48.278 1.00 61.66 136 GLN E N 1
ATOM 5302 C CA . GLN E 1 125 ? -31.386 -49.607 -47.295 1.00 63.03 136 GLN E CA 1
ATOM 5303 C C . GLN E 1 125 ? -31.648 -50.103 -45.867 1.00 65.35 136 GLN E C 1
ATOM 5304 O O . GLN E 1 125 ? -30.706 -50.302 -45.095 1.00 64.81 136 GLN E O 1
ATOM 5310 N N . GLU E 1 126 ? -32.921 -50.319 -45.535 1.00 68.24 137 GLU E N 1
ATOM 5311 C CA . GLU E 1 126 ? -33.320 -50.785 -44.199 1.00 71.36 137 GLU E CA 1
ATOM 5312 C C . GLU E 1 126 ? -32.877 -52.218 -43.902 1.00 69.50 137 GLU E C 1
ATOM 5313 O O . GLU E 1 126 ? -32.297 -52.486 -42.845 1.00 70.41 137 GLU E O 1
ATOM 5319 N N . LYS E 1 127 ? -33.144 -53.127 -44.841 1.00 67.14 138 LYS E N 1
ATOM 5320 C CA . LYS E 1 127 ? -32.870 -54.556 -44.645 1.00 65.73 138 LYS E CA 1
ATOM 5321 C C . LYS E 1 127 ? -31.400 -54.949 -44.764 1.00 62.09 138 LYS E C 1
ATOM 5322 O O . LYS E 1 127 ? -31.029 -56.064 -44.396 1.00 61.76 138 LYS E O 1
ATOM 5328 N N . LEU E 1 128 ? -30.572 -54.037 -45.270 1.00 59.73 139 LEU E N 1
ATOM 5329 C CA . LEU E 1 128 ? -29.118 -54.217 -45.242 1.00 56.80 139 LEU E CA 1
ATOM 5330 C C . LEU E 1 128 ? -28.489 -53.484 -44.057 1.00 58.48 139 LEU E C 1
ATOM 5331 O O . LEU E 1 128 ? -27.270 -53.465 -43.909 1.00 57.05 139 LEU E O 1
ATOM 5336 N N . GLY E 1 129 ? -29.328 -52.888 -43.216 1.00 61.90 140 GLY E N 1
ATOM 5337 C CA . GLY E 1 129 ? -28.871 -52.235 -41.990 1.00 64.59 140 GLY E CA 1
ATOM 5338 C C . GLY E 1 129 ? -27.903 -51.088 -42.211 1.00 63.87 140 GLY E C 1
ATOM 5339 O O . GLY E 1 129 ? -27.036 -50.824 -41.374 1.00 64.91 140 GLY E O 1
ATOM 5340 N N . LEU E 1 130 ? -28.054 -50.400 -43.337 1.00 62.43 141 LEU E N 1
ATOM 5341 C CA . LEU E 1 130 ? -27.176 -49.286 -43.668 1.00 62.19 141 LEU E CA 1
ATOM 5342 C C . LEU E 1 130 ? -27.561 -48.008 -42.933 1.00 66.49 141 LEU E C 1
ATOM 5343 O O . LEU E 1 130 ? -26.695 -47.190 -42.611 1.00 67.38 141 LEU E O 1
ATOM 5348 N N . THR E 1 131 ? -28.858 -47.862 -42.658 1.00 69.72 142 THR E N 1
ATOM 5349 C CA . THR E 1 131 ? -29.433 -46.660 -42.038 1.00 74.48 142 THR E CA 1
ATOM 5350 C C . THR E 1 131 ? -28.654 -46.158 -40.826 1.00 77.52 142 THR E C 1
ATOM 5351 O O . THR E 1 131 ? -28.398 -44.962 -40.704 1.00 79.86 142 THR E O 1
ATOM 5355 N N . ARG E 1 132 ? -28.283 -47.077 -39.940 1.00 78.19 143 ARG E N 1
ATOM 5356 C CA . ARG E 1 132 ? -27.541 -46.735 -38.729 1.00 81.61 143 ARG E CA 1
ATOM 5357 C C . ARG E 1 132 ? -26.068 -46.377 -38.990 1.00 79.45 143 ARG E C 1
ATOM 5358 O O . ARG E 1 132 ? -25.477 -45.618 -38.221 1.00 82.45 143 ARG E O 1
ATOM 5366 N N . ILE E 1 133 ? -25.486 -46.907 -40.069 1.00 74.80 144 ILE E N 1
ATOM 5367 C CA . ILE E 1 133 ? -24.075 -46.643 -40.398 1.00 72.70 144 ILE E CA 1
ATOM 5368 C C . ILE E 1 133 ? -23.858 -45.205 -40.853 1.00 73.79 144 ILE E C 1
ATOM 5369 O O . ILE E 1 133 ? -24.469 -44.749 -41.824 1.00 72.86 144 ILE E O 1
ATOM 5374 N N . ARG E 1 134 ? -22.978 -44.500 -40.149 1.00 75.90 145 ARG E N 1
ATOM 5375 C CA . ARG E 1 134 ? -22.724 -43.094 -40.445 1.00 77.69 145 ARG E CA 1
ATOM 5376 C C . ARG E 1 134 ? -21.236 -42.775 -40.585 1.00 76.76 145 ARG E C 1
ATOM 5377 O O . ARG E 1 134 ? -20.868 -41.785 -41.221 1.00 77.29 145 ARG E O 1
ATOM 5385 N N . ASP E 1 135 ? -20.390 -43.624 -40.002 1.00 75.53 146 ASP E N 1
ATOM 5386 C CA . ASP E 1 135 ? -18.937 -43.479 -40.099 1.00 74.78 146 ASP E CA 1
ATOM 5387 C C . ASP E 1 135 ? -18.380 -43.897 -41.474 1.00 69.87 146 ASP E C 1
ATOM 5388 O O . ASP E 1 135 ? -17.181 -43.771 -41.724 1.00 69.31 146 ASP E O 1
ATOM 5393 N N . ARG E 1 136 ? -19.259 -44.387 -42.351 1.00 66.50 147 ARG E N 1
ATOM 5394 C CA . ARG E 1 136 ? -18.879 -44.882 -43.678 1.00 62.00 147 ARG E CA 1
ATOM 5395 C C . ARG E 1 136 ? -19.729 -44.241 -44.774 1.00 60.99 147 ARG E C 1
ATOM 5396 O O . ARG E 1 136 ? -20.892 -43.910 -44.543 1.00 63.01 147 ARG E O 1
ATOM 5404 N N . ASN E 1 137 ? -19.153 -44.090 -45.966 1.00 58.03 148 ASN E N 1
ATOM 5405 C CA . ASN E 1 137 ? -19.825 -43.423 -47.076 1.00 57.00 148 ASN E CA 1
ATOM 5406 C C . ASN E 1 137 ? -20.506 -44.410 -48.019 1.00 53.51 148 ASN E C 1
ATOM 5407 O O . ASN E 1 137 ? -19.855 -45.046 -48.852 1.00 50.73 148 ASN E O 1
ATOM 5412 N N . TRP E 1 138 ? -21.823 -44.527 -47.894 1.00 53.78 149 TRP E N 1
ATOM 5413 C CA . TRP E 1 138 ? -22.580 -45.475 -48.714 1.00 51.12 149 TRP E CA 1
ATOM 5414 C C . TRP E 1 138 ? -23.714 -44.825 -49.528 1.00 52.20 149 TRP E C 1
ATOM 5415 O O . TRP E 1 138 ? -24.005 -43.638 -49.370 1.00 55.09 149 TRP E O 1
ATOM 5426 N N . TYR E 1 139 ? -24.337 -45.619 -50.399 1.00 50.13 150 TYR E N 1
ATOM 5427 C CA . TYR E 1 139 ? -25.403 -45.161 -51.286 1.00 51.12 150 TYR E CA 1
ATOM 5428 C C . TYR E 1 139 ? -26.099 -46.359 -51.899 1.00 49.18 150 TYR E C 1
ATOM 5429 O O . TYR E 1 139 ? -25.443 -47.305 -52.345 1.00 46.87 150 TYR E O 1
ATOM 5438 N N . VAL E 1 140 ? -27.426 -46.315 -51.927 1.00 50.90 151 VAL E N 1
ATOM 5439 C CA . VAL E 1 140 ? -28.211 -47.379 -52.548 1.00 49.70 151 VAL E CA 1
ATOM 5440 C C . VAL E 1 140 ? -28.729 -46.932 -53.914 1.00 50.34 151 VAL E C 1
ATOM 5441 O O . VAL E 1 140 ? -29.549 -46.016 -54.011 1.00 52.99 151 VAL E O 1
ATOM 5445 N N . GLN E 1 141 ? -28.230 -47.594 -54.957 1.00 48.13 152 GLN E N 1
ATOM 5446 C CA . GLN E 1 141 ? -28.493 -47.224 -56.343 1.00 48.55 152 GLN E CA 1
ATOM 5447 C C . GLN E 1 141 ? -29.394 -48.257 -57.024 1.00 48.18 152 GLN E C 1
ATOM 5448 O O . GLN E 1 141 ? -28.978 -49.398 -57.236 1.00 46.38 152 GLN E O 1
ATOM 5454 N N . PRO E 1 142 ? -30.632 -47.862 -57.371 1.00 50.50 153 PRO E N 1
ATOM 5455 C CA . PRO E 1 142 ? -31.546 -48.769 -58.070 1.00 50.57 153 PRO E CA 1
ATOM 5456 C C . PRO E 1 142 ? -31.041 -49.088 -59.468 1.00 49.32 153 PRO E C 1
ATOM 5457 O O . PRO E 1 142 ? -30.596 -48.184 -60.185 1.00 50.04 153 PRO E O 1
ATOM 5461 N N . SER E 1 143 ? -31.112 -50.356 -59.854 1.00 47.88 154 SER E N 1
ATOM 5462 C CA . SER E 1 143 ? -30.574 -50.758 -61.147 1.00 47.20 154 SER E CA 1
ATOM 5463 C C . SER E 1 143 ? -31.253 -51.951 -61.809 1.00 47.61 154 SER E C 1
ATOM 5464 O O . SER E 1 143 ? -31.930 -52.752 -61.165 1.00 47.54 154 SER E O 1
ATOM 5467 N N . CYS E 1 144 ? -31.054 -52.044 -63.116 1.00 48.34 155 CYS E N 1
ATOM 5468 C CA . CYS E 1 144 ? -31.446 -53.205 -63.887 1.00 49.11 155 CYS E CA 1
ATOM 5469 C C . CYS E 1 144 ? -30.290 -53.528 -64.822 1.00 48.06 155 CYS E C 1
ATOM 5470 O O . CYS E 1 144 ? -30.063 -52.819 -65.811 1.00 49.51 155 CYS E O 1
ATOM 5473 N N . ALA E 1 145 ? -29.565 -54.596 -64.499 1.00 46.05 156 ALA E N 1
ATOM 5474 C CA . ALA E 1 145 ? -28.328 -54.948 -65.202 1.00 45.11 156 ALA E CA 1
ATOM 5475 C C . ALA E 1 145 ? -28.541 -55.373 -66.648 1.00 46.98 156 ALA E C 1
ATOM 5476 O O . ALA E 1 145 ? -27.630 -55.286 -67.463 1.00 47.02 156 ALA E O 1
ATOM 5478 N N . THR E 1 146 ? -29.740 -55.842 -66.961 1.00 49.08 157 THR E N 1
ATOM 5479 C CA . THR E 1 146 ? -30.024 -56.335 -68.303 1.00 51.55 157 THR E CA 1
ATOM 5480 C C . THR E 1 146 ? -30.290 -55.187 -69.281 1.00 54.08 157 THR E C 1
ATOM 5481 O O . THR E 1 146 ? -30.019 -55.309 -70.476 1.00 55.94 157 THR E O 1
ATOM 5485 N N . SER E 1 147 ? -30.810 -54.073 -68.770 1.00 54.69 158 SER E N 1
ATOM 5486 C CA . SER E 1 147 ? -31.077 -52.893 -69.595 1.00 57.08 158 SER E CA 1
ATOM 5487 C C . SER E 1 147 ? -29.980 -51.844 -69.432 1.00 56.01 158 SER E C 1
ATOM 5488 O O . SER E 1 147 ? -29.725 -51.060 -70.347 1.00 58.21 158 SER E O 1
ATOM 5491 N N . GLY E 1 148 ? -29.340 -51.833 -68.265 1.00 52.99 159 GLY E N 1
ATOM 5492 C CA . GLY E 1 148 ? -28.295 -50.863 -67.978 1.00 51.97 159 GLY E CA 1
ATOM 5493 C C . GLY E 1 148 ? -28.741 -49.763 -67.033 1.00 52.48 159 GLY E C 1
ATOM 5494 O O . GLY E 1 148 ? -27.906 -49.077 -66.445 1.00 51.47 159 GLY E O 1
ATOM 5495 N N . ASP E 1 149 ? -30.057 -49.590 -66.888 1.00 54.28 160 ASP E N 1
ATOM 5496 C CA . ASP E 1 149 ? -30.613 -48.570 -65.998 1.00 55.21 160 ASP E CA 1
ATOM 5497 C C . ASP E 1 149 ? -29.888 -48.566 -64.655 1.00 52.39 160 ASP E C 1
ATOM 5498 O O . ASP E 1 149 ? -29.764 -49.613 -64.017 1.00 49.95 160 ASP E O 1
ATOM 5503 N N . GLY E 1 150 ? -29.403 -47.391 -64.249 1.00 52.84 161 GLY E N 1
ATOM 5504 C CA . GLY E 1 150 ? -28.816 -47.195 -62.920 1.00 51.13 161 GLY E CA 1
ATOM 5505 C C . GLY E 1 150 ? -27.322 -47.462 -62.811 1.00 48.81 161 GLY E C 1
ATOM 5506 O O . GLY E 1 150 ? -26.638 -46.892 -61.954 1.00 48.35 161 GLY E O 1
ATOM 5507 N N . LEU E 1 151 ? -26.812 -48.331 -63.682 1.00 47.56 162 LEU E N 1
ATOM 5508 C CA . LEU E 1 151 ? -25.405 -48.705 -63.657 1.00 45.41 162 LEU E CA 1
ATOM 5509 C C . LEU E 1 151 ? -24.482 -47.491 -63.695 1.00 46.62 162 LEU E C 1
ATOM 5510 O O . LEU E 1 151 ? -23.699 -47.296 -62.773 1.00 45.87 162 LEU E O 1
ATOM 5515 N N . TYR E 1 152 ? -24.591 -46.669 -64.738 1.00 49.25 163 TYR E N 1
ATOM 5516 C CA . TYR E 1 152 ? -23.690 -45.520 -64.909 1.00 50.79 163 TYR E CA 1
ATOM 5517 C C . TYR E 1 152 ? -23.900 -44.451 -63.846 1.00 51.74 163 TYR E C 1
ATOM 5518 O O . TYR E 1 152 ? -22.969 -43.740 -63.477 1.00 52.26 163 TYR E O 1
ATOM 5527 N N . GLU E 1 153 ? -25.127 -44.356 -63.345 1.00 52.21 164 GLU E N 1
ATOM 5528 C CA . GLU E 1 153 ? -25.429 -43.461 -62.242 1.00 53.12 164 GLU E CA 1
ATOM 5529 C C . GLU E 1 153 ? -24.639 -43.952 -61.028 1.00 50.38 164 GLU E C 1
ATOM 5530 O O . GLU E 1 153 ? -24.132 -43.153 -60.243 1.00 51.16 164 GLU E O 1
ATOM 5536 N N . GLY E 1 154 ? -24.508 -45.273 -60.916 1.00 47.44 165 GLY E N 1
ATOM 5537 C CA . GLY E 1 154 ? -23.666 -45.906 -59.899 1.00 45.18 165 GLY E CA 1
ATOM 5538 C C . GLY E 1 154 ? -22.194 -45.547 -60.029 1.00 44.88 165 GLY E C 1
ATOM 5539 O O . GLY E 1 154 ? -21.569 -45.108 -59.062 1.00 45.14 165 GLY E O 1
ATOM 5540 N N . LEU E 1 155 ? -21.639 -45.729 -61.227 1.00 44.70 166 LEU E N 1
ATOM 5541 C CA . LEU E 1 155 ? -20.256 -45.341 -61.504 1.00 44.84 166 LEU E CA 1
ATOM 5542 C C . LEU E 1 155 ? -20.030 -43.846 -61.276 1.00 47.91 166 LEU E C 1
ATOM 5543 O O . LEU E 1 155 ? -18.944 -43.442 -60.853 1.00 48.47 166 LEU E O 1
ATOM 5548 N N . THR E 1 156 ? -21.056 -43.036 -61.547 1.00 50.17 167 THR E N 1
ATOM 5549 C CA . THR E 1 156 ? -20.969 -41.600 -61.322 1.00 53.46 167 THR E CA 1
ATOM 5550 C C . THR E 1 156 ? -20.806 -41.341 -59.835 1.00 53.40 167 THR E C 1
ATOM 5551 O O . THR E 1 156 ? -19.979 -40.515 -59.439 1.00 55.26 167 THR E O 1
ATOM 5555 N N . TRP E 1 157 ? -21.573 -42.065 -59.018 1.00 51.64 168 TRP E N 1
ATOM 5556 C CA . TRP E 1 157 ? -21.527 -41.879 -57.568 1.00 51.89 168 TRP E CA 1
ATOM 5557 C C . TRP E 1 157 ? -20.133 -42.125 -57.004 1.00 50.91 168 TRP E C 1
ATOM 5558 O O . TRP E 1 157 ? -19.654 -41.364 -56.156 1.00 52.85 168 TRP E O 1
ATOM 5569 N N . LEU E 1 158 ? -19.489 -43.186 -57.486 1.00 48.36 169 LEU E N 1
ATOM 5570 C CA . LEU E 1 158 ? -18.138 -43.538 -57.059 1.00 47.36 169 LEU E CA 1
ATOM 5571 C C . LEU E 1 158 ? -17.121 -42.456 -57.431 1.00 49.87 169 LEU E C 1
ATOM 5572 O O . LEU E 1 158 ? -16.237 -42.141 -56.631 1.00 50.53 169 LEU E O 1
ATOM 5577 N N . THR E 1 159 ? -17.263 -41.892 -58.633 1.00 51.60 170 THR E N 1
ATOM 5578 C CA . THR E 1 159 ? -16.379 -40.824 -59.129 1.00 54.89 170 THR E CA 1
ATOM 5579 C C . THR E 1 159 ? -16.421 -39.594 -58.219 1.00 58.19 170 THR E C 1
ATOM 5580 O O . THR E 1 159 ? -15.381 -39.096 -57.784 1.00 59.65 170 THR E O 1
ATOM 5584 N N . SER E 1 160 ? -17.632 -39.122 -57.941 1.00 59.74 171 SER E N 1
ATOM 5585 C CA . SER E 1 160 ? -17.856 -37.973 -57.076 1.00 63.57 171 SER E CA 1
ATOM 5586 C C . SER E 1 160 ? -17.322 -38.195 -55.665 1.00 63.47 171 SER E C 1
ATOM 5587 O O . SER E 1 160 ? -16.692 -37.304 -55.097 1.00 66.55 171 SER E O 1
ATOM 5590 N N . ASN E 1 161 ? -17.584 -39.375 -55.101 1.00 60.57 172 ASN E N 1
ATOM 5591 C CA . ASN E 1 161 ? -17.349 -39.621 -53.673 1.00 61.10 172 ASN E CA 1
ATOM 5592 C C . ASN E 1 161 ? -15.978 -40.199 -53.323 1.00 60.16 172 ASN E C 1
ATOM 5593 O O . ASN E 1 161 ? -15.794 -40.757 -52.236 1.00 59.38 172 ASN E O 1
ATOM 5598 N N . TYR E 1 162 ? -15.020 -40.051 -54.236 1.00 60.75 173 TYR E N 1
ATOM 5599 C CA . TYR E 1 162 ? -13.682 -40.583 -54.032 1.00 60.19 173 TYR E CA 1
ATOM 5600 C C . TYR E 1 162 ? -12.617 -39.486 -54.059 1.00 63.78 173 TYR E C 1
ATOM 5601 O O . TYR E 1 162 ? -11.722 -39.461 -53.207 1.00 64.99 173 TYR E O 1
ATOM 5610 N N . PRO F 2 12 ? -21.169 -61.843 -79.413 1.00 93.41 699 PRO F N 1
ATOM 5611 C CA . PRO F 2 12 ? -19.910 -62.584 -79.404 1.00 91.41 699 PRO F CA 1
ATOM 5612 C C . PRO F 2 12 ? -19.600 -63.258 -78.066 1.00 86.74 699 PRO F C 1
ATOM 5613 O O . PRO F 2 12 ? -20.036 -62.786 -77.013 1.00 83.58 699 PRO F O 1
ATOM 5617 N N . PRO F 2 13 ? -18.847 -64.371 -78.111 1.00 86.63 700 PRO F N 1
ATOM 5618 C CA . PRO F 2 13 ? -18.432 -65.086 -76.908 1.00 82.53 700 PRO F CA 1
ATOM 5619 C C . PRO F 2 13 ? -17.410 -64.273 -76.133 1.00 78.03 700 PRO F C 1
ATOM 5620 O O . PRO F 2 13 ? -16.579 -63.616 -76.745 1.00 78.50 700 PRO F O 1
ATOM 5624 N N . ILE F 2 14 ? -17.462 -64.336 -74.805 1.00 74.43 701 ILE F N 1
ATOM 5625 C CA . ILE F 2 14 ? -16.587 -63.527 -73.951 1.00 70.65 701 ILE F CA 1
ATOM 5626 C C . ILE F 2 14 ? -15.181 -64.112 -73.806 1.00 69.07 701 ILE F C 1
ATOM 5627 O O . ILE F 2 14 ? -14.196 -63.376 -73.804 1.00 67.80 701 ILE F O 1
ATOM 5632 N N . ARG F 2 15 ? -15.101 -65.434 -73.683 1.00 69.74 702 ARG F N 1
ATOM 5633 C CA . ARG F 2 15 ? -13.832 -66.130 -73.469 1.00 68.65 702 ARG F CA 1
ATOM 5634 C C . ARG F 2 15 ? -13.841 -67.511 -74.134 1.00 71.92 702 ARG F C 1
ATOM 5635 O O . ARG F 2 15 ? -14.906 -68.119 -74.318 1.00 74.60 702 ARG F O 1
ATOM 5643 N N . LEU F 2 16 ? -12.668 -68.093 -74.367 0.00 20.00 703 LEU F N 1
ATOM 5644 C CA . LEU F 2 16 ? -12.616 -69.525 -74.664 0.00 20.00 703 LEU F CA 1
ATOM 5645 C C . LEU F 2 16 ? -13.095 -70.272 -73.411 0.00 20.00 703 LEU F C 1
ATOM 5646 O O . LEU F 2 16 ? -12.704 -69.917 -72.299 0.00 20.00 703 LEU F O 1
ATOM 5651 N N . ARG F 2 17 ? -13.948 -71.284 -73.576 0.00 20.00 704 ARG F N 1
ATOM 5652 C CA . ARG F 2 17 ? -14.610 -71.899 -72.416 0.00 20.00 704 ARG F CA 1
ATOM 5653 C C . ARG F 2 17 ? -14.155 -73.275 -71.886 0.00 20.00 704 ARG F C 1
ATOM 5654 O O . ARG F 2 17 ? -13.938 -73.429 -70.684 0.00 20.00 704 ARG F O 1
ATOM 5662 N N . HIS F 2 18 ? -14.029 -74.268 -72.763 0.00 20.00 705 HIS F N 1
ATOM 5663 C CA . HIS F 2 18 ? -13.829 -75.651 -72.329 0.00 20.00 705 HIS F CA 1
ATOM 5664 C C . HIS F 2 18 ? -12.548 -75.896 -71.578 0.00 20.00 705 HIS F C 1
ATOM 5665 O O . HIS F 2 18 ? -12.521 -76.615 -70.555 0.00 20.00 705 HIS F O 1
ATOM 5672 N N . ARG F 2 19 ? -11.479 -75.297 -72.079 0.00 20.00 706 ARG F N 1
ATOM 5673 C CA . ARG F 2 19 ? -10.135 -75.355 -71.493 0.00 20.00 706 ARG F CA 1
ATOM 5674 C C . ARG F 2 19 ? -9.198 -74.308 -72.122 0.00 20.00 706 ARG F C 1
ATOM 5675 O O . ARG F 2 19 ? -9.438 -73.847 -73.243 0.00 20.00 706 ARG F O 1
ATOM 5683 N N . ARG F 2 20 ? -8.141 -73.931 -71.398 0.00 20.00 707 ARG F N 1
ATOM 5684 C CA . ARG F 2 20 ? -7.186 -72.922 -71.884 0.00 20.00 707 ARG F CA 1
ATOM 5685 C C . ARG F 2 20 ? -5.735 -73.424 -71.954 0.00 20.00 707 ARG F C 1
ATOM 5686 O O . ARG F 2 20 ? -4.916 -73.106 -71.084 0.00 20.00 707 ARG F O 1
ATOM 5694 N N . SER F 2 21 ? -5.430 -74.198 -72.997 0.00 20.00 708 SER F N 1
ATOM 5695 C CA . SER F 2 21 ? -4.062 -74.645 -73.272 0.00 20.00 708 SER F CA 1
ATOM 5696 C C . SER F 2 21 ? -3.602 -74.169 -74.655 0.00 20.00 708 SER F C 1
ATOM 5697 O O . SER F 2 21 ? -3.304 -74.980 -75.536 0.00 20.00 708 SER F O 1
ATOM 5700 N N . ARG F 2 22 ? -3.543 -72.849 -74.831 0.00 20.00 709 ARG F N 1
ATOM 5701 C CA . ARG F 2 22 ? -3.169 -72.239 -76.109 0.00 20.00 709 ARG F CA 1
ATOM 5702 C C . ARG F 2 22 ? -1.690 -72.470 -76.440 0.00 20.00 709 ARG F C 1
ATOM 5703 O O . ARG F 2 22 ? -1.203 -72.042 -77.489 0.00 20.00 709 ARG F O 1
ATOM 5711 N N . SER F 2 23 ? -0.955 -73.079 -75.516 0.00 20.00 710 SER F N 1
ATOM 5712 C CA . SER F 2 23 ? 0.479 -73.268 -75.720 0.00 20.00 710 SER F CA 1
ATOM 5713 C C . SER F 2 23 ? 1.074 -74.435 -74.937 0.00 20.00 710 SER F C 1
ATOM 5714 O O . SER F 2 23 ? 0.509 -74.884 -73.940 0.00 20.00 710 SER F O 1
ATOM 5717 N N . ALA F 2 24 ? 2.227 -74.910 -75.398 0.00 20.00 711 ALA F N 1
ATOM 5718 C CA . ALA F 2 24 ? 2.989 -75.927 -74.687 0.00 20.00 711 ALA F CA 1
ATOM 5719 C C . ALA F 2 24 ? 3.562 -75.335 -73.404 0.00 20.00 711 ALA F C 1
ATOM 5720 O O . ALA F 2 24 ? 3.887 -74.149 -73.353 0.00 20.00 711 ALA F O 1
ATOM 5722 N N . GLY F 2 25 ? 3.680 -76.159 -72.369 0.00 20.00 712 GLY F N 1
ATOM 5723 C CA . GLY F 2 25 ? 4.159 -75.689 -71.082 0.00 20.00 712 GLY F CA 1
ATOM 5724 C C . GLY F 2 25 ? 3.024 -75.084 -70.281 0.00 20.00 712 GLY F C 1
ATOM 5725 O O . GLY F 2 25 ? 1.872 -75.119 -70.711 0.00 20.00 712 GLY F O 1
ATOM 5726 N N . ASP F 2 26 ? 3.339 -74.533 -69.113 1.00 67.95 713 ASP F N 1
ATOM 5727 C CA . ASP F 2 26 ? 2.297 -73.970 -68.252 1.00 63.10 713 ASP F CA 1
ATOM 5728 C C . ASP F 2 26 ? 2.831 -73.038 -67.159 1.00 60.17 713 ASP F C 1
ATOM 5729 O O . ASP F 2 26 ? 3.649 -73.431 -66.316 1.00 59.72 713 ASP F O 1
ATOM 5734 N N . ARG F 2 27 ? 2.318 -71.810 -67.179 1.00 58.16 714 ARG F N 1
ATOM 5735 C CA . ARG F 2 27 ? 2.774 -70.729 -66.322 1.00 56.12 714 ARG F CA 1
ATOM 5736 C C . ARG F 2 27 ? 1.675 -70.414 -65.317 1.00 50.85 714 ARG F C 1
ATOM 5737 O O . ARG F 2 27 ? 0.510 -70.335 -65.683 1.00 49.84 714 ARG F O 1
ATOM 5745 N N . TRP F 2 28 ? 2.049 -70.215 -64.058 1.00 47.98 715 TRP F N 1
ATOM 5746 C CA . TRP F 2 28 ? 1.083 -70.105 -62.964 1.00 43.50 715 TRP F CA 1
ATOM 5747 C C . TRP F 2 28 ? 1.152 -68.799 -62.194 1.00 41.71 715 TRP F C 1
ATOM 5748 O O . TRP F 2 28 ? 2.241 -68.336 -61.852 1.00 43.24 715 TRP F O 1
ATOM 5759 N N . VAL F 2 29 ? -0.001 -68.227 -61.871 1.00 38.85 716 VAL F N 1
ATOM 5760 C CA . VAL F 2 29 ? -0.028 -67.173 -60.862 1.00 37.09 716 VAL F CA 1
ATOM 5761 C C . VAL F 2 29 ? -0.069 -67.863 -59.498 1.00 35.32 716 VAL F C 1
ATOM 5762 O O . VAL F 2 29 ? -1.007 -68.610 -59.197 1.00 33.66 716 VAL F O 1
ATOM 5766 N N . ASP F 2 30 ? 0.962 -67.632 -58.688 1.00 35.76 717 ASP F N 1
ATOM 5767 C CA . ASP F 2 30 ? 0.990 -68.147 -57.323 1.00 34.23 717 ASP F CA 1
ATOM 5768 C C . ASP F 2 30 ? 0.522 -67.063 -56.361 1.00 32.89 717 ASP F C 1
ATOM 5769 O O . ASP F 2 30 ? 1.312 -66.214 -55.928 1.00 34.12 717 ASP F O 1
ATOM 5774 N N . HIS F 2 31 ? -0.768 -67.094 -56.035 1.00 30.66 718 HIS F N 1
ATOM 5775 C CA . HIS F 2 31 ? -1.360 -66.081 -55.166 1.00 30.04 718 HIS F CA 1
ATOM 5776 C C . HIS F 2 31 ? -1.299 -66.491 -53.689 1.00 29.72 718 HIS F C 1
ATOM 5777 O O . HIS F 2 31 ? -2.193 -67.172 -53.170 1.00 28.89 718 HIS F O 1
ATOM 5784 N N . LYS F 2 32 ? -0.229 -66.061 -53.027 1.00 30.84 719 LYS F N 1
ATOM 5785 C CA . LYS F 2 32 ? 0.062 -66.435 -51.656 1.00 30.73 719 LYS F CA 1
ATOM 5786 C C . LYS F 2 32 ? -0.119 -65.188 -50.797 1.00 31.37 719 LYS F C 1
ATOM 5787 O O . LYS F 2 32 ? 0.743 -64.303 -50.800 1.00 33.22 719 LYS F O 1
ATOM 5793 N N . PRO F 2 33 ? -1.259 -65.099 -50.087 1.00 30.32 720 PRO F N 1
ATOM 5794 C CA . PRO F 2 33 ? -1.593 -64.048 -49.133 1.00 31.30 720 PRO F CA 1
ATOM 5795 C C . PRO F 2 33 ? -0.486 -63.804 -48.115 1.00 33.35 720 PRO F C 1
ATOM 5796 O O . PRO F 2 33 ? 0.170 -64.748 -47.689 1.00 33.54 720 PRO F O 1
ATOM 5800 N N . ALA F 2 34 ? -0.297 -62.544 -47.727 1.00 35.44 721 ALA F N 1
ATOM 5801 C CA . ALA F 2 34 ? 0.648 -62.173 -46.671 1.00 38.17 721 ALA F CA 1
ATOM 5802 C C . ALA F 2 34 ? 0.427 -62.972 -45.395 1.00 38.34 721 ALA F C 1
ATOM 5803 O O . ALA F 2 34 ? 1.381 -63.327 -44.715 1.00 40.20 721 ALA F O 1
ATOM 5805 N N . SER F 2 35 ? -0.835 -63.250 -45.083 1.00 37.19 722 SER F N 1
ATOM 5806 C CA . SER F 2 35 ? -1.210 -64.005 -43.898 1.00 38.09 722 SER F CA 1
ATOM 5807 C C . SER F 2 35 ? -0.753 -65.447 -43.944 1.00 37.11 722 SER F C 1
ATOM 5808 O O . SER F 2 35 ? -0.718 -66.104 -42.915 1.00 38.05 722 SER F O 1
ATOM 5811 N N . ASN F 2 36 ? -0.399 -65.931 -45.131 1.00 36.07 723 ASN F N 1
ATOM 5812 C CA . ASN F 2 36 ? -0.003 -67.319 -45.306 1.00 36.17 723 ASN F CA 1
ATOM 5813 C C . ASN F 2 36 ? 1.245 -67.660 -44.534 1.00 38.66 723 ASN F C 1
ATOM 5814 O O . ASN F 2 36 ? 2.225 -66.922 -44.547 1.00 41.10 723 ASN F O 1
ATOM 5819 N N . MET F 2 37 ? 1.210 -68.791 -43.856 1.00 39.09 724 MET F N 1
ATOM 5820 C CA . MET F 2 37 ? 2.397 -69.260 -43.189 1.00 41.46 724 MET F CA 1
ATOM 5821 C C . MET F 2 37 ? 2.679 -70.698 -43.585 1.00 40.82 724 MET F C 1
ATOM 5822 O O . MET F 2 37 ? 1.760 -71.486 -43.808 1.00 39.26 724 MET F O 1
ATOM 5827 N N . GLN F 2 38 ? 3.961 -71.016 -43.703 1.00 42.58 725 GLN F N 1
ATOM 5828 C CA . GLN F 2 38 ? 4.388 -72.339 -44.097 1.00 42.82 725 GLN F CA 1
ATOM 5829 C C . GLN F 2 38 ? 4.149 -73.326 -42.966 1.00 43.27 725 GLN F C 1
ATOM 5830 O O . GLN F 2 38 ? 4.607 -73.125 -41.843 1.00 45.27 725 GLN F O 1
ATOM 5836 N N . THR F 2 39 ? 3.419 -74.391 -43.274 1.00 41.77 726 THR F N 1
ATOM 5837 C CA . THR F 2 39 ? 3.150 -75.435 -42.298 1.00 42.55 726 THR F CA 1
ATOM 5838 C C . THR F 2 39 ? 4.362 -76.332 -42.227 1.00 44.25 726 THR F C 1
ATOM 5839 O O . THR F 2 39 ? 5.141 -76.399 -43.179 1.00 44.30 726 THR F O 1
ATOM 5843 N N . GLU F 2 40 ? 4.532 -77.005 -41.096 1.00 46.06 727 GLU F N 1
ATOM 5844 C CA . GLU F 2 40 ? 5.658 -77.912 -40.923 1.00 48.47 727 GLU F CA 1
ATOM 5845 C C . GLU F 2 40 ? 5.270 -79.313 -41.369 1.00 47.57 727 GLU F C 1
ATOM 5846 O O . GLU F 2 40 ? 5.293 -80.266 -40.586 1.00 49.70 727 GLU F O 1
ATOM 5852 N N . THR F 2 41 ? 4.918 -79.429 -42.641 1.00 44.90 728 THR F N 1
ATOM 5853 C CA . THR F 2 41 ? 4.422 -80.677 -43.179 1.00 44.09 728 THR F CA 1
ATOM 5854 C C . THR F 2 41 ? 5.357 -81.230 -44.241 1.00 44.49 728 THR F C 1
ATOM 5855 O O . THR F 2 41 ? 6.152 -80.495 -44.827 1.00 44.26 728 THR F O 1
ATOM 5859 N N . VAL F 2 42 ? 5.250 -82.535 -44.470 1.00 45.17 729 VAL F N 1
ATOM 5860 C CA . VAL F 2 42 ? 5.998 -83.225 -45.507 1.00 46.22 729 VAL F CA 1
ATOM 5861 C C . VAL F 2 42 ? 5.431 -82.863 -46.872 1.00 44.55 729 VAL F C 1
ATOM 5862 O O . VAL F 2 42 ? 6.181 -82.689 -47.827 1.00 45.35 729 VAL F O 1
ATOM 5866 N N . MET F 2 43 ? 4.109 -82.744 -46.960 1.00 42.79 730 MET F N 1
ATOM 5867 C CA . MET F 2 43 ? 3.480 -82.248 -48.173 1.00 41.44 730 MET F CA 1
ATOM 5868 C C . MET F 2 43 ? 3.794 -80.769 -48.302 1.00 40.45 730 MET F C 1
ATOM 5869 O O . MET F 2 43 ? 3.600 -79.997 -47.353 1.00 39.54 730 MET F O 1
ATOM 5874 N N . GLN F 2 44 ? 4.303 -80.383 -49.469 1.00 41.26 731 GLN F N 1
ATOM 5875 C CA . GLN F 2 44 ? 4.608 -78.983 -49.755 1.00 41.00 731 GLN F CA 1
ATOM 5876 C C . GLN F 2 44 ? 4.213 -78.668 -51.193 1.00 40.81 731 GLN F C 1
ATOM 5877 O O . GLN F 2 44 ? 4.310 -79.541 -52.051 1.00 42.00 731 GLN F O 1
ATOM 5883 N N . PRO F 2 45 ? 3.757 -77.423 -51.458 1.00 39.78 732 PRO F N 1
ATOM 5884 C CA . PRO F 2 45 ? 3.306 -77.042 -52.802 1.00 39.81 732 PRO F CA 1
ATOM 5885 C C . PRO F 2 45 ? 4.461 -76.714 -53.757 1.00 42.53 732 PRO F C 1
ATOM 5886 O O . PRO F 2 45 ? 5.405 -76.026 -53.366 1.00 43.36 732 PRO F O 1
ATOM 5890 N N . HIS F 2 46 ? 4.364 -77.210 -54.994 1.00 44.70 733 HIS F N 1
ATOM 5891 C CA . HIS F 2 46 ? 5.358 -76.976 -56.059 1.00 48.36 733 HIS F CA 1
ATOM 5892 C C . HIS F 2 46 ? 4.666 -76.528 -57.316 1.00 48.23 733 HIS F C 1
ATOM 5893 O O . HIS F 2 46 ? 3.878 -77.272 -57.912 1.00 48.28 733 HIS F O 1
ATOM 5900 N N . VAL F 2 47 ? 4.982 -75.318 -57.739 1.00 48.71 734 VAL F N 1
ATOM 5901 C CA . VAL F 2 47 ? 4.368 -74.778 -58.931 1.00 48.96 734 VAL F CA 1
ATOM 5902 C C . VAL F 2 47 ? 5.441 -74.335 -59.920 1.00 52.20 734 VAL F C 1
ATOM 5903 O O . VAL F 2 47 ? 6.289 -73.493 -59.590 1.00 53.46 734 VAL F O 1
ATOM 5907 N N . PRO F 2 48 ? 5.416 -74.916 -61.136 1.00 54.48 735 PRO F N 1
ATOM 5908 C CA . PRO F 2 48 ? 6.431 -74.644 -62.168 1.00 58.25 735 PRO F CA 1
ATOM 5909 C C . PRO F 2 48 ? 6.198 -73.295 -62.858 1.00 58.00 735 PRO F C 1
ATOM 5910 O O . PRO F 2 48 ? 5.045 -72.872 -63.024 1.00 55.51 735 PRO F O 1
ATOM 5914 N N . HIS F 2 49 ? 7.284 -72.624 -63.237 1.00 60.68 736 HIS F N 1
ATOM 5915 C CA . HIS F 2 49 ? 7.202 -71.318 -63.893 1.00 61.09 736 HIS F CA 1
ATOM 5916 C C . HIS F 2 49 ? 6.178 -70.398 -63.213 1.00 56.35 736 HIS F C 1
ATOM 5917 O O . HIS F 2 49 ? 5.286 -69.849 -63.873 1.00 55.41 736 HIS F O 1
ATOM 5924 N N . ALA F 2 50 ? 6.312 -70.234 -61.898 1.00 53.51 737 ALA F N 1
ATOM 5925 C CA . ALA F 2 50 ? 5.336 -69.481 -61.111 1.00 49.22 737 ALA F CA 1
ATOM 5926 C C . ALA F 2 50 ? 5.676 -68.002 -60.996 1.00 49.77 737 ALA F C 1
ATOM 5927 O O . ALA F 2 50 ? 6.838 -67.639 -60.880 1.00 52.83 737 ALA F O 1
ATOM 5929 N N . ILE F 2 51 ? 4.654 -67.152 -61.037 1.00 47.31 738 ILE F N 1
ATOM 5930 C CA . ILE F 2 51 ? 4.791 -65.764 -60.606 1.00 47.49 738 ILE F CA 1
ATOM 5931 C C . ILE F 2 51 ? 4.100 -65.624 -59.250 1.00 44.05 738 ILE F C 1
ATOM 5932 O O . ILE F 2 51 ? 2.878 -65.754 -59.154 1.00 41.26 738 ILE F O 1
ATOM 5937 N N . THR F 2 52 ? 4.882 -65.375 -58.205 1.00 44.64 739 THR F N 1
ATOM 5938 C CA . THR F 2 52 ? 4.339 -65.272 -56.854 1.00 42.14 739 THR F CA 1
ATOM 5939 C C . THR F 2 52 ? 3.910 -63.846 -56.517 1.00 42.12 739 THR F C 1
ATOM 5940 O O . THR F 2 52 ? 4.685 -62.900 -56.657 1.00 45.37 739 THR F O 1
ATOM 5944 N N . VAL F 2 53 ? 2.662 -63.706 -56.082 1.00 39.21 740 VAL F N 1
ATOM 5945 C CA . VAL F 2 53 ? 2.111 -62.416 -55.683 1.00 39.18 740 VAL F CA 1
ATOM 5946 C C . VAL F 2 53 ? 1.381 -62.521 -54.343 1.00 37.34 740 VAL F C 1
ATOM 5947 O O . VAL F 2 53 ? 0.818 -63.572 -54.024 1.00 35.08 740 VAL F O 1
ATOM 5951 N N . SER F 2 54 ? 1.401 -61.436 -53.565 1.00 38.68 741 SER F N 1
ATOM 5952 C CA . SER F 2 54 ? 0.646 -61.365 -52.310 1.00 37.66 741 SER F CA 1
ATOM 5953 C C . SER F 2 54 ? -0.725 -60.736 -52.528 1.00 36.83 741 SER F C 1
ATOM 5954 O O . SER F 2 54 ? -1.590 -60.788 -51.657 1.00 36.25 741 SER F O 1
ATOM 5957 N N . VAL F 2 55 ? -0.919 -60.138 -53.695 1.00 37.51 742 VAL F N 1
ATOM 5958 C CA . VAL F 2 55 ? -2.195 -59.533 -54.043 1.00 37.30 742 VAL F CA 1
ATOM 5959 C C . VAL F 2 55 ? -2.536 -59.932 -55.481 1.00 36.73 742 VAL F C 1
ATOM 5960 O O . VAL F 2 55 ? -1.652 -59.937 -56.350 1.00 38.22 742 VAL F O 1
ATOM 5964 N N . ALA F 2 56 ? -3.798 -60.288 -55.730 1.00 35.11 743 ALA F N 1
ATOM 5965 C CA . ALA F 2 56 ? -4.262 -60.582 -57.093 1.00 34.98 743 ALA F CA 1
ATOM 5966 C C . ALA F 2 56 ? -4.005 -59.378 -57.995 1.00 36.85 743 ALA F C 1
ATOM 5967 O O . ALA F 2 56 ? -4.188 -58.223 -57.595 1.00 38.06 743 ALA F O 1
ATOM 5969 N N . ASN F 2 57 ? -3.583 -59.660 -59.218 1.00 37.48 744 ASN F N 1
ATOM 5970 C CA . ASN F 2 57 ? -2.979 -58.645 -60.062 1.00 39.89 744 ASN F CA 1
ATOM 5971 C C . ASN F 2 57 ? -3.284 -59.000 -61.499 1.00 40.22 744 ASN F C 1
ATOM 5972 O O . ASN F 2 57 ? -3.051 -60.132 -61.916 1.00 39.39 744 ASN F O 1
ATOM 5977 N N . GLU F 2 58 ? -3.838 -58.046 -62.246 1.00 41.82 745 GLU F N 1
ATOM 5978 C CA . GLU F 2 58 ? -4.269 -58.314 -63.616 1.00 43.01 745 GLU F CA 1
ATOM 5979 C C . GLU F 2 58 ? -3.085 -58.590 -64.551 1.00 45.48 745 GLU F C 1
ATOM 5980 O O . GLU F 2 58 ? -3.139 -59.509 -65.378 1.00 45.62 745 GLU F O 1
ATOM 5986 N N . LYS F 2 59 ? -2.014 -57.810 -64.401 1.00 47.85 746 LYS F N 1
ATOM 5987 C CA . LYS F 2 59 ? -0.809 -58.029 -65.191 1.00 51.19 746 LYS F CA 1
ATOM 5988 C C . LYS F 2 59 ? -0.319 -59.470 -65.042 1.00 49.84 746 LYS F C 1
ATOM 5989 O O . LYS F 2 59 ? 0.076 -60.102 -66.026 1.00 51.57 746 LYS F O 1
ATOM 5995 N N . ALA F 2 60 ? -0.370 -59.986 -63.816 1.00 47.00 747 ALA F N 1
ATOM 5996 C CA . ALA F 2 60 ? 0.050 -61.363 -63.539 1.00 46.05 747 ALA F CA 1
ATOM 5997 C C . ALA F 2 60 ? -0.824 -62.400 -64.239 1.00 44.92 747 ALA F C 1
ATOM 5998 O O . ALA F 2 60 ? -0.311 -63.407 -64.730 1.00 46.05 747 ALA F O 1
ATOM 6000 N N . LEU F 2 61 ? -2.132 -62.150 -64.280 1.00 43.17 748 LEU F N 1
ATOM 6001 C CA . LEU F 2 61 ? -3.062 -63.044 -64.965 1.00 42.70 748 LEU F CA 1
ATOM 6002 C C . LEU F 2 61 ? -2.841 -63.019 -66.475 1.00 45.95 748 LEU F C 1
ATOM 6003 O O . LEU F 2 61 ? -2.905 -64.056 -67.135 1.00 46.94 748 LEU F O 1
ATOM 6008 N N . ALA F 2 62 ? -2.564 -61.834 -67.010 1.00 48.20 749 ALA F N 1
ATOM 6009 C CA . ALA F 2 62 ? -2.286 -61.674 -68.434 1.00 51.92 749 ALA F CA 1
ATOM 6010 C C . ALA F 2 62 ? -1.102 -62.540 -68.900 1.00 54.57 749 ALA F C 1
ATOM 6011 O O . ALA F 2 62 ? -1.113 -63.069 -70.019 1.00 57.24 749 ALA F O 1
ATOM 6013 N N . LYS F 2 63 ? -0.098 -62.691 -68.033 1.00 54.25 750 LYS F N 1
ATOM 6014 C CA . LYS F 2 63 ? 1.114 -63.448 -68.359 1.00 56.92 750 LYS F CA 1
ATOM 6015 C C . LYS F 2 63 ? 0.932 -64.961 -68.267 1.00 55.65 750 LYS F C 1
ATOM 6016 O O . LYS F 2 63 ? 1.700 -65.711 -68.871 1.00 58.59 750 LYS F O 1
ATOM 6022 N N . CYS F 2 64 ? -0.081 -65.408 -67.525 1.00 51.76 751 CYS F N 1
ATOM 6023 C CA . CYS F 2 64 ? -0.184 -66.819 -67.163 1.00 50.62 751 CYS F CA 1
ATOM 6024 C C . CYS F 2 64 ? -1.387 -67.558 -67.736 1.00 50.37 751 CYS F C 1
ATOM 6025 O O . CYS F 2 64 ? -2.365 -66.947 -68.178 1.00 50.17 751 CYS F O 1
ATOM 6028 N N . GLU F 2 65 ? -1.294 -68.887 -67.697 1.00 50.61 752 GLU F N 1
ATOM 6029 C CA . GLU F 2 65 ? -2.341 -69.781 -68.166 1.00 50.94 752 GLU F CA 1
ATOM 6030 C C . GLU F 2 65 ? -3.099 -70.403 -66.992 1.00 47.57 752 GLU F C 1
ATOM 6031 O O . GLU F 2 65 ? -4.228 -70.868 -67.159 1.00 47.58 752 GLU F O 1
ATOM 6037 N N . LYS F 2 66 ? -2.474 -70.406 -65.812 1.00 45.12 753 LYS F N 1
ATOM 6038 C CA . LYS F 2 66 ? -3.007 -71.085 -64.633 1.00 42.31 753 LYS F CA 1
ATOM 6039 C C . LYS F 2 66 ? -2.970 -70.205 -63.382 1.00 39.30 753 LYS F C 1
ATOM 6040 O O . LYS F 2 66 ? -2.094 -69.346 -63.241 1.00 39.34 753 LYS F O 1
ATOM 6046 N N . TYR F 2 67 ? -3.925 -70.426 -62.475 1.00 36.95 754 TYR F N 1
ATOM 6047 C CA . TYR F 2 67 ? -4.054 -69.621 -61.265 1.00 34.48 754 TYR F CA 1
ATOM 6048 C C . TYR F 2 67 ? -4.200 -70.500 -60.036 1.00 33.45 754 TYR F C 1
ATOM 6049 O O . TYR F 2 67 ? -4.979 -71.457 -60.043 1.00 34.13 754 TYR F O 1
ATOM 6058 N N . MET F 2 68 ? -3.480 -70.152 -58.973 1.00 32.37 755 MET F N 1
ATOM 6059 C CA . MET F 2 68 ? -3.616 -70.846 -57.697 1.00 31.27 755 MET F CA 1
ATOM 6060 C C . MET F 2 68 ? -3.680 -69.885 -56.518 1.00 29.69 755 MET F C 1
ATOM 6061 O O . MET F 2 68 ? -2.873 -68.956 -56.420 1.00 29.99 755 MET F O 1
ATOM 6066 N N . LEU F 2 69 ? -4.630 -70.129 -55.620 1.00 28.50 756 LEU F N 1
ATOM 6067 C CA . LEU F 2 69 ? -4.740 -69.361 -54.387 1.00 27.53 756 LEU F CA 1
ATOM 6068 C C . LEU F 2 69 ? -4.525 -70.269 -53.177 1.00 27.48 756 LEU F C 1
ATOM 6069 O O . LEU F 2 69 ? -5.138 -71.327 -53.071 1.00 27.97 756 LEU F O 1
ATOM 6074 N N . THR F 2 70 ? -3.639 -69.868 -52.273 1.00 27.44 757 THR F N 1
ATOM 6075 C CA . THR F 2 70 ? -3.421 -70.631 -51.044 1.00 27.31 757 THR F CA 1
ATOM 6076 C C . THR F 2 70 ? -4.217 -69.976 -49.938 1.00 27.30 757 THR F C 1
ATOM 6077 O O . THR F 2 70 ? -4.031 -68.796 -49.637 1.00 27.58 757 THR F O 1
ATOM 6081 N N . HIS F 2 71 ? -5.105 -70.758 -49.342 1.00 27.58 758 HIS F N 1
ATOM 6082 C CA . HIS F 2 71 ? -6.014 -70.283 -48.308 1.00 28.17 758 HIS F CA 1
ATOM 6083 C C . HIS F 2 71 ? -5.847 -71.166 -47.080 1.00 29.39 758 HIS F C 1
ATOM 6084 O O . HIS F 2 71 ? -5.620 -72.371 -47.202 1.00 29.53 758 HIS F O 1
ATOM 6091 N N . GLN F 2 72 ? -5.954 -70.561 -45.902 1.00 30.68 759 GLN F N 1
ATOM 6092 C CA . GLN F 2 72 ? -5.724 -71.264 -44.648 1.00 32.20 759 GLN F CA 1
ATOM 6093 C C . GLN F 2 72 ? -6.750 -70.884 -43.599 1.00 34.66 759 GLN F C 1
ATOM 6094 O O . GLN F 2 72 ? -7.045 -69.703 -43.386 1.00 35.20 759 GLN F O 1
ATOM 6100 N N . GLU F 2 73 ? -7.290 -71.903 -42.945 1.00 36.87 760 GLU F N 1
ATOM 6101 C CA . GLU F 2 73 ? -8.230 -71.712 -41.861 1.00 40.03 760 GLU F CA 1
ATOM 6102 C C . GLU F 2 73 ? -7.826 -72.588 -40.696 1.00 42.19 760 GLU F C 1
ATOM 6103 O O . GLU F 2 73 ? -7.126 -73.573 -40.876 1.00 41.35 760 GLU F O 1
ATOM 6109 N N . LEU F 2 74 ? -8.274 -72.210 -39.505 1.00 45.68 761 LEU F N 1
ATOM 6110 C CA . LEU F 2 74 ? -8.151 -73.037 -38.310 1.00 49.08 761 LEU F CA 1
ATOM 6111 C C . LEU F 2 74 ? -9.310 -74.039 -38.301 1.00 51.21 761 LEU F C 1
ATOM 6112 O O . LEU F 2 74 ? -10.466 -73.655 -38.450 1.00 52.59 761 LEU F O 1
ATOM 6117 N N . ALA F 2 75 ? -9.006 -75.323 -38.145 1.00 52.50 762 ALA F N 1
ATOM 6118 C CA . ALA F 2 75 ? -10.038 -76.364 -38.208 1.00 55.10 762 ALA F CA 1
ATOM 6119 C C . ALA F 2 75 ? -10.592 -76.763 -36.832 1.00 60.09 762 ALA F C 1
ATOM 6120 O O . ALA F 2 75 ? -10.010 -76.431 -35.793 1.00 61.60 762 ALA F O 1
ATOM 6122 N N . SER F 2 76 ? -11.715 -77.487 -36.852 1.00 63.14 763 SER F N 1
ATOM 6123 C CA . SER F 2 76 ? -12.424 -77.943 -35.650 1.00 68.44 763 SER F CA 1
ATOM 6124 C C . SER F 2 76 ? -11.517 -78.455 -34.536 1.00 70.19 763 SER F C 1
ATOM 6125 O O . SER F 2 76 ? -11.755 -78.168 -33.366 1.00 73.99 763 SER F O 1
ATOM 6128 N N . ASP F 2 77 ? -10.488 -79.214 -34.900 1.00 67.99 764 ASP F N 1
ATOM 6129 C CA . ASP F 2 77 ? -9.572 -79.790 -33.914 1.00 69.72 764 ASP F CA 1
ATOM 6130 C C . ASP F 2 77 ? -8.379 -78.883 -33.580 1.00 67.47 764 ASP F C 1
ATOM 6131 O O . ASP F 2 77 ? -7.447 -79.295 -32.878 1.00 68.50 764 ASP F O 1
ATOM 6136 N N . GLY F 2 78 ? -8.419 -77.650 -34.079 1.00 64.62 765 GLY F N 1
ATOM 6137 C CA . GLY F 2 78 ? -7.388 -76.661 -33.778 1.00 63.13 765 GLY F CA 1
ATOM 6138 C C . GLY F 2 78 ? -6.121 -76.842 -34.590 1.00 59.31 765 GLY F C 1
ATOM 6139 O O . GLY F 2 78 ? -5.063 -76.321 -34.227 1.00 59.31 765 GLY F O 1
ATOM 6140 N N . GLU F 2 79 ? -6.232 -77.594 -35.685 1.00 56.55 766 GLU F N 1
ATOM 6141 C CA . GLU F 2 79 ? -5.133 -77.794 -36.621 1.00 52.80 766 GLU F CA 1
ATOM 6142 C C . GLU F 2 79 ? -5.354 -76.892 -37.816 1.00 49.15 766 GLU F C 1
ATOM 6143 O O . GLU F 2 79 ? -6.493 -76.677 -38.242 1.00 48.90 766 GLU F O 1
ATOM 6149 N N . ILE F 2 80 ? -4.268 -76.358 -38.355 1.00 46.52 767 ILE F N 1
ATOM 6150 C CA . ILE F 2 80 ? -4.351 -75.559 -39.570 1.00 43.16 767 ILE F CA 1
ATOM 6151 C C . ILE F 2 80 ? -4.812 -76.432 -40.739 1.00 41.42 767 ILE F C 1
ATOM 6152 O O . ILE F 2 80 ? -4.401 -77.587 -40.868 1.00 41.88 767 ILE F O 1
ATOM 6157 N N . GLU F 2 81 ? -5.698 -75.882 -41.560 1.00 39.96 768 GLU F N 1
ATOM 6158 C CA . GLU F 2 81 ? -6.105 -76.522 -42.804 1.00 38.55 768 GLU F CA 1
ATOM 6159 C C . GLU F 2 81 ? -5.758 -75.610 -43.977 1.00 35.81 768 GLU F C 1
ATOM 6160 O O . GLU F 2 81 ? -6.144 -74.432 -44.019 1.00 35.01 768 GLU F O 1
ATOM 6166 N N . THR F 2 82 ? -5.012 -76.167 -44.920 1.00 34.38 769 THR F N 1
ATOM 6167 C CA . THR F 2 82 ? -4.517 -75.420 -46.053 1.00 32.25 769 THR F CA 1
ATOM 6168 C C . THR F 2 82 ? -5.239 -75.921 -47.279 1.00 31.84 769 THR F C 1
ATOM 6169 O O . THR F 2 82 ? -5.328 -77.128 -47.504 1.00 32.98 769 THR F O 1
ATOM 6173 N N . LYS F 2 83 ? -5.778 -74.988 -48.055 1.00 30.74 770 LYS F N 1
ATOM 6174 C CA . LYS F 2 83 ? -6.456 -75.322 -49.298 1.00 30.64 770 LYS F CA 1
ATOM 6175 C C . LYS F 2 83 ? -5.788 -74.629 -50.465 1.00 29.26 770 LYS F C 1
ATOM 6176 O O . LYS F 2 83 ? -5.483 -73.432 -50.401 1.00 28.63 770 LYS F O 1
ATOM 6182 N N . LEU F 2 84 ? -5.559 -75.390 -51.528 1.00 29.18 771 LEU F N 1
ATOM 6183 C CA . LEU F 2 84 ? -5.018 -74.833 -52.743 1.00 28.48 771 LEU F CA 1
ATOM 6184 C C . LEU F 2 84 ? -6.113 -74.779 -53.799 1.00 28.87 771 LEU F C 1
ATOM 6185 O O . LEU F 2 84 ? -6.517 -75.805 -54.338 1.00 30.72 771 LEU F O 1
ATOM 6190 N N . ILE F 2 85 ? -6.602 -73.582 -54.085 1.00 27.98 772 ILE F N 1
ATOM 6191 C CA . ILE F 2 85 ? -7.666 -73.412 -55.062 1.00 28.78 772 ILE F CA 1
ATOM 6192 C C . ILE F 2 85 ? -7.052 -73.092 -56.413 1.00 29.08 772 ILE F C 1
ATOM 6193 O O . ILE F 2 85 ? -6.426 -72.039 -56.587 1.00 28.37 772 ILE F O 1
ATOM 6198 N N . LYS F 2 86 ? -7.238 -74.003 -57.364 1.00 30.62 773 LYS F N 1
ATOM 6199 C CA . LYS F 2 86 ? -6.599 -73.891 -58.679 1.00 31.92 773 LYS F CA 1
ATOM 6200 C C . LYS F 2 86 ? -7.620 -73.732 -59.816 1.00 33.44 773 LYS F C 1
ATOM 6201 O O . LYS F 2 86 ? -8.724 -74.282 -59.751 1.00 34.68 773 LYS F O 1
ATOM 6207 N N . GLY F 2 87 ? -7.243 -72.990 -60.856 1.00 33.69 774 GLY F N 1
ATOM 6208 C CA . GLY F 2 87 ? -8.109 -72.799 -62.006 1.00 35.38 774 GLY F CA 1
ATOM 6209 C C . GLY F 2 87 ? -7.399 -72.338 -63.264 1.00 37.03 774 GLY F C 1
ATOM 6210 O O . GLY F 2 87 ? -6.180 -72.123 -63.260 1.00 37.05 774 GLY F O 1
ATOM 6211 N N . ASP F 2 88 ? -8.165 -72.193 -64.347 1.00 38.81 775 ASP F N 1
ATOM 6212 C CA . ASP F 2 88 ? -7.631 -71.718 -65.625 1.00 40.59 775 ASP F CA 1
ATOM 6213 C C . ASP F 2 88 ? -7.852 -70.226 -65.795 1.00 39.43 775 ASP F C 1
ATOM 6214 O O . ASP F 2 88 ? -8.883 -69.704 -65.374 1.00 38.50 775 ASP F O 1
ATOM 6219 N N . ILE F 2 89 ? -6.893 -69.561 -66.439 1.00 40.04 776 ILE F N 1
ATOM 6220 C CA . ILE F 2 89 ? -7.031 -68.156 -66.824 1.00 39.74 776 ILE F CA 1
ATOM 6221 C C . ILE F 2 89 ? -7.480 -68.030 -68.275 1.00 42.92 776 ILE F C 1
ATOM 6222 O O . ILE F 2 89 ? -6.803 -68.502 -69.185 1.00 45.53 776 ILE F O 1
ATOM 6227 N N . TYR F 2 90 ? -8.635 -67.404 -68.487 1.00 43.18 777 TYR F N 1
ATOM 6228 C CA . TYR F 2 90 ? -9.071 -67.061 -69.836 1.00 46.38 777 TYR F CA 1
ATOM 6229 C C . TYR F 2 90 ? -9.023 -65.551 -70.043 1.00 46.27 777 TYR F C 1
ATOM 6230 O O . TYR F 2 90 ? -9.363 -64.779 -69.137 1.00 43.74 777 TYR F O 1
ATOM 6239 N N . LYS F 2 91 ? -8.584 -65.144 -71.234 1.00 49.21 778 LYS F N 1
ATOM 6240 C CA . LYS F 2 91 ? -8.671 -63.753 -71.663 1.00 50.10 778 LYS F CA 1
ATOM 6241 C C . LYS F 2 91 ? -10.072 -63.508 -72.207 1.00 51.32 778 LYS F C 1
ATOM 6242 O O . LYS F 2 91 ? -10.736 -64.441 -72.670 1.00 52.96 778 LYS F O 1
ATOM 6248 N N . THR F 2 92 ? -10.522 -62.257 -72.144 1.00 51.00 779 THR F N 1
ATOM 6249 C CA . THR F 2 92 ? -11.877 -61.889 -72.579 1.00 52.14 779 THR F CA 1
ATOM 6250 C C . THR F 2 92 ? -11.847 -60.842 -73.695 1.00 55.43 779 THR F C 1
ATOM 6251 O O . THR F 2 92 ? -10.896 -60.063 -73.780 1.00 55.52 779 THR F O 1
ATOM 6255 N N . ARG F 2 93 ? -12.884 -60.828 -74.538 1.00 58.43 780 ARG F N 1
ATOM 6256 C CA . ARG F 2 93 ? -12.997 -59.872 -75.655 1.00 62.18 780 ARG F CA 1
ATOM 6257 C C . ARG F 2 93 ? -12.660 -58.443 -75.244 1.00 61.18 780 ARG F C 1
ATOM 6258 O O . ARG F 2 93 ? -12.123 -57.663 -76.041 1.00 63.60 780 ARG F O 1
ATOM 6266 N N . GLY F 2 94 ? -13.021 -58.103 -74.007 1.00 57.72 781 GLY F N 1
ATOM 6267 C CA . GLY F 2 94 ? -12.896 -56.744 -73.502 1.00 57.16 781 GLY F CA 1
ATOM 6268 C C . GLY F 2 94 ? -11.487 -56.393 -73.086 1.00 56.02 781 GLY F C 1
ATOM 6269 O O . GLY F 2 94 ? -11.217 -55.270 -72.690 1.00 56.04 781 GLY F O 1
ATOM 6270 N N . GLY F 2 95 ? -10.583 -57.357 -73.180 1.00 55.71 782 GLY F N 1
ATOM 6271 C CA . GLY F 2 95 ? -9.206 -57.144 -72.764 1.00 55.36 782 GLY F CA 1
ATOM 6272 C C . GLY F 2 95 ? -9.014 -57.377 -71.280 1.00 51.59 782 GLY F C 1
ATOM 6273 O O . GLY F 2 95 ? -8.049 -56.895 -70.694 1.00 51.08 782 GLY F O 1
ATOM 6274 N N . GLY F 2 96 ? -9.937 -58.119 -70.677 1.00 49.48 783 GLY F N 1
ATOM 6275 C CA . GLY F 2 96 ? -9.823 -58.483 -69.280 1.00 46.48 783 GLY F CA 1
ATOM 6276 C C . GLY F 2 96 ? -9.510 -59.949 -69.080 1.00 45.39 783 GLY F C 1
ATOM 6277 O O . GLY F 2 96 ? -9.168 -60.655 -70.025 1.00 47.19 783 GLY F O 1
ATOM 6278 N N . GLN F 2 97 ? -9.632 -60.405 -67.837 1.00 43.01 784 GLN F N 1
ATOM 6279 C CA . GLN F 2 97 ? -9.330 -61.789 -67.486 1.00 42.24 784 GLN F CA 1
ATOM 6280 C C . GLN F 2 97 ? -10.494 -62.489 -66.782 1.00 40.98 784 GLN F C 1
ATOM 6281 O O . GLN F 2 97 ? -11.279 -61.852 -66.070 1.00 40.13 784 GLN F O 1
ATOM 6287 N N . SER F 2 98 ? -10.598 -63.797 -67.012 1.00 41.44 785 SER F N 1
ATOM 6288 C CA . SER F 2 98 ? -11.559 -64.655 -66.333 1.00 41.07 785 SER F CA 1
ATOM 6289 C C . SER F 2 98 ? -10.861 -65.896 -65.793 1.00 40.39 785 SER F C 1
ATOM 6290 O O . SER F 2 98 ? -10.164 -66.608 -66.532 1.00 41.96 785 SER F O 1
ATOM 6293 N N . VAL F 2 99 ? -11.048 -66.149 -64.501 1.00 38.36 786 VAL F N 1
ATOM 6294 C CA . VAL F 2 99 ? -10.422 -67.277 -63.852 1.00 37.17 786 VAL F CA 1
ATOM 6295 C C . VAL F 2 99 ? -11.521 -68.234 -63.451 1.00 38.00 786 VAL F C 1
ATOM 6296 O O . VAL F 2 99 ? -12.452 -67.848 -62.753 1.00 38.00 786 VAL F O 1
ATOM 6300 N N . GLN F 2 100 ? -11.434 -69.468 -63.940 1.00 39.57 787 GLN F N 1
ATOM 6301 C CA . GLN F 2 100 ? -12.366 -70.520 -63.553 1.00 40.92 787 GLN F CA 1
ATOM 6302 C C . GLN F 2 100 ? -11.663 -71.537 -62.674 1.00 39.70 787 GLN F C 1
ATOM 6303 O O . GLN F 2 100 ? -10.675 -72.137 -63.091 1.00 40.13 787 GLN F O 1
ATOM 6309 N N . PHE F 2 101 ? -12.180 -71.724 -61.463 1.00 38.59 788 PHE F N 1
ATOM 6310 C CA . PHE F 2 101 ? -11.635 -72.692 -60.529 1.00 37.69 788 PHE F CA 1
ATOM 6311 C C . PHE F 2 101 ? -11.983 -74.096 -61.007 1.00 40.63 788 PHE F C 1
ATOM 6312 O O . PHE F 2 101 ? -13.133 -74.368 -61.360 1.00 42.85 788 PHE F O 1
ATOM 6320 N N . THR F 2 102 ? -10.977 -74.971 -61.039 1.00 41.02 789 THR F N 1
ATOM 6321 C CA . THR F 2 102 ? -11.133 -76.326 -61.576 1.00 44.21 789 THR F CA 1
ATOM 6322 C C . THR F 2 102 ? -11.091 -77.395 -60.495 1.00 44.56 789 THR F C 1
ATOM 6323 O O . THR F 2 102 ? -11.873 -78.334 -60.540 1.00 47.38 789 THR F O 1
ATOM 6327 N N . ASP F 2 103 ? -10.175 -77.273 -59.539 1.00 42.39 790 ASP F N 1
ATOM 6328 C CA . ASP F 2 103 ? -10.232 -78.132 -58.349 1.00 42.80 790 ASP F CA 1
ATOM 6329 C C . ASP F 2 103 ? -9.541 -77.537 -57.136 1.00 39.60 790 ASP F C 1
ATOM 6330 O O . ASP F 2 103 ? -8.911 -76.481 -57.225 1.00 37.48 790 ASP F O 1
ATOM 6335 N N . ILE F 2 104 ? -9.695 -78.219 -56.003 1.00 39.87 791 ILE F N 1
ATOM 6336 C CA . ILE F 2 104 ? -9.173 -77.762 -54.720 1.00 37.65 791 ILE F CA 1
ATOM 6337 C C . ILE F 2 104 ? -8.438 -78.915 -54.037 1.00 38.12 791 ILE F C 1
ATOM 6338 O O . ILE F 2 104 ? -9.003 -79.990 -53.844 1.00 40.47 791 ILE F O 1
ATOM 6343 N N . GLU F 2 105 ? -7.171 -78.693 -53.698 1.00 36.18 792 GLU F N 1
ATOM 6344 C CA . GLU F 2 105 ? -6.431 -79.613 -52.833 1.00 36.23 792 GLU F CA 1
ATOM 6345 C C . GLU F 2 105 ? -6.568 -79.152 -51.382 1.00 35.40 792 GLU F C 1
ATOM 6346 O O . GLU F 2 105 ? -6.474 -77.959 -51.080 1.00 33.67 792 GLU F O 1
ATOM 6352 N N . THR F 2 106 ? -6.804 -80.103 -50.488 1.00 36.88 793 THR F N 1
ATOM 6353 C CA . THR F 2 106 ? -6.907 -79.802 -49.076 1.00 36.68 793 THR F CA 1
ATOM 6354 C C . THR F 2 106 ? -5.851 -80.599 -48.335 1.00 37.40 793 THR F C 1
ATOM 6355 O O . THR F 2 106 ? -5.762 -81.820 -48.502 1.00 39.55 793 THR F O 1
ATOM 6359 N N . LEU F 2 107 ? -5.053 -79.908 -47.525 1.00 36.03 794 LEU F N 1
ATOM 6360 C CA . LEU F 2 107 ? -4.062 -80.563 -46.680 1.00 36.88 794 LEU F CA 1
ATOM 6361 C C . LEU F 2 107 ? -4.381 -80.350 -45.201 1.00 38.15 794 LEU F C 1
ATOM 6362 O O . LEU F 2 107 ? -4.308 -79.224 -44.705 1.00 37.19 794 LEU F O 1
ATOM 6367 N N . LYS F 2 108 ? -4.726 -81.428 -44.501 1.00 40.73 795 LYS F N 1
ATOM 6368 C CA . LYS F 2 108 ? -5.039 -81.339 -43.081 1.00 42.73 795 LYS F CA 1
ATOM 6369 C C . LYS F 2 108 ? -4.168 -82.267 -42.246 1.00 44.53 795 LYS F C 1
ATOM 6370 O O . LYS F 2 108 ? -3.721 -83.313 -42.719 1.00 45.51 795 LYS F O 1
ATOM 6376 N N . GLN F 2 109 ? -3.928 -81.865 -41.001 1.00 45.56 796 GLN F N 1
ATOM 6377 C CA . GLN F 2 109 ? -3.189 -82.670 -40.030 1.00 47.83 796 GLN F CA 1
ATOM 6378 C C . GLN F 2 109 ? -4.070 -83.106 -38.878 1.00 50.96 796 GLN F C 1
ATOM 6379 O O . GLN F 2 109 ? -5.041 -82.432 -38.544 1.00 51.34 796 GLN F O 1
ATOM 6385 N N . GLU F 2 110 ? -3.723 -84.237 -38.275 1.00 53.74 797 GLU F N 1
ATOM 6386 C CA . GLU F 2 110 ? -4.417 -84.739 -37.096 1.00 57.76 797 GLU F CA 1
ATOM 6387 C C . GLU F 2 110 ? -3.520 -85.720 -36.364 1.00 60.25 797 GLU F C 1
ATOM 6388 O O . GLU F 2 110 ? -2.705 -86.402 -36.987 1.00 59.61 797 GLU F O 1
ATOM 6394 N N . SER F 2 111 ? -3.661 -85.777 -35.041 1.00 63.52 798 SER F N 1
ATOM 6395 C CA . SER F 2 111 ? -2.973 -86.787 -34.243 1.00 66.89 798 SER F CA 1
ATOM 6396 C C . SER F 2 111 ? -3.688 -88.129 -34.421 1.00 69.67 798 SER F C 1
ATOM 6397 O O . SER F 2 111 ? -4.899 -88.156 -34.639 1.00 70.50 798 SER F O 1
ATOM 6400 N N . PRO F 2 112 ? -2.938 -89.222 -34.327 1.00 71.65 799 PRO F N 1
ATOM 6401 C CA . PRO F 2 112 ? -3.510 -90.564 -34.480 1.00 74.69 799 PRO F CA 1
ATOM 6402 C C . PRO F 2 112 ? -4.398 -90.939 -33.299 1.00 79.80 799 PRO F C 1
ATOM 6403 O O . PRO F 2 112 ? -4.024 -91.790 -32.492 1.00 83.67 799 PRO F O 1
ATOM 6407 N N . ASN F 2 113 ? -5.563 -90.307 -33.204 1.00 30.00 800 ASN F N 1
ATOM 6408 C CA . ASN F 2 113 ? -6.497 -90.580 -32.118 1.00 30.00 800 ASN F CA 1
ATOM 6409 C C . ASN F 2 113 ? -7.579 -89.511 -32.006 1.00 30.00 800 ASN F C 1
ATOM 6410 O O . ASN F 2 113 ? -8.749 -89.820 -31.781 1.00 30.00 800 ASN F O 1
ATOM 6415 N N . MET G 1 1 ? 17.244 -121.387 -38.176 1.00 129.94 12 MET G N 1
ATOM 6416 C CA . MET G 1 1 ? 16.519 -120.579 -39.210 1.00 125.22 12 MET G CA 1
ATOM 6417 C C . MET G 1 1 ? 15.878 -119.298 -38.650 1.00 117.89 12 MET G C 1
ATOM 6418 O O . MET G 1 1 ? 15.980 -119.002 -37.452 1.00 116.65 12 MET G O 1
ATOM 6423 N N . GLU G 1 2 ? 15.229 -118.535 -39.526 1.00 113.52 13 GLU G N 1
ATOM 6424 C CA . GLU G 1 2 ? 14.616 -117.266 -39.134 1.00 107.13 13 GLU G CA 1
ATOM 6425 C C . GLU G 1 2 ? 13.174 -117.174 -39.620 1.00 101.57 13 GLU G C 1
ATOM 6426 O O . GLU G 1 2 ? 12.880 -117.480 -40.778 1.00 102.26 13 GLU G O 1
ATOM 6432 N N . MET G 1 3 ? 12.282 -116.762 -38.721 1.00 96.39 14 MET G N 1
ATOM 6433 C CA . MET G 1 3 ? 10.862 -116.648 -39.040 1.00 91.51 14 MET G CA 1
ATOM 6434 C C . MET G 1 3 ? 10.305 -115.243 -38.833 1.00 86.51 14 MET G C 1
ATOM 6435 O O . MET G 1 3 ? 10.394 -114.675 -37.745 1.00 84.88 14 MET G O 1
ATOM 6440 N N . ARG G 1 4 ? 9.727 -114.704 -39.901 1.00 84.53 15 ARG G N 1
ATOM 6441 C CA . ARG G 1 4 ? 9.050 -113.417 -39.873 1.00 80.34 15 ARG G CA 1
ATOM 6442 C C . ARG G 1 4 ? 7.645 -113.624 -39.334 1.00 76.56 15 ARG G C 1
ATOM 6443 O O . ARG G 1 4 ? 6.892 -114.451 -39.856 1.00 76.71 15 ARG G O 1
ATOM 6451 N N . ILE G 1 5 ? 7.298 -112.871 -38.295 1.00 73.60 16 ILE G N 1
ATOM 6452 C CA . ILE G 1 5 ? 6.013 -113.019 -37.624 1.00 70.39 16 ILE G CA 1
ATOM 6453 C C . ILE G 1 5 ? 5.277 -111.690 -37.531 1.00 67.05 16 ILE G C 1
ATOM 6454 O O . ILE G 1 5 ? 5.821 -110.704 -37.029 1.00 66.76 16 ILE G O 1
ATOM 6459 N N . LEU G 1 6 ? 4.037 -111.675 -38.015 1.00 64.89 17 LEU G N 1
ATOM 6460 C CA . LEU G 1 6 ? 3.152 -110.525 -37.861 1.00 61.99 17 LEU G CA 1
ATOM 6461 C C . LEU G 1 6 ? 2.120 -110.855 -36.797 1.00 60.67 17 LEU G C 1
ATOM 6462 O O . LEU G 1 6 ? 1.436 -111.874 -36.882 1.00 61.37 17 LEU G O 1
ATOM 6467 N N . MET G 1 7 ? 2.021 -110.011 -35.780 1.00 59.57 18 MET G N 1
ATOM 6468 C CA . MET G 1 7 ? 1.064 -110.254 -34.703 1.00 58.82 18 MET G CA 1
ATOM 6469 C C . MET G 1 7 ? -0.020 -109.186 -34.715 1.00 57.04 18 MET G C 1
ATOM 6470 O O . MET G 1 7 ? 0.253 -107.994 -34.523 1.00 57.10 18 MET G O 1
ATOM 6475 N N . LEU G 1 8 ? -1.246 -109.626 -34.961 1.00 55.98 19 LEU G N 1
ATOM 6476 C CA . LEU G 1 8 ? -2.374 -108.724 -35.121 1.00 54.66 19 LEU G CA 1
ATOM 6477 C C . LEU G 1 8 ? -3.514 -109.136 -34.200 1.00 54.84 19 LEU G C 1
ATOM 6478 O O . LEU G 1 8 ? -3.505 -110.229 -33.634 1.00 55.72 19 LEU G O 1
ATOM 6483 N N . GLY G 1 9 ? -4.489 -108.249 -34.044 1.00 54.47 20 GLY G N 1
ATOM 6484 C CA . GLY G 1 9 ? -5.643 -108.501 -33.192 1.00 55.06 20 GLY G CA 1
ATOM 6485 C C . GLY G 1 9 ? -6.212 -107.183 -32.733 1.00 55.20 20 GLY G C 1
ATOM 6486 O O . GLY G 1 9 ? -5.528 -106.163 -32.799 1.00 54.74 20 GLY G O 1
ATOM 6487 N N . LEU G 1 10 ? -7.462 -107.198 -32.268 1.00 56.31 21 LEU G N 1
ATOM 6488 C CA . LEU G 1 10 ? -8.122 -105.972 -31.819 1.00 57.31 21 LEU G CA 1
ATOM 6489 C C . LEU G 1 10 ? -7.345 -105.354 -30.665 1.00 57.94 21 LEU G C 1
ATOM 6490 O O . LEU G 1 10 ? -6.552 -106.029 -30.014 1.00 57.91 21 LEU G O 1
ATOM 6495 N N . ASP G 1 11 ? -7.557 -104.064 -30.428 1.00 59.13 22 ASP G N 1
ATOM 6496 C CA . ASP G 1 11 ? -6.944 -103.391 -29.282 1.00 60.46 22 ASP G CA 1
ATOM 6497 C C . ASP G 1 11 ? -7.282 -104.117 -27.980 1.00 62.21 22 ASP G C 1
ATOM 6498 O O . ASP G 1 11 ? -8.353 -104.711 -27.845 1.00 63.08 22 ASP G O 1
ATOM 6503 N N . ALA G 1 12 ? -6.346 -104.078 -27.039 1.00 63.19 23 ALA G N 1
ATOM 6504 C CA . ALA G 1 12 ? -6.536 -104.657 -25.704 1.00 65.75 23 ALA G CA 1
ATOM 6505 C C . ALA G 1 12 ? -6.562 -106.186 -25.673 1.00 65.31 23 ALA G C 1
ATOM 6506 O O . ALA G 1 12 ? -6.867 -106.777 -24.638 1.00 67.59 23 ALA G O 1
ATOM 6508 N N . ALA G 1 13 ? -6.239 -106.826 -26.796 1.00 63.03 24 ALA G N 1
ATOM 6509 C CA . ALA G 1 13 ? -6.139 -108.284 -26.843 1.00 62.86 24 ALA G CA 1
ATOM 6510 C C . ALA G 1 13 ? -4.898 -108.792 -26.105 1.00 63.89 24 ALA G C 1
ATOM 6511 O O . ALA G 1 13 ? -4.887 -109.924 -25.619 1.00 65.30 24 ALA G O 1
ATOM 6513 N N . GLY G 1 14 ? -3.858 -107.965 -26.022 1.00 63.82 25 GLY G N 1
ATOM 6514 C CA . GLY G 1 14 ? -2.658 -108.313 -25.256 1.00 65.40 25 GLY G CA 1
ATOM 6515 C C . GLY G 1 14 ? -1.411 -108.597 -26.077 1.00 64.27 25 GLY G C 1
ATOM 6516 O O . GLY G 1 14 ? -0.472 -109.237 -25.585 1.00 65.83 25 GLY G O 1
ATOM 6517 N N . LYS G 1 15 ? -1.394 -108.111 -27.320 1.00 62.05 26 LYS G N 1
ATOM 6518 C CA . LYS G 1 15 ? -0.294 -108.379 -28.255 1.00 61.23 26 LYS G CA 1
ATOM 6519 C C . LYS G 1 15 ? 1.053 -107.917 -27.711 1.00 63.12 26 LYS G C 1
ATOM 6520 O O . LYS G 1 15 ? 2.025 -108.675 -27.723 1.00 64.37 26 LYS G O 1
ATOM 6526 N N . THR G 1 16 ? 1.097 -106.677 -27.229 1.00 63.86 27 THR G N 1
ATOM 6527 C CA . THR G 1 16 ? 2.317 -106.106 -26.678 1.00 66.07 27 THR G CA 1
ATOM 6528 C C . THR G 1 16 ? 2.765 -106.858 -25.417 1.00 69.14 27 THR G C 1
ATOM 6529 O O . THR G 1 16 ? 3.961 -107.118 -25.237 1.00 71.00 27 THR G O 1
ATOM 6533 N N . THR G 1 17 ? 1.807 -107.218 -24.560 1.00 70.05 28 THR G N 1
ATOM 6534 C CA . THR G 1 17 ? 2.113 -107.961 -23.340 1.00 73.28 28 THR G CA 1
ATOM 6535 C C . THR G 1 17 ? 2.773 -109.283 -23.701 1.00 73.84 28 THR G C 1
ATOM 6536 O O . THR G 1 17 ? 3.744 -109.689 -23.058 1.00 76.80 28 THR G O 1
ATOM 6540 N N . ILE G 1 18 ? 2.250 -109.935 -24.741 1.00 71.66 29 ILE G N 1
ATOM 6541 C CA . ILE G 1 18 ? 2.815 -111.189 -25.247 1.00 72.34 29 ILE G CA 1
ATOM 6542 C C . ILE G 1 18 ? 4.256 -110.984 -25.709 1.00 73.48 29 ILE G C 1
ATOM 6543 O O . ILE G 1 18 ? 5.149 -111.740 -25.322 1.00 76.49 29 ILE G O 1
ATOM 6548 N N . LEU G 1 19 ? 4.474 -109.936 -26.502 1.00 71.75 30 LEU G N 1
ATOM 6549 C CA . LEU G 1 19 ? 5.779 -109.647 -27.098 1.00 72.80 30 LEU G CA 1
ATOM 6550 C C . LEU G 1 19 ? 6.887 -109.370 -26.079 1.00 76.36 30 LEU G C 1
ATOM 6551 O O . LEU G 1 19 ? 7.978 -109.928 -26.190 1.00 78.81 30 LEU G O 1
ATOM 6556 N N . TYR G 1 20 ? 6.617 -108.512 -25.098 1.00 77.24 31 TYR G N 1
ATOM 6557 C CA . TYR G 1 20 ? 7.648 -108.160 -24.119 1.00 81.30 31 TYR G CA 1
ATOM 6558 C C . TYR G 1 20 ? 7.826 -109.209 -23.033 1.00 84.72 31 TYR G C 1
ATOM 6559 O O . TYR G 1 20 ? 8.922 -109.343 -22.481 1.00 88.47 31 TYR G O 1
ATOM 6568 N N . LYS G 1 21 ? 6.759 -109.951 -22.735 1.00 83.91 32 LYS G N 1
ATOM 6569 C CA . LYS G 1 21 ? 6.853 -111.090 -21.822 1.00 87.46 32 LYS G CA 1
ATOM 6570 C C . LYS G 1 21 ? 7.748 -112.171 -22.430 1.00 89.01 32 LYS G C 1
ATOM 6571 O O . LYS G 1 21 ? 8.521 -112.816 -21.719 1.00 93.16 32 LYS G O 1
ATOM 6577 N N . LEU G 1 22 ? 7.653 -112.346 -23.748 1.00 86.18 33 LEU G N 1
ATOM 6578 C CA . LEU G 1 22 ? 8.485 -113.320 -24.462 1.00 88.01 33 LEU G CA 1
ATOM 6579 C C . LEU G 1 22 ? 9.951 -112.900 -24.581 1.00 90.99 33 LEU G C 1
ATOM 6580 O O . LEU G 1 22 ? 10.846 -113.750 -24.563 1.00 94.75 33 LEU G O 1
ATOM 6585 N N . LYS G 1 23 ? 10.188 -111.594 -24.703 1.00 89.85 34 LYS G N 1
ATOM 6586 C CA . LYS G 1 23 ? 11.534 -111.078 -24.961 1.00 92.70 34 LYS G CA 1
ATOM 6587 C C . LYS G 1 23 ? 12.334 -110.811 -23.682 1.00 97.51 34 LYS G C 1
ATOM 6588 O O . LYS G 1 23 ? 13.543 -111.068 -23.632 1.00 101.66 34 LYS G O 1
ATOM 6594 N N . LEU G 1 24 ? 11.658 -110.303 -22.653 1.00 97.48 35 LEU G N 1
ATOM 6595 C CA . LEU G 1 24 ? 12.326 -109.935 -21.402 1.00 102.36 35 LEU G CA 1
ATOM 6596 C C . LEU G 1 24 ? 11.840 -110.743 -20.196 1.00 104.85 35 LEU G C 1
ATOM 6597 O O . LEU G 1 24 ? 12.378 -110.596 -19.093 1.00 109.59 35 LEU G O 1
ATOM 6602 N N . GLY G 1 25 ? 10.826 -111.587 -20.403 1.00 102.20 36 GLY G N 1
ATOM 6603 C CA . GLY G 1 25 ? 10.294 -112.432 -19.332 1.00 104.76 36 GLY G CA 1
ATOM 6604 C C . GLY G 1 25 ? 9.697 -111.662 -18.165 1.00 105.90 36 GLY G C 1
ATOM 6605 O O . GLY G 1 25 ? 9.778 -112.105 -17.015 1.00 110.22 36 GLY G O 1
ATOM 6606 N N . GLN G 1 26 ? 9.101 -110.508 -18.461 1.00 102.46 37 GLN G N 1
ATOM 6607 C CA . GLN G 1 26 ? 8.497 -109.662 -17.430 1.00 103.81 37 GLN G CA 1
ATOM 6608 C C . GLN G 1 26 ? 7.145 -109.115 -17.865 1.00 99.03 37 GLN G C 1
ATOM 6609 O O . GLN G 1 26 ? 6.954 -108.763 -19.028 1.00 94.96 37 GLN G O 1
ATOM 6615 N N . SER G 1 27 ? 6.211 -109.052 -16.921 1.00 100.18 38 SER G N 1
ATOM 6616 C CA . SER G 1 27 ? 4.911 -108.434 -17.161 1.00 96.72 38 SER G CA 1
ATOM 6617 C C . SER G 1 27 ? 5.003 -106.931 -16.899 1.00 97.24 38 SER G C 1
ATOM 6618 O O . SER G 1 27 ? 5.102 -106.489 -15.747 1.00 101.44 38 SER G O 1
ATOM 6621 N N . VAL G 1 28 ? 4.988 -106.160 -17.985 1.00 93.05 39 VAL G N 1
ATOM 6622 C CA . VAL G 1 28 ? 5.124 -104.707 -17.916 1.00 93.23 39 VAL G CA 1
ATOM 6623 C C . VAL G 1 28 ? 3.811 -103.999 -18.230 1.00 90.29 39 VAL G C 1
ATOM 6624 O O . VAL G 1 28 ? 2.919 -104.569 -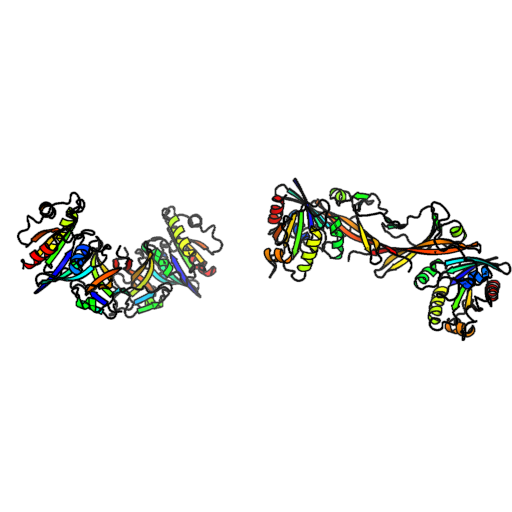18.875 1.00 86.89 39 VAL G O 1
ATOM 6628 N N . THR G 1 29 ? 3.701 -102.758 -17.760 1.00 91.89 40 THR G N 1
ATOM 6629 C CA . THR G 1 29 ? 2.530 -101.935 -18.025 1.00 89.95 40 THR G CA 1
ATOM 6630 C C . THR G 1 29 ? 2.594 -101.476 -19.469 1.00 85.29 40 THR G C 1
ATOM 6631 O O . THR G 1 29 ? 3.608 -100.925 -19.903 1.00 85.45 40 THR G O 1
ATOM 6635 N N . THR G 1 30 ? 1.525 -101.712 -20.218 1.00 81.29 41 THR G N 1
ATOM 6636 C CA . THR G 1 30 ? 1.483 -101.237 -21.593 1.00 77.18 41 THR G CA 1
ATOM 6637 C C . THR G 1 30 ? 0.626 -99.993 -21.745 1.00 77.37 41 THR G C 1
ATOM 6638 O O . THR G 1 30 ? -0.196 -99.669 -20.884 1.00 79.86 41 THR G O 1
ATOM 6642 N N . ILE G 1 31 ? 0.860 -99.291 -22.848 1.00 75.06 42 ILE G N 1
ATOM 6643 C CA . ILE G 1 31 ? -0.000 -98.218 -23.321 1.00 74.63 42 ILE G CA 1
ATOM 6644 C C . ILE G 1 31 ? -0.569 -98.738 -24.639 1.00 70.12 42 ILE G C 1
ATOM 6645 O O . ILE G 1 31 ? 0.122 -99.474 -25.350 1.00 67.81 42 ILE G O 1
ATOM 6650 N N . PRO G 1 32 ? -1.837 -98.400 -24.956 1.00 69.40 43 PRO G N 1
ATOM 6651 C CA . PRO G 1 32 ? -2.373 -98.728 -26.278 1.00 65.81 43 PRO G CA 1
ATOM 6652 C C . PRO G 1 32 ? -1.389 -98.319 -27.373 1.00 63.86 43 PRO G C 1
ATOM 6653 O O . PRO G 1 32 ? -0.957 -97.163 -27.403 1.00 65.57 43 PRO G O 1
ATOM 6657 N N . THR G 1 33 ? -1.022 -99.264 -28.238 1.00 60.72 44 THR G N 1
ATOM 6658 C CA . THR G 1 33 ? 0.019 -99.031 -29.239 1.00 59.37 44 THR G CA 1
ATOM 6659 C C . THR G 1 33 ? -0.497 -98.302 -30.471 1.00 58.38 44 THR G C 1
ATOM 6660 O O . THR G 1 33 ? -1.152 -98.889 -31.343 1.00 56.54 44 THR G O 1
ATOM 6664 N N . VAL G 1 34 ? -0.194 -97.013 -30.524 1.00 59.98 45 VAL G N 1
ATOM 6665 C CA . VAL G 1 34 ? -0.427 -96.222 -31.708 1.00 59.64 45 VAL G CA 1
ATOM 6666 C C . VAL G 1 34 ? 0.886 -96.250 -32.485 1.00 59.28 45 VAL G C 1
ATOM 6667 O O . VAL G 1 34 ? 1.741 -95.371 -32.348 1.00 61.37 45 VAL G O 1
ATOM 6671 N N . GLY G 1 35 ? 1.037 -97.303 -33.279 1.00 57.01 46 GLY G N 1
ATOM 6672 C CA . GLY G 1 35 ? 2.267 -97.593 -33.998 1.00 57.06 46 GLY G CA 1
ATOM 6673 C C . GLY G 1 35 ? 2.493 -99.093 -34.050 1.00 55.79 46 GLY G C 1
ATOM 6674 O O . GLY G 1 35 ? 1.538 -99.879 -34.134 1.00 54.24 46 GLY G O 1
ATOM 6675 N N . PHE G 1 36 ? 3.758 -99.498 -33.998 1.00 56.79 47 PHE G N 1
ATOM 6676 C CA . PHE G 1 36 ? 4.102 -100.915 -33.979 1.00 56.22 47 PHE G CA 1
ATOM 6677 C C . PHE G 1 36 ? 5.448 -101.137 -33.301 1.00 58.65 47 PHE G C 1
ATOM 6678 O O . PHE G 1 36 ? 6.271 -100.212 -33.231 1.00 60.64 47 PHE G O 1
ATOM 6686 N N . ASN G 1 37 ? 5.650 -102.362 -32.801 1.00 58.88 48 ASN G N 1
ATOM 6687 C CA . ASN G 1 37 ? 6.883 -102.773 -32.121 1.00 61.56 48 ASN G CA 1
ATOM 6688 C C . ASN G 1 37 ? 7.533 -103.978 -32.803 1.00 62.29 48 ASN G C 1
ATOM 6689 O O . ASN G 1 37 ? 6.851 -104.925 -33.206 1.00 60.81 48 ASN G O 1
ATOM 6694 N N . VAL G 1 38 ? 8.856 -103.940 -32.927 1.00 65.32 49 VAL G N 1
ATOM 6695 C CA . VAL G 1 38 ? 9.608 -105.073 -33.463 1.00 67.06 49 VAL G CA 1
ATOM 6696 C C . VAL G 1 38 ? 10.609 -105.578 -32.430 1.00 70.47 49 VAL G C 1
ATOM 6697 O O . VAL G 1 38 ? 11.388 -104.797 -31.865 1.00 72.92 49 VAL G O 1
ATOM 6701 N N . GLU G 1 39 ? 10.565 -106.882 -32.175 1.00 71.08 50 GLU G N 1
ATOM 6702 C CA . GLU G 1 39 ? 11.565 -107.550 -31.349 1.00 74.87 50 GLU G CA 1
ATOM 6703 C C . GLU G 1 39 ? 11.946 -108.853 -32.028 1.00 76.46 50 GLU G C 1
ATOM 6704 O O . GLU G 1 39 ? 11.143 -109.445 -32.756 1.00 74.31 50 GLU G O 1
ATOM 6710 N N . THR G 1 40 ? 13.178 -109.293 -31.803 1.00 80.92 51 THR G N 1
ATOM 6711 C CA . THR G 1 40 ? 13.600 -110.602 -32.273 1.00 83.36 51 THR G CA 1
ATOM 6712 C C . THR G 1 40 ? 13.808 -111.531 -31.074 1.00 85.98 51 THR G C 1
ATOM 6713 O O . THR G 1 40 ? 14.674 -111.287 -30.225 1.00 89.48 51 THR G O 1
ATOM 6717 N N . VAL G 1 41 ? 12.990 -112.579 -31.009 1.00 84.54 52 VAL G N 1
ATOM 6718 C CA . VAL G 1 41 ? 13.023 -113.536 -29.907 1.00 87.01 52 VAL G CA 1
ATOM 6719 C C . VAL G 1 41 ? 13.492 -114.891 -30.429 1.00 90.57 52 VAL G C 1
ATOM 6720 O O . VAL G 1 41 ? 13.092 -115.311 -31.518 1.00 89.19 52 VAL G O 1
ATOM 6724 N N . THR G 1 42 ? 14.344 -115.561 -29.650 1.00 95.63 53 THR G N 1
ATOM 6725 C CA . THR G 1 42 ? 14.876 -116.872 -30.025 1.00 100.07 53 THR G CA 1
ATOM 6726 C C . THR G 1 42 ? 14.366 -117.971 -29.082 1.00 101.64 53 THR G C 1
ATOM 6727 O O . THR G 1 42 ? 14.464 -117.843 -27.856 1.00 102.98 53 THR G O 1
ATOM 6731 N N . TYR G 1 43 ? 13.813 -119.038 -29.665 1.00 101.85 54 TYR G N 1
ATOM 6732 C CA . TYR G 1 43 ? 13.307 -120.192 -28.904 1.00 103.96 54 TYR G CA 1
ATOM 6733 C C . TYR G 1 43 ? 13.398 -121.495 -29.713 1.00 107.24 54 TYR G C 1
ATOM 6734 O O . TYR G 1 43 ? 12.908 -121.560 -30.845 1.00 104.96 54 TYR G O 1
ATOM 6743 N N . LYS G 1 44 ? 14.020 -122.522 -29.122 1.00 113.12 55 LYS G N 1
ATOM 6744 C CA . LYS G 1 44 ? 14.280 -123.817 -29.789 1.00 117.72 55 LYS G CA 1
ATOM 6745 C C . LYS G 1 44 ? 15.021 -123.651 -31.122 1.00 119.25 55 LYS G C 1
ATOM 6746 O O . LYS G 1 44 ? 14.694 -124.310 -32.117 1.00 119.68 55 LYS G O 1
ATOM 6752 N N . ASN G 1 45 ? 16.016 -122.763 -31.121 1.00 120.45 56 ASN G N 1
ATOM 6753 C CA . ASN G 1 45 ? 16.820 -122.427 -32.308 1.00 122.47 56 ASN G CA 1
ATOM 6754 C C . ASN G 1 45 ? 16.069 -121.822 -33.504 1.00 117.20 56 ASN G C 1
ATOM 6755 O O . ASN G 1 45 ? 16.516 -121.930 -34.650 1.00 119.47 56 ASN G O 1
ATOM 6760 N N . VAL G 1 46 ? 14.940 -121.175 -33.234 1.00 110.72 57 VAL G N 1
ATOM 6761 C CA . VAL G 1 46 ? 14.234 -120.431 -34.273 1.00 105.80 57 VAL G CA 1
ATOM 6762 C C . VAL G 1 46 ? 14.222 -118.954 -33.910 1.00 101.81 57 VAL G C 1
ATOM 6763 O O . VAL G 1 46 ? 13.737 -118.566 -32.839 1.00 99.14 57 VAL G O 1
ATOM 6767 N N . LYS G 1 47 ? 14.781 -118.150 -34.812 1.00 102.08 58 LYS G N 1
ATOM 6768 C CA . LYS G 1 47 ? 14.901 -116.709 -34.629 1.00 99.28 58 LYS G CA 1
ATOM 6769 C C . LYS G 1 47 ? 13.611 -116.026 -35.103 1.00 93.00 58 LYS G C 1
ATOM 6770 O O . LYS G 1 47 ? 13.422 -115.797 -36.302 1.00 92.11 58 LYS G O 1
ATOM 6776 N N . PHE G 1 48 ? 12.720 -115.721 -34.162 1.00 89.34 59 PHE G N 1
ATOM 6777 C CA . PHE G 1 48 ? 11.416 -115.138 -34.494 1.00 84.03 59 PHE G CA 1
ATOM 6778 C C . PHE G 1 48 ? 11.480 -113.618 -34.569 1.00 81.42 59 PHE G C 1
ATOM 6779 O O . PHE G 1 48 ? 11.663 -112.947 -33.552 1.00 81.23 59 PHE G O 1
ATOM 6787 N N . ASN G 1 49 ? 11.333 -113.081 -35.777 1.00 79.99 60 ASN G N 1
ATOM 6788 C CA . ASN G 1 49 ? 11.219 -111.639 -35.973 1.00 77.20 60 ASN G CA 1
ATOM 6789 C C . ASN G 1 49 ? 9.751 -111.249 -35.918 1.00 72.35 60 ASN G C 1
ATOM 6790 O O . ASN G 1 49 ? 9.004 -111.517 -36.857 1.00 70.88 60 ASN G O 1
ATOM 6795 N N . VAL G 1 50 ? 9.335 -110.634 -34.814 1.00 70.43 61 VAL G N 1
ATOM 6796 C CA . VAL G 1 50 ? 7.910 -110.381 -34.578 1.00 66.81 61 VAL G CA 1
ATOM 6797 C C . VAL G 1 50 ? 7.553 -108.915 -34.745 1.00 64.60 61 VAL G C 1
ATOM 6798 O O . VAL G 1 50 ? 8.293 -108.034 -34.299 1.00 65.90 61 VAL G O 1
ATOM 6802 N N . TRP G 1 51 ? 6.409 -108.671 -35.386 1.00 61.82 62 TRP G N 1
ATOM 6803 C CA . TRP G 1 51 ? 5.896 -107.326 -35.618 1.00 59.77 62 TRP G CA 1
ATOM 6804 C C . TRP G 1 51 ? 4.535 -107.143 -34.949 1.00 57.70 62 TRP G C 1
ATOM 6805 O O . TRP G 1 51 ? 3.510 -107.655 -35.425 1.00 56.51 62 TRP G O 1
ATOM 6816 N N . ASP G 1 52 ? 4.544 -106.431 -33.826 1.00 57.83 63 ASP G N 1
ATOM 6817 C CA . ASP G 1 52 ? 3.336 -106.142 -33.060 1.00 56.61 63 ASP G CA 1
ATOM 6818 C C . ASP G 1 52 ? 2.746 -104.832 -33.560 1.00 55.76 63 ASP G C 1
ATOM 6819 O O . ASP G 1 52 ? 3.253 -103.764 -33.234 1.00 56.94 63 ASP G O 1
ATOM 6824 N N . VAL G 1 53 ? 1.682 -104.910 -34.354 1.00 54.41 64 VAL G N 1
ATOM 6825 C CA . VAL G 1 53 ? 1.041 -103.701 -34.881 1.00 54.11 64 VAL G CA 1
ATOM 6826 C C . VAL G 1 53 ? -0.204 -103.330 -34.071 1.00 53.92 64 VAL G C 1
ATOM 6827 O O . VAL G 1 53 ? -1.029 -104.189 -33.764 1.00 53.49 64 VAL G O 1
ATOM 6831 N N . GLY G 1 54 ? -0.331 -102.044 -33.737 1.00 54.94 65 GLY G N 1
ATOM 6832 C CA . GLY G 1 54 ? -1.491 -101.526 -33.007 1.00 55.59 65 GLY G CA 1
ATOM 6833 C C . GLY G 1 54 ? -2.813 -101.970 -33.601 1.00 54.88 65 GLY G C 1
ATOM 6834 O O . GLY G 1 54 ? -2.928 -102.154 -34.812 1.00 54.17 65 GLY G O 1
ATOM 6835 N N . GLY G 1 55 ? -3.814 -102.147 -32.745 1.00 55.62 66 GLY G N 1
ATOM 6836 C CA . GLY G 1 55 ? -5.084 -102.716 -33.172 1.00 55.51 66 GLY G CA 1
ATOM 6837 C C . GLY G 1 55 ? -6.275 -101.800 -33.001 1.00 57.29 66 GLY G C 1
ATOM 6838 O O . GLY G 1 55 ? -7.414 -102.215 -33.226 1.00 57.78 66 GLY G O 1
ATOM 6839 N N . LEU G 1 56 ? -6.021 -100.561 -32.591 1.00 58.82 67 LEU G N 1
ATOM 6840 C CA . LEU G 1 56 ? -7.071 -99.555 -32.553 1.00 61.19 67 LEU G CA 1
ATOM 6841 C C . LEU G 1 56 ? -7.600 -99.354 -33.967 1.00 61.11 67 LEU G C 1
ATOM 6842 O O . LEU G 1 56 ? -6.825 -99.341 -34.929 1.00 59.73 67 LEU G O 1
ATOM 6847 N N . ASP G 1 57 ? -8.923 -99.211 -34.075 1.00 63.16 68 ASP G N 1
ATOM 6848 C CA . ASP G 1 57 ? -9.650 -99.176 -35.359 1.00 63.76 68 ASP G CA 1
ATOM 6849 C C . ASP G 1 57 ? -9.078 -98.287 -36.480 1.00 63.74 68 ASP G C 1
ATOM 6850 O O . ASP G 1 57 ? -9.161 -98.649 -37.658 1.00 63.17 68 ASP G O 1
ATOM 6855 N N . LYS G 1 58 ? -8.506 -97.135 -36.131 1.00 64.67 69 LYS G N 1
ATOM 6856 C CA . LYS G 1 58 ? -7.937 -96.255 -37.158 1.00 65.27 69 LYS G CA 1
ATOM 6857 C C . LYS G 1 58 ? -6.510 -96.630 -37.599 1.00 62.72 69 LYS G C 1
ATOM 6858 O O . LYS G 1 58 ? -5.914 -95.947 -38.430 1.00 63.42 69 LYS G O 1
ATOM 6864 N N . ILE G 1 59 ? -5.985 -97.726 -37.049 1.00 60.11 70 ILE G N 1
ATOM 6865 C CA . ILE G 1 59 ? -4.680 -98.267 -37.439 1.00 57.90 70 ILE G CA 1
ATOM 6866 C C . ILE G 1 59 ? -4.842 -99.471 -38.369 1.00 56.23 70 ILE G C 1
ATOM 6867 O O . ILE G 1 59 ? -4.027 -99.701 -39.271 1.00 55.77 70 ILE G O 1
ATOM 6872 N N . ARG G 1 60 ? -5.911 -100.228 -38.146 1.00 55.34 71 ARG G N 1
ATOM 6873 C CA . ARG G 1 60 ? -6.176 -101.460 -38.882 1.00 53.99 71 ARG G CA 1
ATOM 6874 C C . ARG G 1 60 ? -6.089 -101.357 -40.413 1.00 54.22 71 ARG G C 1
ATOM 6875 O O . ARG G 1 60 ? -5.624 -102.299 -41.062 1.00 53.74 71 ARG G O 1
ATOM 6883 N N . PRO G 1 61 ? -6.522 -100.221 -41.000 1.00 55.33 72 PRO G N 1
ATOM 6884 C CA . PRO G 1 61 ? -6.385 -100.130 -42.450 1.00 56.00 72 PRO G CA 1
ATOM 6885 C C . PRO G 1 61 ? -4.930 -100.151 -42.898 1.00 55.14 72 PRO G C 1
ATOM 6886 O O . PRO G 1 61 ? -4.661 -100.391 -44.074 1.00 55.98 72 PRO G O 1
ATOM 6890 N N . LEU G 1 62 ? -4.008 -99.921 -41.963 1.00 53.78 73 LEU G N 1
ATOM 6891 C CA . LEU G 1 62 ? -2.579 -99.890 -42.281 1.00 53.60 73 LEU G CA 1
ATOM 6892 C C . LEU G 1 62 ? -1.925 -101.255 -42.159 1.00 52.36 73 LEU G C 1
ATOM 6893 O O . LEU G 1 62 ? -0.818 -101.456 -42.658 1.00 53.00 73 LEU G O 1
ATOM 6898 N N . TRP G 1 63 ? -2.610 -102.189 -41.500 1.00 51.05 74 TRP G N 1
ATOM 6899 C CA . TRP G 1 63 ? -2.094 -103.544 -41.319 1.00 50.43 74 TRP G CA 1
ATOM 6900 C C . TRP G 1 63 ? -1.514 -104.120 -42.606 1.00 51.59 74 TRP G C 1
ATOM 6901 O O . TRP G 1 63 ? -0.425 -104.695 -42.596 1.00 52.14 74 TRP G O 1
ATOM 6912 N N . ARG G 1 64 ? -2.231 -103.931 -43.712 1.00 52.59 75 ARG G N 1
ATOM 6913 C CA . ARG G 1 64 ? -1.814 -104.430 -45.022 1.00 54.33 75 ARG G CA 1
ATOM 6914 C C . ARG G 1 64 ? -0.354 -104.159 -45.362 1.00 55.25 75 ARG G C 1
ATOM 6915 O O . ARG G 1 64 ? 0.294 -104.968 -46.021 1.00 56.98 75 ARG G O 1
ATOM 6923 N N . HIS G 1 65 ? 0.158 -103.023 -44.903 1.00 54.78 76 HIS G N 1
ATOM 6924 C CA . HIS G 1 65 ? 1.495 -102.575 -45.273 1.00 56.17 76 HIS G CA 1
ATOM 6925 C C . HIS G 1 65 ? 2.591 -103.353 -44.549 1.00 55.89 76 HIS G C 1
ATOM 6926 O O . HIS G 1 65 ? 3.782 -103.095 -44.740 1.00 57.83 76 HIS G O 1
ATOM 6933 N N . TYR G 1 66 ? 2.182 -104.314 -43.728 1.00 53.98 77 TYR G N 1
ATOM 6934 C CA . TYR G 1 66 ? 3.129 -105.149 -43.005 1.00 54.10 77 TYR G CA 1
ATOM 6935 C C . TYR G 1 66 ? 2.966 -106.621 -43.368 1.00 54.64 77 TYR G C 1
ATOM 6936 O O . TYR G 1 66 ? 3.683 -107.473 -42.852 1.00 55.43 77 TYR G O 1
ATOM 6945 N N . TYR G 1 67 ? 2.038 -106.899 -44.283 1.00 54.75 78 TYR G N 1
ATOM 6946 C CA . TYR G 1 67 ? 1.753 -108.258 -44.735 1.00 55.76 78 TYR G CA 1
ATOM 6947 C C . TYR G 1 67 ? 2.951 -108.903 -45.411 1.00 58.87 78 TYR G C 1
ATOM 6948 O O . TYR G 1 67 ? 3.299 -110.035 -45.101 1.00 59.88 78 TYR G O 1
ATOM 6957 N N . THR G 1 68 ? 3.576 -108.168 -46.328 1.00 61.00 79 THR G N 1
ATOM 6958 C CA . THR G 1 68 ? 4.597 -108.712 -47.228 1.00 64.92 79 THR G CA 1
ATOM 6959 C C . THR G 1 68 ? 5.715 -109.444 -46.490 1.00 66.35 79 THR G C 1
ATOM 6960 O O . THR G 1 68 ? 6.346 -108.892 -45.583 1.00 65.47 79 THR G O 1
ATOM 6964 N N . GLY G 1 69 ? 5.926 -110.701 -46.880 1.00 69.13 80 GLY G N 1
ATOM 6965 C CA . GLY G 1 69 ? 7.008 -111.522 -46.343 1.00 71.54 80 GLY G CA 1
ATOM 6966 C C . GLY G 1 69 ? 6.727 -112.193 -45.012 1.00 69.38 80 GLY G C 1
ATOM 6967 O O . GLY G 1 69 ? 7.621 -112.796 -44.417 1.00 71.43 80 GLY G O 1
ATOM 6968 N N . THR G 1 70 ? 5.490 -112.084 -44.539 1.00 65.96 81 THR G N 1
ATOM 6969 C CA . THR G 1 70 ? 5.078 -112.739 -43.304 1.00 64.33 81 THR G CA 1
ATOM 6970 C C . THR G 1 70 ? 4.992 -114.234 -43.547 1.00 67.19 81 THR G C 1
ATOM 6971 O O . THR G 1 70 ? 4.354 -114.684 -44.502 1.00 68.48 81 THR G O 1
ATOM 6975 N N . GLN G 1 71 ? 5.654 -114.998 -42.688 1.00 68.81 82 GLN G N 1
ATOM 6976 C CA . GLN G 1 71 ? 5.636 -116.447 -42.790 1.00 71.91 82 GLN G CA 1
ATOM 6977 C C . GLN G 1 71 ? 4.697 -117.009 -41.739 1.00 69.98 82 GLN G C 1
ATOM 6978 O O . GLN G 1 71 ? 4.105 -118.079 -41.918 1.00 71.44 82 GLN G O 1
ATOM 6984 N N . GLY G 1 72 ? 4.555 -116.266 -40.647 1.00 67.12 83 GLY G N 1
ATOM 6985 C CA . GLY G 1 72 ? 3.697 -116.669 -39.550 1.00 65.77 83 GLY G CA 1
ATOM 6986 C C . GLY G 1 72 ? 2.851 -115.535 -39.014 1.00 62.04 83 GLY G C 1
ATOM 6987 O O . GLY G 1 72 ? 3.368 -114.492 -38.605 1.00 60.66 83 GLY G O 1
ATOM 6988 N N . LEU G 1 73 ? 1.540 -115.749 -39.021 1.00 61.00 84 LEU G N 1
ATOM 6989 C CA . LEU G 1 73 ? 0.598 -114.812 -38.430 1.00 58.25 84 LEU G CA 1
ATOM 6990 C C . LEU G 1 73 ? 0.177 -115.279 -37.041 1.00 58.21 84 LEU G C 1
ATOM 6991 O O . LEU G 1 73 ? -0.329 -116.389 -36.869 1.00 59.49 84 LEU G O 1
ATOM 6996 N N . ILE G 1 74 ? 0.403 -114.416 -36.059 1.00 57.17 85 ILE G N 1
ATOM 6997 C CA . ILE G 1 74 ? -0.136 -114.603 -34.723 1.00 57.14 85 ILE G CA 1
ATOM 6998 C C . ILE G 1 74 ? -1.320 -113.653 -34.584 1.00 55.31 85 ILE G C 1
ATOM 6999 O O . ILE G 1 74 ? -1.172 -112.436 -34.731 1.00 54.12 85 ILE G O 1
ATOM 7004 N N . PHE G 1 75 ? -2.499 -114.218 -34.333 1.00 55.69 86 PHE G N 1
ATOM 7005 C CA . PHE G 1 75 ? -3.693 -113.412 -34.093 1.00 54.46 86 PHE G CA 1
ATOM 7006 C C . PHE G 1 75 ? -4.153 -113.609 -32.657 1.00 55.18 86 PHE G C 1
ATOM 7007 O O . PHE G 1 75 ? -4.498 -114.717 -32.242 1.00 56.58 86 PHE G O 1
ATOM 7015 N N . VAL G 1 76 ? -4.140 -112.512 -31.911 1.00 54.47 87 VAL G N 1
ATOM 7016 C CA . VAL G 1 76 ? -4.389 -112.524 -30.480 1.00 55.58 87 VAL G CA 1
ATOM 7017 C C . VAL G 1 76 ? -5.813 -112.071 -30.222 1.00 55.86 87 VAL G C 1
ATOM 7018 O O . VAL G 1 76 ? -6.260 -111.065 -30.773 1.00 54.67 87 VAL G O 1
ATOM 7022 N N . VAL G 1 77 ? -6.524 -112.826 -29.392 1.00 57.95 88 VAL G N 1
ATOM 7023 C CA . VAL G 1 77 ? -7.907 -112.507 -29.056 1.00 59.19 88 VAL G CA 1
ATOM 7024 C C . VAL G 1 77 ? -8.053 -112.383 -27.544 1.00 61.67 88 VAL G C 1
ATOM 7025 O O . VAL G 1 77 ? -7.460 -113.161 -26.790 1.00 63.28 88 VAL G O 1
ATOM 7029 N N . ASP G 1 78 ? -8.820 -111.385 -27.111 1.00 62.64 89 ASP G N 1
ATOM 7030 C CA . ASP G 1 78 ? -9.256 -111.282 -25.726 1.00 65.72 89 ASP G CA 1
ATOM 7031 C C . ASP G 1 78 ? -10.510 -112.139 -25.599 1.00 68.32 89 ASP G C 1
ATOM 7032 O O . ASP G 1 78 ? -11.562 -111.797 -26.145 1.00 68.98 89 ASP G O 1
ATOM 7037 N N . CYS G 1 79 ? -10.393 -113.257 -24.884 1.00 70.49 90 CYS G N 1
ATOM 7038 C CA . CYS G 1 79 ? -11.476 -114.237 -24.799 1.00 73.14 90 CYS G CA 1
ATOM 7039 C C . CYS G 1 79 ? -12.585 -113.846 -23.823 1.00 76.88 90 CYS G C 1
ATOM 7040 O O . CYS G 1 79 ? -13.626 -114.507 -23.769 1.00 79.65 90 CYS G O 1
ATOM 7043 N N . ALA G 1 80 ? -12.360 -112.791 -23.044 1.00 77.78 91 ALA G N 1
ATOM 7044 C CA . ALA G 1 80 ? -13.387 -112.284 -22.134 1.00 81.78 91 ALA G CA 1
ATOM 7045 C C . ALA G 1 80 ? -14.303 -111.302 -22.858 1.00 81.67 91 ALA G C 1
ATOM 7046 O O . ALA G 1 80 ? -15.436 -111.059 -22.426 1.00 85.26 91 ALA G O 1
ATOM 7048 N N . ASP G 1 81 ? -13.805 -110.758 -23.968 1.00 78.07 92 ASP G N 1
ATOM 7049 C CA . ASP G 1 81 ? -14.518 -109.752 -24.749 1.00 77.90 92 ASP G CA 1
ATOM 7050 C C . ASP G 1 81 ? -15.462 -110.389 -25.767 1.00 78.02 92 ASP G C 1
ATOM 7051 O O . ASP G 1 81 ? -15.125 -110.517 -26.947 1.00 75.05 92 ASP G O 1
ATOM 7056 N N . ARG G 1 82 ? -16.649 -110.772 -25.308 1.00 82.00 93 ARG G N 1
ATOM 7057 C CA . ARG G 1 82 ? -17.638 -111.399 -26.179 1.00 83.17 93 ARG G CA 1
ATOM 7058 C C . ARG G 1 82 ? -18.233 -110.437 -27.204 1.00 83.02 93 ARG G C 1
ATOM 7059 O O . ARG G 1 82 ? -18.445 -110.812 -28.357 1.00 81.69 93 ARG G O 1
ATOM 7067 N N . ASP G 1 83 ? -18.487 -109.197 -26.783 1.00 84.83 94 ASP G N 1
ATOM 7068 C CA . ASP G 1 83 ? -19.102 -108.181 -27.652 1.00 85.65 94 ASP G CA 1
ATOM 7069 C C . ASP G 1 83 ? -18.356 -107.973 -28.973 1.00 81.52 94 ASP G C 1
ATOM 7070 O O . ASP G 1 83 ? -18.977 -107.727 -30.012 1.00 82.12 94 ASP G O 1
ATOM 7075 N N . ARG G 1 84 ? -17.030 -108.075 -28.922 1.00 77.86 95 ARG G N 1
ATOM 7076 C CA . ARG G 1 84 ? -16.191 -107.800 -30.083 1.00 74.32 95 ARG G CA 1
ATOM 7077 C C . ARG G 1 84 ? -15.563 -109.059 -30.700 1.00 72.07 95 ARG G C 1
ATOM 7078 O O . ARG G 1 84 ? -14.633 -108.957 -31.509 1.00 69.27 95 ARG G O 1
ATOM 7086 N N . ILE G 1 85 ? -16.060 -110.239 -30.329 1.00 73.85 96 ILE G N 1
ATOM 7087 C CA . ILE G 1 85 ? -15.540 -111.487 -30.908 1.00 72.44 96 ILE G CA 1
ATOM 7088 C C . ILE G 1 85 ? -15.869 -111.602 -32.405 1.00 71.97 96 ILE G C 1
ATOM 7089 O O . ILE G 1 85 ? -15.017 -111.988 -33.215 1.00 69.81 96 ILE G O 1
ATOM 7094 N N . ASP G 1 86 ? -17.097 -111.240 -32.765 1.00 74.54 97 ASP G N 1
ATOM 7095 C CA . ASP G 1 86 ? -17.538 -111.298 -34.149 1.00 74.82 97 ASP G CA 1
ATOM 7096 C C . ASP G 1 86 ? -16.702 -110.334 -34.977 1.00 71.71 97 ASP G C 1
ATOM 7097 O O . ASP G 1 86 ? -16.315 -110.644 -36.105 1.00 70.70 97 ASP G O 1
ATOM 7102 N N . GLU G 1 87 ? -16.409 -109.177 -34.388 1.00 70.60 98 GLU G N 1
ATOM 7103 C CA . GLU G 1 87 ? -15.568 -108.166 -35.013 1.00 67.94 98 GLU G CA 1
ATOM 7104 C C . GLU G 1 87 ? -14.180 -108.731 -35.282 1.00 64.66 98 GLU G C 1
ATOM 7105 O O . GLU G 1 87 ? -13.582 -108.447 -36.322 1.00 63.31 98 GLU G O 1
ATOM 7111 N N . ALA G 1 88 ? -13.684 -109.538 -34.344 1.00 63.80 99 ALA G N 1
ATOM 7112 C CA . ALA G 1 88 ? -12.367 -110.165 -34.460 1.00 61.20 99 ALA G CA 1
ATOM 7113 C C . ALA G 1 88 ? -12.331 -111.202 -35.578 1.00 61.17 99 ALA G C 1
ATOM 7114 O O . ALA G 1 88 ? -11.322 -111.335 -36.277 1.00 59.61 99 ALA G O 1
ATOM 7116 N N . ARG G 1 89 ? -13.436 -111.929 -35.741 1.00 63.32 100 ARG G N 1
ATOM 7117 C CA . ARG G 1 89 ? -13.572 -112.893 -36.825 1.00 64.07 100 ARG G CA 1
ATOM 7118 C C . ARG G 1 89 ? -13.494 -112.178 -38.165 1.00 63.58 100 ARG G C 1
ATOM 7119 O O . ARG G 1 89 ? -12.771 -112.612 -39.063 1.00 63.05 100 ARG G O 1
ATOM 7127 N N . GLN G 1 90 ? -14.229 -111.076 -38.288 1.00 64.23 101 GLN G N 1
ATOM 7128 C CA . GLN G 1 90 ? -14.219 -110.276 -39.512 1.00 64.42 101 GLN G CA 1
ATOM 7129 C C . GLN G 1 90 ? -12.799 -109.844 -39.871 1.00 61.68 101 GLN G C 1
ATOM 7130 O O . GLN G 1 90 ? -12.332 -110.079 -40.987 1.00 61.68 101 GLN G O 1
ATOM 7136 N N . GLU G 1 91 ? -12.109 -109.240 -38.908 1.00 59.87 102 GLU G N 1
ATOM 7137 C CA . GLU G 1 91 ? -10.750 -108.764 -39.128 1.00 57.97 102 GLU G CA 1
ATOM 7138 C C . GLU G 1 91 ? -9.814 -109.907 -39.497 1.00 57.33 102 GLU G C 1
ATOM 7139 O O . GLU G 1 91 ? -9.067 -109.802 -40.472 1.00 57.13 102 GLU G O 1
ATOM 7145 N N . LEU G 1 92 ? -9.879 -111.000 -38.738 1.00 57.54 103 LEU G N 1
ATOM 7146 C CA . LEU G 1 92 ? -9.035 -112.165 -38.989 1.00 57.60 103 LEU G CA 1
ATOM 7147 C C . LEU G 1 92 ? -9.135 -112.654 -40.431 1.00 59.19 103 LEU G C 1
ATOM 7148 O O . LEU G 1 92 ? -8.115 -112.901 -41.077 1.00 59.15 103 LEU G O 1
ATOM 7153 N N . HIS G 1 93 ? -10.362 -112.790 -40.925 1.00 61.13 104 HIS G N 1
ATOM 7154 C CA . HIS G 1 93 ? -10.593 -113.322 -42.262 1.00 63.46 104 HIS G CA 1
ATOM 7155 C C . HIS G 1 93 ? -10.244 -112.322 -43.350 1.00 63.51 104 HIS G C 1
ATOM 7156 O O . HIS G 1 93 ? -9.781 -112.701 -44.423 1.00 64.94 104 HIS G O 1
ATOM 7163 N N . ARG G 1 94 ? -10.456 -111.041 -43.072 1.00 62.60 105 ARG G N 1
ATOM 7164 C CA . ARG G 1 94 ? -10.051 -109.993 -44.005 1.00 63.09 105 ARG G CA 1
ATOM 7165 C C . ARG G 1 94 ? -8.533 -110.077 -44.227 1.00 61.60 105 ARG G C 1
ATOM 7166 O O . ARG G 1 94 ? -8.071 -109.996 -45.366 1.00 62.96 105 ARG G O 1
ATOM 7174 N N . ILE G 1 95 ? -7.782 -110.274 -43.139 1.00 59.28 106 ILE G N 1
ATOM 7175 C CA . ILE G 1 95 ? -6.331 -110.465 -43.184 1.00 58.46 106 ILE G CA 1
ATOM 7176 C C . ILE G 1 95 ? -5.918 -111.665 -44.048 1.00 60.54 106 ILE G C 1
ATOM 7177 O O . ILE G 1 95 ? -5.176 -111.507 -45.019 1.00 61.86 106 ILE G O 1
ATOM 7182 N N . ILE G 1 96 ? -6.402 -112.857 -43.697 1.00 61.35 107 ILE G N 1
ATOM 7183 C CA . ILE G 1 96 ? -5.922 -114.103 -44.318 1.00 63.36 107 ILE G CA 1
ATOM 7184 C C . ILE G 1 96 ? -6.330 -114.290 -45.786 1.00 66.33 107 ILE G C 1
ATOM 7185 O O . ILE G 1 96 ? -5.728 -115.090 -46.499 1.00 68.76 107 ILE G O 1
ATOM 7190 N N . ASN G 1 97 ? -7.334 -113.543 -46.234 1.00 66.67 108 ASN G N 1
ATOM 7191 C CA . ASN G 1 97 ? -7.7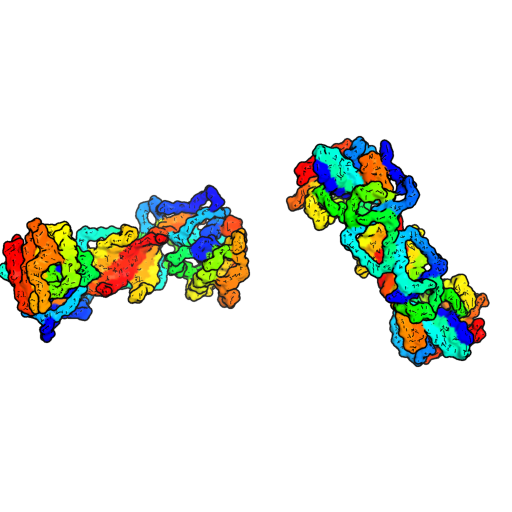71 -113.605 -47.631 1.00 70.09 108 ASN G CA 1
ATOM 7192 C C . ASN G 1 97 ? -6.951 -112.724 -48.580 1.00 70.74 108 ASN G C 1
ATOM 7193 O O . ASN G 1 97 ? -7.153 -112.767 -49.796 1.00 73.70 108 ASN G O 1
ATOM 7198 N N . ASP G 1 98 ? -6.036 -111.929 -48.023 1.00 68.40 109 ASP G N 1
ATOM 7199 C CA . ASP G 1 98 ? -5.164 -111.072 -48.829 1.00 69.42 109 ASP G CA 1
ATOM 7200 C C . ASP G 1 98 ? -4.140 -111.918 -49.583 1.00 72.44 109 ASP G C 1
ATOM 7201 O O . ASP G 1 98 ? -3.656 -112.933 -49.060 1.00 72.53 109 ASP G O 1
ATOM 7206 N N . ARG G 1 99 ? -3.820 -111.493 -50.806 1.00 75.33 110 ARG G N 1
ATOM 7207 C CA . ARG G 1 99 ? -2.846 -112.180 -51.659 1.00 79.17 110 ARG G CA 1
ATOM 7208 C C . ARG G 1 99 ? -1.493 -112.346 -50.963 1.00 78.18 110 ARG G C 1
ATOM 7209 O O . ARG G 1 99 ? -0.839 -113.381 -51.096 1.00 80.56 110 ARG G O 1
ATOM 7217 N N . GLU G 1 100 ? -1.087 -111.322 -50.218 1.00 75.23 111 GLU G N 1
ATOM 7218 C CA . GLU G 1 100 ? 0.195 -111.333 -49.527 1.00 74.68 111 GLU G CA 1
ATOM 7219 C C . GLU G 1 100 ? 0.249 -112.320 -48.363 1.00 73.22 111 GLU G C 1
ATOM 7220 O O . GLU G 1 100 ? 1.323 -112.811 -48.023 1.00 74.57 111 GLU G O 1
ATOM 7226 N N . MET G 1 101 ? -0.901 -112.611 -47.759 1.00 71.24 112 MET G N 1
ATOM 7227 C CA . MET G 1 101 ? -0.958 -113.508 -46.601 1.00 69.98 112 MET G CA 1
ATOM 7228 C C . MET G 1 101 ? -1.410 -114.922 -46.973 1.00 72.79 112 MET G C 1
ATOM 7229 O O . MET G 1 101 ? -1.826 -115.695 -46.110 1.00 71.97 112 MET G O 1
ATOM 7234 N N . ARG G 1 102 ? -1.299 -115.251 -48.260 1.00 76.50 113 ARG G N 1
ATOM 7235 C CA . ARG G 1 102 ? -1.755 -116.530 -48.821 1.00 80.26 113 ARG G CA 1
ATOM 7236 C C . ARG G 1 102 ? -1.023 -117.749 -48.239 1.00 81.85 113 ARG G C 1
ATOM 7237 O O . ARG G 1 102 ? -1.641 -118.784 -47.983 1.00 83.08 113 ARG G O 1
ATOM 7245 N N . ASP G 1 103 ? 0.285 -117.607 -48.023 1.00 82.16 114 ASP G N 1
ATOM 7246 C CA . ASP G 1 103 ? 1.159 -118.719 -47.636 1.00 84.71 114 ASP G CA 1
ATOM 7247 C C . ASP G 1 103 ? 1.448 -118.811 -46.133 1.00 81.89 114 ASP G C 1
ATOM 7248 O O . ASP G 1 103 ? 2.034 -119.794 -45.672 1.00 84.39 114 ASP G O 1
ATOM 7253 N N . ALA G 1 104 ? 1.045 -117.793 -45.375 1.00 77.24 115 ALA G N 1
ATOM 7254 C CA . ALA G 1 104 ? 1.358 -117.719 -43.943 1.00 74.72 115 ALA G CA 1
ATOM 7255 C C . ALA G 1 104 ? 0.558 -118.713 -43.100 1.00 74.52 115 ALA G C 1
ATOM 7256 O O . ALA G 1 104 ? -0.638 -118.910 -43.323 1.00 74.10 115 ALA G O 1
ATOM 7258 N N . ILE G 1 105 ? 1.225 -119.341 -42.136 1.00 75.18 116 ILE G N 1
ATOM 7259 C CA . ILE G 1 105 ? 0.527 -120.191 -41.169 1.00 74.98 116 ILE G CA 1
ATOM 7260 C C . ILE G 1 105 ? -0.130 -119.312 -40.097 1.00 70.70 116 ILE G C 1
ATOM 7261 O O . ILE G 1 105 ? 0.359 -118.218 -39.805 1.00 68.42 116 ILE G O 1
ATOM 7266 N N . ILE G 1 106 ? -1.243 -119.786 -39.533 1.00 70.05 117 ILE G N 1
ATOM 7267 C CA . ILE G 1 106 ? -2.073 -118.979 -38.629 1.00 66.63 117 ILE G CA 1
ATOM 7268 C C . ILE G 1 106 ? -2.095 -119.522 -37.199 1.00 67.01 117 ILE G C 1
ATOM 7269 O O . ILE G 1 106 ? -2.490 -120.665 -36.968 1.00 69.55 117 ILE G O 1
ATOM 7274 N N . LEU G 1 107 ? -1.673 -118.702 -36.243 1.00 65.05 118 LEU G N 1
ATOM 7275 C CA . LEU G 1 107 ? -1.745 -119.065 -34.829 1.00 65.66 118 LEU G CA 1
ATOM 7276 C C . LEU G 1 107 ? -2.670 -118.118 -34.080 1.00 63.30 118 LEU G C 1
ATOM 7277 O O . LEU G 1 107 ? -2.482 -116.901 -34.108 1.00 61.25 118 LEU G O 1
ATOM 7282 N N . ILE G 1 108 ? -3.667 -118.677 -33.405 1.00 64.29 119 ILE G N 1
ATOM 7283 C CA . ILE G 1 108 ? -4.552 -117.860 -32.589 1.00 62.92 119 ILE G CA 1
ATOM 7284 C C . ILE G 1 108 ? -4.158 -117.986 -31.134 1.00 64.33 119 ILE G C 1
ATOM 7285 O O . ILE G 1 108 ? -4.073 -119.088 -30.602 1.00 67.12 119 ILE G O 1
ATOM 7290 N N . PHE G 1 109 ? -3.902 -116.856 -30.492 1.00 63.13 120 PHE G N 1
ATOM 7291 C CA . PHE G 1 109 ? -3.718 -116.857 -29.057 1.00 64.76 120 PHE G CA 1
ATOM 7292 C C . PHE G 1 109 ? -5.051 -116.561 -28.390 1.00 65.07 120 PHE G C 1
ATOM 7293 O O . PHE G 1 109 ? -5.494 -115.404 -28.335 1.00 63.68 120 PHE G O 1
ATOM 7301 N N . ALA G 1 110 ? -5.707 -117.617 -27.920 1.00 67.44 121 ALA G N 1
ATOM 7302 C CA . ALA G 1 110 ? -6.924 -117.477 -27.132 1.00 68.74 121 ALA G CA 1
ATOM 7303 C C . ALA G 1 110 ? -6.524 -116.966 -25.746 1.00 70.14 121 ALA G C 1
ATOM 7304 O O . ALA G 1 110 ? -6.424 -117.730 -24.774 1.00 73.05 121 ALA G O 1
ATOM 7306 N N . ASN G 1 111 ? -6.289 -115.656 -25.681 1.00 68.36 122 ASN G N 1
ATOM 7307 C CA . ASN G 1 111 ? -5.644 -115.029 -24.535 1.00 69.61 122 ASN G CA 1
ATOM 7308 C C . ASN G 1 111 ? -6.593 -114.659 -23.404 1.00 71.89 122 ASN G C 1
ATOM 7309 O O . ASN G 1 111 ? -7.809 -114.602 -23.588 1.00 71.94 122 ASN G O 1
ATOM 7314 N N . LYS G 1 112 ? -6.003 -114.401 -22.238 1.00 74.14 123 LYS G N 1
ATOM 7315 C CA . LYS G 1 112 ? -6.722 -113.993 -21.034 1.00 77.30 123 LYS G CA 1
ATOM 7316 C C . LYS G 1 112 ? -7.577 -115.129 -20.465 1.00 80.62 123 LYS G C 1
ATOM 7317 O O . LYS G 1 112 ? -8.661 -114.897 -19.927 1.00 82.78 123 LYS G O 1
ATOM 7323 N N . GLN G 1 113 ? -7.066 -116.356 -20.579 1.00 81.63 124 GLN G N 1
ATOM 7324 C CA . GLN G 1 113 ? -7.742 -117.546 -20.049 1.00 85.49 124 GLN G CA 1
ATOM 7325 C C . GLN G 1 113 ? -7.926 -117.473 -18.536 1.00 90.11 124 GLN G C 1
ATOM 7326 O O . GLN G 1 113 ? -8.810 -118.126 -17.974 1.00 93.58 124 GLN G O 1
ATOM 7332 N N . ASP G 1 114 ? -7.079 -116.675 -17.889 1.00 90.63 125 ASP G N 1
ATOM 7333 C CA . ASP G 1 114 ? -7.129 -116.471 -16.448 1.00 95.29 125 ASP G CA 1
ATOM 7334 C C . ASP G 1 114 ? -8.397 -115.734 -16.029 1.00 96.96 125 ASP G C 1
ATOM 7335 O O . ASP G 1 114 ? -8.864 -115.889 -14.898 1.00 101.76 125 ASP G O 1
ATOM 7340 N N . LEU G 1 115 ? -8.945 -114.939 -16.945 1.00 93.61 126 LEU G N 1
ATOM 7341 C CA . LEU G 1 115 ? -10.087 -114.078 -16.647 1.00 95.44 126 LEU G CA 1
ATOM 7342 C C . LEU G 1 115 ? -11.373 -114.868 -16.432 1.00 98.67 126 LEU G C 1
ATOM 7343 O O . LEU G 1 115 ? -11.658 -115.800 -17.195 1.00 97.31 126 LEU G O 1
ATOM 7348 N N . PRO G 1 116 ? -12.148 -114.499 -15.386 1.00 103.49 127 PRO G N 1
ATOM 7349 C CA . PRO G 1 116 ? -13.416 -115.151 -15.059 1.00 107.42 127 PRO G CA 1
ATOM 7350 C C . PRO G 1 116 ? -14.305 -115.309 -16.291 1.00 104.70 127 PRO G C 1
ATOM 7351 O O . PRO G 1 116 ? -14.541 -114.335 -17.015 1.00 101.97 127 PRO G O 1
ATOM 7355 N N . ASP G 1 117 ? -14.761 -116.540 -16.529 1.00 105.77 128 ASP G N 1
ATOM 7356 C CA . ASP G 1 117 ? -15.652 -116.851 -17.645 1.00 104.13 128 ASP G CA 1
ATOM 7357 C C . ASP G 1 117 ? -15.093 -116.338 -18.984 1.00 97.98 128 ASP G C 1
ATOM 7358 O O . ASP G 1 117 ? -15.730 -115.539 -19.683 1.00 96.61 128 ASP G O 1
ATOM 7363 N N . ALA G 1 118 ? -13.886 -116.779 -19.320 1.00 94.71 129 ALA G N 1
ATOM 7364 C CA . ALA G 1 118 ? -13.323 -116.519 -20.637 1.00 89.34 129 ALA G CA 1
ATOM 7365 C C . ALA G 1 118 ? -13.746 -117.647 -21.575 1.00 88.82 129 ALA G C 1
ATOM 7366 O O . ALA G 1 118 ? -13.950 -118.779 -21.132 1.00 92.00 129 ALA G O 1
ATOM 7368 N N . MET G 1 119 ? -13.893 -117.332 -22.860 1.00 85.25 130 MET G N 1
ATOM 7369 C CA . MET G 1 119 ? -14.243 -118.332 -23.870 1.00 84.86 130 MET G CA 1
ATOM 7370 C C . MET G 1 119 ? -13.112 -119.338 -24.050 1.00 84.04 130 MET G C 1
ATOM 7371 O O . MET G 1 119 ? -11.942 -118.962 -24.112 1.00 81.52 130 MET G O 1
ATOM 7376 N N . LYS G 1 120 ? -13.474 -120.619 -24.132 1.00 86.71 131 LYS G N 1
ATOM 7377 C CA . LYS G 1 120 ? -12.502 -121.705 -24.262 1.00 86.97 131 LYS G CA 1
ATOM 7378 C C . LYS G 1 120 ? -11.948 -121.811 -25.689 1.00 83.70 131 LYS G C 1
ATOM 7379 O O . LYS G 1 120 ? -12.586 -121.329 -26.634 1.00 82.09 131 LYS G O 1
ATOM 7385 N N . PRO G 1 121 ? -10.750 -122.422 -25.847 1.00 83.16 132 PRO G N 1
ATOM 7386 C CA . PRO G 1 121 ? -10.099 -122.564 -27.156 1.00 80.67 132 PRO G CA 1
ATOM 7387 C C . PRO G 1 121 ? -11.001 -123.088 -28.280 1.00 81.34 132 PRO G C 1
ATOM 7388 O O . PRO G 1 121 ? -10.897 -122.608 -29.408 1.00 78.89 132 PRO G O 1
ATOM 7392 N N . HIS G 1 122 ? -11.875 -124.048 -27.986 1.00 85.03 133 HIS G N 1
ATOM 7393 C CA . HIS G 1 122 ? -12.762 -124.573 -29.013 1.00 86.34 133 HIS G CA 1
ATOM 7394 C C . HIS G 1 122 ? -13.902 -123.622 -29.356 1.00 85.19 133 HIS G C 1
ATOM 7395 O O . HIS G 1 122 ? -14.338 -123.569 -30.502 1.00 84.68 133 HIS G O 1
ATOM 7402 N N . GLU G 1 123 ? -14.386 -122.874 -28.369 1.00 85.36 134 GLU G N 1
ATOM 7403 C CA . GLU G 1 123 ? -15.410 -121.862 -28.620 1.00 84.79 134 GLU G CA 1
ATOM 7404 C C . GLU G 1 123 ? -14.837 -120.743 -29.485 1.00 80.43 134 GLU G C 1
ATOM 7405 O O . GLU G 1 123 ? -15.512 -120.248 -30.393 1.00 79.93 134 GLU G O 1
ATOM 7411 N N . ILE G 1 124 ? -13.591 -120.362 -29.197 1.00 77.75 135 ILE G N 1
ATOM 7412 C CA . ILE G 1 124 ? -12.859 -119.374 -29.994 1.00 73.92 135 ILE G CA 1
ATOM 7413 C C . ILE G 1 124 ? -12.740 -119.829 -31.447 1.00 73.53 135 ILE G C 1
ATOM 7414 O O . ILE G 1 124 ? -13.035 -119.069 -32.371 1.00 72.06 135 ILE G O 1
ATOM 7419 N N . GLN G 1 125 ? -12.323 -121.078 -31.632 1.00 75.52 136 GLN G N 1
ATOM 7420 C CA . GLN G 1 125 ? -12.239 -121.695 -32.949 1.00 76.41 136 GLN G CA 1
ATOM 7421 C C . GLN G 1 125 ? -13.567 -121.560 -33.715 1.00 78.08 136 GLN G C 1
ATOM 7422 O O . GLN G 1 125 ? -13.587 -121.125 -34.870 1.00 76.81 136 GLN G O 1
ATOM 7428 N N . GLU G 1 126 ? -14.665 -121.918 -33.049 1.00 81.46 137 GLU G N 1
ATOM 7429 C CA . GLU G 1 126 ? -16.012 -121.827 -33.618 1.00 84.02 137 GLU G CA 1
ATOM 7430 C C . GLU G 1 126 ? -16.383 -120.398 -34.015 1.00 81.85 137 GLU G C 1
ATOM 7431 O O . GLU G 1 126 ? -16.815 -120.153 -35.142 1.00 82.15 137 GLU G O 1
ATOM 7437 N N . LYS G 1 127 ? -16.196 -119.463 -33.089 1.00 80.24 138 LYS G N 1
ATOM 7438 C CA . LYS G 1 127 ? -16.645 -118.089 -33.298 1.00 79.22 138 LYS G CA 1
ATOM 7439 C C . LYS G 1 127 ? -15.714 -117.228 -34.165 1.00 75.68 138 LYS G C 1
ATOM 7440 O O . LYS G 1 127 ? -16.105 -116.144 -34.608 1.00 74.94 138 LYS G O 1
ATOM 7446 N N . LEU G 1 128 ? -14.499 -117.714 -34.418 1.00 74.10 139 LEU G N 1
ATOM 7447 C CA . LEU G 1 128 ? -13.619 -117.088 -35.406 1.00 71.63 139 LEU G CA 1
ATOM 7448 C C . LEU G 1 128 ? -13.821 -117.700 -36.790 1.00 73.41 139 LEU G C 1
ATOM 7449 O O . LEU G 1 128 ? -13.200 -117.263 -37.764 1.00 71.97 139 LEU G O 1
ATOM 7454 N N . GLY G 1 129 ? -14.695 -118.705 -36.866 1.00 77.04 140 GLY G N 1
ATOM 7455 C CA . GLY G 1 129 ? -15.011 -119.391 -38.118 1.00 79.98 140 GLY G CA 1
ATOM 7456 C C . GLY G 1 129 ? -13.843 -120.141 -38.736 1.00 80.25 140 GLY G C 1
ATOM 7457 O O . GLY G 1 129 ? -13.689 -120.169 -39.959 1.00 80.97 140 GLY G O 1
ATOM 7458 N N . LEU G 1 130 ? -13.026 -120.758 -37.889 1.00 80.34 141 LEU G N 1
ATOM 7459 C CA . LEU G 1 130 ? -11.806 -121.418 -38.341 1.00 81.01 141 LEU G CA 1
ATOM 7460 C C . LEU G 1 130 ? -12.012 -122.878 -38.711 1.00 85.57 141 LEU G C 1
ATOM 7461 O O . LEU G 1 130 ? -11.333 -123.390 -39.597 1.00 86.90 141 LEU G O 1
ATOM 7466 N N . THR G 1 131 ? -12.947 -123.537 -38.031 1.00 88.75 142 THR G N 1
ATOM 7467 C CA . THR G 1 131 ? -13.179 -124.977 -38.182 1.00 93.89 142 THR G CA 1
ATOM 7468 C C . THR G 1 131 ? -13.431 -125.407 -39.636 1.00 97.22 142 THR G C 1
ATOM 7469 O O . THR G 1 131 ? -12.976 -126.474 -40.061 1.00 100.31 142 THR G O 1
ATOM 7473 N N . ARG G 1 132 ? -14.143 -124.569 -40.387 1.00 97.33 143 ARG G N 1
ATOM 7474 C CA . ARG G 1 132 ? -14.457 -124.829 -41.799 1.00 100.91 143 ARG G CA 1
ATOM 7475 C C . ARG G 1 132 ? -13.231 -124.781 -42.726 1.00 100.34 143 ARG G C 1
ATOM 7476 O O . ARG G 1 132 ? -13.166 -125.524 -43.710 1.00 104.08 143 ARG G O 1
ATOM 7484 N N . ILE G 1 133 ? -12.276 -123.906 -42.401 1.00 96.31 144 ILE G N 1
ATOM 7485 C CA . ILE G 1 133 ? -11.040 -123.718 -43.178 1.00 95.75 144 ILE G CA 1
ATOM 7486 C C . ILE G 1 133 ? -10.159 -124.976 -43.195 1.00 98.88 144 ILE G C 1
ATOM 7487 O O . ILE G 1 133 ? -9.799 -125.508 -42.139 1.00 98.80 144 ILE G O 1
ATOM 7492 N N . ARG G 1 134 ? -9.816 -125.438 -44.399 1.00 102.11 145 ARG G N 1
ATOM 7493 C CA . ARG G 1 134 ? -9.016 -126.659 -44.571 1.00 106.00 145 ARG G CA 1
ATOM 7494 C C . ARG G 1 134 ? -7.806 -126.479 -45.495 1.00 106.62 145 ARG G C 1
ATOM 7495 O O . ARG G 1 134 ? -6.906 -127.324 -45.526 1.00 109.50 145 ARG G O 1
ATOM 7503 N N . ASP G 1 135 ? -7.791 -125.377 -46.242 1.00 104.30 146 ASP G N 1
ATOM 7504 C CA . ASP G 1 135 ? -6.691 -125.066 -47.160 1.00 104.98 146 ASP G CA 1
ATOM 7505 C C . ASP G 1 135 ? -5.550 -124.276 -46.493 1.00 100.68 146 ASP G C 1
ATOM 7506 O O . ASP G 1 135 ? -4.563 -123.917 -47.144 1.00 101.15 146 ASP G O 1
ATOM 7511 N N . ARG G 1 136 ? -5.694 -124.020 -45.194 1.00 96.79 147 ARG G N 1
ATOM 7512 C CA . ARG G 1 136 ? -4.704 -123.270 -44.428 1.00 92.89 147 ARG G CA 1
ATOM 7513 C C . ARG G 1 136 ? -4.291 -124.027 -43.175 1.00 92.87 147 ARG G C 1
ATOM 7514 O O . ARG G 1 136 ? -5.094 -124.740 -42.575 1.00 94.02 147 ARG G O 1
ATOM 7522 N N . ASN G 1 137 ? -3.036 -123.852 -42.780 1.00 91.89 148 ASN G N 1
ATOM 7523 C CA . ASN G 1 137 ? -2.502 -124.466 -41.573 1.00 92.05 148 ASN G CA 1
ATOM 7524 C C . ASN G 1 137 ? -2.702 -123.547 -40.355 1.00 87.22 148 ASN G C 1
ATOM 7525 O O . ASN G 1 137 ? -2.134 -122.449 -40.296 1.00 84.28 148 ASN G O 1
ATOM 7530 N N . TRP G 1 138 ? -3.519 -123.990 -39.396 1.00 86.59 149 TRP G N 1
ATOM 7531 C CA . TRP G 1 138 ? -3.860 -123.163 -38.227 1.00 82.54 149 TRP G CA 1
ATOM 7532 C C . TRP G 1 138 ? -4.001 -123.954 -36.920 1.00 83.72 149 TRP G C 1
ATOM 7533 O O . TRP G 1 138 ? -4.017 -125.189 -36.923 1.00 87.55 149 TRP G O 1
ATOM 7544 N N . TYR G 1 139 ? -4.106 -123.219 -35.811 1.00 80.71 150 TYR G N 1
ATOM 7545 C CA . TYR G 1 139 ? -4.202 -123.782 -34.458 1.00 81.75 150 TYR G CA 1
ATOM 7546 C C . TYR G 1 139 ? -4.609 -122.677 -33.483 1.00 78.43 150 TYR G C 1
ATOM 7547 O O . TYR G 1 139 ? -4.212 -121.520 -33.643 1.00 75.48 150 TYR G O 1
ATOM 7556 N N . VAL G 1 140 ? -5.400 -123.038 -32.477 1.00 79.30 151 VAL G N 1
ATOM 7557 C CA . VAL G 1 140 ? -5.788 -122.091 -31.440 1.00 77.05 151 VAL G CA 1
ATOM 7558 C C . VAL G 1 140 ? -5.129 -122.478 -30.124 1.00 78.76 151 VAL G C 1
ATOM 7559 O O . VAL G 1 140 ? -5.327 -123.584 -29.622 1.00 82.13 151 VAL G O 1
ATOM 7563 N N . GLN G 1 141 ? -4.344 -121.556 -29.576 1.00 76.74 152 GLN G N 1
ATOM 7564 C CA . GLN G 1 141 ? -3.590 -121.799 -28.350 1.00 78.65 152 GLN G CA 1
ATOM 7565 C C . GLN G 1 141 ? -4.136 -120.991 -27.170 1.00 78.01 152 GLN G C 1
ATOM 7566 O O . GLN G 1 141 ? -4.172 -119.762 -27.231 1.00 75.30 152 GLN G O 1
ATOM 7572 N N . PRO G 1 142 ? -4.562 -121.678 -26.091 1.00 81.09 153 PRO G N 1
ATOM 7573 C CA . PRO G 1 142 ? -4.950 -120.980 -24.864 1.00 81.48 153 PRO G CA 1
ATOM 7574 C C . PRO G 1 142 ? -3.730 -120.343 -24.208 1.00 81.47 153 PRO G C 1
ATOM 7575 O O . PRO G 1 142 ? -2.674 -120.982 -24.111 1.00 83.35 153 PRO G O 1
ATOM 7579 N N . SER G 1 143 ? -3.869 -119.094 -23.769 1.00 79.76 154 SER G N 1
ATOM 7580 C CA . SER G 1 143 ? -2.736 -118.372 -23.195 1.00 79.90 154 SER G CA 1
ATOM 7581 C C . SER G 1 143 ? -3.112 -117.366 -22.114 1.00 80.59 154 SER G C 1
ATOM 7582 O O . SER G 1 143 ? -4.233 -116.849 -22.085 1.00 79.83 154 SER G O 1
ATOM 7585 N N . CYS G 1 144 ? -2.156 -117.106 -21.226 1.00 82.65 155 CYS G N 1
ATOM 7586 C CA . CYS G 1 144 ? -2.243 -116.016 -20.268 1.00 83.64 155 CYS G CA 1
ATOM 7587 C C . CYS G 1 144 ? -0.959 -115.197 -20.348 1.00 82.85 155 CYS G C 1
ATOM 7588 O O . CYS G 1 144 ? 0.084 -115.604 -19.822 1.00 85.52 155 CYS G O 1
ATOM 7591 N N . ALA G 1 145 ? -1.052 -114.047 -21.010 1.00 79.49 156 ALA G N 1
ATOM 7592 C CA . ALA G 1 145 ? 0.110 -113.230 -21.342 1.00 78.53 156 ALA G CA 1
ATOM 7593 C C . ALA G 1 145 ? 0.839 -112.677 -20.124 1.00 82.00 156 ALA G C 1
ATOM 7594 O O . ALA G 1 145 ? 2.058 -112.492 -20.155 1.00 83.04 156 ALA G O 1
ATOM 7596 N N . THR G 1 146 ? 0.096 -112.413 -19.055 1.00 84.33 157 THR G N 1
ATOM 7597 C CA . THR G 1 146 ? 0.676 -111.822 -17.855 1.00 88.05 157 THR G CA 1
ATOM 7598 C C . THR G 1 146 ? 1.390 -112.844 -16.966 1.00 92.55 157 THR G C 1
ATOM 7599 O O . THR G 1 146 ? 2.195 -112.461 -16.115 1.00 96.08 157 THR G O 1
ATOM 7603 N N . SER G 1 147 ? 1.103 -114.133 -17.165 1.00 92.96 158 SER G N 1
ATOM 7604 C CA . SER G 1 147 ? 1.752 -115.204 -16.386 1.00 97.57 158 SER G CA 1
ATOM 7605 C C . SER G 1 147 ? 2.747 -116.031 -17.209 1.00 97.21 158 SER G C 1
ATOM 7606 O O . SER G 1 147 ? 3.616 -116.702 -16.647 1.00 101.23 158 SER G O 1
ATOM 7609 N N . GLY G 1 148 ? 2.615 -115.980 -18.534 1.00 92.95 159 GLY G N 1
ATOM 7610 C CA . GLY G 1 148 ? 3.491 -116.725 -19.435 1.00 92.82 159 GLY G CA 1
ATOM 7611 C C . GLY G 1 148 ? 2.865 -118.004 -19.966 1.00 92.85 159 GLY G C 1
ATOM 7612 O O . GLY G 1 148 ? 3.427 -118.658 -20.850 1.00 92.59 159 GLY G O 1
ATOM 7613 N N . ASP G 1 149 ? 1.696 -118.353 -19.429 1.00 93.63 160 ASP G N 1
ATOM 7614 C CA . ASP G 1 149 ? 1.004 -119.589 -19.786 1.00 94.39 160 ASP G CA 1
ATOM 7615 C C . ASP G 1 149 ? 0.614 -119.635 -21.257 1.00 90.14 160 ASP G C 1
ATOM 7616 O O . ASP G 1 149 ? 0.074 -118.668 -21.789 1.00 86.35 160 ASP G O 1
ATOM 7621 N N . GLY G 1 150 ? 0.915 -120.758 -21.906 1.00 91.29 161 GLY G N 1
ATOM 7622 C CA . GLY G 1 150 ? 0.519 -120.991 -23.291 1.00 88.25 161 GLY G CA 1
ATOM 7623 C C . GLY G 1 1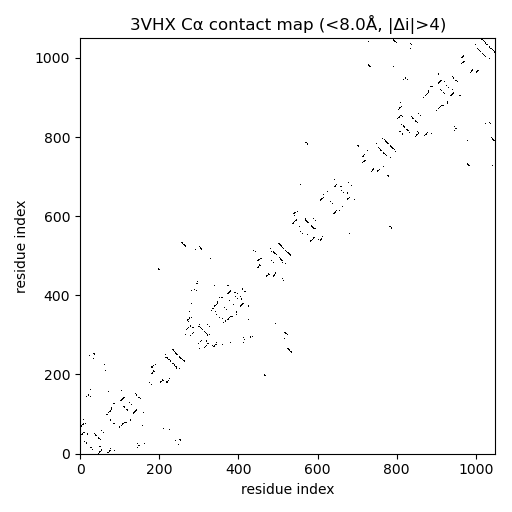50 ? 1.426 -120.389 -24.350 1.00 85.72 161 GLY G C 1
ATOM 7624 O O . GLY G 1 150 ? 1.530 -120.924 -25.455 1.00 85.20 161 GLY G O 1
ATOM 7625 N N . LEU G 1 151 ? 2.084 -119.282 -24.016 1.00 84.68 162 LEU G N 1
ATOM 7626 C CA . LEU G 1 151 ? 2.897 -118.537 -24.983 1.00 82.38 162 LEU G CA 1
ATOM 7627 C C . LEU G 1 151 ? 3.978 -119.390 -25.649 1.00 84.89 162 LEU G C 1
ATOM 7628 O O . LEU G 1 151 ? 4.026 -119.483 -26.879 1.00 83.29 162 LEU G O 1
ATOM 7633 N N . TYR G 1 152 ? 4.822 -120.028 -24.838 1.00 89.35 163 TYR G N 1
ATOM 7634 C CA . TYR G 1 152 ? 5.924 -120.838 -25.364 1.00 92.70 163 TYR G CA 1
ATOM 7635 C C . TYR G 1 152 ? 5.449 -122.084 -26.111 1.00 93.94 163 TYR G C 1
ATOM 7636 O O . TYR G 1 152 ? 6.162 -122.614 -26.968 1.00 95.88 163 TYR G O 1
ATOM 7645 N N . GLU G 1 153 ? 4.234 -122.528 -25.802 1.00 93.38 164 GLU G N 1
ATOM 7646 C CA . GLU G 1 153 ? 3.620 -123.653 -26.501 1.00 94.60 164 GLU G CA 1
ATOM 7647 C C . GLU G 1 153 ? 3.186 -123.222 -27.906 1.00 90.82 164 GLU G C 1
ATOM 7648 O O . GLU G 1 153 ? 3.152 -124.035 -28.839 1.00 92.12 164 GLU G O 1
ATOM 7654 N N . GLY G 1 154 ? 2.871 -121.935 -28.043 1.00 86.57 165 GLY G N 1
ATOM 7655 C CA . GLY G 1 154 ? 2.478 -121.351 -29.321 1.00 83.22 165 GLY G CA 1
ATOM 7656 C C . GLY G 1 154 ? 3.637 -121.259 -30.294 1.00 84.13 165 GLY G C 1
ATOM 7657 O O . GLY G 1 154 ? 3.500 -121.594 -31.475 1.00 84.09 165 GLY G O 1
ATOM 7658 N N . LEU G 1 155 ? 4.782 -120.802 -29.795 1.00 85.49 166 LEU G N 1
ATOM 7659 C CA . LEU G 1 155 ? 6.000 -120.741 -30.593 1.00 87.20 166 LEU G CA 1
ATOM 7660 C C . LEU G 1 155 ? 6.462 -122.145 -30.997 1.00 91.91 166 LEU G C 1
ATOM 7661 O O . LEU G 1 155 ? 6.951 -122.343 -32.113 1.00 93.15 166 LEU G O 1
ATOM 7666 N N . THR G 1 156 ? 6.284 -123.109 -30.090 1.00 94.88 167 THR G N 1
ATOM 7667 C CA . THR G 1 156 ? 6.594 -124.520 -30.354 1.00 99.71 167 THR G CA 1
ATOM 7668 C C . THR G 1 156 ? 5.774 -125.049 -31.535 1.00 98.97 167 THR G C 1
ATOM 7669 O O . THR G 1 156 ? 6.279 -125.830 -32.348 1.00 102.50 167 THR G O 1
ATOM 7673 N N . TRP G 1 157 ? 4.516 -124.615 -31.632 1.00 94.86 168 TRP G N 1
ATOM 7674 C CA . TRP G 1 157 ? 3.671 -125.003 -32.756 1.00 94.22 168 TRP G CA 1
ATOM 7675 C C . TRP G 1 157 ? 4.237 -124.465 -34.071 1.00 93.50 168 TRP G C 1
ATOM 7676 O O . TRP G 1 157 ? 4.487 -125.246 -34.998 1.00 96.85 168 TRP G O 1
ATOM 7687 N N . LEU G 1 158 ? 4.460 -123.146 -34.133 1.00 89.70 169 LEU G N 1
ATOM 7688 C CA . LEU G 1 158 ? 5.008 -122.492 -35.328 1.00 88.96 169 LEU G CA 1
ATOM 7689 C C . LEU G 1 158 ? 6.304 -123.144 -35.810 1.00 94.11 169 LEU G C 1
ATOM 7690 O O . LEU G 1 158 ? 6.544 -123.246 -37.017 1.00 95.53 169 LEU G O 1
ATOM 7695 N N . THR G 1 159 ? 7.129 -123.581 -34.858 1.00 97.40 170 THR G N 1
ATOM 7696 C CA . THR G 1 159 ? 8.375 -124.278 -35.153 1.00 103.21 170 THR G CA 1
ATOM 7697 C C . THR G 1 159 ? 8.104 -125.558 -35.943 1.00 107.30 170 THR G C 1
ATOM 7698 O O . THR G 1 159 ? 8.760 -125.820 -36.953 1.00 110.64 170 THR G O 1
ATOM 7702 N N . SER G 1 160 ? 7.121 -126.333 -35.485 1.00 107.48 171 SER G N 1
ATOM 7703 C CA . SER G 1 160 ? 6.788 -127.623 -36.098 1.00 112.03 171 SER G CA 1
ATOM 7704 C C . SER G 1 160 ? 6.176 -127.501 -37.494 1.00 110.90 171 SER G C 1
ATOM 7705 O O . SER G 1 160 ? 6.284 -128.424 -38.309 1.00 115.37 171 SER G O 1
ATOM 7708 N N . ASN G 1 161 ? 5.541 -126.360 -37.761 1.00 105.43 172 ASN G N 1
ATOM 7709 C CA . ASN G 1 161 ? 4.832 -126.149 -39.020 1.00 104.29 172 ASN G CA 1
ATOM 7710 C C . ASN G 1 161 ? 5.595 -125.240 -39.973 1.00 103.84 172 ASN G C 1
ATOM 7711 O O . ASN G 1 161 ? 6.118 -124.201 -39.567 1.00 101.04 172 ASN G O 1
ATOM 7716 N N . TYR G 1 162 ? 5.650 -125.659 -41.237 1.00 107.23 173 TYR G N 1
ATOM 7717 C CA . TYR G 1 162 ? 6.396 -124.975 -42.299 1.00 108.26 173 TYR G CA 1
ATOM 7718 C C . TYR G 1 162 ? 7.207 -123.757 -41.838 1.00 105.40 173 TYR G C 1
ATOM 7719 O O . TYR G 1 162 ? 8.343 -123.896 -41.370 1.00 108.34 173 TYR G O 1
ATOM 7728 N N . ASP H 2 26 ? 18.197 -85.070 -39.153 1.00 79.08 713 ASP H N 1
ATOM 7729 C CA . ASP H 2 26 ? 17.192 -86.160 -38.932 1.00 74.96 713 ASP H CA 1
ATOM 7730 C C . ASP H 2 26 ? 17.080 -87.126 -40.112 1.00 72.55 713 ASP H C 1
ATOM 7731 O O . ASP H 2 26 ? 16.957 -86.709 -41.268 1.00 71.22 713 ASP H O 1
ATOM 7736 N N . ARG H 2 27 ? 17.104 -88.419 -39.797 1.00 72.22 714 ARG H N 1
ATOM 7737 C CA . ARG H 2 27 ? 17.081 -89.466 -40.807 1.00 70.97 714 ARG H CA 1
ATOM 7738 C C . ARG H 2 27 ? 15.736 -90.187 -40.831 1.00 65.84 714 ARG H C 1
ATOM 7739 O O . ARG H 2 27 ? 15.162 -90.479 -39.781 1.00 64.75 714 ARG H O 1
ATOM 7747 N N . TRP H 2 28 ? 15.245 -90.474 -42.033 1.00 63.15 715 TRP H N 1
ATOM 7748 C CA . TRP H 2 28 ? 13.885 -90.972 -42.217 1.00 58.60 715 TRP H CA 1
ATOM 7749 C C . TRP H 2 28 ? 13.817 -92.302 -42.945 1.00 58.51 715 TRP H C 1
ATOM 7750 O O . TRP H 2 28 ? 14.502 -92.502 -43.953 1.00 60.47 715 TRP H O 1
ATOM 7761 N N . VAL H 2 29 ? 12.971 -93.199 -42.433 1.00 56.58 716 VAL H N 1
ATOM 7762 C CA . VAL H 2 29 ? 12.533 -94.380 -43.171 1.00 55.97 716 VAL H CA 1
ATOM 7763 C C . VAL H 2 29 ? 11.321 -93.971 -44.003 1.00 52.57 716 VAL H C 1
ATOM 7764 O O . VAL H 2 29 ? 10.279 -93.578 -43.457 1.00 50.19 716 VAL H O 1
ATOM 7768 N N . ASP H 2 30 ? 11.460 -94.045 -45.321 1.00 53.00 717 ASP H N 1
ATOM 7769 C CA . ASP H 2 30 ? 10.358 -93.727 -46.216 1.00 50.30 717 ASP H CA 1
ATOM 7770 C C . ASP H 2 30 ? 9.705 -95.023 -46.659 1.00 50.18 717 ASP H C 1
ATOM 7771 O O . ASP H 2 30 ? 10.114 -95.637 -47.651 1.00 52.51 717 ASP H O 1
ATOM 7776 N N . HIS H 2 31 ? 8.699 -95.447 -45.901 1.00 48.09 718 HIS H N 1
ATOM 7777 C CA . HIS H 2 31 ? 7.983 -96.678 -46.195 1.00 48.35 718 HIS H CA 1
ATOM 7778 C C . HIS H 2 31 ? 6.872 -96.416 -47.222 1.00 46.95 718 HIS H C 1
ATOM 7779 O O . HIS H 2 31 ? 5.741 -96.058 -46.873 1.00 44.80 718 HIS H O 1
ATOM 7786 N N . LYS H 2 32 ? 7.227 -96.597 -48.492 1.00 48.79 719 LYS H N 1
ATOM 7787 C CA . LYS H 2 32 ? 6.356 -96.312 -49.625 1.00 48.37 719 LYS H CA 1
ATOM 7788 C C . LYS H 2 32 ? 5.958 -97.631 -50.304 1.00 50.54 719 LYS H C 1
ATOM 7789 O O . LYS H 2 32 ? 6.757 -98.222 -51.036 1.00 53.63 719 LYS H O 1
ATOM 7795 N N . PRO H 2 33 ? 4.722 -98.099 -50.056 1.00 49.60 720 PRO H N 1
ATOM 7796 C CA . PRO H 2 33 ? 4.187 -99.345 -50.620 1.00 52.33 720 PRO H CA 1
ATOM 7797 C C . PRO H 2 33 ? 4.321 -99.441 -52.142 1.00 55.21 720 PRO H C 1
ATOM 7798 O O . PRO H 2 33 ? 4.307 -98.426 -52.828 1.00 54.48 720 PRO H O 1
ATOM 7802 N N . ALA H 2 34 ? 4.441 -100.661 -52.661 1.00 59.27 721 ALA H N 1
ATOM 7803 C CA . ALA H 2 34 ? 4.513 -100.873 -54.105 1.00 63.01 721 ALA H CA 1
ATOM 7804 C C . ALA H 2 34 ? 3.223 -100.453 -54.815 1.00 62.63 721 ALA H C 1
ATOM 7805 O O . ALA H 2 34 ? 3.237 -100.139 -56.011 1.00 64.80 721 ALA H O 1
ATOM 7807 N N . SER H 2 35 ? 2.117 -100.462 -54.070 1.00 60.45 722 SER H N 1
ATOM 7808 C CA . SER H 2 35 ? 0.810 -100.093 -54.596 1.00 60.36 722 SER H CA 1
ATOM 7809 C C . SER H 2 35 ? 0.657 -98.578 -54.740 1.00 57.52 722 SER H C 1
ATOM 7810 O O . SER H 2 35 ? -0.151 -98.097 -55.541 1.00 58.10 722 SER H O 1
ATOM 7813 N N . ASN H 2 36 ? 1.430 -97.831 -53.955 1.00 54.98 723 ASN H N 1
ATOM 7814 C CA . ASN H 2 36 ? 1.391 -96.376 -53.992 1.00 52.58 723 ASN H CA 1
ATOM 7815 C C . ASN H 2 36 ? 1.584 -95.847 -55.399 1.00 54.46 723 ASN H C 1
ATOM 7816 O O . ASN H 2 36 ? 2.473 -96.289 -56.122 1.00 57.38 723 ASN H O 1
ATOM 7821 N N . MET H 2 37 ? 0.729 -94.913 -55.785 1.00 53.56 724 MET H N 1
ATOM 7822 C CA . MET H 2 37 ? 0.888 -94.208 -57.052 1.00 55.33 724 MET H CA 1
ATOM 7823 C C . MET H 2 37 ? 0.924 -92.710 -56.817 1.00 52.80 724 MET H C 1
ATOM 7824 O O . MET H 2 37 ? 0.289 -92.192 -55.891 1.00 50.12 724 MET H O 1
ATOM 7829 N N . GLN H 2 38 ? 1.694 -92.020 -57.647 1.00 54.15 725 GLN H N 1
ATOM 7830 C CA . GLN H 2 38 ? 1.894 -90.600 -57.472 1.00 52.47 725 GLN H CA 1
ATOM 7831 C C . GLN H 2 38 ? 0.679 -89.840 -57.970 1.00 51.84 725 GLN H C 1
ATOM 7832 O O . GLN H 2 38 ? 0.249 -90.013 -59.107 1.00 54.46 725 GLN H O 1
ATOM 7838 N N . THR H 2 39 ? 0.122 -89.006 -57.101 1.00 48.79 726 THR H N 1
ATOM 7839 C CA . THR H 2 39 ? -1.026 -88.178 -57.465 1.00 48.55 726 THR H CA 1
ATOM 7840 C C . THR H 2 39 ? -0.572 -87.041 -58.363 1.00 49.73 726 THR H C 1
ATOM 7841 O O . THR H 2 39 ? 0.595 -86.654 -58.338 1.00 50.03 726 THR H O 1
ATOM 7845 N N . GLU H 2 40 ? -1.489 -86.520 -59.169 1.00 50.96 727 GLU H N 1
ATOM 7846 C CA . GLU H 2 40 ? -1.194 -85.349 -59.994 1.00 52.22 727 GLU H CA 1
ATOM 7847 C C . GLU H 2 40 ? -1.617 -84.078 -59.259 1.00 49.82 727 GLU H C 1
ATOM 7848 O O . GLU H 2 40 ? -2.561 -83.394 -59.659 1.00 50.83 727 GLU H O 1
ATOM 7854 N N . THR H 2 41 ? -0.911 -83.782 -58.171 1.00 46.98 728 THR H N 1
ATOM 7855 C CA . THR H 2 41 ? -1.250 -82.657 -57.299 1.00 45.08 728 THR H CA 1
ATOM 7856 C C . THR H 2 41 ? -0.087 -81.700 -57.138 1.00 45.20 728 THR H C 1
ATOM 7857 O O . THR H 2 41 ? 1.060 -82.066 -57.368 1.00 46.00 728 THR H O 1
ATOM 7861 N N . VAL H 2 42 ? -0.394 -80.475 -56.729 1.00 45.10 729 VAL H N 1
ATOM 7862 C CA . VAL H 2 42 ? 0.627 -79.480 -56.401 1.00 45.80 729 VAL H CA 1
ATOM 7863 C C . VAL H 2 42 ? 1.383 -79.843 -55.105 1.00 44.17 729 VAL H C 1
ATOM 7864 O O . VAL H 2 42 ? 2.610 -79.755 -55.059 1.00 44.91 729 VAL H O 1
ATOM 7868 N N . MET H 2 43 ? 0.651 -80.254 -54.070 1.00 42.44 730 MET H N 1
ATOM 7869 C CA . MET H 2 43 ? 1.260 -80.844 -52.877 1.00 41.32 730 MET H CA 1
ATOM 7870 C C . MET H 2 43 ? 1.973 -82.142 -53.233 1.00 41.51 730 MET H C 1
ATOM 7871 O O . MET H 2 43 ? 1.379 -83.021 -53.850 1.00 41.65 730 MET H O 1
ATOM 7876 N N . GLN H 2 44 ? 3.242 -82.250 -52.847 1.00 42.62 731 GLN H N 1
ATOM 7877 C CA . GLN H 2 44 ? 4.027 -83.480 -53.011 1.00 43.47 731 GLN H CA 1
ATOM 7878 C C . GLN H 2 44 ? 4.903 -83.675 -51.768 1.00 43.76 731 GLN H C 1
ATOM 7879 O O . GLN H 2 44 ? 5.286 -82.693 -51.132 1.00 44.36 731 GLN H O 1
ATOM 7885 N N . PRO H 2 45 ? 5.224 -84.934 -51.414 1.00 43.99 732 PRO H N 1
ATOM 7886 C CA . PRO H 2 45 ? 5.987 -85.184 -50.184 1.00 44.50 732 PRO H CA 1
ATOM 7887 C C . PRO H 2 45 ? 7.504 -84.989 -50.338 1.00 47.69 732 PRO H C 1
ATOM 7888 O O . PRO H 2 45 ? 8.090 -85.388 -51.351 1.00 49.49 732 PRO H O 1
ATOM 7892 N N . HIS H 2 46 ? 8.115 -84.373 -49.325 1.00 49.15 733 HIS H N 1
ATOM 7893 C CA . HIS H 2 46 ? 9.558 -84.121 -49.279 1.00 52.93 733 HIS H CA 1
ATOM 7894 C C . HIS H 2 46 ? 10.130 -84.641 -47.998 1.00 53.29 733 HIS H C 1
ATOM 7895 O O . HIS H 2 46 ? 9.834 -84.123 -46.918 1.00 52.57 733 HIS H O 1
ATOM 7902 N N . VAL H 2 47 ? 10.962 -85.661 -48.117 1.00 54.79 734 VAL H N 1
ATOM 7903 C CA . VAL H 2 47 ? 11.599 -86.223 -46.952 1.00 55.96 734 VAL H CA 1
ATOM 7904 C C . VAL H 2 47 ? 13.122 -86.112 -47.063 1.00 60.24 734 VAL H C 1
ATOM 7905 O O . VAL H 2 47 ? 13.720 -86.603 -48.027 1.00 62.27 734 VAL H O 1
ATOM 7909 N N . PRO H 2 48 ? 13.752 -85.445 -46.078 1.00 62.27 735 PRO H N 1
ATOM 7910 C CA . PRO H 2 48 ? 15.208 -85.318 -46.059 1.00 66.87 735 PRO H CA 1
ATOM 7911 C C . PRO H 2 48 ? 15.869 -86.605 -45.574 1.00 68.42 735 PRO H C 1
ATOM 7912 O O . PRO H 2 48 ? 15.288 -87.338 -44.765 1.00 66.14 735 PRO H O 1
ATOM 7916 N N . HIS H 2 49 ? 17.072 -86.875 -46.077 1.00 72.69 736 HIS H N 1
ATOM 7917 C CA . HIS H 2 49 ? 17.861 -88.038 -45.663 1.00 75.25 736 HIS H CA 1
ATOM 7918 C C . HIS H 2 49 ? 17.000 -89.302 -45.648 1.00 71.86 736 HIS H C 1
ATOM 7919 O O . HIS H 2 49 ? 16.966 -90.031 -44.653 1.00 71.90 736 HIS H O 1
ATOM 7926 N N . ALA H 2 50 ? 16.310 -89.549 -46.760 1.00 69.51 737 ALA H N 1
ATOM 7927 C CA . ALA H 2 50 ? 15.310 -90.611 -46.830 1.00 66.30 737 ALA H CA 1
ATOM 7928 C C . ALA H 2 50 ? 15.871 -91.937 -47.319 1.00 69.04 737 ALA H C 1
ATOM 7929 O O . ALA H 2 50 ? 16.518 -91.997 -48.367 1.00 72.02 737 ALA H O 1
ATOM 7931 N N . ILE H 2 51 ? 15.627 -92.992 -46.543 1.00 68.39 738 ILE H N 1
ATOM 7932 C CA . ILE H 2 51 ? 15.851 -94.358 -47.001 1.00 70.44 738 ILE H CA 1
ATOM 7933 C C . ILE H 2 51 ? 14.483 -94.892 -47.398 1.00 66.69 738 ILE H C 1
ATOM 7934 O O . ILE H 2 51 ? 13.613 -95.093 -46.544 1.00 63.70 738 ILE H O 1
ATOM 7939 N N . THR H 2 52 ? 14.279 -95.083 -48.698 1.00 67.27 739 THR H N 1
ATOM 7940 C CA . THR H 2 52 ? 12.977 -95.532 -49.197 1.00 64.32 739 THR H CA 1
ATOM 7941 C C . THR H 2 52 ? 12.922 -97.051 -49.312 1.00 66.05 739 THR H C 1
ATOM 7942 O O . THR H 2 52 ? 13.823 -97.686 -49.865 1.00 70.31 739 THR H O 1
ATOM 7946 N N . VAL H 2 53 ? 11.858 -97.621 -48.765 1.00 63.03 740 VAL H N 1
ATOM 7947 C CA . VAL H 2 53 ? 11.639 -99.052 -48.821 1.00 64.73 740 VAL H CA 1
ATOM 7948 C C . VAL H 2 53 ? 10.218 -99.315 -49.279 1.00 62.34 740 VAL H C 1
ATOM 7949 O O . VAL H 2 53 ? 9.340 -98.472 -49.096 1.00 58.78 740 VAL H O 1
ATOM 7953 N N . SER H 2 54 ? 9.992 -100.471 -49.890 1.00 64.90 741 SER H N 1
ATOM 7954 C CA . SER H 2 54 ? 8.634 -100.889 -50.228 1.00 63.57 741 SER H CA 1
ATOM 7955 C C . SER H 2 54 ? 8.086 -101.772 -49.114 1.00 63.20 741 SER H C 1
ATOM 7956 O O . SER H 2 54 ? 6.872 -101.965 -48.996 1.00 61.61 741 SER H O 1
ATOM 7959 N N . VAL H 2 55 ? 9.000 -102.280 -48.290 1.00 65.20 742 VAL H N 1
ATOM 7960 C CA . VAL H 2 55 ? 8.676 -103.195 -47.203 1.00 65.85 742 VAL H CA 1
ATOM 7961 C C . VAL H 2 55 ? 9.327 -102.700 -45.918 1.00 65.03 742 VAL H C 1
ATOM 7962 O O . VAL H 2 55 ? 10.500 -102.320 -45.922 1.00 66.66 742 VAL H O 1
ATOM 7966 N N . ALA H 2 56 ? 8.565 -102.704 -44.822 1.00 63.19 743 ALA H N 1
ATOM 7967 C CA . ALA H 2 56 ? 9.116 -102.415 -43.490 1.00 63.16 743 ALA H CA 1
ATOM 7968 C C . ALA H 2 56 ? 10.300 -103.332 -43.177 1.00 67.40 743 ALA H C 1
ATOM 7969 O O . ALA H 2 56 ? 10.322 -104.507 -43.558 1.00 70.08 743 ALA H O 1
ATOM 7971 N N . ASN H 2 57 ? 11.276 -102.783 -42.470 1.00 68.36 744 ASN H N 1
ATOM 7972 C CA . ASN H 2 57 ? 12.591 -103.391 -42.389 1.00 73.19 744 ASN H CA 1
ATOM 7973 C C . ASN H 2 57 ? 13.262 -102.988 -41.083 1.00 74.13 744 ASN H C 1
ATOM 7974 O O . ASN H 2 57 ? 13.314 -101.800 -40.747 1.00 71.96 744 ASN H O 1
ATOM 7979 N N . GLU H 2 58 ? 13.759 -103.971 -40.336 1.00 77.88 745 GLU H N 1
ATOM 7980 C CA . GLU H 2 58 ? 14.308 -103.686 -39.008 1.00 79.50 745 GLU H CA 1
ATOM 7981 C C . GLU H 2 58 ? 15.664 -102.972 -39.060 1.00 82.23 745 GLU H C 1
ATOM 7982 O O . GLU H 2 58 ? 15.937 -102.081 -38.247 1.00 81.81 745 GLU H O 1
ATOM 7988 N N . LYS H 2 59 ? 16.503 -103.366 -40.017 1.00 85.59 746 LYS H N 1
ATOM 7989 C CA . LYS H 2 59 ? 17.783 -102.702 -40.242 1.00 88.86 746 LYS H CA 1
ATOM 7990 C C . LYS H 2 59 ? 17.590 -101.220 -40.590 1.00 85.28 746 LYS H C 1
ATOM 7991 O O . LYS H 2 59 ? 18.288 -100.353 -40.056 1.00 86.63 746 LYS H O 1
ATOM 7997 N N . ALA H 2 60 ? 16.634 -100.941 -41.475 1.00 81.22 747 ALA H N 1
ATOM 7998 C CA . ALA H 2 60 ? 16.349 -99.576 -41.908 1.00 77.87 747 ALA H CA 1
ATOM 7999 C C . ALA H 2 60 ? 15.900 -98.700 -40.737 1.00 75.41 747 ALA H C 1
ATOM 8000 O O . ALA H 2 60 ? 16.268 -97.524 -40.657 1.00 75.12 747 ALA H O 1
ATOM 8002 N N . LEU H 2 61 ? 15.118 -99.287 -39.831 1.00 74.22 748 LEU H N 1
ATOM 8003 C CA . LEU H 2 61 ? 14.669 -98.603 -38.620 1.00 72.75 748 LEU H CA 1
ATOM 8004 C C . LEU H 2 61 ? 15.829 -98.271 -37.685 1.00 76.86 748 LEU H C 1
ATOM 8005 O O . LEU H 2 61 ? 15.833 -97.217 -37.047 1.00 76.50 748 LEU H O 1
ATOM 8010 N N . ALA H 2 62 ? 16.808 -99.171 -37.613 1.00 81.31 749 ALA H N 1
ATOM 8011 C CA . ALA H 2 62 ? 17.970 -98.993 -36.738 1.00 86.24 749 ALA H CA 1
ATOM 8012 C C . ALA H 2 62 ? 18.839 -97.808 -37.162 1.00 87.69 749 ALA H C 1
ATOM 8013 O O . ALA H 2 62 ? 19.539 -97.212 -36.334 1.00 90.83 749 ALA H O 1
ATOM 8015 N N . LYS H 2 63 ? 18.785 -97.475 -38.449 1.00 85.85 750 LYS H N 1
ATOM 8016 C CA . LYS H 2 63 ? 19.597 -96.397 -39.003 1.00 87.52 750 LYS H CA 1
ATOM 8017 C C . LYS H 2 63 ? 18.967 -95.015 -38.845 1.00 83.93 750 LYS H C 1
ATOM 8018 O O . LYS H 2 63 ? 19.661 -94.003 -38.944 1.00 86.28 750 LYS H O 1
ATOM 8024 N N . CYS H 2 64 ? 17.662 -94.968 -38.591 1.00 78.92 751 CYS H N 1
ATOM 8025 C CA . CYS H 2 64 ? 16.927 -93.703 -38.655 1.00 75.28 751 CYS H CA 1
ATOM 8026 C C . CYS H 2 64 ? 16.271 -93.288 -37.337 1.00 74.20 751 CYS H C 1
ATOM 8027 O O . CYS H 2 64 ? 16.275 -94.045 -36.366 1.00 75.86 751 CYS H O 1
ATOM 8030 N N . GLU H 2 65 ? 15.717 -92.079 -37.321 1.00 71.85 752 GLU H N 1
ATOM 8031 C CA . GLU H 2 65 ? 15.063 -91.520 -36.140 1.00 71.26 752 GLU H CA 1
ATOM 8032 C C . GLU H 2 65 ? 13.566 -91.293 -36.379 1.00 66.32 752 GLU H C 1
ATOM 8033 O O . GLU H 2 65 ? 12.780 -91.226 -35.431 1.00 65.83 752 GLU H O 1
ATOM 8039 N N . LYS H 2 66 ? 13.183 -91.172 -37.648 1.00 63.12 753 LYS H N 1
ATOM 8040 C CA . LYS H 2 66 ? 11.804 -90.861 -38.024 1.00 58.90 753 LYS H CA 1
ATOM 8041 C C . LYS H 2 66 ? 11.239 -91.855 -39.035 1.00 56.16 753 LYS H C 1
ATOM 8042 O O . LYS H 2 66 ? 11.971 -92.377 -39.882 1.00 57.03 753 LYS H O 1
ATOM 8048 N N . TYR H 2 67 ? 9.933 -92.109 -38.937 1.00 53.20 754 TYR H N 1
ATOM 8049 C CA . TYR H 2 67 ? 9.262 -93.115 -39.760 1.00 51.16 754 TYR H CA 1
ATOM 8050 C C . TYR H 2 67 ? 8.086 -92.505 -40.508 1.00 48.20 754 TYR H C 1
ATOM 8051 O O . TYR H 2 67 ? 7.257 -91.834 -39.906 1.00 47.42 754 TYR H O 1
ATOM 8060 N N . MET H 2 68 ? 8.002 -92.763 -41.809 1.00 47.24 755 MET H N 1
ATOM 8061 C CA . MET H 2 68 ? 6.850 -92.337 -42.593 1.00 45.15 755 MET H CA 1
ATOM 8062 C C . MET H 2 68 ? 6.246 -93.462 -43.425 1.00 44.71 755 MET H C 1
ATOM 8063 O O . MET H 2 68 ? 6.968 -94.153 -44.156 1.00 46.08 755 MET H O 1
ATOM 8068 N N . LEU H 2 69 ? 4.921 -93.609 -43.318 1.00 43.16 756 LEU H N 1
ATOM 8069 C CA . LEU H 2 69 ? 4.141 -94.556 -44.119 1.00 42.79 756 LEU H CA 1
ATOM 8070 C C . LEU H 2 69 ? 3.124 -93.814 -44.986 1.00 41.15 756 LEU H C 1
ATOM 8071 O O . LEU H 2 69 ? 2.315 -93.031 -44.479 1.00 39.88 756 LEU H O 1
ATOM 8076 N N . THR H 2 70 ? 3.181 -94.072 -46.292 1.00 41.34 757 THR H N 1
ATOM 8077 C CA . THR H 2 70 ? 2.266 -93.466 -47.254 1.00 40.29 757 THR H CA 1
ATOM 8078 C C . THR H 2 70 ? 1.152 -94.441 -47.617 1.00 40.90 757 THR H C 1
ATOM 8079 O O . THR H 2 70 ? 1.392 -95.507 -48.188 1.00 42.61 757 THR H O 1
ATOM 8083 N N . HIS H 2 71 ? -0.070 -94.046 -47.288 1.00 39.93 758 HIS H N 1
ATOM 8084 C CA . HIS H 2 71 ? -1.240 -94.889 -47.447 1.00 40.97 758 HIS H CA 1
ATOM 8085 C C . HIS H 2 71 ? -2.254 -94.195 -48.347 1.00 41.13 758 HIS H C 1
ATOM 8086 O O . HIS H 2 71 ? -2.413 -92.968 -48.282 1.00 39.96 758 HIS H O 1
ATOM 8093 N N . GLN H 2 72 ? -2.938 -94.976 -49.182 1.00 42.75 759 GLN H N 1
ATOM 8094 C CA . GLN H 2 72 ? -3.907 -94.413 -50.115 1.00 43.67 759 GLN H CA 1
ATOM 8095 C C . GLN H 2 72 ? -5.191 -95.239 -50.210 1.00 46.70 759 GLN H C 1
ATOM 8096 O O . GLN H 2 72 ? -5.150 -96.462 -50.309 1.00 48.79 759 GLN H O 1
ATOM 8102 N N . GLU H 2 73 ? -6.331 -94.559 -50.168 1.00 47.79 760 GLU H N 1
ATOM 8103 C CA . GLU H 2 73 ? -7.623 -95.191 -50.405 1.00 51.62 760 GLU H CA 1
ATOM 8104 C C . GLU H 2 73 ? -8.419 -94.359 -51.394 1.00 53.20 760 GLU H C 1
ATOM 8105 O O . GLU H 2 73 ? -8.083 -93.206 -51.668 1.00 51.40 760 GLU H O 1
ATOM 8111 N N . LEU H 2 74 ? -9.489 -94.950 -51.911 1.00 57.27 761 LEU H N 1
ATOM 8112 C CA . LEU H 2 74 ? -10.441 -94.229 -52.744 1.00 59.91 761 LEU H CA 1
ATOM 8113 C C . LEU H 2 74 ? -11.530 -93.632 -51.851 1.00 61.05 761 LEU H C 1
ATOM 8114 O O . LEU H 2 74 ? -12.201 -94.352 -51.106 1.00 63.10 761 LEU H O 1
ATOM 8119 N N . ALA H 2 75 ? -11.694 -92.316 -51.917 1.00 60.56 762 ALA H N 1
ATOM 8120 C CA . ALA H 2 75 ? -12.678 -91.632 -51.087 1.00 62.25 762 ALA H CA 1
ATOM 8121 C C . ALA H 2 75 ? -14.078 -91.662 -51.709 1.00 67.19 762 ALA H C 1
ATOM 8122 O O . ALA H 2 75 ? -14.251 -92.079 -52.862 1.00 69.23 762 ALA H O 1
ATOM 8124 N N . SER H 2 76 ? -15.064 -91.203 -50.933 1.00 69.70 763 SER H N 1
ATOM 8125 C CA . SER H 2 76 ? -16.497 -91.270 -51.292 1.00 75.18 763 SER H CA 1
ATOM 8126 C C . SER H 2 76 ? -16.863 -90.612 -52.629 1.00 77.03 763 SER H C 1
ATOM 8127 O O . SER H 2 76 ? -17.758 -91.077 -53.328 1.00 81.48 763 SER H O 1
ATOM 8130 N N . ASP H 2 77 ? -16.170 -89.531 -52.973 1.00 74.27 764 ASP H N 1
ATOM 8131 C CA . ASP H 2 77 ? -16.377 -88.853 -54.254 1.00 76.09 764 ASP H CA 1
ATOM 8132 C C . ASP H 2 77 ? -15.579 -89.488 -55.396 1.00 75.19 764 ASP H C 1
ATOM 8133 O O . ASP H 2 77 ? -15.549 -88.963 -56.515 1.00 76.40 764 ASP H O 1
ATOM 8138 N N . GLY H 2 78 ? -14.941 -90.621 -55.107 1.00 73.50 765 GLY H N 1
ATOM 8139 C CA . GLY H 2 78 ? -14.128 -91.331 -56.091 1.00 73.07 765 GLY H CA 1
ATOM 8140 C C . GLY H 2 78 ? -12.775 -90.679 -56.293 1.00 68.78 765 GLY H C 1
ATOM 8141 O O . GLY H 2 78 ? -12.124 -90.876 -57.322 1.00 69.43 765 GLY H O 1
ATOM 8142 N N . GLU H 2 79 ? -12.353 -89.896 -55.307 1.00 64.94 766 GLU H N 1
ATOM 8143 C CA . GLU H 2 79 ? -11.068 -89.221 -55.359 1.00 60.79 766 GLU H CA 1
ATOM 8144 C C . GLU H 2 79 ? -10.091 -89.980 -54.485 1.00 57.48 766 GLU H C 1
ATOM 8145 O O . GLU H 2 79 ? -10.459 -90.466 -53.411 1.00 57.07 766 GLU H O 1
ATOM 8151 N N . ILE H 2 80 ? -8.850 -90.082 -54.952 1.00 55.11 767 ILE H N 1
ATOM 8152 C CA . ILE H 2 80 ? -7.788 -90.690 -54.165 1.00 52.00 767 ILE H CA 1
ATOM 8153 C C . ILE H 2 80 ? -7.517 -89.835 -52.931 1.00 49.05 767 ILE H C 1
ATOM 8154 O O . ILE H 2 80 ? -7.467 -88.608 -53.002 1.00 48.52 767 ILE H O 1
ATOM 8159 N N . GLU H 2 81 ? -7.377 -90.492 -51.791 1.00 47.69 768 GLU H N 1
ATOM 8160 C CA . GLU H 2 81 ? -6.997 -89.800 -50.577 1.00 45.42 768 GLU H CA 1
ATOM 8161 C C . GLU H 2 81 ? -5.640 -90.330 -50.128 1.00 43.18 768 GLU H C 1
ATOM 8162 O O . GLU H 2 81 ? -5.461 -91.543 -49.935 1.00 43.58 768 GLU H O 1
ATOM 8168 N N . THR H 2 82 ? -4.682 -89.419 -49.982 1.00 40.89 769 THR H N 1
ATOM 8169 C CA . THR H 2 82 ? -3.341 -89.796 -49.557 1.00 39.23 769 THR H CA 1
ATOM 8170 C C . THR H 2 82 ? -3.120 -89.386 -48.107 1.00 38.14 769 THR H C 1
ATOM 8171 O O . THR H 2 82 ? -3.412 -88.262 -47.720 1.00 37.96 769 THR H O 1
ATOM 8175 N N . LYS H 2 83 ? -2.630 -90.332 -47.311 1.00 37.94 770 LYS H N 1
ATOM 8176 C CA . LYS H 2 83 ? -2.298 -90.090 -45.916 1.00 37.46 770 LYS H CA 1
ATOM 8177 C C . LYS H 2 83 ? -0.830 -90.388 -45.658 1.00 36.79 770 LYS H C 1
ATOM 8178 O O . LYS H 2 83 ? -0.329 -91.428 -46.071 1.00 37.35 770 LYS H O 1
ATOM 8184 N N . LEU H 2 84 ? -0.148 -89.475 -44.976 1.00 36.37 771 LEU H N 1
ATOM 8185 C CA . LEU H 2 84 ? 1.235 -89.698 -44.575 1.00 36.61 771 LEU H CA 1
ATOM 8186 C C . LEU H 2 84 ? 1.286 -89.903 -43.073 1.00 37.30 771 LEU H C 1
ATOM 8187 O O . LEU H 2 84 ? 1.089 -88.962 -42.302 1.00 37.83 771 LEU H O 1
ATOM 8192 N N . ILE H 2 85 ? 1.525 -91.144 -42.667 1.00 37.90 772 ILE H N 1
ATOM 8193 C CA . ILE H 2 85 ? 1.554 -91.497 -41.254 1.00 39.11 772 ILE H CA 1
ATOM 8194 C C . ILE H 2 85 ? 2.993 -91.426 -40.760 1.00 40.33 772 ILE H C 1
ATOM 8195 O O . ILE H 2 85 ? 3.855 -92.169 -41.225 1.00 40.81 772 ILE H O 1
ATOM 8200 N N . LYS H 2 86 ? 3.243 -90.510 -39.827 1.00 41.45 773 LYS H N 1
ATOM 8201 C CA . LYS H 2 86 ? 4.597 -90.169 -39.407 1.00 43.09 773 LYS H CA 1
ATOM 8202 C C . LYS H 2 86 ? 4.784 -90.460 -37.928 1.00 45.46 773 LYS H C 1
ATOM 8203 O O . LYS H 2 86 ? 3.849 -90.306 -37.137 1.00 46.20 773 LYS H O 1
ATOM 8209 N N . GLY H 2 87 ? 5.992 -90.876 -37.555 1.00 47.34 774 GLY H N 1
ATOM 8210 C CA . GLY H 2 87 ? 6.304 -91.142 -36.152 1.00 50.21 774 GLY H CA 1
ATOM 8211 C C . GLY H 2 87 ? 7.782 -91.136 -35.823 1.00 52.80 774 GLY H C 1
ATOM 8212 O O . GLY H 2 87 ? 8.621 -90.980 -36.718 1.00 52.56 774 GLY H O 1
ATOM 8213 N N . ASP H 2 88 ? 8.086 -91.300 -34.533 1.00 55.82 775 ASP H N 1
ATOM 8214 C CA . ASP H 2 88 ? 9.461 -91.422 -34.037 1.00 59.39 775 ASP H CA 1
ATOM 8215 C C . ASP H 2 88 ? 9.834 -92.882 -33.820 1.00 60.69 775 ASP H C 1
ATOM 8216 O O . ASP H 2 88 ? 9.024 -93.671 -33.322 1.00 60.57 775 ASP H O 1
ATOM 8221 N N . ILE H 2 89 ? 11.069 -93.234 -34.165 1.00 62.63 776 ILE H N 1
ATOM 8222 C CA . ILE H 2 89 ? 11.582 -94.577 -33.897 1.00 64.76 776 ILE H CA 1
ATOM 8223 C C . ILE H 2 89 ? 12.422 -94.573 -32.622 1.00 69.45 776 ILE H C 1
ATOM 8224 O O . ILE H 2 89 ? 13.315 -93.740 -32.461 1.00 71.91 776 ILE H O 1
ATOM 8229 N N . TYR H 2 90 ? 12.113 -95.496 -31.714 1.00 71.32 777 TYR H N 1
ATOM 8230 C CA . TYR H 2 90 ? 12.894 -95.686 -30.493 1.00 76.32 777 TYR H CA 1
ATOM 8231 C C . TYR H 2 90 ? 13.519 -97.072 -30.487 1.00 78.80 777 TYR H C 1
ATOM 8232 O O . TYR H 2 90 ? 12.941 -98.029 -31.011 1.00 76.75 777 TYR H O 1
ATOM 8241 N N . LYS H 2 91 ? 14.702 -97.163 -29.885 1.00 83.73 778 LYS H N 1
ATOM 8242 C CA . LYS H 2 91 ? 15.400 -98.428 -29.682 1.00 87.32 778 LYS H CA 1
ATOM 8243 C C . LYS H 2 91 ? 15.050 -98.962 -28.299 1.00 90.30 778 LYS H C 1
ATOM 8244 O O . LYS H 2 91 ? 14.912 -98.185 -27.348 1.00 91.95 778 LYS H O 1
ATOM 8250 N N . THR H 2 92 ? 14.905 -100.282 -28.188 1.00 91.41 779 THR H N 1
ATOM 8251 C CA . THR H 2 92 ? 14.443 -100.904 -26.943 1.00 94.32 779 THR H CA 1
ATOM 8252 C C . THR H 2 92 ? 15.550 -101.621 -26.177 1.00 100.55 779 THR H C 1
ATOM 8253 O O . THR H 2 92 ? 16.599 -101.951 -26.740 1.00 102.58 779 THR H O 1
ATOM 8257 N N . ARG H 2 93 ? 15.296 -101.866 -24.892 1.00 104.03 780 ARG H N 1
ATOM 8258 C CA . ARG H 2 93 ? 16.219 -102.596 -24.026 1.00 110.44 780 ARG H CA 1
ATOM 8259 C C . ARG H 2 93 ? 16.540 -103.983 -24.579 1.00 111.44 780 ARG H C 1
ATOM 8260 O O . ARG H 2 93 ? 17.617 -104.528 -24.321 1.00 116.55 780 ARG H O 1
ATOM 8268 N N . GLY H 2 94 ? 15.597 -104.547 -25.331 1.00 106.98 781 GLY H N 1
ATOM 8269 C CA . GLY H 2 94 ? 15.770 -105.858 -25.946 1.00 107.81 781 GLY H CA 1
ATOM 8270 C C . GLY H 2 94 ? 16.557 -105.796 -27.240 1.00 106.34 781 GLY H C 1
ATOM 8271 O O . GLY H 2 94 ? 16.866 -106.831 -27.835 1.00 108.06 781 GLY H O 1
ATOM 8272 N N . GLY H 2 95 ? 16.888 -104.581 -27.674 1.00 103.78 782 GLY H N 1
ATOM 8273 C CA . GLY H 2 95 ? 17.597 -104.374 -28.932 1.00 102.33 782 GLY H CA 1
ATOM 8274 C C . GLY H 2 95 ? 16.671 -104.518 -30.123 1.00 96.66 782 GLY H C 1
ATOM 8275 O O . GLY H 2 95 ? 17.087 -104.968 -31.193 1.00 96.80 782 GLY H O 1
ATOM 8276 N N . GLY H 2 96 ? 15.406 -104.156 -29.925 1.00 92.29 783 GLY H N 1
ATOM 8277 C CA . GLY H 2 96 ? 14.428 -104.117 -31.005 1.00 86.85 783 GLY H CA 1
ATOM 8278 C C . GLY H 2 96 ? 14.065 -102.680 -31.328 1.00 82.48 783 GLY H C 1
ATOM 8279 O O . GLY H 2 96 ? 14.744 -101.748 -30.891 1.00 83.85 783 GLY H O 1
ATOM 8280 N N . GLN H 2 97 ? 12.991 -102.495 -32.087 1.00 77.65 784 GLN H N 1
ATOM 8281 C CA . GLN H 2 97 ? 12.565 -101.153 -32.485 1.00 73.56 784 GLN H CA 1
ATOM 8282 C C . GLN H 2 97 ? 11.102 -100.885 -32.141 1.00 70.47 784 GLN H C 1
ATOM 8283 O O . GLN H 2 97 ? 10.258 -101.772 -32.260 1.00 69.88 784 GLN H O 1
ATOM 8289 N N . SER H 2 98 ? 10.819 -99.660 -31.708 1.00 69.10 785 SER H N 1
ATOM 8290 C CA . SER H 2 98 ? 9.447 -99.194 -31.496 1.00 66.41 785 SER H CA 1
ATOM 8291 C C . SER H 2 98 ? 9.174 -97.909 -32.269 1.00 62.98 785 SER H C 1
ATOM 8292 O O . SER H 2 98 ? 9.988 -96.981 -32.260 1.00 63.70 785 SER H O 1
ATOM 8295 N N . VAL H 2 99 ? 8.025 -97.862 -32.937 1.00 59.67 786 VAL H N 1
ATOM 8296 C CA . VAL H 2 99 ? 7.631 -96.694 -33.710 1.00 56.41 786 VAL H CA 1
ATOM 8297 C C . VAL H 2 99 ? 6.326 -96.140 -33.156 1.00 55.58 786 VAL H C 1
ATOM 8298 O O . VAL H 2 99 ? 5.308 -96.827 -33.165 1.00 55.25 786 VAL H O 1
ATOM 8302 N N . GLN H 2 100 ? 6.370 -94.906 -32.658 1.00 56.02 787 GLN H N 1
ATOM 8303 C CA . GLN H 2 100 ? 5.176 -94.228 -32.156 1.00 55.98 787 GLN H CA 1
ATOM 8304 C C . GLN H 2 100 ? 4.687 -93.147 -33.118 1.00 53.03 787 GLN H C 1
ATOM 8305 O O . GLN H 2 100 ? 5.352 -92.132 -33.314 1.00 52.91 787 GLN H O 1
ATOM 8311 N N . PHE H 2 101 ? 3.517 -93.374 -33.711 1.00 51.09 788 PHE H N 1
ATOM 8312 C CA . PHE H 2 101 ? 2.939 -92.437 -34.666 1.00 48.54 788 PHE H CA 1
ATOM 8313 C C . PHE H 2 101 ? 2.643 -91.105 -33.986 1.00 50.23 788 PHE H C 1
ATOM 8314 O O . PHE H 2 101 ? 1.918 -91.063 -32.989 1.00 52.49 788 PHE H O 1
ATOM 8322 N N . THR H 2 102 ? 3.214 -90.022 -34.519 1.00 49.77 789 THR H N 1
ATOM 8323 C CA . THR H 2 102 ? 3.054 -88.685 -33.928 1.00 51.83 789 THR H CA 1
ATOM 8324 C C . THR H 2 102 ? 1.913 -87.870 -34.541 1.00 50.73 789 THR H C 1
ATOM 8325 O O . THR H 2 102 ? 1.157 -87.227 -33.810 1.00 53.04 789 THR H O 1
ATOM 8329 N N . ASP H 2 103 ? 1.801 -87.873 -35.870 1.00 47.97 790 ASP H N 1
ATOM 8330 C CA . ASP H 2 103 ? 0.659 -87.245 -36.536 1.00 47.16 790 ASP H CA 1
ATOM 8331 C C . ASP H 2 103 ? 0.463 -87.716 -37.970 1.00 44.26 790 ASP H C 1
ATOM 8332 O O . ASP H 2 103 ? 1.313 -88.413 -38.524 1.00 43.28 790 ASP H O 1
ATOM 8337 N N . ILE H 2 104 ? -0.667 -87.320 -38.556 1.00 43.60 791 ILE H N 1
ATOM 8338 C CA . ILE H 2 104 ? -1.101 -87.805 -39.864 1.00 41.63 791 ILE H CA 1
ATOM 8339 C C . ILE H 2 104 ? -1.466 -86.656 -40.797 1.00 41.07 791 ILE H C 1
ATOM 8340 O O . ILE H 2 104 ? -2.395 -85.894 -40.532 1.00 42.38 791 ILE H O 1
ATOM 8345 N N . GLU H 2 105 ? -0.727 -86.535 -41.893 1.00 39.91 792 GLU H N 1
ATOM 8346 C CA . GLU H 2 105 ? -1.051 -85.567 -42.940 1.00 39.60 792 GLU H CA 1
ATOM 8347 C C . GLU H 2 105 ? -2.005 -86.227 -43.929 1.00 38.87 792 GLU H C 1
ATOM 8348 O O . GLU H 2 105 ? -1.725 -87.317 -44.420 1.00 38.23 792 GLU H O 1
ATOM 8354 N N . THR H 2 106 ? -3.120 -85.567 -44.220 1.00 39.45 793 THR H N 1
ATOM 8355 C CA . THR H 2 106 ? -4.081 -86.078 -45.188 1.00 39.43 793 THR H CA 1
ATOM 8356 C C . THR H 2 106 ? -4.177 -85.121 -46.375 1.00 39.34 793 THR H C 1
ATOM 8357 O O . THR H 2 106 ? -4.341 -83.910 -46.188 1.00 40.40 793 THR H O 1
ATOM 8361 N N . LEU H 2 107 ? -4.058 -85.663 -47.587 1.00 38.61 794 LEU H N 1
ATOM 8362 C CA . LEU H 2 107 ? -4.167 -84.865 -48.809 1.00 39.15 794 LEU H CA 1
ATOM 8363 C C . LEU H 2 107 ? -5.324 -85.326 -49.693 1.00 40.53 794 LEU H C 1
ATOM 8364 O O . LEU H 2 107 ? -5.286 -86.418 -50.262 1.00 40.86 794 LEU H O 1
ATOM 8369 N N . LYS H 2 108 ? -6.347 -84.490 -49.808 1.00 42.14 795 LYS H N 1
ATOM 8370 C CA . LYS H 2 108 ? -7.494 -84.814 -50.649 1.00 44.32 795 LYS H CA 1
ATOM 8371 C C . LYS H 2 108 ? -7.749 -83.745 -51.706 1.00 45.32 795 LYS H C 1
ATOM 8372 O O . LYS H 2 108 ? -7.463 -82.564 -51.497 1.00 45.15 795 LYS H O 1
ATOM 8378 N N . GLN H 2 109 ? -8.278 -84.189 -52.841 1.00 46.57 796 GLN H N 1
ATOM 8379 C CA . GLN H 2 109 ? -8.734 -83.319 -53.907 1.00 48.33 796 GLN H CA 1
ATOM 8380 C C . GLN H 2 109 ? -10.249 -83.358 -53.994 1.00 51.62 796 GLN H C 1
ATOM 8381 O O . GLN H 2 109 ? -10.885 -84.318 -53.548 1.00 52.63 796 GLN H O 1
ATOM 8387 N N . GLU H 2 110 ? -10.818 -82.318 -54.588 1.00 54.03 797 GLU H N 1
ATOM 8388 C CA . GLU H 2 110 ? -12.234 -82.276 -54.917 1.00 57.97 797 GLU H CA 1
ATOM 8389 C C . GLU H 2 110 ? -12.430 -81.209 -55.974 1.00 60.26 797 GLU H C 1
ATOM 8390 O O . GLU H 2 110 ? -11.645 -80.260 -56.047 1.00 59.17 797 GLU H O 1
ATOM 8396 N N . SER H 2 111 ? -13.454 -81.374 -56.806 1.00 63.99 798 SER H N 1
ATOM 8397 C CA . SER H 2 111 ? -13.894 -80.300 -57.685 1.00 67.11 798 SER H CA 1
ATOM 8398 C C . SER H 2 111 ? -14.679 -79.284 -56.845 1.00 69.03 798 SER H C 1
ATOM 8399 O O . SER H 2 111 ? -15.320 -79.669 -55.865 1.00 69.22 798 SER H O 1
ATOM 8402 N N . PRO H 2 112 ? -14.623 -78.014 -57.231 1.00 70.86 799 PRO H N 1
ATOM 8403 C CA . PRO H 2 112 ? -15.332 -76.956 -56.504 1.00 73.17 799 PRO H CA 1
ATOM 8404 C C . PRO H 2 112 ? -16.833 -76.993 -56.774 1.00 78.59 799 PRO H C 1
ATOM 8405 O O . PRO H 2 112 ? -17.368 -76.078 -57.401 1.00 82.22 799 PRO H O 1
ATOM 8409 N N . ASN H 2 113 ? -17.498 -78.041 -56.301 1.00 30.00 800 ASN H N 1
ATOM 8410 C CA . ASN H 2 113 ? -18.936 -78.186 -56.495 1.00 30.00 800 ASN H CA 1
ATOM 8411 C C . ASN H 2 113 ? -19.451 -79.534 -55.997 1.00 30.00 800 ASN H C 1
ATOM 8412 O O . ASN H 2 113 ? -20.255 -80.186 -56.662 1.00 30.00 800 ASN H O 1
#

Nearest PDB structures (foldseek):
  3vhx-assembly2_F  TM=1.005E+00  e=5.738E-19  Homo sapiens
  3vhx-assembly2_H  TM=1.009E+00  e=5.030E-16  Homo sapiens
  5da9-assembly1_A  TM=5.556E-01  e=4.599E-01  Thermochaetoides thermophila DSM 1495
  5da9-assembly1_B  TM=5.525E-01  e=8.128E-01  Thermochaetoides thermophila DSM 1495
  1xvs-assembly1_B  TM=3.821E-01  e=6.683E+00  Vibrio cholerae

Sequence (1050 aa):
MEMRILMLGLDAAGKTTILYKLKLGQSVTTIPTVGFNVETVTYKNVKFNVWDVGGLDKIRPLWRHYYTGTQGLIFVVDCADRDRIDEARQELHRIINDREMRDAIILIFANKQDLPDAMKPHEIQEKLGLTRIRDRNWYVQPSCATSGDGLYEGLTWLTSNYDQNAPPIRLRHRRSRSAGDRWVDHKPASNMQTETVMQPHVPHAITVSVANEKALAKCEKYMLTHQELASDGEIETKLIKGDIYKTRGGGQSVQFTDIETLKQESPNMEMRILMLGLDAAGKTTILYKLKLGQSVTTIPTVGFNVETVTYKNVKFNVWDVGGLDKIRPLWRHYYTGTQGLIFVVDCADRDRIDEARQELHRIINDREMRDAIILIFANKQDLPDAMKPHEIQEKLGLTRIRDRNWYVQPSCATSGDGLYEGLTWLTSNYDQNAPPIRLRHRRSRSAGDRWVDHKPASNMQTETVMQPHVPHAITVSVANEKALAKCEKYMLTHQELASDGEIETKLIKGDIYKTRGGGQSVQFTDIETLKQESPNMEMRILMLGLDAAGKTTILYKLKLGQSVTTIPTVGFNVETVTYKNVKFNVWDVGGLDKIRPLWRHYYTGTQGLIFVVDCADRDRIDEARQELHRIINDREMRDAIILIFANKQDLPDAMKPHEIQEKLGLTRIRDRNWYVQPSCATSGDGLYEGLTWLTSNYPPIRLRHRRSRSAGDRWVDHKPASNMQTETVMQPHVPHAITVSVANEKALAKCEKYMLTHQELASDGEIETKLIKGDIYKTRGGGQSVQFTDIETLKQESPNMEMRILMLGLDAAGKTTILYKLKLGQSVTTIPTVGFNVETVTYKNVKFNVWDVGGLDKIRPLWRHYYTGTQGLIFVVDCADRDRIDEARQELHRIINDREMRDAIILIFANKQDLPDAMKPHEIQEKLGLTRIRDRNWYVQPSCATSGDGLYEGLTWLTSNYDRWVDHKPASNMQTETVMQPHVPHAITVSVANEKALAKCEKYMLTHQELASDGEIETKLIKGDIYKTRGGGQSVQFTDIETLKQESPN

=== Feature glossary ===
The features interleaved in this record are:

— What the protein is —

Sequence gives the chain of amino acids in standard one-letter code (A=alanine, C=cysteine, …, Y=tyrosine), read N→C. It is the only feature that is directly encoded by the gene; all structural features are derived from the folded form of this sequence.

Database cross-references. InterPro integrates a dozen domain/family signature databases into unified entries with residue-range hits. GO terms attach function/process/location labels with evidence codes. CATH codes position the fold in a four-level structural taxonomy. Organism is the NCBI-taxonomy species name.

— Where its atoms are —

Atomic coordinates in PDBx/mmCIF format — the same representation the Protein Data Bank distributes. Each line of the _atom_site loop places one backbone atom in Cartesian space (units: ångströms, origin: arbitrary).

The six renders are orthographic views along the three Cartesian axes in both directions. Representation (cartoon, sticks, or surface) and color scheme (sequence-rainbow or by-chain) vary across proteins so the training set covers all the common visualization conventions.

— Local backbone conformation —

Eight-state secondary structure (DSSP): H is the canonical α-helix, G the tighter 3₁₀-helix, I the wider π-helix; E/B are β-structure, T and S are turns and bends, and '-' is everything else. DSSP derives these from the pattern of main-chain N–H···O=C hydrogen bonds, not from the sequence.

P-SEA three-state annotation labels each residue as helix, strand, or coil based purely on the geometry of the Cα trace. It serves as a fallback when the full backbone (and thus DSSP) is unavailable.

The φ/ψ torsion pair specifies the backbone conformation at each residue. φ rotates about the N–Cα bond, ψ about the Cα–C bond. Steric clashes forbid most of the (φ, ψ) plane — the allowed regions (α-helix basin, β-sheet basin, left-handed helix) are the Ramachandran-allowed regions.

— Global shape and packing —

The geometric summary reports three shape descriptors. Rg (radius of gyration) measures how spread out the Cα atoms are about their centre of mass; compact globular proteins have small Rg, elongated or unfolded ones large. Cα contacts (<8 Å, |i−j|>4) count long-range residue pairs in spatial proximity — high for tightly packed folds, near zero for rods or random coil. The bounding-box extents give the protein's footprint along x, y, z in Å.

Solvent-accessible surface area (SASA) is the area in Å² traced out by the centre of a 1.4 Å probe sphere (a water molecule) rolled over the protein's van der Waals surface (Shrake–Rupley / Lee–Richards construction). Buried residues have near-zero SASA; fully exposed residues can exceed 200 Å². The total SASA scales roughly with the number of surface residues.

The contact map is a binary N×N matrix image: pixel (i, j) is dark where Cα_i and Cα_j are within 8 Å and |i−j|>4. Because the |i−j|>4 filter removes local helical contacts, off-diagonal stripes parallel to the main diagonal indicate parallel β-sheets; stripes perpendicular to it indicate antiparallel β-sheets. The Ramachandran plot scatters every residue's (φ, ψ) pair against the sterically allowed regions. The PAE heatmap renders the predicted-aligned-error matrix.

— Structural neighborhood —

3Di is Foldseek's structural alphabet. Each residue is assigned one of twenty discrete states based on how its Cα sits relative to its spatial (not sequential) neighbors. Aligning 3Di strings finds structural homologs roughly as well as full 3D superposition, but orders of magnitude faster.

Nearest PDB neighbors are the top structural matches found by Foldseek when searching this structure against the entire Protein Data Bank. Each hit reports a TM-score (0 to 1; >0.5 almost always implies the same fold) and an E-value. These are *structural* homologs — they may share no detectable sequence similarity.

— Confidence and disorder —

For AlphaFold models, the B-factor field carries pLDDT — the model's own estimate of local accuracy on a 0–100 scale. Regions with pLDDT<50 should be treated as essentially unmodeled; they often correspond to intrinsically disordered segments.

Crystallographic B-factors measure how much each atom's electron density is smeared out, in Å². They rise in mobile loops and surface residues and fall in the buried interior. In AlphaFold models this column is repurposed to hold pLDDT instead.

Predicted aligned error is AlphaFold's pairwise confidence. Unlike pLDDT (per-residue), PAE is per-residue-pair and captures whether two parts of the structure are correctly placed relative to each other. Units are ångströms of expected positional error.